Protein 4U9H (pdb70)

Secondary structure (DSSP, 8-state):
---EEEEESS--SSBS-EEEEEEEETTEEEEEEEEE-B---HHHHHTTS-GGGHHHHHHTT-SSSTTHHHHHHHHHHHHHHT----HHHHHHHHHHHHHHHHHHHHHIIIIIIGGGT--TGGGGG--HHHHHHHHHHHSSS---HHHHHHHHHHHHHHHHTT--GGGTT-TTTT--TT----HHHHHHHHHHHHHHHHHHHHHHHHHHHHHS-SSS---EETTEE--GGGGSHHHHHHHHHHHHHHHHHIIIIIHHHHHHHHHHTGGGGGS---S-EEEEEEEESSTT-GGGEEEEEEEESTT-TTSPBPP-GGGEEEE-TTTTBSSS--B-GGG----B----TTBTTB--SS-EEEETTB--B-SHHHHHHHHHHTT-HHHHHHHHHHHHHHT--GGGGSSHHHHHHHHHHHHHHHHHHHHHHHHHHHHHHHTT----B------SSEEEEEEEEETTEEEEEEEEEETTEEEEEEEE-HHHHHH----TT-PPPHHHHHHTT-B-S-TTS-HHHHHHHHHT--BHHHHH-/-PPPPEEEEEE-B--SHHHHHHHT-TTTTHHHIIIII-EEEE-TTT-S--HHHHHHHHHHHHT-TT-EEEEEESBEE-GGGGTTBEETTEEHHHHHHHHGGGSSEEEEESHHHHH--GGGSTT-TT-EE-HHHHHGGGT---EEE-SSSPPHHHHHHHHHHHHHHSSPPPB-TTS-BHHHHSSBTGGG-TTHHHHHTT-B-SSTTSHHHHTT-B-GGGT--GGG-B--HHHH-BTTTB-TGGGT-----TTSTTHHHHS-STT--

Foldseek 3Di:
DDDAAEEEEEEWAADCVLVVLLCLDDPPHPVCCCPPHHPDQADVVDDDDDQPRNVVSNVCRQPDPRFHEYEYEAWQQPPPNQPVTDDSRHHPLVVCLVRQLSHLAYAYFELCQLFNPDCCAPPNPRNTGHPCVSRVVVVHDHQYQYFRGHNSVQVVVQVVCCVVPVDGADADPSNYHCVFFVDFQQVLDPQVVLVVVVQEDCDCPDPSLVVLHDQVQQQAPRVPATGNCSPCNGSNDHGASRVSHHHQRGRDHNSVPVRPPRRHD/DDFAKFWDWQLPLFAAGWIKIFTDDPQATAFIWIAHDDFDCLQVVQAFFFLQCSLQSQLVLDQLLHPQSSQFSLLFQLFFQVAWADQLLLLLSQLLQLLSLLLNLLCLVQVRFCLLAADLVLLLVDQLQVLQVVLVVLFVDHDHSVNLVVVSVVVVVQVVVVCVDVCPPRLQVPHDVLHFDHNSLSSLSSSLSVVSVVLSVLSQVLSCLQFVHGPHGDFDGNFFGNRLVCLDPVSLVSSVVSLVSSLSCLRGPVLSSLLVSCLRVVVQLVFQFDFKAWFQAASAPGSPDQCRHLQHTWIDGRPPLLDTHDDDLQQKWWFDQQAQAPDTDTGRQLGDDQHGHDQPDCRNNHRYLFTAIDGNNHQHAFALLRRLSNRVSVVSPLSVVLVVVSCVSSVHDPSSLRGLSNLSSSSSSVSNSSSVVSVVSSVVSNVCVVVVDSHGGDDTDQDQWTKTKGWHQHNLGIKMWIFTHHRSGTNGIDIAFNLSRASNAAHPVRDGHSLRVRSGGFGAPDSVSRSSNSSNVSSSSHHSSRRND

B-factor: mean 12.42, std 8.9, range [0.3, 69.21]

Radius of gyration: 24.57 Å; Cα contacts (8 Å, |Δi|>4): 2026; chains: 2; bounding box: 64×59×64 Å

Solvent-accessible surface area: 25054 Å² total; per-residue (Å²): 101,119,125,18,44,8,4,0,8,7,9,3,0,5,18,1,1,16,3,6,1,20,15,8,3,73,127,48,43,8,20,40,7,14,24,70,39,15,0,16,20,5,14,15,11,10,5,4,0,0,2,113,21,0,66,50,2,26,99,109,8,16,80,27,133,118,14,4,8,0,2,0,2,1,0,0,0,32,30,60,134,0,32,30,0,22,12,16,68,74,22,0,43,56,19,0,31,119,10,3,66,112,17,123,18,11,4,0,0,0,1,18,0,7,40,0,7,2,0,25,3,144,88,42,32,1,17,4,80,2,0,34,61,8,0,134,134,72,52,11,172,0,10,6,0,0,0,11,8,1,4,19,117,0,5,18,24,0,11,72,77,40,48,159,64,159,51,44,8,131,54,35,122,58,42,9,0,42,82,17,1,46,77,28,3,34,89,39,17,82,33,49,92,48,64,110,66,48,55,58,0,71,28,22,64,14,102,49,7,62,126,18,55,10,4,77,98,18,0,12,14,1,41,87,2,47,5,7,12,14,139,48,74,17,12,83,14,2,3,9,3,37,0,8,0,0,12,2,0,19,0,20,46,88,0,3,32,69,16,32,48,0,19,97,103,128,78,67,22,97,12,62,1,10,5,2,0,3,6,2,13,6,2,29,0,24,4,68,5,89,113,9,108,3,102,28,0,42,0,0,0,11,7,1,2,0,1,9,32,2,0,120,36,34,27,2,66,2,0,10,5,0,0,2,3,0,0,0,10,4,1,0,0,1,1,0,0,1,2,13,0,3,7,52,12,24,45,12,117,16,20,108,0,0,10,12,0,0,3,0,0,0,0,5,0,0,4,3,4,0,0,9,2,9,1,2,8,1,7,3,0,13,4,17,3,31,8,0,56,150,9,55,30,52,132,0,5,160,59,3,42,91,45,16,116,78,160,18,70,37,76,77,4,110,61,26,19,61,84,8,103,81,7,34,120,45,59,14,38,2,4,18,18,47,4,7,0,53,90,38,15,91,8,29,100,22,75,35,29,16,2,0,5,8,4,8,14,11,32,61,0,7,101,12,0,4,67,2,0,29,4,0,0,3,0,0,0,5,4,5,2,5,7,0,3,6,10,0,0,0,1,2,25,58,1,23,42,102,133,31,11,58,53,1,29,62,14,30,112,79,2,52,38,9,0,56,54,2,1,23,13,4,6,25,33,11,8,49,44,2,84,53,5,20,134,46,4,24,8,81,7,0,0,1,0,0,0,2,1,111,64,40,83,62,38,99,30,12,43,2,80,14,0,0,0,38,148,98,57,33,197,74,48,91,114,29,61,68,96,69,0,79,6,11,10,64,3,0,2,7,87,45,44,108,16,73,21,1,25,138,9,62,20,68,33,112,50,36,70,40,73,22,91,65,18,0,0,2,0,14,0,0,2,0,102,27,39,21,0,2,6,1,5,0,0,2,1,12,0,1,66,46,51,50,21,100,92,0,93,62,41,0,50,62,10,19,80,145,6,64,37,32,86,131,13,10,38,0,1,15,0,2,11,2,0,2,0,3,2,0,16,2,0,0,66,24,0,17,68,1,4,92,50,0,70,67,7,46,91,162,59,42,69,68,0,6,18,99,74,148,61,40,140,128,23,94,0,13,2,18,0,0,3,0,10,0,0,1,0,0,2,0,97,6,98,85,14,94,2,30,29,2,4,0,0,0,5,2,1,0,4,0,0,0,21,0,69,137,93,55,49,0,6,0,0,44,2,0,74,27,0,33,7,66,32,25,178,61,5,0,7,1,0,0,0,0,0,0,10,1,2,0,1,5,3,1,8,9

Nearest PDB structures (foldseek):
  1wui-assembly1_S  TM=9.978E-01  e=3.604E-61  Nitratidesulfovibrio vulgaris str. 'Miyazaki F'
  1e3d-assembly2_C  TM=9.956E-01  e=9.899E-49  Desulfovibrio desulfuricans
  1yrq-assembly5_F  TM=9.936E-01  e=8.657E-47  Solidesulfovibrio fructosivorans
  4ucw-assembly1_A  TM=9.929E-01  e=8.657E-47  Solidesulfovibrio fructosivorans
  4upv-assembly1_B  TM=9.892E-01  e=7.605E-47  Solidesulfovibrio fructosivorans

Sequence (798 aa):
GPRRPSVVYLHNAECTGCSESVLRAFEEPYIDTLIILDTLSLDYHETIMAAAGDDAAEAALEQAVNSPHGFIAVVEGGIPTAANGIYGKVANHTMLDDICSRILPKAQAVIAYGTCATFGGVQAAKPNPTGAKGVNDALKHLGVKAINIIAGCPPNPYNLVGTIVYYLKNKAAPEELDSLNRPTMFFGQTVHEQCPRLPHFDAGEFAPSFESEEEARKGWCLYYEELGCKGPVTMMNNCPKIKKFNQTNWPVDAGHPCIGCSEPPDDFWDAMMTPFYQNSYSGPIVVDPVTRIEGHLRIEVEEVENGKVKNAYSSSSTLFRGLEIILKKGRDPRDAQHFTQRTCGVCTYTHALASTRCVDNAVGVHIPKNATYIRNLVLGAQYLHDHIVHFYHLLHALDFFVDVTAALKADPPAKKAAKVASSISPRKTTAADLKKAVQQDKLKTFVESGQLGPPFTNAYFLGGHPAYYLDPETNLIATAHYLEALRLQVKKAARAMAVFGAKNPHTQFTVVGGVTCYDALTPQRIAEFEALWKKETKAFVDEVYIPDLLVVVAAAYKDWTQQYGGTDNFITFGEFPKDEYDLNSRFFKPGVVFKRDFKNIKPFDKMQIEEHVRHSWYEGAEARHPPWKGQTQPKYTDLHGDDRYSWMKAPRYMGEPMETGPLAQVLIAYSQGHPKVKAVTDAVLAKLGVGPEALFSTLGRTAARGIEETAVIAEEYVGVMLQEYKDNIAKGDNVICCAPWEMPKQQAEEGVGFVNAPRGGLSHWIRIEDGKIGNFQLLVVPSTWTTLGPRCDKNKKLSPVEASLIGTPVADAKRPVEILRTVHSFDPCIACGVH

Structure (mmCIF, N/CA/C/O backbone):
data_4U9H
#
_entry.id   4U9H
#
_cell.length_a   66.530
_cell.length_b   97.950
_cell.length_c   125.850
_cell.angle_alpha   90.00
_cell.angle_beta   90.00
_cell.angle_gamma   90.00
#
_symmetry.space_group_name_H-M   'P 21 21 21'
#
loop_
_entity.id
_entity.type
_entity.pdbx_description
1 polymer 'Periplasmic [NiFe] hydrogenase small subunit'
2 polymer 'Periplasmic [NiFe] hydrogenase large subunit'
3 non-polymer 'IRON/SULFUR CLUSTER'
4 non-polymer 'FE3-S4 CLUSTER'
5 non-polymer (4S)-2-METHYL-2,4-PENTANEDIOL
6 non-polymer hydrido[hydridonickel(2+)]bis(hydrocyanato-1kappaC)(hydroxymethyl)iron
7 non-polymer 'MAGNESIUM ION'
8 non-polymer 2-AMINO-2-HYDROXYMETHYL-PROPANE-1,3-DIOL
9 water water
#
loop_
_atom_site.group_PDB
_atom_site.id
_atom_site.type_symbol
_atom_site.label_atom_id
_atom_site.label_alt_id
_atom_site.label_comp_id
_atom_site.label_asym_id
_atom_site.label_entity_id
_atom_site.label_seq_id
_atom_site.pdbx_PDB_ins_code
_atom_site.Cartn_x
_atom_site.Cartn_y
_atom_site.Cartn_z
_atom_site.occupancy
_atom_site.B_iso_or_equiv
_atom_site.auth_seq_id
_atom_site.auth_comp_id
_atom_site.auth_asym_id
_atom_site.auth_atom_id
_atom_site.pdbx_PDB_model_num
ATOM 1 N N . GLY A 1 1 ? -31.325 8.851 46.912 1.00 31.44 3 GLY S N 1
ATOM 2 C CA . GLY A 1 1 ? -32.356 8.075 46.253 1.00 32.03 3 GLY S CA 1
ATOM 3 C C . GLY A 1 1 ? -32.556 6.673 46.812 1.00 30.10 3 GLY S C 1
ATOM 4 O O . GLY A 1 1 ? -31.833 6.205 47.693 1.00 30.21 3 GLY S O 1
ATOM 7 N N . PRO A 1 2 ? -33.565 5.986 46.287 1.00 30.60 4 PRO S N 1
ATOM 8 C CA . PRO A 1 2 ? -33.839 4.590 46.615 1.00 27.57 4 PRO S CA 1
ATOM 9 C C . PRO A 1 2 ? -32.702 3.709 46.105 1.00 22.53 4 PRO S C 1
ATOM 10 O O . PRO A 1 2 ? -31.990 4.086 45.161 1.00 24.66 4 PRO S O 1
ATOM 21 N N . ARG A 1 3 ? -32.529 2.531 46.689 1.00 21.46 5 ARG S N 1
ATOM 22 C CA . ARG A 1 3 ? -31.576 1.567 46.134 1.00 17.51 5 ARG S CA 1
ATOM 23 C C . ARG A 1 3 ? -32.071 1.136 44.760 1.00 14.18 5 ARG S C 1
ATOM 24 O O . ARG A 1 3 ? -33.261 0.842 44.568 1.00 17.12 5 ARG S O 1
ATOM 45 N N . ARG A 1 4 ? -31.158 1.063 43.812 1.00 11.71 6 ARG S N 1
ATOM 46 C CA . ARG A 1 4 ? -31.499 0.618 42.459 1.00 11.17 6 ARG S CA 1
ATOM 47 C C . ARG A 1 4 ? -31.284 -0.884 42.371 1.00 10.59 6 ARG S C 1
ATOM 48 O O . ARG A 1 4 ? -30.335 -1.416 42.959 1.00 11.82 6 ARG S O 1
ATOM 69 N N . PRO A 1 5 ? -32.123 -1.574 41.613 1.00 10.70 7 PRO S N 1
ATOM 70 C CA . PRO A 1 5 ? -31.975 -3.022 41.484 1.00 10.51 7 PRO S CA 1
ATOM 71 C C . PRO A 1 5 ? -30.687 -3.393 40.758 1.00 9.80 7 PRO S C 1
ATOM 72 O O . PRO A 1 5 ? -30.346 -2.803 39.724 1.00 10.63 7 PRO S O 1
ATOM 83 N N . SER A 1 6 ? -30.000 -4.387 41.296 1.00 9.95 8 SER S N 1
ATOM 84 C CA . SER A 1 6 ? -28.723 -4.846 40.745 1.00 9.44 8 SER S CA 1
ATOM 85 C C . SER A 1 6 ? -28.911 -5.754 39.544 1.00 9.01 8 SER S C 1
ATOM 86 O O . SER A 1 6 ? -29.681 -6.704 39.607 1.00 9.99 8 SER S O 1
ATOM 94 N N . VAL A 1 7 ? -28.147 -5.473 38.502 1.00 8.75 9 VAL S N 1
ATOM 95 C CA . VAL A 1 7 ? -28.082 -6.303 37.312 1.00 8.25 9 VAL S CA 1
ATOM 96 C C . VAL A 1 7 ? -26.633 -6.787 37.127 1.00 8.26 9 VAL S C 1
ATOM 97 O O . VAL A 1 7 ? -25.679 -6.005 37.137 1.00 9.12 9 VAL S O 1
ATOM 110 N N . VAL A 1 8 ? -26.505 -8.100 36.942 1.00 8.11 10 VAL S N 1
ATOM 111 C CA . VAL A 1 8 ? -25.259 -8.762 36.572 1.00 7.86 10 VAL S CA 1
ATOM 112 C C . VAL A 1 8 ? -25.442 -9.206 35.119 1.00 7.45 10 VAL S C 1
ATOM 113 O O . VAL A 1 8 ? -26.352 -9.985 34.822 1.00 8.24 10 VAL S O 1
ATOM 126 N N . TYR A 1 9 ? -24.574 -8.699 34.233 1.00 7.24 11 TYR S N 1
ATOM 127 C CA . TYR A 1 9 ? -24.689 -8.958 32.808 1.00 7.36 11 TYR S CA 1
ATOM 128 C C . TYR A 1 9 ? -23.521 -9.846 32.412 1.00 6.90 11 TYR S C 1
ATOM 129 O O . TYR A 1 9 ? -22.371 -9.445 32.595 1.00 7.93 11 TYR S O 1
ATOM 147 N N . LEU A 1 10 ? -23.822 -11.048 31.905 1.00 6.97 12 LEU S N 1
ATOM 148 C CA . LEU A 1 10 ? -22.810 -12.030 31.559 1.00 6.76 12 LEU S CA 1
ATOM 149 C C . LEU A 1 10 ? -22.695 -12.165 30.038 1.00 6.56 12 LEU S C 1
ATOM 150 O O . LEU A 1 10 ? -23.682 -12.095 29.319 1.00 7.74 12 LEU S O 1
ATOM 166 N N . HIS A 1 11 ? -21.451 -12.408 29.599 1.00 6.19 13 HIS S N 1
ATOM 167 C CA . HIS A 1 11 ? -21.123 -12.644 28.191 1.00 6.08 13 HIS S CA 1
ATOM 168 C C . HIS A 1 11 ? -20.534 -14.049 28.037 1.00 6.05 13 HIS S C 1
ATOM 169 O O . HIS A 1 11 ? -19.421 -14.327 28.526 1.00 6.92 13 HIS S O 1
ATOM 184 N N . ASN A 1 12 ? -21.249 -14.904 27.308 1.00 5.87 14 ASN S N 1
ATOM 185 C CA . ASN A 1 12 ? -20.802 -16.268 27.022 1.00 5.88 14 ASN S CA 1
ATOM 186 C C . ASN A 1 12 ? -20.222 -16.316 25.592 1.00 5.48 14 ASN S C 1
ATOM 187 O O . ASN A 1 12 ? -19.312 -15.539 25.280 1.00 5.89 14 ASN S O 1
ATOM 198 N N . ALA A 1 13 ? -20.740 -17.210 24.749 1.00 5.36 15 ALA S N 1
ATOM 199 C CA . ALA A 1 13 ? -20.302 -17.289 23.345 1.00 5.60 15 ALA S CA 1
ATOM 200 C C . ALA A 1 13 ? -21.218 -16.335 22.559 1.00 5.27 15 ALA S C 1
ATOM 201 O O . ALA A 1 13 ? -22.373 -16.648 22.278 1.00 5.83 15 ALA S O 1
ATOM 208 N N . GLU A 1 14 ? -20.674 -15.157 22.258 1.00 5.62 16 GLU S N 1
ATOM 209 C CA . GLU A 1 14 ? -21.454 -14.029 21.780 1.00 5.49 16 GLU S CA 1
ATOM 210 C C . GLU A 1 14 ? -20.592 -13.177 20.877 1.00 5.06 16 GLU S C 1
ATOM 211 O O . GLU A 1 14 ? -19.365 -13.257 20.879 1.00 6.01 16 GLU S O 1
ATOM 223 N N . CYS A 1 15 ? -21.262 -12.311 20.115 1.00 4.80 17 CYS S N 1
ATOM 224 C CA . CYS A 1 15 ? -20.626 -11.380 19.216 1.00 4.52 17 CYS S CA 1
ATOM 225 C C . CYS A 1 15 ? -20.645 -9.948 19.733 1.00 4.48 17 CYS S C 1
ATOM 226 O O . CYS A 1 15 ? -20.073 -9.054 19.089 1.00 4.73 17 CYS S O 1
ATOM 233 N N . THR A 1 16 ? -21.324 -9.716 20.852 1.00 4.73 18 THR S N 1
ATOM 234 C CA . THR A 1 16 ? -21.471 -8.418 21.507 1.00 5.00 18 THR S CA 1
ATOM 235 C C . THR A 1 16 ? -22.498 -7.535 20.794 1.00 5.01 18 THR S C 1
ATOM 236 O O . THR A 1 16 ? -22.766 -6.405 21.235 1.00 5.51 18 THR S O 1
ATOM 247 N N . GLY A 1 17 ? -23.156 -8.055 19.766 1.00 4.76 19 GLY S N 1
ATOM 248 C CA . GLY A 1 17 ? -24.248 -7.329 19.143 1.00 4.78 19 GLY S CA 1
ATOM 249 C C . GLY A 1 17 ? -25.426 -7.125 20.057 1.00 4.56 19 GLY S C 1
ATOM 250 O O . GLY A 1 17 ? -26.118 -6.112 19.978 1.00 4.88 19 GLY S O 1
ATOM 254 N N . CYS A 1 18 ? -25.682 -8.084 20.949 1.00 4.74 20 CYS S N 1
ATOM 255 C CA . CYS A 1 18 ? -26.755 -7.893 21.921 1.00 4.81 20 CYS S CA 1
ATOM 256 C C . CYS A 1 18 ? -26.399 -6.777 22.887 1.00 4.85 20 CYS S C 1
ATOM 257 O O . CYS A 1 18 ? -27.216 -5.896 23.172 1.00 5.34 20 CYS S O 1
ATOM 264 N N . SER A 1 19 ? -25.162 -6.743 23.402 1.00 5.26 21 SER S N 1
ATOM 265 C CA . SER A 1 19 ? -24.747 -5.625 24.255 1.00 5.39 21 SER S CA 1
ATOM 266 C C . SER A 1 19 ? -24.908 -4.302 23.534 1.00 5.12 21 SER S C 1
ATOM 267 O O . SER A 1 19 ? -25.377 -3.318 24.108 1.00 5.77 21 SER S O 1
ATOM 275 N N . GLU A 1 20 ? -24.460 -4.245 22.284 1.00 4.82 22 GLU S N 1
ATOM 276 C CA . GLU A 1 20 ? -24.559 -3.031 21.508 1.00 4.72 22 GLU S CA 1
ATOM 277 C C . GLU A 1 20 ? -26.017 -2.609 21.338 1.00 4.76 22 GLU S C 1
ATOM 278 O O . GLU A 1 20 ? -26.345 -1.427 21.397 1.00 5.48 22 GLU S O 1
ATOM 290 N N . SER A 1 21 ? -26.926 -3.575 21.139 1.00 4.89 23 SER S N 1
ATOM 291 C CA . SER A 1 21 ? -28.336 -3.219 20.991 1.00 4.99 23 SER S CA 1
ATOM 292 C C . SER A 1 21 ? -28.846 -2.490 22.246 1.00 5.22 23 SER S C 1
ATOM 293 O O . SER A 1 21 ? -29.631 -1.559 22.131 1.00 5.92 23 SER S O 1
ATOM 301 N N . VAL A 1 22 ? -28.400 -2.894 23.436 1.00 5.58 24 VAL S N 1
ATOM 302 C CA . VAL A 1 22 ? -28.850 -2.233 24.660 1.00 6.30 24 VAL S CA 1
ATOM 303 C C . VAL A 1 22 ? -28.379 -0.775 24.670 1.00 6.02 24 VAL S C 1
ATOM 304 O O . VAL A 1 22 ? -29.087 0.119 25.154 1.00 6.69 24 VAL S O 1
ATOM 317 N N . LEU A 1 23 ? -27.176 -0.512 24.151 1.00 5.70 25 LEU S N 1
ATOM 318 C CA . LEU A 1 23 ? -26.672 0.852 24.045 1.00 6.30 25 LEU S CA 1
ATOM 319 C C . LEU A 1 23 ? -27.563 1.726 23.159 1.00 5.96 25 LEU S C 1
ATOM 320 O O . LEU A 1 23 ? -27.492 2.949 23.264 1.00 6.63 25 LEU S O 1
ATOM 336 N N . ARG A 1 24 ? -28.363 1.121 22.281 1.00 5.80 26 ARG S N 1
ATOM 337 C CA . ARG A 1 24 ? -29.257 1.867 21.423 1.00 5.83 26 ARG S CA 1
ATOM 338 C C . ARG A 1 24 ? -30.570 2.238 22.100 1.00 6.29 26 ARG S C 1
ATOM 339 O O . ARG A 1 24 ? -31.439 2.856 21.452 1.00 6.98 26 ARG S O 1
ATOM 360 N N . ALA A 1 25 ? -30.751 1.894 23.368 1.00 6.40 27 ALA S N 1
ATOM 361 C CA . ALA A 1 25 ? -31.982 2.185 24.084 1.00 6.87 27 ALA S CA 1
ATOM 362 C C . ALA A 1 25 ? -32.411 3.622 23.879 1.00 6.94 27 ALA S C 1
ATOM 363 O O . ALA A 1 25 ? -31.623 4.559 23.952 1.00 7.76 27 ALA S O 1
ATOM 370 N N . PHE A 1 26 ? -33.715 3.810 23.667 1.00 7.54 28 PHE S N 1
ATOM 371 C CA . PHE A 1 26 ? -34.292 5.124 23.378 1.00 7.81 28 PHE S CA 1
ATOM 372 C C . PHE A 1 26 ? -35.486 5.353 24.295 1.00 8.55 28 PHE S C 1
ATOM 373 O O . PHE A 1 26 ? -36.428 4.554 24.292 1.00 9.59 28 PHE S O 1
ATOM 390 N N A GLU A 1 27 ? -35.464 6.436 25.079 0.52 10.36 29 GLU S N 1
ATOM 391 N N B GLU A 1 27 ? -35.457 6.440 25.072 0.48 9.33 29 GLU S N 1
ATOM 392 C CA A GLU A 1 27 ? -36.629 6.845 25.884 0.52 12.20 29 GLU S CA 1
ATOM 393 C CA B GLU A 1 27 ? -36.606 6.847 25.893 0.48 11.06 29 GLU S CA 1
ATOM 394 C C A GLU A 1 27 ? -37.230 5.702 26.701 0.52 10.93 29 GLU S C 1
ATOM 395 C C B GLU A 1 27 ? -37.202 5.671 26.665 0.48 10.80 29 GLU S C 1
ATOM 396 O O A GLU A 1 27 ? -38.404 5.375 26.543 0.52 12.53 29 GLU S O 1
ATOM 397 O O B GLU A 1 27 ? -38.327 5.252 26.399 0.48 12.77 29 GLU S O 1
ATOM 420 N N . PRO A 1 28 ? -36.473 5.149 27.665 1.00 10.31 30 PRO S N 1
ATOM 421 C CA . PRO A 1 28 ? -35.235 5.699 28.223 1.00 9.86 30 PRO S CA 1
ATOM 422 C C . PRO A 1 28 ? -33.967 5.319 27.463 1.00 8.46 30 PRO S C 1
ATOM 423 O O . PRO A 1 28 ? -33.825 4.225 26.899 1.00 8.76 30 PRO S O 1
ATOM 434 N N . TYR A 1 29 ? -33.007 6.245 27.501 1.00 8.44 31 TYR S N 1
ATOM 435 C CA . TYR A 1 29 ? -31.670 6.022 26.996 1.00 8.18 31 TYR S CA 1
ATOM 436 C C . TYR A 1 29 ? -30.817 5.268 28.013 1.00 7.69 31 TYR S C 1
ATOM 437 O O . TYR A 1 29 ? -31.165 5.128 29.187 1.00 8.75 31 TYR S O 1
ATOM 455 N N . ILE A 1 30 ? -29.653 4.795 27.549 1.00 7.99 32 ILE S N 1
ATOM 456 C CA . ILE A 1 30 ? -28.805 3.969 28.373 1.00 8.47 32 ILE S CA 1
ATOM 457 C C . ILE A 1 30 ? -28.251 4.709 29.586 1.00 8.72 32 ILE S C 1
ATOM 458 O O . ILE A 1 30 ? -28.039 4.077 30.621 1.00 9.79 32 ILE S O 1
ATOM 474 N N . ASP A 1 31 ? -28.001 6.013 29.476 1.00 9.36 33 ASP S N 1
ATOM 475 C CA . ASP A 1 31 ? -27.561 6.758 30.650 1.00 10.45 33 ASP S CA 1
ATOM 476 C C . ASP A 1 31 ? -28.618 6.725 31.752 1.00 9.83 33 ASP S C 1
ATOM 477 O O . ASP A 1 31 ? -28.304 6.477 32.922 1.00 11.29 33 ASP S O 1
ATOM 486 N N . THR A 1 32 ? -29.865 6.997 31.405 1.00 10.19 34 THR S N 1
ATOM 487 C CA . THR A 1 32 ? -30.939 6.896 32.374 1.00 10.26 34 THR S CA 1
ATOM 488 C C . THR A 1 32 ? -31.035 5.503 32.976 1.00 10.16 34 THR S C 1
ATOM 489 O O . THR A 1 32 ? -31.228 5.334 34.191 1.00 11.71 34 THR S O 1
ATOM 500 N N . LEU A 1 33 ? -30.911 4.489 32.140 1.00 9.63 35 LEU S N 1
ATOM 501 C CA . LEU A 1 33 ? -30.991 3.128 32.643 1.00 10.52 35 LEU S CA 1
ATOM 502 C C . LEU A 1 33 ? -29.910 2.821 33.681 1.00 10.65 35 LEU S C 1
ATOM 503 O O . LEU A 1 33 ? -30.213 2.168 34.681 1.00 12.62 35 LEU S O 1
ATOM 519 N N A ILE A 1 34 ? -28.683 3.246 33.461 0.61 10.61 36 ILE S N 1
ATOM 520 N N B ILE A 1 34 ? -28.672 3.258 33.401 0.39 9.61 36 ILE S N 1
ATOM 521 C CA A ILE A 1 34 ? -27.658 2.845 34.397 0.61 11.51 36 ILE S CA 1
ATOM 522 C CA B ILE A 1 34 ? -27.483 2.997 34.235 0.39 11.35 36 ILE S CA 1
ATOM 523 C C A ILE A 1 34 ? -27.453 3.846 35.539 0.61 9.31 36 ILE S C 1
ATOM 524 C C B ILE A 1 34 ? -27.465 3.840 35.507 0.39 9.71 36 ILE S C 1
ATOM 525 O O A ILE A 1 34 ? -26.843 3.512 36.537 0.61 9.82 36 ILE S O 1
ATOM 526 O O B ILE A 1 34 ? -26.995 3.391 36.546 0.39 9.79 36 ILE S O 1
ATOM 557 N N . LEU A 1 35 ? -27.964 5.067 35.420 1.00 10.29 37 LEU S N 1
ATOM 558 C CA . LEU A 1 35 ? -27.858 6.034 36.523 1.00 10.23 37 LEU S CA 1
ATOM 559 C C . LEU A 1 35 ? -29.105 6.027 37.405 1.00 10.23 37 LEU S C 1
ATOM 560 O O . LEU A 1 35 ? -29.011 6.250 38.634 1.00 12.31 37 LEU S O 1
ATOM 576 N N . ASP A 1 36 ? -30.283 5.824 36.816 1.00 11.02 38 ASP S N 1
ATOM 577 C CA . ASP A 1 36 ? -31.567 5.991 37.507 1.00 12.72 38 ASP S CA 1
ATOM 578 C C . ASP A 1 36 ? -32.351 4.690 37.695 1.00 12.61 38 ASP S C 1
ATOM 579 O O . ASP A 1 36 ? -32.889 4.435 38.760 1.00 15.18 38 ASP S O 1
ATOM 588 N N . THR A 1 37 ? -32.444 3.873 36.660 1.00 12.07 39 THR S N 1
ATOM 589 C CA . THR A 1 37 ? -33.372 2.746 36.698 1.00 12.72 39 THR S CA 1
ATOM 590 C C . THR A 1 37 ? -32.791 1.531 37.408 1.00 11.61 39 THR S C 1
ATOM 591 O O . THR A 1 37 ? -33.478 0.821 38.157 1.00 13.59 39 THR S O 1
ATOM 602 N N . LEU A 1 38 ? -31.524 1.252 37.122 1.00 11.07 40 LEU S N 1
ATOM 603 C CA . LEU A 1 38 ? -30.865 0.012 37.511 1.00 10.45 40 LEU S CA 1
ATOM 604 C C . LEU A 1 38 ? -29.474 0.341 38.021 1.00 8.68 40 LEU S C 1
ATOM 605 O O . LEU A 1 38 ? -28.986 1.438 37.835 1.00 9.61 40 LEU S O 1
ATOM 621 N N . SER A 1 39 ? -28.841 -0.663 38.638 1.00 8.83 41 SER S N 1
ATOM 622 C CA . SER A 1 39 ? -27.427 -0.596 38.972 1.00 8.56 41 SER S CA 1
ATOM 623 C C . SER A 1 39 ? -26.728 -1.711 38.181 1.00 8.07 41 SER S C 1
ATOM 624 O O . SER A 1 39 ? -26.925 -2.890 38.470 1.00 9.33 41 SER S O 1
ATOM 632 N N . LEU A 1 40 ? -25.936 -1.326 37.182 1.00 8.01 42 LEU S N 1
ATOM 633 C CA . LEU A 1 40 ? -25.271 -2.280 36.313 1.00 8.11 42 LEU S CA 1
ATOM 634 C C . LEU A 1 40 ? -23.955 -2.659 36.963 1.00 7.66 42 LEU S C 1
ATOM 635 O O . LEU A 1 40 ? -22.975 -1.923 36.895 1.00 8.68 42 LEU S O 1
ATOM 651 N N . ASP A 1 41 ? -23.954 -3.802 37.647 1.00 7.77 43 ASP S N 1
ATOM 652 C CA . ASP A 1 41 ? -22.916 -4.119 38.609 1.00 8.33 43 ASP S CA 1
ATOM 653 C C . ASP A 1 41 ? -21.814 -5.011 38.056 1.00 7.65 43 ASP S C 1
ATOM 654 O O . ASP A 1 41 ? -20.767 -5.168 38.703 1.00 8.82 43 ASP S O 1
ATOM 663 N N . TYR A 1 42 ? -22.016 -5.571 36.872 1.00 7.57 44 TYR S N 1
ATOM 664 C CA . TYR A 1 42 ? -20.980 -6.325 36.171 1.00 7.28 44 TYR S CA 1
ATOM 665 C C . TYR A 1 42 ? -21.373 -6.293 34.701 1.00 6.59 44 TYR S C 1
ATOM 666 O O . TYR A 1 42 ? -22.525 -6.570 34.376 1.00 7.61 44 TYR S O 1
ATOM 684 N N . HIS A 1 43 ? -20.420 -5.947 33.833 1.00 6.60 45 HIS S N 1
ATOM 685 C CA . HIS A 1 43 ? -20.652 -5.905 32.384 1.00 6.39 45 HIS S CA 1
ATOM 686 C C . HIS A 1 43 ? -19.277 -5.754 31.738 1.00 6.46 45 HIS S C 1
ATOM 687 O O . HIS A 1 43 ? -18.695 -4.662 31.782 1.00 6.86 45 HIS S O 1
ATOM 701 N N . GLU A 1 44 ? -18.745 -6.820 31.164 1.00 6.56 46 GLU S N 1
ATOM 702 C CA . GLU A 1 44 ? -17.363 -6.793 30.704 1.00 6.94 46 GLU S CA 1
ATOM 703 C C . GLU A 1 44 ? -17.097 -5.765 29.615 1.00 6.97 46 GLU S C 1
ATOM 704 O O . GLU A 1 44 ? -15.939 -5.360 29.477 1.00 8.57 46 GLU S O 1
ATOM 716 N N . THR A 1 45 ? -18.093 -5.360 28.831 1.00 7.09 47 THR S N 1
ATOM 717 C CA . THR A 1 45 ? -17.834 -4.436 27.743 1.00 7.52 47 THR S CA 1
ATOM 718 C C . THR A 1 45 ? -17.504 -3.028 28.235 1.00 6.70 47 THR S C 1
ATOM 719 O O . THR A 1 45 ? -16.724 -2.329 27.589 1.00 7.29 47 THR S O 1
ATOM 730 N N . ILE A 1 46 ? -18.145 -2.589 29.315 1.00 7.08 48 ILE S N 1
ATOM 731 C CA . ILE A 1 46 ? -18.034 -1.187 29.719 1.00 7.47 48 ILE S CA 1
ATOM 732 C C . ILE A 1 46 ? -17.468 -0.969 31.118 1.00 6.66 48 ILE S C 1
ATOM 733 O O . ILE A 1 46 ? -17.179 0.168 31.477 1.00 7.53 48 ILE S O 1
ATOM 749 N N . MET A 1 47 ? -17.331 -2.014 31.925 1.00 6.83 49 MET S N 1
ATOM 750 C CA . MET A 1 47 ? -16.938 -1.815 33.305 1.00 6.90 49 MET S CA 1
ATOM 751 C C . MET A 1 47 ? -15.472 -1.352 33.418 1.00 6.97 49 MET S C 1
ATOM 752 O O . MET A 1 47 ? -14.584 -1.742 32.646 1.00 7.07 49 MET S O 1
ATOM 766 N N . ALA A 1 48 ? -15.225 -0.545 34.445 1.00 7.33 50 ALA S N 1
ATOM 767 C CA . ALA A 1 48 ? -13.896 -0.011 34.691 1.00 7.81 50 ALA S CA 1
ATOM 768 C C . ALA A 1 48 ? -12.891 -1.060 35.131 1.00 8.31 50 ALA S C 1
ATOM 769 O O . ALA A 1 48 ? -11.726 -1.053 34.700 1.00 9.43 50 ALA S O 1
ATOM 776 N N . ALA A 1 49 ? -13.285 -1.913 36.073 1.00 8.60 51 ALA S N 1
ATOM 777 C CA . ALA A 1 49 ? -12.376 -2.914 36.636 1.00 8.64 51 ALA S CA 1
ATOM 778 C C . ALA A 1 49 ? -12.054 -3.979 35.604 1.00 8.26 51 ALA S C 1
ATOM 779 O O . ALA A 1 49 ? -12.905 -4.307 34.779 1.00 8.66 51 ALA S O 1
ATOM 786 N N . ALA A 1 50 ? -10.843 -4.540 35.682 1.00 8.46 52 ALA S N 1
ATOM 787 C CA . ALA A 1 50 ? -10.412 -5.659 34.863 1.00 8.03 52 ALA S CA 1
ATOM 788 C C . ALA A 1 50 ? -9.830 -6.725 35.768 1.00 8.12 52 ALA S C 1
ATOM 789 O O . ALA A 1 50 ? -9.520 -6.473 36.936 1.00 9.63 52 ALA S O 1
ATOM 796 N N . GLY A 1 51 ? -9.631 -7.922 35.224 1.00 8.70 53 GLY S N 1
ATOM 797 C CA . GLY A 1 51 ? -8.856 -8.932 35.908 1.00 9.13 53 GLY S CA 1
ATOM 798 C C . GLY A 1 51 ? -9.425 -9.288 37.273 1.00 9.81 53 GLY S C 1
ATOM 799 O O . GLY A 1 51 ? -10.645 -9.431 37.448 1.00 10.12 53 GLY S O 1
ATOM 803 N N A ASP A 1 52 ? -8.539 -9.443 38.249 0.70 9.85 54 ASP S N 1
ATOM 804 N N B ASP A 1 52 ? -8.546 -9.406 38.256 0.30 12.52 54 ASP S N 1
ATOM 805 C CA A ASP A 1 52 ? -8.942 -9.786 39.596 0.70 12.50 54 ASP S CA 1
ATOM 806 C CA B ASP A 1 52 ? -8.976 -9.795 39.586 0.30 11.97 54 ASP S CA 1
ATOM 807 C C A ASP A 1 52 ? -9.971 -8.806 40.163 0.70 10.52 54 ASP S C 1
ATOM 808 C C B ASP A 1 52 ? -9.944 -8.797 40.211 0.30 10.72 54 ASP S C 1
ATOM 809 O O A ASP A 1 52 ? -10.889 -9.215 40.888 0.70 11.28 54 ASP S O 1
ATOM 810 O O B ASP A 1 52 ? -10.803 -9.185 41.008 0.30 10.88 54 ASP S O 1
ATOM 827 N N . ALA A 1 53 ? -9.814 -7.524 39.857 1.00 9.72 55 ALA S N 1
ATOM 828 C CA . ALA A 1 53 ? -10.740 -6.529 40.357 1.00 9.51 55 ALA S CA 1
ATOM 829 C C . ALA A 1 53 ? -12.133 -6.734 39.780 1.00 9.17 55 ALA S C 1
ATOM 830 O O . ALA A 1 53 ? -13.145 -6.497 40.473 1.00 9.67 55 ALA S O 1
ATOM 837 N N . ALA A 1 54 ? -12.220 -7.132 38.514 1.00 8.86 56 ALA S N 1
ATOM 838 C CA . ALA A 1 54 ? -13.501 -7.450 37.887 1.00 8.82 56 ALA S CA 1
ATOM 839 C C . ALA A 1 54 ? -14.108 -8.697 38.497 1.00 9.62 56 ALA S C 1
ATOM 840 O O . ALA A 1 54 ? -15.315 -8.730 38.772 1.00 10.36 56 ALA S O 1
ATOM 847 N N . GLU A 1 55 ? -13.310 -9.731 38.742 1.00 10.28 57 GLU S N 1
ATOM 848 C CA . GLU A 1 55 ? -13.814 -10.937 39.388 1.00 11.42 57 GLU S CA 1
ATOM 849 C C . GLU A 1 55 ? -14.381 -10.598 40.765 1.00 11.30 57 GLU S C 1
ATOM 850 O O . GLU A 1 55 ? -15.409 -11.137 41.189 1.00 11.78 57 GLU S O 1
ATOM 862 N N . ALA A 1 56 ? -13.693 -9.734 41.501 1.00 10.89 58 ALA S N 1
ATOM 863 C CA . ALA A 1 56 ? -14.156 -9.340 42.828 1.00 11.32 58 ALA S CA 1
ATOM 864 C C . ALA A 1 56 ? -15.459 -8.564 42.729 1.00 11.11 58 ALA S C 1
ATOM 865 O O . ALA A 1 56 ? -16.339 -8.739 43.559 1.00 12.46 58 ALA S O 1
ATOM 872 N N . ALA A 1 57 ? -15.595 -7.701 41.712 1.00 10.45 59 ALA S N 1
ATOM 873 C CA . ALA A 1 57 ? -16.843 -6.970 41.492 1.00 10.85 59 ALA S CA 1
ATOM 874 C C . ALA A 1 57 ? -17.983 -7.964 41.239 1.00 10.38 59 ALA S C 1
ATOM 875 O O . ALA A 1 57 ? -19.095 -7.784 41.737 1.00 10.97 59 ALA S O 1
ATOM 882 N N . LEU A 1 58 ? -17.731 -9.007 40.452 1.00 10.31 60 LEU S N 1
ATOM 883 C CA . LEU A 1 58 ? -18.740 -10.014 40.165 1.00 10.43 60 LEU S CA 1
ATOM 884 C C . LEU A 1 58 ? -19.169 -10.733 41.451 1.00 10.83 60 LEU S C 1
ATOM 885 O O . LEU A 1 58 ? -20.356 -10.901 41.716 1.00 11.42 60 LEU S O 1
ATOM 901 N N . GLU A 1 59 ? -18.209 -11.171 42.243 1.00 11.76 61 GLU S N 1
ATOM 902 C CA . GLU A 1 59 ? -18.504 -11.868 43.486 1.00 12.96 61 GLU S CA 1
ATOM 903 C C . GLU A 1 59 ? -19.317 -10.975 44.408 1.00 13.83 61 GLU S C 1
ATOM 904 O O . GLU A 1 59 ? -20.284 -11.457 45.021 1.00 14.62 61 GLU S O 1
ATOM 916 N N . GLN A 1 60 ? -18.943 -9.704 44.505 1.00 13.28 62 GLN S N 1
ATOM 917 C CA . GLN A 1 60 ? -19.653 -8.743 45.375 1.00 15.50 62 GLN S CA 1
ATOM 918 C C . GLN A 1 60 ? -21.115 -8.652 44.950 1.00 13.47 62 GLN S C 1
ATOM 919 O O . GLN A 1 60 ? -22.035 -8.661 45.780 1.00 14.98 62 GLN S O 1
ATOM 933 N N . ALA A 1 61 ? -21.342 -8.550 43.647 1.00 11.89 63 ALA S N 1
ATOM 934 C CA . ALA A 1 61 ? -22.713 -8.406 43.156 1.00 11.84 63 ALA S CA 1
ATOM 935 C C . ALA A 1 61 ? -23.532 -9.662 43.374 1.00 11.83 63 ALA S C 1
ATOM 936 O O . ALA A 1 61 ? -24.688 -9.607 43.802 1.00 13.31 63 ALA S O 1
ATOM 943 N N . VAL A 1 62 ? -22.951 -10.816 43.077 1.00 11.54 64 VAL S N 1
ATOM 944 C CA . VAL A 1 62 ? -23.695 -12.073 43.125 1.00 12.80 64 VAL S CA 1
ATOM 945 C C . VAL A 1 62 ? -24.072 -12.447 44.536 1.00 14.66 64 VAL S C 1
ATOM 946 O O . VAL A 1 62 ? -25.136 -13.029 44.770 1.00 16.00 64 VAL S O 1
ATOM 959 N N . ASN A 1 63 ? -23.216 -12.123 45.498 1.00 15.54 65 ASN S N 1
ATOM 960 C CA . ASN A 1 63 ? -23.452 -12.516 46.874 1.00 16.69 65 ASN S CA 1
ATOM 961 C C . ASN A 1 63 ? -24.147 -11.461 47.699 1.00 18.10 65 ASN S C 1
ATOM 962 O O . ASN A 1 63 ? -24.319 -11.644 48.902 1.00 19.87 65 ASN S O 1
ATOM 973 N N . SER A 1 64 ? -24.622 -10.400 47.060 1.00 19.50 66 SER S N 1
ATOM 974 C CA . SER A 1 64 ? -25.289 -9.318 47.779 1.00 22.33 66 SER S CA 1
ATOM 975 C C . SER A 1 64 ? -26.586 -9.760 48.437 1.00 18.23 66 SER S C 1
ATOM 976 O O . SER A 1 64 ? -27.437 -10.409 47.806 1.00 17.95 66 SER S O 1
ATOM 984 N N . PRO A 1 65 ? -26.790 -9.357 49.695 1.00 18.54 67 PRO S N 1
ATOM 985 C CA . PRO A 1 65 ? -28.055 -9.710 50.326 1.00 17.57 67 PRO S CA 1
ATOM 986 C C . PRO A 1 65 ? -29.265 -9.015 49.730 1.00 17.97 67 PRO S C 1
ATOM 987 O O . PRO A 1 65 ? -30.411 -9.415 49.989 1.00 19.33 67 PRO S O 1
ATOM 998 N N . HIS A 1 66 ? -29.033 -8.017 48.886 1.00 16.49 68 HIS S N 1
ATOM 999 C CA . HIS A 1 66 ? -30.124 -7.327 48.230 1.00 16.50 68 HIS S CA 1
ATOM 1000 C C . HIS A 1 66 ? -30.632 -8.072 46.994 1.00 15.39 68 HIS S C 1
ATOM 1001 O O . HIS A 1 66 ? -31.678 -7.714 46.466 1.00 16.75 68 HIS S O 1
ATOM 1016 N N . GLY A 1 67 ? -29.908 -9.088 46.533 1.00 14.55 69 GLY S N 1
ATOM 1017 C CA . GLY A 1 67 ? -30.310 -9.816 45.346 1.00 13.93 69 GLY S CA 1
ATOM 1018 C C . GLY A 1 67 ? -29.928 -9.145 44.048 1.00 12.51 69 GLY S C 1
ATOM 1019 O O . GLY A 1 67 ? -29.606 -7.963 44.011 1.00 13.27 69 GLY S O 1
ATOM 1023 N N . PHE A 1 68 ? -29.983 -9.914 42.967 1.00 11.03 70 PHE S N 1
ATOM 1024 C CA . PHE A 1 68 ? -29.681 -9.392 41.640 1.00 10.16 70 PHE S CA 1
ATOM 1025 C C . PHE A 1 68 ? -30.526 -10.070 40.563 1.00 9.94 70 PHE S C 1
ATOM 1026 O O . PHE A 1 68 ? -31.028 -11.178 40.743 1.00 10.88 70 PHE S O 1
ATOM 1043 N N . ILE A 1 69 ? -30.627 -9.379 39.442 1.00 9.51 71 ILE S N 1
ATOM 1044 C CA . ILE A 1 69 ? -31.184 -9.900 38.182 1.00 9.89 71 ILE S CA 1
ATOM 1045 C C . ILE A 1 69 ? -29.999 -10.221 37.273 1.00 8.30 71 ILE S C 1
ATOM 1046 O O . ILE A 1 69 ? -29.066 -9.410 37.171 1.00 9.54 71 ILE S O 1
ATOM 1062 N N . ALA A 1 70 ? -30.020 -11.364 36.608 1.00 8.00 72 ALA S N 1
ATOM 1063 C CA . ALA A 1 70 ? -28.996 -11.684 35.625 1.00 7.88 72 ALA S CA 1
ATOM 1064 C C . ALA A 1 70 ? -29.541 -11.450 34.219 1.00 7.39 72 ALA S C 1
ATOM 1065 O O . ALA A 1 70 ? -30.645 -11.904 33.907 1.00 8.77 72 ALA S O 1
ATOM 1072 N N . VAL A 1 71 ? -28.746 -10.790 33.379 1.00 7.15 73 VAL S N 1
ATOM 1073 C CA . VAL A 1 71 ? -29.018 -10.698 31.937 1.00 7.02 73 VAL S CA 1
ATOM 1074 C C . VAL A 1 71 ? -27.863 -11.428 31.272 1.00 6.58 73 VAL S C 1
ATOM 1075 O O . VAL A 1 71 ? -26.688 -11.139 31.569 1.00 7.77 73 VAL S O 1
ATOM 1088 N N . VAL A 1 72 ? -28.173 -12.376 30.400 1.00 6.32 74 VAL S N 1
ATOM 1089 C CA . VAL A 1 72 ? -27.176 -13.255 29.821 1.00 6.19 74 VAL S CA 1
ATOM 1090 C C . VAL A 1 72 ? -27.188 -13.122 28.316 1.00 5.58 74 VAL S C 1
ATOM 1091 O O . VAL A 1 72 ? -28.234 -13.316 27.681 1.00 6.55 74 VAL S O 1
ATOM 1104 N N . GLU A 1 73 ? -26.014 -12.851 27.745 1.00 5.64 75 GLU S N 1
ATOM 1105 C CA . GLU A 1 73 ? -25.787 -12.767 26.308 1.00 5.81 75 GLU S CA 1
ATOM 1106 C C . GLU A 1 73 ? -24.868 -13.926 25.905 1.00 5.64 75 GLU S C 1
ATOM 1107 O O . GLU A 1 73 ? -23.846 -14.151 26.544 1.00 6.90 75 GLU S O 1
ATOM 1119 N N . GLY A 1 74 ? -25.232 -14.611 24.818 1.00 5.53 76 GLY S N 1
ATOM 1120 C CA . GLY A 1 74 ? -24.402 -15.664 24.270 1.00 5.37 76 GLY S CA 1
ATOM 1121 C C . GLY A 1 74 ? -24.838 -17.060 24.686 1.00 5.77 76 GLY S C 1
ATOM 1122 O O . GLY A 1 74 ? -25.417 -17.287 25.748 1.00 6.84 76 GLY S O 1
ATOM 1126 N N . GLY A 1 75 ? -24.515 -18.016 23.796 1.00 6.23 77 GLY S N 1
ATOM 1127 C CA . GLY A 1 75 ? -24.730 -19.409 24.097 1.00 6.46 77 GLY S CA 1
ATOM 1128 C C . GLY A 1 75 ? -23.665 -19.959 25.028 1.00 6.08 77 GLY S C 1
ATOM 1129 O O . GLY A 1 75 ? -22.581 -19.391 25.169 1.00 6.61 77 GLY S O 1
ATOM 1133 N N . ILE A 1 76 ? -23.966 -21.089 25.663 1.00 6.46 78 ILE S N 1
ATOM 1134 C CA . ILE A 1 76 ? -23.016 -21.727 26.569 1.00 6.77 78 ILE S CA 1
ATOM 1135 C C . ILE A 1 76 ? -22.371 -22.894 25.848 1.00 6.74 78 ILE S C 1
ATOM 1136 O O . ILE A 1 76 ? -23.065 -23.860 25.496 1.00 7.34 78 ILE S O 1
ATOM 1152 N N . PRO A 1 77 ? -21.041 -22.859 25.612 1.00 6.96 79 PRO S N 1
ATOM 1153 C CA . PRO A 1 77 ? -20.381 -23.996 24.951 1.00 7.74 79 PRO S CA 1
ATOM 1154 C C . PRO A 1 77 ? -20.250 -25.140 25.943 1.00 8.38 79 PRO S C 1
ATOM 1155 O O . PRO A 1 77 ? -19.686 -24.991 27.005 1.00 13.93 79 PRO S O 1
ATOM 1166 N N . THR A 1 78 ? -20.771 -26.301 25.599 1.00 8.03 80 THR S N 1
ATOM 1167 C CA . THR A 1 78 ? -20.762 -27.459 26.486 1.00 8.68 80 THR S CA 1
ATOM 1168 C C . THR A 1 78 ? -19.860 -28.592 26.048 1.00 9.35 80 THR S C 1
ATOM 1169 O O . THR A 1 78 ? -19.594 -29.495 26.857 1.00 11.54 80 THR S O 1
ATOM 1180 N N . ALA A 1 79 ? -19.403 -28.604 24.802 1.00 9.23 81 ALA S N 1
ATOM 1181 C CA . ALA A 1 79 ? -18.540 -29.701 24.351 1.00 9.87 81 ALA S CA 1
ATOM 1182 C C . ALA A 1 79 ? -17.242 -29.724 25.143 1.00 9.70 81 ALA S C 1
ATOM 1183 O O . ALA A 1 79 ? -16.768 -28.698 25.631 1.00 9.94 81 ALA S O 1
ATOM 1190 N N . ALA A 1 80 ? -16.650 -30.906 25.266 1.00 11.02 82 ALA S N 1
ATOM 1191 C CA . ALA A 1 80 ? -15.342 -31.028 25.890 1.00 12.46 82 ALA S CA 1
ATOM 1192 C C . ALA A 1 80 ? -15.301 -30.382 27.273 1.00 11.88 82 ALA S C 1
ATOM 1193 O O . ALA A 1 80 ? -14.358 -29.679 27.649 1.00 12.60 82 ALA S O 1
ATOM 1200 N N . ASN A 1 81 ? -16.357 -30.618 28.042 1.00 12.47 83 ASN S N 1
ATOM 1201 C CA . ASN A 1 81 ? -16.417 -30.145 29.415 1.00 14.75 83 ASN S CA 1
ATOM 1202 C C . ASN A 1 81 ? -16.358 -28.623 29.507 1.00 13.39 83 ASN S C 1
ATOM 1203 O O . ASN A 1 81 ? -15.926 -28.070 30.526 1.00 15.84 83 ASN S O 1
ATOM 1214 N N . GLY A 1 82 ? -16.813 -27.943 28.454 1.00 10.99 84 GLY S N 1
ATOM 1215 C CA . GLY A 1 82 ? -16.952 -26.493 28.481 1.00 10.68 84 GLY S CA 1
ATOM 1216 C C . GLY A 1 82 ? -15.743 -25.678 28.055 1.00 8.82 84 GLY S C 1
ATOM 1217 O O . GLY A 1 82 ? -15.781 -24.462 28.111 1.00 9.11 84 GLY S O 1
ATOM 1221 N N . ILE A 1 83 ? -14.652 -26.329 27.629 1.00 8.78 85 ILE S N 1
ATOM 1222 C CA . ILE A 1 83 ? -13.375 -25.637 27.477 1.00 8.60 85 ILE S CA 1
ATOM 1223 C C . ILE A 1 83 ? -13.314 -24.646 26.299 1.00 7.56 85 ILE S C 1
ATOM 1224 O O . ILE A 1 83 ? -12.365 -23.874 26.247 1.00 8.43 85 ILE S O 1
ATOM 1240 N N . TYR A 1 84 ? -14.294 -24.647 25.399 1.00 7.30 86 TYR S N 1
ATOM 1241 C CA . TYR A 1 84 ? -14.253 -23.729 24.276 1.00 6.95 86 TYR S CA 1
ATOM 1242 C C . TYR A 1 84 ? -14.531 -22.289 24.665 1.00 6.53 86 TYR S C 1
ATOM 1243 O O . TYR A 1 84 ? -14.285 -21.389 23.864 1.00 6.89 86 TYR S O 1
ATOM 1261 N N . GLY A 1 85 ? -15.053 -22.056 25.868 1.00 6.84 87 GLY S N 1
ATOM 1262 C CA . GLY A 1 85 ? -15.261 -20.702 26.358 1.00 7.09 87 GLY S CA 1
ATOM 1263 C C . GLY A 1 85 ? -14.938 -20.596 27.820 1.00 7.07 87 GLY S C 1
ATOM 1264 O O . GLY A 1 85 ? -15.536 -21.304 28.634 1.00 7.65 87 GLY S O 1
ATOM 1268 N N . LYS A 1 86 ? -13.979 -19.727 28.154 1.00 7.19 88 LYS S N 1
ATOM 1269 C CA . LYS A 1 86 ? -13.566 -19.495 29.531 1.00 7.68 88 LYS S CA 1
ATOM 1270 C C . LYS A 1 86 ? -13.429 -17.992 29.778 1.00 7.83 88 LYS S C 1
ATOM 1271 O O . LYS A 1 86 ? -13.038 -17.237 28.896 1.00 9.01 88 LYS S O 1
ATOM 1290 N N . VAL A 1 87 ? -13.728 -17.605 31.019 1.00 7.96 89 VAL S N 1
ATOM 1291 C CA . VAL A 1 87 ? -13.509 -16.245 31.528 1.00 8.38 89 VAL S CA 1
ATOM 1292 C C . VAL A 1 87 ? -12.794 -16.418 32.866 1.00 8.79 89 VAL S C 1
ATOM 1293 O O . VAL A 1 87 ? -13.239 -17.190 33.705 1.00 9.39 89 VAL S O 1
ATOM 1306 N N . ALA A 1 88 ? -11.684 -15.700 33.061 1.00 9.90 90 ALA S N 1
ATOM 1307 C CA . ALA A 1 88 ? -10.899 -15.835 34.299 1.00 10.58 90 ALA S CA 1
ATOM 1308 C C . ALA A 1 88 ? -10.531 -17.305 34.534 1.00 10.32 90 ALA S C 1
ATOM 1309 O O . ALA A 1 88 ? -10.403 -17.775 35.663 1.00 12.00 90 ALA S O 1
ATOM 1316 N N . ASN A 1 89 ? -10.336 -18.033 33.428 1.00 10.06 91 ASN S N 1
ATOM 1317 C CA . ASN A 1 89 ? -9.933 -19.424 33.435 1.00 11.02 91 ASN S CA 1
ATOM 1318 C C . ASN A 1 89 ? -10.961 -20.379 34.050 1.00 10.33 91 ASN S C 1
ATOM 1319 O O . ASN A 1 89 ? -10.637 -21.495 34.414 1.00 12.47 91 ASN S O 1
ATOM 1330 N N . HIS A 1 90 ? -12.219 -19.962 34.077 1.00 9.21 92 HIS S N 1
ATOM 1331 C CA . HIS A 1 90 ? -13.354 -20.818 34.427 1.00 9.33 92 HIS S CA 1
ATOM 1332 C C . HIS A 1 90 ? -14.222 -21.021 33.192 1.00 8.66 92 HIS S C 1
ATOM 1333 O O . HIS A 1 90 ? -14.420 -20.072 32.427 1.00 8.67 92 HIS S O 1
ATOM 1348 N N . THR A 1 91 ? -14.758 -22.209 32.981 1.00 8.72 93 THR S N 1
ATOM 1349 C CA . THR A 1 91 ? -15.629 -22.376 31.843 1.00 7.72 93 THR S CA 1
ATOM 1350 C C . THR A 1 91 ? -16.880 -21.528 31.995 1.00 7.83 93 THR S C 1
ATOM 1351 O O . THR A 1 91 ? -17.395 -21.333 33.102 1.00 8.27 93 THR S O 1
ATOM 1362 N N . MET A 1 92 ? -17.430 -21.104 30.865 1.00 7.73 94 MET S N 1
ATOM 1363 C CA . MET A 1 92 ? -18.720 -20.403 30.871 1.00 7.60 94 MET S CA 1
ATOM 1364 C C . MET A 1 92 ? -19.836 -21.266 31.444 1.00 7.71 94 MET S C 1
ATOM 1365 O O . MET A 1 92 ? -20.711 -20.773 32.144 1.00 8.23 94 MET S O 1
ATOM 1379 N N . LEU A 1 93 ? -19.784 -22.563 31.157 1.00 7.77 95 LEU S N 1
ATOM 1380 C CA . LEU A 1 93 ? -20.750 -23.485 31.741 1.00 8.35 95 LEU S CA 1
ATOM 1381 C C . LEU A 1 93 ? -20.669 -23.445 33.276 1.00 8.51 95 LEU S C 1
ATOM 1382 O O . LEU A 1 93 ? -21.693 -23.380 33.953 1.00 9.24 95 LEU S O 1
ATOM 1398 N N A ASP A 1 94 ? -19.465 -23.519 33.830 0.50 8.79 96 ASP S N 1
ATOM 1399 N N B ASP A 1 94 ? -19.465 -23.519 33.831 0.50 8.71 96 ASP S N 1
ATOM 1400 C CA A ASP A 1 94 ? -19.282 -23.461 35.286 0.50 10.54 96 ASP S CA 1
ATOM 1401 C CA B ASP A 1 94 ? -19.320 -23.456 35.286 0.50 9.05 96 ASP S CA 1
ATOM 1402 C C A ASP A 1 94 ? -19.739 -22.116 35.862 0.50 9.29 96 ASP S C 1
ATOM 1403 C C B ASP A 1 94 ? -19.763 -22.109 35.855 0.50 9.07 96 ASP S C 1
ATOM 1404 O O A ASP A 1 94 ? -20.425 -22.074 36.884 0.50 9.83 96 ASP S O 1
ATOM 1405 O O B ASP A 1 94 ? -20.456 -22.057 36.873 0.50 9.73 96 ASP S O 1
ATOM 1422 N N . ILE A 1 95 ? -19.366 -21.018 35.213 1.00 8.96 97 ILE S N 1
ATOM 1423 C CA . ILE A 1 95 ? -19.735 -19.691 35.691 1.00 8.64 97 ILE S CA 1
ATOM 1424 C C . ILE A 1 95 ? -21.253 -19.575 35.768 1.00 8.47 97 ILE S C 1
ATOM 1425 O O . ILE A 1 95 ? -21.819 -19.153 36.787 1.00 9.06 97 ILE S O 1
ATOM 1441 N N . CYS A 1 96 ? -21.938 -19.914 34.667 1.00 8.42 98 CYS S N 1
ATOM 1442 C CA . CYS A 1 96 ? -23.378 -19.765 34.630 1.00 8.37 98 CYS S CA 1
ATOM 1443 C C . CYS A 1 96 ? -24.060 -20.734 35.586 1.00 8.53 98 CYS S C 1
ATOM 1444 O O . CYS A 1 96 ? -25.071 -20.389 36.203 1.00 9.06 98 CYS S O 1
ATOM 1452 N N . SER A 1 97 ? -23.511 -21.939 35.716 1.00 9.11 99 SER S N 1
ATOM 1453 C CA . SER A 1 97 ? -24.071 -22.910 36.653 1.00 9.45 99 SER S CA 1
ATOM 1454 C C . SER A 1 97 ? -24.010 -22.426 38.102 1.00 10.19 99 SER S C 1
ATOM 1455 O O . SER A 1 97 ? -24.898 -22.728 38.893 1.00 11.47 99 SER S O 1
ATOM 1463 N N . ARG A 1 98 ? -22.953 -21.693 38.445 1.00 10.27 100 ARG S N 1
ATOM 1464 C CA . ARG A 1 98 ? -22.793 -21.184 39.801 1.00 11.23 100 ARG S CA 1
ATOM 1465 C C . ARG A 1 98 ? -23.634 -19.925 40.038 1.00 11.25 100 ARG S C 1
ATOM 1466 O O . ARG A 1 98 ? -24.185 -19.750 41.121 1.00 14.37 100 ARG S O 1
ATOM 1487 N N . ILE A 1 99 ? -23.695 -19.021 39.057 1.00 9.53 101 ILE S N 1
ATOM 1488 C CA . ILE A 1 99 ? -24.316 -17.722 39.257 1.00 9.62 101 ILE S CA 1
ATOM 1489 C C . ILE A 1 99 ? -25.812 -17.727 39.031 1.00 9.40 101 ILE S C 1
ATOM 1490 O O . ILE A 1 99 ? -26.574 -17.143 39.801 1.00 10.12 101 ILE S O 1
ATOM 1506 N N . LEU A 1 100 ? -26.259 -18.317 37.920 1.00 8.96 102 LEU S N 1
ATOM 1507 C CA . LEU A 1 100 ? -27.639 -18.123 37.514 1.00 9.32 102 LEU S CA 1
ATOM 1508 C C . LEU A 1 100 ? -28.666 -18.682 38.514 1.00 9.93 102 LEU S C 1
ATOM 1509 O O . LEU A 1 100 ? -29.704 -18.046 38.706 1.00 10.69 102 LEU S O 1
ATOM 1525 N N . PRO A 1 101 ? -28.401 -19.810 39.200 1.00 10.40 103 PRO S N 1
ATOM 1526 C CA . PRO A 1 101 ? -29.380 -20.263 40.212 1.00 11.61 103 PRO S CA 1
ATOM 1527 C C . PRO A 1 101 ? -29.506 -19.308 41.391 1.00 12.25 103 PRO S C 1
ATOM 1528 O O . PRO A 1 101 ? -30.485 -19.446 42.140 1.00 14.06 103 PRO S O 1
ATOM 1539 N N . LYS A 1 102 ? -28.567 -18.387 41.584 1.00 11.83 104 LYS S N 1
ATOM 1540 C CA . LYS A 1 102 ? -28.623 -17.426 42.681 1.00 12.33 104 LYS S CA 1
ATOM 1541 C C . LYS A 1 102 ? -29.414 -16.174 42.339 1.00 11.56 104 LYS S C 1
ATOM 1542 O O . LYS A 1 102 ? -29.718 -15.387 43.229 1.00 13.13 104 LYS S O 1
ATOM 1561 N N . ALA A 1 103 ? -29.691 -15.938 41.057 1.00 10.24 105 ALA S N 1
ATOM 1562 C CA . ALA A 1 103 ? -30.371 -14.712 40.638 1.00 9.94 105 ALA S CA 1
ATOM 1563 C C . ALA A 1 103 ? -31.829 -14.732 41.070 1.00 10.15 105 ALA S C 1
ATOM 1564 O O . ALA A 1 103 ? -32.485 -15.780 41.074 1.00 12.11 105 ALA S O 1
ATOM 1571 N N . GLN A 1 104 ? -32.390 -13.574 41.341 1.00 10.07 106 GLN S N 1
ATOM 1572 C CA . GLN A 1 104 ? -33.822 -13.464 41.572 1.00 11.03 106 GLN S CA 1
ATOM 1573 C C . GLN A 1 104 ? -34.639 -13.713 40.301 1.00 10.84 106 GLN S C 1
ATOM 1574 O O . GLN A 1 104 ? -35.771 -14.193 40.367 1.00 12.78 106 GLN S O 1
ATOM 1588 N N . ALA A 1 105 ? -34.066 -13.372 39.158 1.00 9.89 107 ALA S N 1
ATOM 1589 C CA . ALA A 1 105 ? -34.666 -13.573 37.849 1.00 9.78 107 ALA S CA 1
ATOM 1590 C C . ALA A 1 105 ? -33.524 -13.591 36.849 1.00 8.30 107 ALA S C 1
ATOM 1591 O O . ALA A 1 105 ? -32.512 -12.916 37.047 1.00 8.94 107 ALA S O 1
ATOM 1598 N N . VAL A 1 106 ? -33.718 -14.333 35.771 1.00 8.01 108 VAL S N 1
ATOM 1599 C CA . VAL A 1 106 ? -32.752 -14.437 34.684 1.00 7.82 108 VAL S CA 1
ATOM 1600 C C . VAL A 1 106 ? -33.459 -14.081 33.373 1.00 7.22 108 VAL S C 1
ATOM 1601 O O . VAL A 1 106 ? -34.550 -14.589 33.095 1.00 7.69 108 VAL S O 1
ATOM 1614 N N . ILE A 1 107 ? -32.813 -13.212 32.588 1.00 6.82 109 ILE S N 1
ATOM 1615 C CA . ILE A 1 107 ? -33.235 -12.898 31.240 1.00 6.76 109 ILE S CA 1
ATOM 1616 C C . ILE A 1 107 ? -32.134 -13.367 30.302 1.00 6.37 109 ILE S C 1
ATOM 1617 O O . ILE A 1 107 ? -30.986 -12.940 30.428 1.00 7.66 109 ILE S O 1
ATOM 1633 N N . ALA A 1 108 ? -32.496 -14.252 29.378 1.00 6.06 110 ALA S N 1
ATOM 1634 C CA . ALA A 1 108 ? -31.615 -14.666 28.272 1.00 5.84 110 ALA S CA 1
ATOM 1635 C C . ALA A 1 108 ? -31.910 -13.701 27.134 1.00 5.70 110 ALA S C 1
ATOM 1636 O O . ALA A 1 108 ? -33.030 -13.642 26.628 1.00 6.48 110 ALA S O 1
ATOM 1643 N N . TYR A 1 109 ? -30.890 -12.917 26.766 1.00 5.45 111 TYR S N 1
ATOM 1644 C CA . TYR A 1 109 ? -31.051 -11.822 25.820 1.00 5.55 111 TYR S CA 1
ATOM 1645 C C . TYR A 1 109 ? -30.289 -12.168 24.543 1.00 5.11 111 TYR S C 1
ATOM 1646 O O . TYR A 1 109 ? -29.060 -12.286 24.574 1.00 5.52 111 TYR S O 1
ATOM 1664 N N . GLY A 1 110 ? -31.040 -12.321 23.458 1.00 5.05 112 GLY S N 1
ATOM 1665 C CA . GLY A 1 110 ? -30.545 -12.688 22.148 1.00 4.77 112 GLY S CA 1
ATOM 1666 C C . GLY A 1 110 ? -30.734 -14.158 21.853 1.00 4.77 112 GLY S C 1
ATOM 1667 O O . GLY A 1 110 ? -30.683 -15.002 22.749 1.00 5.33 112 GLY S O 1
ATOM 1671 N N . THR A 1 111 ? -30.916 -14.459 20.574 1.00 4.74 113 THR S N 1
ATOM 1672 C CA . THR A 1 111 ? -31.112 -15.828 20.110 1.00 4.94 113 THR S CA 1
ATOM 1673 C C . THR A 1 111 ? -30.010 -16.778 20.548 1.00 4.80 113 THR S C 1
ATOM 1674 O O . THR A 1 111 ? -30.278 -17.952 20.799 1.00 5.40 113 THR S O 1
ATOM 1685 N N . CYS A 1 112 ? -28.764 -16.316 20.678 1.00 4.71 114 CYS S N 1
ATOM 1686 C CA . CYS A 1 112 ? -27.724 -17.203 21.213 1.00 4.97 114 CYS S CA 1
ATOM 1687 C C . CYS A 1 112 ? -28.051 -17.661 22.642 1.00 5.09 114 CYS S C 1
ATOM 1688 O O . CYS A 1 112 ? -28.017 -18.850 22.941 1.00 5.76 114 CYS S O 1
ATOM 1695 N N . ALA A 1 113 ? -28.303 -16.716 23.535 1.00 5.21 115 ALA S N 1
ATOM 1696 C CA . ALA A 1 113 ? -28.636 -17.058 24.914 1.00 5.56 115 ALA S CA 1
ATOM 1697 C C . ALA A 1 113 ? -29.960 -17.804 25.009 1.00 5.75 115 ALA S C 1
ATOM 1698 O O . ALA A 1 113 ? -30.129 -18.672 25.874 1.00 6.71 115 ALA S O 1
ATOM 1705 N N . THR A 1 114 ? -30.937 -17.458 24.181 1.00 5.87 116 THR S N 1
ATOM 1706 C CA . THR A 1 114 ? -32.231 -18.100 24.295 1.00 6.31 116 THR S CA 1
ATOM 1707 C C . THR A 1 114 ? -32.206 -19.532 23.755 1.00 6.49 116 THR S C 1
ATOM 1708 O O . THR A 1 114 ? -32.733 -20.439 24.405 1.00 7.93 116 THR S O 1
ATOM 1719 N N . PHE A 1 115 ? -31.635 -19.705 22.560 1.00 5.75 117 PHE S N 1
ATOM 1720 C CA . PHE A 1 115 ? -31.812 -20.932 21.789 1.00 6.23 117 PHE S CA 1
ATOM 1721 C C . PHE A 1 115 ? -30.513 -21.576 21.294 1.00 6.46 117 PHE S C 1
ATOM 1722 O O . PHE A 1 115 ? -30.584 -22.625 20.665 1.00 8.29 117 PHE S O 1
ATOM 1739 N N . GLY A 1 116 ? -29.363 -20.957 21.542 1.00 5.68 118 GLY S N 1
ATOM 1740 C CA . GLY A 1 116 ? -28.058 -21.479 21.136 1.00 6.13 118 GLY S CA 1
ATOM 1741 C C . GLY A 1 116 ? -27.362 -20.632 20.077 1.00 5.51 118 GLY S C 1
ATOM 1742 O O . GLY A 1 116 ? -26.146 -20.439 20.122 1.00 6.16 118 GLY S O 1
ATOM 1746 N N . GLY A 1 117 ? -28.125 -20.141 19.092 1.00 5.75 119 GLY S N 1
ATOM 1747 C CA . GLY A 1 117 ? -27.632 -19.143 18.164 1.00 5.64 119 GLY S CA 1
ATOM 1748 C C . GLY A 1 117 ? -26.586 -19.628 17.179 1.00 5.21 119 GLY S C 1
ATOM 1749 O O . GLY A 1 117 ? -26.509 -20.809 16.818 1.00 5.51 119 GLY S O 1
ATOM 1753 N N . VAL A 1 118 ? -25.780 -18.678 16.695 1.00 5.16 120 VAL S N 1
ATOM 1754 C CA . VAL A 1 118 ? -24.984 -18.908 15.490 1.00 5.12 120 VAL S CA 1
ATOM 1755 C C . VAL A 1 118 ? -23.963 -20.030 15.710 1.00 5.27 120 VAL S C 1
ATOM 1756 O O . VAL A 1 118 ? -23.761 -20.872 14.836 1.00 5.74 120 VAL S O 1
ATOM 1769 N N . GLN A 1 119 ? -23.327 -20.072 16.887 1.00 5.42 121 GLN S N 1
ATOM 1770 C CA . GLN A 1 119 ? -22.320 -21.118 17.154 1.00 5.54 121 GLN S CA 1
ATOM 1771 C C . GLN A 1 119 ? -22.974 -22.486 17.351 1.00 5.71 121 GLN S C 1
ATOM 1772 O O . GLN A 1 119 ? -22.280 -23.488 17.285 1.00 6.43 121 GLN S O 1
ATOM 1786 N N . ALA A 1 120 ? -24.289 -22.533 17.590 1.00 5.68 122 ALA S N 1
ATOM 1787 C CA . ALA A 1 120 ? -24.989 -23.803 17.693 1.00 5.97 122 ALA S CA 1
ATOM 1788 C C . ALA A 1 120 ? -25.457 -24.331 16.343 1.00 6.22 122 ALA S C 1
ATOM 1789 O O . ALA A 1 120 ? -25.988 -25.448 16.284 1.00 7.64 122 ALA S O 1
ATOM 1796 N N . ALA A 1 121 ? -25.300 -23.563 15.266 1.00 6.04 123 ALA S N 1
ATOM 1797 C CA . ALA A 1 121 ? -25.661 -24.045 13.936 1.00 6.00 123 ALA S CA 1
ATOM 1798 C C . ALA A 1 121 ? -24.799 -25.250 13.574 1.00 6.13 123 ALA S C 1
ATOM 1799 O O . ALA A 1 121 ? -23.666 -25.384 14.034 1.00 6.32 123 ALA S O 1
ATOM 1806 N N . LYS A 1 122 ? -25.334 -26.108 12.699 1.00 6.79 124 LYS S N 1
ATOM 1807 C CA . LYS A 1 122 ? -24.630 -27.345 12.355 1.00 6.93 124 LYS S CA 1
ATOM 1808 C C . LYS A 1 122 ? -23.229 -27.020 11.807 1.00 6.68 124 LYS S C 1
ATOM 1809 O O . LYS A 1 122 ? -23.055 -26.112 11.005 1.00 6.80 124 LYS S O 1
ATOM 1828 N N . PRO A 1 123 ? -22.214 -27.802 12.224 1.00 6.93 125 PRO S N 1
ATOM 1829 C CA . PRO A 1 123 ? -22.278 -29.012 13.056 1.00 7.30 125 PRO S CA 1
ATOM 1830 C C . PRO A 1 123 ? -22.015 -28.747 14.535 1.00 7.29 125 PRO S C 1
ATOM 1831 O O . PRO A 1 123 ? -21.685 -29.677 15.284 1.00 8.76 125 PRO S O 1
ATOM 1842 N N . ASN A 1 124 ? -22.173 -27.506 14.977 1.00 7.14 126 ASN S N 1
ATOM 1843 C CA . ASN A 1 124 ? -22.084 -27.143 16.398 1.00 7.05 126 ASN S CA 1
ATOM 1844 C C . ASN A 1 124 ? -20.812 -27.690 17.025 1.00 6.83 126 ASN S C 1
ATOM 1845 O O . ASN A 1 124 ? -20.839 -28.483 17.988 1.00 7.51 126 ASN S O 1
ATOM 1856 N N . PRO A 1 125 ? -19.646 -27.244 16.549 1.00 7.89 127 PRO S N 1
ATOM 1857 C CA . PRO A 1 125 ? -18.394 -27.846 17.059 1.00 9.00 127 PRO S CA 1
ATOM 1858 C C . PRO A 1 125 ? -18.171 -27.633 18.544 1.00 7.90 127 PRO S C 1
ATOM 1859 O O . PRO A 1 125 ? -17.495 -28.459 19.166 1.00 9.95 127 PRO S O 1
ATOM 1870 N N . THR A 1 126 ? -18.714 -26.572 19.136 1.00 6.74 128 THR S N 1
ATOM 1871 C CA . THR A 1 126 ? -18.484 -26.291 20.551 1.00 6.96 128 THR S CA 1
ATOM 1872 C C . THR A 1 126 ? -19.602 -26.789 21.453 1.00 6.91 128 THR S C 1
ATOM 1873 O O . THR A 1 126 ? -19.558 -26.552 22.675 1.00 7.44 128 THR S O 1
ATOM 1884 N N . GLY A 1 127 ? -20.595 -27.478 20.902 1.00 7.14 129 GLY S N 1
ATOM 1885 C CA . GLY A 1 127 ? -21.712 -27.951 21.703 1.00 7.59 129 GLY S CA 1
ATOM 1886 C C . GLY A 1 127 ? -22.456 -26.817 22.407 1.00 7.03 129 GLY S C 1
ATOM 1887 O O . GLY A 1 127 ? -22.837 -26.915 23.576 1.00 7.85 129 GLY S O 1
ATOM 1891 N N . ALA A 1 128 ? -22.668 -25.719 21.692 1.00 6.98 130 ALA S N 1
ATOM 1892 C CA . ALA A 1 128 ? -23.311 -24.555 22.274 1.00 6.77 130 ALA S CA 1
ATOM 1893 C C . ALA A 1 128 ? -24.797 -24.825 22.480 1.00 7.24 130 ALA S C 1
ATOM 1894 O O . ALA A 1 128 ? -25.467 -25.404 21.607 1.00 8.33 130 ALA S O 1
ATOM 1901 N N . LYS A 1 129 ? -25.288 -24.332 23.620 1.00 7.31 131 LYS S N 1
ATOM 1902 C CA . LYS A 1 129 ? -26.686 -24.444 24.016 1.00 7.50 131 LYS S CA 1
ATOM 1903 C C . LYS A 1 129 ? -27.207 -23.122 24.533 1.00 7.39 131 LYS S C 1
ATOM 1904 O O . LYS A 1 129 ? -26.470 -22.311 25.085 1.00 7.86 131 LYS S O 1
ATOM 1923 N N . GLY A 1 130 ? -28.521 -22.913 24.368 1.00 7.27 132 GLY S N 1
ATOM 1924 C CA . GLY A 1 130 ? -29.156 -21.815 25.059 1.00 7.28 132 GLY S CA 1
ATOM 1925 C C . GLY A 1 130 ? -29.128 -22.038 26.570 1.00 7.13 132 GLY S C 1
ATOM 1926 O O . GLY A 1 130 ? -28.926 -23.151 27.061 1.00 7.86 132 GLY S O 1
ATOM 1930 N N . VAL A 1 131 ? -29.372 -20.966 27.320 1.00 6.92 133 VAL S N 1
ATOM 1931 C CA . VAL A 1 131 ? -29.297 -21.000 28.770 1.00 7.65 133 VAL S CA 1
ATOM 1932 C C . VAL A 1 131 ? -30.221 -22.040 29.376 1.00 7.77 133 VAL S C 1
ATOM 1933 O O . VAL A 1 131 ? -29.789 -22.868 30.207 1.00 8.55 133 VAL S O 1
ATOM 1946 N N . ASN A 1 132 ? -31.490 -22.020 29.000 1.00 7.72 134 ASN S N 1
ATOM 1947 C CA . ASN A 1 132 ? -32.444 -22.926 29.637 1.00 8.21 134 ASN S CA 1
ATOM 1948 C C . ASN A 1 132 ? -32.141 -24.372 29.306 1.00 8.99 134 ASN S C 1
ATOM 1949 O O . ASN A 1 132 ? -32.322 -25.259 30.138 1.00 10.87 134 ASN S O 1
ATOM 1960 N N . ASP A 1 133 ? -31.665 -24.638 28.098 1.00 8.46 135 ASP S N 1
ATOM 1961 C CA . ASP A 1 133 ? -31.307 -25.991 27.704 1.00 9.01 135 ASP S CA 1
ATOM 1962 C C . ASP A 1 133 ? -30.092 -26.453 28.495 1.00 9.30 135 ASP S C 1
ATOM 1963 O O . ASP A 1 133 ? -30.086 -27.523 29.088 1.00 11.75 135 ASP S O 1
ATOM 1972 N N . ALA A 1 134 ? -29.052 -25.626 28.539 1.00 9.38 136 ALA S N 1
ATOM 1973 C CA . ALA A 1 134 ? -27.833 -25.990 29.241 1.00 10.31 136 ALA S CA 1
ATOM 1974 C C . ALA A 1 134 ? -28.030 -26.214 30.731 1.00 10.90 136 ALA S C 1
ATOM 1975 O O . ALA A 1 134 ? -27.368 -27.083 31.312 1.00 13.04 136 ALA S O 1
ATOM 1982 N N . LEU A 1 135 ? -28.929 -25.439 31.340 1.00 10.13 137 LEU S N 1
ATOM 1983 C CA . LEU A 1 135 ? -29.036 -25.383 32.771 1.00 10.37 137 LEU S CA 1
ATOM 1984 C C . LEU A 1 135 ? -30.381 -25.919 33.299 1.00 12.38 137 LEU S C 1
ATOM 1985 O O . LEU A 1 135 ? -30.723 -25.725 34.466 1.00 13.06 137 LEU S O 1
ATOM 2001 N N . LYS A 1 136 ? -31.082 -26.690 32.482 1.00 13.95 138 LYS S N 1
ATOM 2002 C CA . LYS A 1 136 ? -32.392 -27.197 32.884 1.00 15.43 138 LYS S CA 1
ATOM 2003 C C . LYS A 1 136 ? -32.290 -28.017 34.161 1.00 16.42 138 LYS S C 1
ATOM 2004 O O . LYS A 1 136 ? -33.213 -28.023 34.980 1.00 18.41 138 LYS S O 1
ATOM 2023 N N . HIS A 1 137 ? -31.193 -28.755 34.317 1.00 16.22 139 HIS S N 1
ATOM 2024 C CA . HIS A 1 137 ? -31.003 -29.644 35.472 1.00 17.76 139 HIS S CA 1
ATOM 2025 C C . HIS A 1 137 ? -30.851 -28.853 36.788 1.00 16.30 139 HIS S C 1
ATOM 2026 O O . HIS A 1 137 ? -30.948 -29.441 37.867 1.00 18.25 139 HIS S O 1
ATOM 2041 N N . LEU A 1 138 ? -30.582 -27.554 36.697 1.00 14.43 140 LEU S N 1
ATOM 2042 C CA . LEU A 1 138 ? -30.423 -26.676 37.855 1.00 15.27 140 LEU S CA 1
ATOM 2043 C C . LEU A 1 138 ? -31.681 -25.866 38.160 1.00 16.10 140 LEU S C 1
ATOM 2044 O O . LEU A 1 138 ? -31.686 -25.055 39.090 1.00 19.15 140 LEU S O 1
ATOM 2060 N N . GLY A 1 139 ? -32.712 -26.045 37.349 1.00 15.18 141 GLY S N 1
ATOM 2061 C CA . GLY A 1 139 ? -33.963 -25.348 37.554 1.00 16.56 141 GLY S CA 1
ATOM 2062 C C . GLY A 1 139 ? -33.997 -23.910 37.064 1.00 15.42 141 GLY S C 1
ATOM 2063 O O . GLY A 1 139 ? -34.930 -23.179 37.401 1.00 16.81 141 GLY S O 1
ATOM 2067 N N . VAL A 1 140 ? -33.018 -23.510 36.267 1.00 14.31 142 VAL S N 1
ATOM 2068 C CA . VAL A 1 140 ? -33.003 -22.164 35.705 1.00 12.93 142 VAL S CA 1
ATOM 2069 C C . VAL A 1 140 ? -34.069 -22.047 34.636 1.00 12.84 142 VAL S C 1
ATOM 2070 O O . VAL A 1 140 ? -34.139 -22.880 33.742 1.00 17.04 142 VAL S O 1
ATOM 2083 N N . LYS A 1 141 ? -34.878 -20.994 34.724 1.00 11.88 143 LYS S N 1
ATOM 2084 C CA . LYS A 1 141 ? -35.952 -20.709 33.760 1.00 11.72 143 LYS S CA 1
ATOM 2085 C C . LYS A 1 141 ? -35.846 -19.237 33.389 1.00 9.99 143 LYS S C 1
ATOM 2086 O O . LYS A 1 141 ? -36.504 -18.357 33.948 1.00 12.03 143 LYS S O 1
ATOM 2105 N N . ALA A 1 142 ? -34.982 -18.956 32.434 1.00 8.21 144 ALA S N 1
ATOM 2106 C CA . ALA A 1 142 ? -34.756 -17.606 31.968 1.00 7.85 144 ALA S CA 1
ATOM 2107 C C . ALA A 1 142 ? -35.900 -17.162 31.054 1.00 7.44 144 ALA S C 1
ATOM 2108 O O . ALA A 1 142 ? -36.343 -17.922 30.193 1.00 8.09 144 ALA S O 1
ATOM 2115 N N . ILE A 1 143 ? -36.316 -15.913 31.224 1.00 7.27 145 ILE S N 1
ATOM 2116 C CA . ILE A 1 143 ? -37.200 -15.267 30.248 1.00 7.01 145 ILE S CA 1
ATOM 2117 C C . ILE A 1 143 ? -36.389 -15.104 28.959 1.00 6.70 145 ILE S C 1
ATOM 2118 O O . ILE A 1 143 ? -35.282 -14.560 29.011 1.00 7.60 145 ILE S O 1
ATOM 2134 N N . ASN A 1 144 ? -36.920 -15.540 27.834 1.00 6.37 146 ASN S N 1
ATOM 2135 C CA . ASN A 1 144 ? -36.197 -15.499 26.575 1.00 5.99 146 ASN S CA 1
ATOM 2136 C C . ASN A 1 144 ? -36.619 -14.309 25.735 1.00 6.05 146 ASN S C 1
ATOM 2137 O O . ASN A 1 144 ? -37.777 -14.194 25.319 1.00 7.57 146 ASN S O 1
ATOM 2148 N N A ILE A 1 145 ? -35.682 -13.399 25.496 0.38 6.45 147 ILE S N 1
ATOM 2149 N N B ILE A 1 145 ? -35.673 -13.424 25.467 0.62 5.34 147 ILE S N 1
ATOM 2150 C CA A ILE A 1 145 ? -35.911 -12.265 24.602 0.38 7.00 147 ILE S CA 1
ATOM 2151 C CA B ILE A 1 145 ? -35.925 -12.272 24.585 0.62 5.02 147 ILE S CA 1
ATOM 2152 C C A ILE A 1 145 ? -35.071 -12.544 23.357 0.38 5.52 147 ILE S C 1
ATOM 2153 C C B ILE A 1 145 ? -35.081 -12.494 23.336 0.62 5.17 147 ILE S C 1
ATOM 2154 O O A ILE A 1 145 ? -33.851 -12.380 23.360 0.38 5.75 147 ILE S O 1
ATOM 2155 O O B ILE A 1 145 ? -33.884 -12.246 23.301 0.62 5.77 147 ILE S O 1
ATOM 2186 N N . ALA A 1 146 ? -35.730 -13.043 22.307 1.00 5.73 148 ALA S N 1
ATOM 2187 C CA . ALA A 1 146 ? -35.042 -13.527 21.114 1.00 5.55 148 ALA S CA 1
ATOM 2188 C C . ALA A 1 146 ? -34.877 -12.434 20.047 1.00 5.19 148 ALA S C 1
ATOM 2189 O O . ALA A 1 146 ? -35.523 -11.385 20.092 1.00 5.50 148 ALA S O 1
ATOM 2196 N N . GLY A 1 147 ? -34.003 -12.751 19.095 1.00 4.91 149 GLY S N 1
ATOM 2197 C CA . GLY A 1 147 ? -33.606 -11.861 18.023 1.00 4.91 149 GLY S CA 1
ATOM 2198 C C . GLY A 1 147 ? -32.072 -11.795 17.974 1.00 4.50 149 GLY S C 1
ATOM 2199 O O . GLY A 1 147 ? -31.386 -12.093 18.950 1.00 4.83 149 GLY S O 1
ATOM 2203 N N . CYS A 1 148 ? -31.550 -11.371 16.811 1.00 4.42 150 CYS S N 1
ATOM 2204 C CA . CYS A 1 148 ? -30.110 -11.463 16.547 1.00 4.52 150 CYS S CA 1
ATOM 2205 C C . CYS A 1 148 ? -29.589 -10.133 15.971 1.00 4.36 150 CYS S C 1
ATOM 2206 O O . CYS A 1 148 ? -29.174 -10.049 14.803 1.00 4.69 150 CYS S O 1
ATOM 2213 N N . PRO A 1 149 ? -29.554 -9.069 16.783 1.00 4.35 151 PRO S N 1
ATOM 2214 C CA . PRO A 1 149 ? -29.978 -9.027 18.180 1.00 4.42 151 PRO S CA 1
ATOM 2215 C C . PRO A 1 149 ? -31.451 -8.675 18.307 1.00 4.37 151 PRO S C 1
ATOM 2216 O O . PRO A 1 149 ? -32.116 -8.240 17.352 1.00 4.85 151 PRO S O 1
ATOM 2227 N N . PRO A 1 150 ? -32.004 -8.849 19.515 1.00 4.62 152 PRO S N 1
ATOM 2228 C CA . PRO A 1 150 ? -33.383 -8.416 19.764 1.00 4.84 152 PRO S CA 1
ATOM 2229 C C . PRO A 1 150 ? -33.531 -6.915 19.660 1.00 4.89 152 PRO S C 1
ATOM 2230 O O . PRO A 1 150 ? -32.565 -6.142 19.694 1.00 5.34 152 PRO S O 1
ATOM 2241 N N . ASN A 1 151 ? -34.792 -6.512 19.613 1.00 5.33 153 ASN S N 1
ATOM 2242 C CA . ASN A 1 151 ? -35.130 -5.104 19.779 1.00 5.27 153 ASN S CA 1
ATOM 2243 C C . ASN A 1 151 ? -34.881 -4.716 21.244 1.00 5.52 153 ASN S C 1
ATOM 2244 O O . ASN A 1 151 ? -35.461 -5.341 22.136 1.00 5.98 153 ASN S O 1
ATOM 2255 N N . PRO A 1 152 ? -34.066 -3.687 21.524 1.00 5.48 154 PRO S N 1
ATOM 2256 C CA . PRO A 1 152 ? -33.821 -3.347 22.931 1.00 6.03 154 PRO S CA 1
ATOM 2257 C C . PRO A 1 152 ? -35.083 -2.853 23.627 1.00 6.05 154 PRO S C 1
ATOM 2258 O O . PRO A 1 152 ? -35.144 -2.891 24.876 1.00 6.72 154 PRO S O 1
ATOM 2269 N N . TYR A 1 153 ? -36.078 -2.392 22.888 1.00 6.04 155 TYR S N 1
ATOM 2270 C CA . TYR A 1 153 ? -37.392 -2.084 23.460 1.00 6.44 155 TYR S CA 1
ATOM 2271 C C . TYR A 1 153 ? -37.904 -3.259 24.271 1.00 6.50 155 TYR S C 1
ATOM 2272 O O . TYR A 1 153 ? -38.569 -3.084 25.305 1.00 7.19 155 TYR S O 1
ATOM 2290 N N . ASN A 1 154 ? -37.662 -4.465 23.775 1.00 6.00 156 ASN S N 1
ATOM 2291 C CA . ASN A 1 154 ? -38.201 -5.664 24.384 1.00 6.57 156 ASN S CA 1
ATOM 2292 C C . ASN A 1 154 ? -37.471 -6.039 25.673 1.00 6.96 156 ASN S C 1
ATOM 2293 O O . ASN A 1 154 ? -38.086 -6.553 26.610 1.00 8.30 156 ASN S O 1
ATOM 2304 N N . LEU A 1 155 ? -36.174 -5.739 25.763 1.00 6.85 157 LEU S N 1
ATOM 2305 C CA . LEU A 1 155 ? -35.453 -5.936 27.006 1.00 6.81 157 LEU S CA 1
ATOM 2306 C C . LEU A 1 155 ? -35.909 -4.952 28.079 1.00 7.17 157 LEU S C 1
ATOM 2307 O O . LEU A 1 155 ? -36.225 -5.347 29.200 1.00 7.93 157 LEU S O 1
ATOM 2323 N N . VAL A 1 156 ? -35.925 -3.675 27.731 1.00 7.50 158 VAL S N 1
ATOM 2324 C CA . VAL A 1 156 ? -36.310 -2.659 28.689 1.00 7.88 158 VAL S CA 1
ATOM 2325 C C . VAL A 1 156 ? -37.751 -2.900 29.141 1.00 8.12 158 VAL S C 1
ATOM 2326 O O . VAL A 1 156 ? -38.049 -2.832 30.345 1.00 8.73 158 VAL S O 1
ATOM 2339 N N . GLY A 1 157 ? -38.643 -3.216 28.215 1.00 8.02 159 GLY S N 1
ATOM 2340 C CA . GLY A 1 157 ? -40.025 -3.446 28.602 1.00 8.64 159 GLY S CA 1
ATOM 2341 C C . GLY A 1 157 ? -40.183 -4.620 29.553 1.00 8.24 159 GLY S C 1
ATOM 2342 O O . GLY A 1 157 ? -41.012 -4.586 30.473 1.00 9.11 159 GLY S O 1
ATOM 2346 N N . THR A 1 158 ? -39.409 -5.673 29.333 1.00 7.92 160 THR S N 1
ATOM 2347 C CA . THR A 1 158 ? -39.451 -6.827 30.218 1.00 8.17 160 THR S CA 1
ATOM 2348 C C . THR A 1 158 ? -38.937 -6.493 31.609 1.00 8.53 160 THR S C 1
ATOM 2349 O O . THR A 1 158 ? -39.532 -6.873 32.612 1.00 9.43 160 THR S O 1
ATOM 2360 N N . ILE A 1 159 ? -37.792 -5.807 31.662 1.00 8.58 161 ILE S N 1
ATOM 2361 C CA . ILE A 1 159 ? -37.231 -5.393 32.954 1.00 9.69 161 ILE S CA 1
ATOM 2362 C C . ILE A 1 159 ? -38.196 -4.500 33.709 1.00 9.95 161 ILE S C 1
ATOM 2363 O O . ILE A 1 159 ? -38.434 -4.714 34.913 1.00 10.60 161 ILE S O 1
ATOM 2379 N N . VAL A 1 160 ? -38.750 -3.501 33.049 1.00 9.95 162 VAL S N 1
ATOM 2380 C CA . VAL A 1 160 ? -39.695 -2.579 33.702 1.00 11.29 162 VAL S CA 1
ATOM 2381 C C . VAL A 1 160 ? -40.899 -3.356 34.232 1.00 10.87 162 VAL S C 1
ATOM 2382 O O . VAL A 1 160 ? -41.364 -3.132 35.364 1.00 11.92 162 VAL S O 1
ATOM 2395 N N . TYR A 1 161 ? -41.443 -4.278 33.440 1.00 10.84 163 TYR S N 1
ATOM 2396 C CA . TYR A 1 161 ? -42.580 -5.070 33.872 1.00 10.70 163 TYR S CA 1
ATOM 2397 C C . TYR A 1 161 ? -42.229 -5.872 35.132 1.00 10.75 163 TYR S C 1
ATOM 2398 O O . TYR A 1 161 ? -43.007 -5.909 36.093 1.00 11.58 163 TYR S O 1
ATOM 2416 N N . TYR A 1 162 ? -41.074 -6.522 35.122 1.00 11.04 164 TYR S N 1
ATOM 2417 C CA . TYR A 1 162 ? -40.641 -7.321 36.263 1.00 11.23 164 TYR S CA 1
ATOM 2418 C C . TYR A 1 162 ? -40.452 -6.461 37.512 1.00 12.21 164 TYR S C 1
ATOM 2419 O O . TYR A 1 162 ? -40.868 -6.848 38.611 1.00 13.34 164 TYR S O 1
ATOM 2437 N N . LEU A 1 163 ? -39.835 -5.290 37.373 1.00 12.39 165 LEU S N 1
ATOM 2438 C CA . LEU A 1 163 ? -39.621 -4.445 38.532 1.00 13.22 165 LEU S CA 1
ATOM 2439 C C . LEU A 1 163 ? -40.941 -3.958 39.128 1.00 14.58 165 LEU S C 1
ATOM 2440 O O . LEU A 1 163 ? -41.087 -3.830 40.334 1.00 16.56 165 LEU S O 1
ATOM 2456 N N . LYS A 1 164 ? -41.910 -3.668 38.264 1.00 14.90 166 LYS S N 1
ATOM 2457 C CA . LYS A 1 164 ? -43.214 -3.170 38.719 1.00 16.78 166 LYS S CA 1
ATOM 2458 C C . LYS A 1 164 ? -44.040 -4.286 39.374 1.00 15.86 166 LYS S C 1
ATOM 2459 O O . LYS A 1 164 ? -44.645 -4.082 40.429 1.00 18.32 166 LYS S O 1
ATOM 2478 N N . ASN A 1 165 ? -44.078 -5.443 38.736 1.00 15.58 167 ASN S N 1
ATOM 2479 C CA . ASN A 1 165 ? -45.013 -6.503 39.084 1.00 16.62 167 ASN S CA 1
ATOM 2480 C C . ASN A 1 165 ? -44.411 -7.654 39.887 1.00 17.24 167 ASN S C 1
ATOM 2481 O O . ASN A 1 165 ? -45.141 -8.494 40.399 1.00 18.61 167 ASN S O 1
ATOM 2492 N N . LYS A 1 166 ? -43.091 -7.678 39.991 1.00 18.79 168 LYS S N 1
ATOM 2493 C CA . LYS A 1 166 ? -42.341 -8.735 40.695 1.00 21.43 168 LYS S CA 1
ATOM 2494 C C . LYS A 1 166 ? -42.628 -10.140 40.154 1.00 19.08 168 LYS S C 1
ATOM 2495 O O . LYS A 1 166 ? -42.619 -11.126 40.885 1.00 21.14 168 LYS S O 1
ATOM 2514 N N . ALA A 1 167 ? -42.863 -10.200 38.842 1.00 17.06 169 ALA S N 1
ATOM 2515 C CA . ALA A 1 167 ? -43.187 -11.444 38.149 1.00 17.95 169 ALA S CA 1
ATOM 2516 C C . ALA A 1 167 ? -42.885 -11.250 36.688 1.00 14.93 169 ALA S C 1
ATOM 2517 O O . ALA A 1 167 ? -42.845 -10.122 36.210 1.00 14.62 169 ALA S O 1
ATOM 2524 N N . ALA A 1 168 ? -42.642 -12.350 35.993 1.00 15.84 170 ALA S N 1
ATOM 2525 C CA . ALA A 1 168 ? -42.537 -12.315 34.556 1.00 13.58 170 ALA S CA 1
ATOM 2526 C C . ALA A 1 168 ? -43.871 -11.948 33.933 1.00 12.36 170 ALA S C 1
ATOM 2527 O O . ALA A 1 168 ? -44.919 -12.279 34.466 1.00 13.32 170 ALA S O 1
ATOM 2534 N N . PRO A 1 169 ? -43.844 -11.289 32.790 1.00 11.50 171 PRO S N 1
ATOM 2535 C CA . PRO A 1 169 ? -45.064 -11.133 32.007 1.00 11.05 171 PRO S CA 1
ATOM 2536 C C . PRO A 1 169 ? -45.487 -12.487 31.411 1.00 10.36 171 PRO S C 1
ATOM 2537 O O . PRO A 1 169 ? -44.747 -13.486 31.520 1.00 11.90 171 PRO S O 1
ATOM 2548 N N A GLU A 1 170 ? -46.656 -12.530 30.795 0.64 11.59 172 GLU S N 1
ATOM 2549 N N B GLU A 1 170 ? -46.635 -12.499 30.739 0.36 8.90 172 GLU S N 1
ATOM 2550 C CA A GLU A 1 170 ? -47.095 -13.719 30.112 0.64 9.72 172 GLU S CA 1
ATOM 2551 C CA B GLU A 1 170 ? -47.101 -13.701 30.080 0.36 10.87 172 GLU S CA 1
ATOM 2552 C C A GLU A 1 170 ? -46.069 -14.155 29.067 0.64 8.62 172 GLU S C 1
ATOM 2553 C C B GLU A 1 170 ? -46.071 -14.153 29.048 0.36 8.92 172 GLU S C 1
ATOM 2554 O O A GLU A 1 170 ? -45.640 -13.341 28.257 0.64 8.83 172 GLU S O 1
ATOM 2555 O O B GLU A 1 170 ? -45.623 -13.350 28.234 0.36 8.86 172 GLU S O 1
ATOM 2578 N N . LEU A 1 171 ? -45.734 -15.439 29.070 1.00 8.76 173 LEU S N 1
ATOM 2579 C CA . LEU A 1 171 ? -44.718 -16.007 28.177 1.00 8.24 173 LEU S CA 1
ATOM 2580 C C . LEU A 1 171 ? -45.330 -17.040 27.237 1.00 8.26 173 LEU S C 1
ATOM 2581 O O . LEU A 1 171 ? -46.257 -17.804 27.598 1.00 8.89 173 LEU S O 1
ATOM 2597 N N . ASP A 1 172 ? -44.801 -17.083 26.023 1.00 7.84 174 ASP S N 1
ATOM 2598 C CA . ASP A 1 172 ? -45.204 -18.057 25.034 1.00 7.36 174 ASP S CA 1
ATOM 2599 C C . ASP A 1 172 ? -44.493 -19.394 25.268 1.00 7.22 174 ASP S C 1
ATOM 2600 O O . ASP A 1 172 ? -43.766 -19.568 26.250 1.00 7.61 174 ASP S O 1
ATOM 2609 N N . SER A 1 173 ? -44.736 -20.356 24.397 1.00 7.61 175 SER S N 1
ATOM 2610 C CA . SER A 1 173 ? -44.196 -21.698 24.587 1.00 7.89 175 SER S CA 1
ATOM 2611 C C . SER A 1 173 ? -42.680 -21.798 24.421 1.00 7.80 175 SER S C 1
ATOM 2612 O O . SER A 1 173 ? -42.120 -22.833 24.783 1.00 8.46 175 SER S O 1
ATOM 2620 N N . LEU A 1 174 ? -42.040 -20.752 23.886 1.00 7.16 176 LEU S N 1
ATOM 2621 C CA . LEU A 1 174 ? -40.588 -20.609 23.856 1.00 7.41 176 LEU S CA 1
ATOM 2622 C C . LEU A 1 174 ? -40.062 -19.687 24.961 1.00 7.19 176 LEU S C 1
ATOM 2623 O O . LEU A 1 174 ? -38.902 -19.265 24.928 1.00 7.53 176 LEU S O 1
ATOM 2639 N N . ASN A 1 175 ? -40.919 -19.407 25.945 1.00 7.29 177 ASN S N 1
ATOM 2640 C CA . ASN A 1 175 ? -40.586 -18.562 27.077 1.00 7.08 177 ASN S CA 1
ATOM 2641 C C . ASN A 1 175 ? -40.312 -17.097 26.715 1.00 7.02 177 ASN S C 1
ATOM 2642 O O . ASN A 1 175 ? -39.668 -16.390 27.481 1.00 7.52 177 ASN S O 1
ATOM 2653 N N . ARG A 1 176 ? -40.894 -16.637 25.596 1.00 6.93 178 ARG S N 1
ATOM 2654 C CA . ARG A 1 176 ? -40.740 -15.255 25.157 1.00 6.69 178 ARG S CA 1
ATOM 2655 C C . ARG A 1 176 ? -41.979 -14.439 25.562 1.00 6.78 178 ARG S C 1
ATOM 2656 O O . ARG A 1 176 ? -43.107 -14.948 25.475 1.00 7.66 178 ARG S O 1
ATOM 2677 N N . PRO A 1 177 ? -41.839 -13.168 25.949 1.00 6.72 179 PRO S N 1
ATOM 2678 C CA . PRO A 1 177 ? -43.044 -12.396 26.332 1.00 7.10 179 PRO S CA 1
ATOM 2679 C C . PRO A 1 177 ? -44.024 -12.233 25.181 1.00 7.07 179 PRO S C 1
ATOM 2680 O O . PRO A 1 177 ? -43.671 -11.729 24.112 1.00 7.40 179 PRO S O 1
ATOM 2691 N N . THR A 1 178 ? -45.280 -12.599 25.428 1.00 7.84 180 THR S N 1
ATOM 2692 C CA . THR A 1 178 ? -46.304 -12.469 24.406 1.00 8.28 180 THR S CA 1
ATOM 2693 C C . THR A 1 178 ? -46.571 -11.015 24.018 1.00 8.20 180 THR S C 1
ATOM 2694 O O . THR A 1 178 ? -47.031 -10.762 22.906 1.00 9.64 180 THR S O 1
ATOM 2705 N N . MET A 1 179 ? -46.273 -10.071 24.915 1.00 8.07 181 MET S N 1
ATOM 2706 C CA . MET A 1 179 ? -46.506 -8.677 24.583 1.00 8.79 181 MET S CA 1
ATOM 2707 C C . MET A 1 179 ? -45.613 -8.178 23.462 1.00 8.11 181 MET S C 1
ATOM 2708 O O . MET A 1 179 ? -45.918 -7.152 22.858 1.00 10.93 181 MET S O 1
ATOM 2722 N N . PHE A 1 180 ? -44.508 -8.860 23.193 1.00 7.36 182 PHE S N 1
ATOM 2723 C CA . PHE A 1 180 ? -43.596 -8.503 22.103 1.00 7.18 182 PHE S CA 1
ATOM 2724 C C . PHE A 1 180 ? -43.549 -9.524 20.973 1.00 7.02 182 PHE S C 1
ATOM 2725 O O . PHE A 1 180 ? -43.277 -9.169 19.836 1.00 7.93 182 PHE S O 1
ATOM 2742 N N . PHE A 1 181 ? -43.754 -10.806 21.305 1.00 6.80 183 PHE S N 1
ATOM 2743 C CA . PHE A 1 181 ? -43.550 -11.924 20.396 1.00 6.70 183 PHE S CA 1
ATOM 2744 C C . PHE A 1 181 ? -44.850 -12.614 20.013 1.00 7.14 183 PHE S C 1
ATOM 2745 O O . PHE A 1 181 ? -44.817 -13.718 19.463 1.00 8.00 183 PHE S O 1
ATOM 2762 N N . GLY A 1 182 ? -46.006 -11.981 20.258 1.00 7.40 184 GLY S N 1
ATOM 2763 C CA . GLY A 1 182 ? -47.295 -12.619 20.007 1.00 8.12 184 GLY S CA 1
ATOM 2764 C C . GLY A 1 182 ? -47.786 -12.618 18.585 1.00 8.02 184 GLY S C 1
ATOM 2765 O O . GLY A 1 182 ? -48.788 -13.315 18.312 1.00 9.56 184 GLY S O 1
ATOM 2769 N N . GLN A 1 183 ? -47.170 -11.851 17.698 1.00 7.26 185 GLN S N 1
ATOM 2770 C CA . GLN A 1 183 ? -47.576 -11.750 16.294 1.00 7.35 185 GLN S CA 1
ATOM 2771 C C . GLN A 1 183 ? -46.405 -12.120 15.382 1.00 6.72 185 GLN S C 1
ATOM 2772 O O . GLN A 1 183 ? -45.235 -11.854 15.692 1.00 7.06 185 GLN S O 1
ATOM 2786 N N . THR A 1 184 ? -46.737 -12.705 14.227 1.00 6.98 186 THR S N 1
ATOM 2787 C CA . THR A 1 184 ? -45.717 -12.885 13.217 1.00 6.66 186 THR S CA 1
ATOM 2788 C C . THR A 1 184 ? -45.277 -11.525 12.681 1.00 6.17 186 THR S C 1
ATOM 2789 O O . THR A 1 184 ? -46.046 -10.555 12.639 1.00 6.52 186 THR S O 1
ATOM 2800 N N . VAL A 1 185 ? -44.030 -11.469 12.226 1.00 6.03 187 VAL S N 1
ATOM 2801 C CA . VAL A 1 185 ? -43.545 -10.310 11.472 1.00 5.85 187 VAL S CA 1
ATOM 2802 C C . VAL A 1 185 ? -44.501 -10.052 10.301 1.00 5.89 187 VAL S C 1
ATOM 2803 O O . VAL A 1 185 ? -44.923 -8.922 10.042 1.00 6.46 187 VAL S O 1
ATOM 2816 N N . HIS A 1 186 ? -44.846 -11.121 9.588 1.00 6.11 188 HIS S N 1
ATOM 2817 C CA . HIS A 1 186 ? -45.641 -11.029 8.363 1.00 6.18 188 HIS S CA 1
ATOM 2818 C C . HIS A 1 186 ? -47.016 -10.401 8.560 1.00 6.60 188 HIS S C 1
ATOM 2819 O O . HIS A 1 186 ? -47.452 -9.597 7.741 1.00 7.02 188 HIS S O 1
ATOM 2833 N N . GLU A 1 187 ? -47.717 -10.757 9.645 1.00 6.89 189 GLU S N 1
ATOM 2834 C CA . GLU A 1 187 ? -49.060 -10.207 9.803 1.00 7.69 189 GLU S CA 1
ATOM 2835 C C . GLU A 1 187 ? -49.019 -8.699 10.031 1.00 8.23 189 GLU S C 1
ATOM 2836 O O . GLU A 1 187 ? -50.048 -8.025 9.835 1.00 10.02 189 GLU S O 1
ATOM 2848 N N . GLN A 1 188 ? -47.849 -8.162 10.403 1.00 7.10 190 GLN S N 1
ATOM 2849 C CA . GLN A 1 188 ? -47.636 -6.760 10.648 1.00 7.25 190 GLN S CA 1
ATOM 2850 C C . GLN A 1 188 ? -46.990 -6.039 9.464 1.00 7.01 190 GLN S C 1
ATOM 2851 O O . GLN A 1 188 ? -46.698 -4.835 9.559 1.00 8.25 190 GLN S O 1
ATOM 2865 N N . CYS A 1 189 ? -46.705 -6.737 8.376 1.00 7.06 191 CYS S N 1
ATOM 2866 C CA . CYS A 1 189 ? -45.839 -6.186 7.329 1.00 6.84 191 CYS S CA 1
ATOM 2867 C C . CYS A 1 189 ? -46.630 -5.292 6.375 1.00 7.00 191 CYS S C 1
ATOM 2868 O O . CYS A 1 189 ? -47.717 -5.668 5.917 1.00 7.79 191 CYS S O 1
ATOM 2875 N N . PRO A 1 190 ? -46.072 -4.133 5.979 1.00 7.24 192 PRO S N 1
ATOM 2876 C CA . PRO A 1 190 ? -46.754 -3.295 4.979 1.00 8.67 192 PRO S CA 1
ATOM 2877 C C . PRO A 1 190 ? -46.904 -3.925 3.617 1.00 7.84 192 PRO S C 1
ATOM 2878 O O . PRO A 1 190 ? -47.726 -3.425 2.826 1.00 9.60 192 PRO S O 1
ATOM 2889 N N . ARG A 1 191 ? -46.149 -4.980 3.297 1.00 7.31 193 ARG S N 1
ATOM 2890 C CA . ARG A 1 191 ? -46.224 -5.622 1.986 1.00 7.45 193 ARG S CA 1
ATOM 2891 C C . ARG A 1 191 ? -47.294 -6.723 1.938 1.00 7.74 193 ARG S C 1
ATOM 2892 O O . ARG A 1 191 ? -47.488 -7.317 0.884 1.00 8.51 193 ARG S O 1
ATOM 2913 N N . LEU A 1 192 ? -47.997 -6.951 3.042 1.00 7.88 194 LEU S N 1
ATOM 2914 C CA . LEU A 1 192 ? -49.002 -7.985 3.122 1.00 8.14 194 LEU S CA 1
ATOM 2915 C C . LEU A 1 192 ? -50.054 -7.885 2.003 1.00 9.41 194 LEU S C 1
ATOM 2916 O O . LEU A 1 192 ? -50.432 -8.926 1.455 1.00 10.49 194 LEU S O 1
ATOM 2932 N N . PRO A 1 193 ? -50.510 -6.680 1.599 1.00 10.63 195 PRO S N 1
ATOM 2933 C CA . PRO A 1 193 ? -51.463 -6.647 0.475 1.00 12.01 195 PRO S CA 1
ATOM 2934 C C . PRO A 1 193 ? -50.871 -7.219 -0.811 1.00 11.56 195 PRO S C 1
ATOM 2935 O O . PRO A 1 193 ? -51.615 -7.843 -1.599 1.00 12.72 195 PRO S O 1
ATOM 2946 N N . HIS A 1 194 ? -49.572 -7.019 -1.057 1.00 10.55 196 HIS S N 1
ATOM 2947 C CA . HIS A 1 194 ? -48.952 -7.634 -2.221 1.00 10.28 196 HIS S CA 1
ATOM 2948 C C . HIS A 1 194 ? -48.893 -9.145 -2.079 1.00 10.40 196 HIS S C 1
ATOM 2949 O O . HIS A 1 194 ? -49.182 -9.875 -3.036 1.00 11.78 196 HIS S O 1
ATOM 2964 N N . PHE A 1 195 ? -48.517 -9.649 -0.897 1.00 9.48 197 PHE S N 1
ATOM 2965 C CA . PHE A 1 195 ? -48.537 -11.088 -0.657 1.00 9.88 197 PHE S CA 1
ATOM 2966 C C . PHE A 1 195 ? -49.938 -11.656 -1.002 1.00 11.01 197 PHE S C 1
ATOM 2967 O O . PHE A 1 195 ? -50.054 -12.650 -1.712 1.00 12.58 197 PHE S O 1
ATOM 2984 N N . ASP A 1 196 ? -50.975 -11.013 -0.504 1.00 11.11 198 ASP S N 1
ATOM 2985 C CA . ASP A 1 196 ? -52.331 -11.499 -0.720 1.00 11.64 198 ASP S CA 1
ATOM 2986 C C . ASP A 1 196 ? -52.692 -11.514 -2.197 1.00 13.83 198 ASP S C 1
ATOM 2987 O O . ASP A 1 196 ? -53.514 -12.337 -2.628 1.00 15.76 198 ASP S O 1
ATOM 2996 N N . ALA A 1 197 ? -52.201 -10.536 -2.953 1.00 14.32 199 ALA S N 1
ATOM 2997 C CA . ALA A 1 197 ? -52.439 -10.392 -4.396 1.00 14.81 199 ALA S CA 1
ATOM 2998 C C . ALA A 1 197 ? -51.531 -11.283 -5.237 1.00 15.33 199 ALA S C 1
ATOM 2999 O O . ALA A 1 197 ? -51.639 -11.274 -6.473 1.00 16.91 199 ALA S O 1
ATOM 3006 N N . GLY A 1 198 ? -50.616 -12.026 -4.623 1.00 15.74 200 GLY S N 1
ATOM 3007 C CA . GLY A 1 198 ? -49.675 -12.823 -5.385 1.00 14.33 200 GLY S CA 1
ATOM 3008 C C . GLY A 1 198 ? -48.660 -11.995 -6.154 1.00 13.19 200 GLY S C 1
ATOM 3009 O O . GLY A 1 198 ? -48.170 -12.425 -7.197 1.00 15.59 200 GLY S O 1
ATOM 3013 N N . GLU A 1 199 ? -48.337 -10.819 -5.617 1.00 11.02 201 GLU S N 1
ATOM 3014 C CA . GLU A 1 199 ? -47.424 -9.864 -6.228 1.00 10.76 201 GLU S CA 1
ATOM 3015 C C . GLU A 1 199 ? -46.058 -9.951 -5.533 1.00 9.41 201 GLU S C 1
ATOM 3016 O O . GLU A 1 199 ? -45.820 -9.285 -4.511 1.00 9.42 201 GLU S O 1
ATOM 3028 N N . PHE A 1 200 ? -45.200 -10.776 -6.095 1.00 9.73 202 PHE S N 1
ATOM 3029 C CA . PHE A 1 200 ? -43.888 -11.076 -5.532 1.00 8.78 202 PHE S CA 1
ATOM 3030 C C . PHE A 1 200 ? -42.784 -10.510 -6.401 1.00 8.87 202 PHE S C 1
ATOM 3031 O O . PHE A 1 200 ? -42.802 -10.659 -7.619 1.00 11.18 202 PHE S O 1
ATOM 3048 N N . ALA A 1 201 ? -41.780 -9.913 -5.789 1.00 8.00 203 ALA S N 1
ATOM 3049 C CA . ALA A 1 201 ? -40.588 -9.534 -6.525 1.00 8.36 203 ALA S CA 1
ATOM 3050 C C . ALA A 1 201 ? -39.829 -10.793 -6.963 1.00 8.00 203 ALA S C 1
ATOM 3051 O O . ALA A 1 201 ? -39.546 -11.658 -6.142 1.00 8.49 203 ALA S O 1
ATOM 3058 N N . PRO A 1 202 ? -39.436 -10.870 -8.255 1.00 8.68 204 PRO S N 1
ATOM 3059 C CA . PRO A 1 202 ? -38.736 -12.077 -8.717 1.00 9.42 204 PRO S CA 1
ATOM 3060 C C . PRO A 1 202 ? -37.228 -12.007 -8.525 1.00 8.96 204 PRO S C 1
ATOM 3061 O O . PRO A 1 202 ? -36.552 -13.022 -8.650 1.00 9.89 204 PRO S O 1
ATOM 3072 N N . SER A 1 203 ? -36.706 -10.809 -8.251 1.00 8.58 205 SER S N 1
ATOM 3073 C CA . SER A 1 203 ? -35.279 -10.577 -8.084 1.00 7.85 205 SER S CA 1
ATOM 3074 C C . SER A 1 203 ? -35.116 -9.239 -7.391 1.00 7.45 205 SER S C 1
ATOM 3075 O O . SER A 1 203 ? -36.015 -8.403 -7.401 1.00 8.04 205 SER S O 1
ATOM 3083 N N . PHE A 1 204 ? -33.939 -8.999 -6.805 1.00 7.32 206 PHE S N 1
ATOM 3084 C CA . PHE A 1 204 ? -33.702 -7.713 -6.154 1.00 6.99 206 PHE S CA 1
ATOM 3085 C C . PHE A 1 204 ? -33.590 -6.560 -7.134 1.00 7.33 206 PHE S C 1
ATOM 3086 O O . PHE A 1 204 ? -33.893 -5.439 -6.761 1.00 8.34 206 PHE S O 1
ATOM 3103 N N . GLU A 1 205 ? -33.137 -6.822 -8.368 1.00 7.50 207 GLU S N 1
ATOM 3104 C CA . GLU A 1 205 ? -32.975 -5.783 -9.379 1.00 8.01 207 GLU S CA 1
ATOM 3105 C C . GLU A 1 205 ? -34.288 -5.416 -10.074 1.00 8.25 207 GLU S C 1
ATOM 3106 O O . GLU A 1 205 ? -34.331 -4.438 -10.830 1.00 9.54 207 GLU S O 1
ATOM 3118 N N . SER A 1 206 ? -35.342 -6.199 -9.870 1.00 8.48 208 SER S N 1
ATOM 3119 C CA . SER A 1 206 ? -36.575 -6.044 -10.616 1.00 9.05 208 SER S CA 1
ATOM 3120 C C . SER A 1 206 ? -37.321 -4.771 -10.307 1.00 8.89 208 SER S C 1
ATOM 3121 O O . SER A 1 206 ? -37.225 -4.197 -9.219 1.00 9.21 208 SER S O 1
ATOM 3129 N N A GLU A 1 207 ? -38.139 -4.350 -11.272 0.62 10.46 209 GLU S N 1
ATOM 3130 N N B GLU A 1 207 ? -38.147 -4.352 -11.269 0.38 10.84 209 GLU S N 1
ATOM 3131 C CA A GLU A 1 207 ? -39.065 -3.252 -11.038 0.62 10.08 209 GLU S CA 1
ATOM 3132 C CA B GLU A 1 207 ? -39.072 -3.244 -11.045 0.38 10.96 209 GLU S CA 1
ATOM 3133 C C A GLU A 1 207 ? -40.055 -3.565 -9.915 0.62 9.43 209 GLU S C 1
ATOM 3134 C C B GLU A 1 207 ? -40.053 -3.568 -9.913 0.38 9.65 209 GLU S C 1
ATOM 3135 O O A GLU A 1 207 ? -40.474 -2.680 -9.192 0.62 10.11 209 GLU S O 1
ATOM 3136 O O B GLU A 1 207 ? -40.458 -2.683 -9.173 0.38 10.04 209 GLU S O 1
ATOM 3159 N N . GLU A 1 208 ? -40.440 -4.842 -9.782 1.00 9.02 210 GLU S N 1
ATOM 3160 C CA . GLU A 1 208 ? -41.329 -5.231 -8.710 1.00 9.08 210 GLU S CA 1
ATOM 3161 C C . GLU A 1 208 ? -40.687 -4.967 -7.332 1.00 8.18 210 GLU S C 1
ATOM 3162 O O . GLU A 1 208 ? -41.332 -4.479 -6.418 1.00 8.75 210 GLU S O 1
ATOM 3174 N N . ALA A 1 209 ? -39.402 -5.293 -7.188 1.00 8.06 211 ALA S N 1
ATOM 3175 C CA . ALA A 1 209 ? -38.695 -4.964 -5.958 1.00 7.42 211 ALA S CA 1
ATOM 3176 C C . ALA A 1 209 ? -38.683 -3.448 -5.759 1.00 7.72 211 ALA S C 1
ATOM 3177 O O . ALA A 1 209 ? -38.908 -2.952 -4.652 1.00 7.97 211 ALA S O 1
ATOM 3184 N N . ARG A 1 210 ? -38.407 -2.690 -6.812 1.00 8.10 212 ARG S N 1
ATOM 3185 C CA . ARG A 1 210 ? -38.385 -1.243 -6.717 1.00 8.71 212 ARG S CA 1
ATOM 3186 C C . ARG A 1 210 ? -39.703 -0.692 -6.189 1.00 8.76 212 ARG S C 1
ATOM 3187 O O . ARG A 1 210 ? -39.712 0.245 -5.385 1.00 9.97 212 ARG S O 1
ATOM 3208 N N . LYS A 1 211 ? -40.818 -1.275 -6.656 1.00 9.24 213 LYS S N 1
ATOM 3209 C CA . LYS A 1 211 ? -42.158 -0.877 -6.275 1.00 10.01 213 LYS S CA 1
ATOM 3210 C C . LYS A 1 211 ? -42.612 -1.415 -4.928 1.00 9.34 213 LYS S C 1
ATOM 3211 O O . LYS A 1 211 ? -43.733 -1.142 -4.515 1.00 12.00 213 LYS S O 1
ATOM 3230 N N . GLY A 1 212 ? -41.773 -2.184 -4.241 1.00 8.43 214 GLY S N 1
ATOM 3231 C CA . GLY A 1 212 ? -42.103 -2.636 -2.918 1.00 8.64 214 GLY S CA 1
ATOM 3232 C C . GLY A 1 212 ? -42.955 -3.901 -2.854 1.00 7.87 214 GLY S C 1
ATOM 3233 O O . GLY A 1 212 ? -43.643 -4.121 -1.857 1.00 8.57 214 GLY S O 1
ATOM 3237 N N . TRP A 1 213 ? -42.882 -4.755 -3.864 1.00 7.92 215 TRP S N 1
ATOM 3238 C CA . TRP A 1 213 ? -43.630 -5.989 -3.853 1.00 7.76 215 TRP S CA 1
ATOM 3239 C C . TRP A 1 213 ? -43.091 -6.956 -2.795 1.00 6.98 215 TRP S C 1
ATOM 3240 O O . TRP A 1 213 ? -41.995 -6.799 -2.250 1.00 7.15 215 TRP S O 1
ATOM 3261 N N . CYS A 1 214 ? -43.899 -7.963 -2.463 1.00 6.96 216 CYS S N 1
ATOM 3262 C CA . CYS A 1 214 ? -43.559 -8.907 -1.397 1.00 6.79 216 CYS S CA 1
ATOM 3263 C C . CYS A 1 214 ? -42.272 -9.661 -1.728 1.00 6.26 216 CYS S C 1
ATOM 3264 O O . CYS A 1 214 ? -42.023 -10.023 -2.884 1.00 6.97 216 CYS S O 1
ATOM 3271 N N . LEU A 1 215 ? -41.508 -9.941 -0.678 1.00 6.05 217 LEU S N 1
ATOM 3272 C CA . LEU A 1 215 ? -40.198 -10.589 -0.740 1.00 5.97 217 LEU S CA 1
ATOM 3273 C C . LEU A 1 215 ? -40.253 -12.103 -0.469 1.00 5.85 217 LEU S C 1
ATOM 3274 O O . LEU A 1 215 ? -39.195 -12.732 -0.355 1.00 6.18 217 LEU S O 1
ATOM 3290 N N A TYR A 1 216 ? -41.448 -12.708 -0.440 0.71 6.19 218 TYR S N 1
ATOM 3291 N N B TYR A 1 216 ? -41.440 -12.690 -0.425 0.29 6.06 218 TYR S N 1
ATOM 3292 C CA A TYR A 1 216 ? -41.553 -14.129 -0.126 0.71 6.08 218 TYR S CA 1
ATOM 3293 C CA B TYR A 1 216 ? -41.535 -14.098 -0.097 0.29 6.04 218 TYR S CA 1
ATOM 3294 C C A TYR A 1 216 ? -40.773 -15.026 -1.106 0.71 6.16 218 TYR S C 1
ATOM 3295 C C B TYR A 1 216 ? -40.742 -14.997 -1.065 0.29 5.86 218 TYR S C 1
ATOM 3296 O O A TYR A 1 216 ? -40.129 -15.998 -0.699 0.71 6.48 218 TYR S O 1
ATOM 3297 O O B TYR A 1 216 ? -40.043 -15.911 -0.622 0.29 6.70 218 TYR S O 1
ATOM 3332 N N A GLU A 1 217 ? -40.872 -14.756 -2.411 0.71 7.69 219 GLU S N 1
ATOM 3333 N N B GLU A 1 217 ? -40.838 -14.749 -2.376 0.29 4.28 219 GLU S N 1
ATOM 3334 C CA A GLU A 1 217 ? -40.149 -15.583 -3.370 0.71 7.93 219 GLU S CA 1
ATOM 3335 C CA B GLU A 1 217 ? -40.130 -15.594 -3.347 0.29 5.32 219 GLU S CA 1
ATOM 3336 C C A GLU A 1 217 ? -38.628 -15.440 -3.238 0.71 6.55 219 GLU S C 1
ATOM 3337 C C B GLU A 1 217 ? -38.614 -15.418 -3.287 0.29 6.35 219 GLU S C 1
ATOM 3338 O O A GLU A 1 217 ? -37.890 -16.348 -3.609 0.71 7.59 219 GLU S O 1
ATOM 3339 O O B GLU A 1 217 ? -37.869 -16.254 -3.797 0.29 7.26 219 GLU S O 1
ATOM 3362 N N . LEU A 1 218 ? -38.172 -14.323 -2.678 1.00 6.19 220 LEU S N 1
ATOM 3363 C CA . LEU A 1 218 ? -36.752 -14.064 -2.408 1.00 6.34 220 LEU S CA 1
ATOM 3364 C C . LEU A 1 218 ? -36.331 -14.538 -1.024 1.00 6.38 220 LEU S C 1
ATOM 3365 O O . LEU A 1 218 ? -35.221 -14.225 -0.581 1.00 7.80 220 LEU S O 1
ATOM 3381 N N . GLY A 1 219 ? -37.180 -15.317 -0.355 1.00 6.11 221 GLY S N 1
ATOM 3382 C CA . GLY A 1 219 ? -36.806 -16.019 0.857 1.00 6.16 221 GLY S CA 1
ATOM 3383 C C . GLY A 1 219 ? -37.367 -15.503 2.148 1.00 5.80 221 GLY S C 1
ATOM 3384 O O . GLY A 1 219 ? -37.029 -16.026 3.207 1.00 6.37 221 GLY S O 1
ATOM 3388 N N . CYS A 1 220 ? -38.240 -14.485 2.127 1.00 5.54 222 CYS S N 1
ATOM 3389 C CA . CYS A 1 220 ? -38.663 -13.862 3.382 1.00 5.50 222 CYS S CA 1
ATOM 3390 C C . CYS A 1 220 ? -39.268 -14.875 4.347 1.00 5.43 222 CYS S C 1
ATOM 3391 O O . CYS A 1 220 ? -40.204 -15.617 4.006 1.00 6.08 222 CYS S O 1
ATOM 3398 N N . LYS A 1 221 ? -38.765 -14.843 5.586 1.00 5.35 223 LYS S N 1
ATOM 3399 C CA . LYS A 1 221 ? -39.235 -15.717 6.652 1.00 5.45 223 LYS S CA 1
ATOM 3400 C C . LYS A 1 221 ? -40.229 -15.041 7.562 1.00 5.84 223 LYS S C 1
ATOM 3401 O O . LYS A 1 221 ? -40.627 -15.604 8.596 1.00 5.94 223 LYS S O 1
ATOM 3420 N N . GLY A 1 222 ? -40.711 -13.845 7.203 1.00 5.75 224 GLY S N 1
ATOM 3421 C CA . GLY A 1 222 ? -41.715 -13.188 8.001 1.00 6.17 224 GLY S CA 1
ATOM 3422 C C . GLY A 1 222 ? -42.887 -14.069 8.404 1.00 5.97 224 GLY S C 1
ATOM 3423 O O . GLY A 1 222 ? -43.359 -13.984 9.542 1.00 6.45 224 GLY S O 1
ATOM 3427 N N . PRO A 1 223 ? -43.404 -14.912 7.490 1.00 6.35 225 PRO S N 1
ATOM 3428 C CA . PRO A 1 223 ? -44.581 -15.729 7.844 1.00 6.66 225 PRO S CA 1
ATOM 3429 C C . PRO A 1 223 ? -44.362 -16.727 8.958 1.00 7.18 225 PRO S C 1
ATOM 3430 O O . PRO A 1 223 ? -45.360 -17.232 9.491 1.00 8.87 225 PRO S O 1
ATOM 3441 N N . VAL A 1 224 ? -43.110 -17.075 9.270 1.00 6.79 226 VAL S N 1
ATOM 3442 C CA . VAL A 1 224 ? -42.788 -18.101 10.244 1.00 7.17 226 VAL S CA 1
ATOM 3443 C C . VAL A 1 224 ? -41.991 -17.550 11.423 1.00 7.21 226 VAL S C 1
ATOM 3444 O O . VAL A 1 224 ? -41.405 -18.326 12.181 1.00 8.90 226 VAL S O 1
ATOM 3457 N N . THR A 1 225 ? -41.968 -16.231 11.595 1.00 5.94 227 THR S N 1
ATOM 3458 C CA . THR A 1 225 ? -41.116 -15.582 12.577 1.00 5.86 227 THR S CA 1
ATOM 3459 C C . THR A 1 225 ? -41.933 -14.672 13.466 1.00 5.93 227 THR S C 1
ATOM 3460 O O . THR A 1 225 ? -42.700 -13.856 12.976 1.00 7.02 227 THR S O 1
ATOM 3471 N N A MET A 1 226 ? -41.765 -14.827 14.788 0.78 5.37 228 MET S N 1
ATOM 3472 N N B MET A 1 226 ? -41.769 -14.827 14.779 0.22 7.24 228 MET S N 1
ATOM 3473 C CA A MET A 1 226 ? -42.474 -14.019 15.771 0.78 6.25 228 MET S CA 1
ATOM 3474 C CA B MET A 1 226 ? -42.498 -14.019 15.747 0.22 6.14 228 MET S CA 1
ATOM 3475 C C A MET A 1 226 ? -41.565 -12.917 16.278 0.78 5.42 228 MET S C 1
ATOM 3476 C C B MET A 1 226 ? -41.586 -12.927 16.301 0.22 5.63 228 MET S C 1
ATOM 3477 O O A MET A 1 226 ? -40.507 -13.184 16.884 0.78 6.22 228 MET S O 1
ATOM 3478 O O B MET A 1 226 ? -40.563 -13.210 16.933 0.22 5.97 228 MET S O 1
ATOM 3505 N N . ASN A 1 227 ? -41.954 -11.677 16.047 1.00 5.73 229 ASN S N 1
ATOM 3506 C CA . ASN A 1 227 ? -41.171 -10.519 16.495 1.00 5.59 229 ASN S CA 1
ATOM 3507 C C . ASN A 1 227 ? -42.037 -9.280 16.235 1.00 5.90 229 ASN S C 1
ATOM 3508 O O . ASN A 1 227 ? -43.045 -9.358 15.541 1.00 6.66 229 ASN S O 1
ATOM 3519 N N . ASN A 1 228 ? -41.602 -8.147 16.790 1.00 5.68 230 ASN S N 1
ATOM 3520 C CA . ASN A 1 228 ? -42.355 -6.894 16.676 1.00 5.88 230 ASN S CA 1
ATOM 3521 C C . ASN A 1 228 ? -41.685 -5.850 15.772 1.00 5.77 230 ASN S C 1
ATOM 3522 O O . ASN A 1 228 ? -41.983 -4.668 15.847 1.00 6.34 230 ASN S O 1
ATOM 3533 N N . CYS A 1 229 ? -40.840 -6.337 14.851 1.00 5.50 231 CYS S N 1
ATOM 3534 C CA . CYS A 1 229 ? -40.013 -5.494 14.018 1.00 5.50 231 CYS S CA 1
ATOM 3535 C C . CYS A 1 229 ? -40.789 -4.444 13.235 1.00 5.59 231 CYS S C 1
ATOM 3536 O O . CYS A 1 229 ? -40.377 -3.294 13.181 1.00 6.08 231 CYS S O 1
ATOM 3543 N N . PRO A 1 230 ? -41.906 -4.799 12.565 1.00 6.06 232 PRO S N 1
ATOM 3544 C CA . PRO A 1 230 ? -42.559 -3.784 11.724 1.00 6.74 232 PRO S CA 1
ATOM 3545 C C . PRO A 1 230 ? -43.221 -2.692 12.537 1.00 7.04 232 PRO S C 1
ATOM 3546 O O . PRO A 1 230 ? -43.515 -1.613 12.008 1.00 8.81 232 PRO S O 1
ATOM 3557 N N . LYS A 1 231 ? -43.541 -2.994 13.791 1.00 7.09 233 LYS S N 1
ATOM 3558 C CA . LYS A 1 231 ? -44.297 -2.129 14.707 1.00 8.11 233 LYS S CA 1
ATOM 3559 C C . LYS A 1 231 ? -43.358 -1.143 15.403 1.00 7.76 233 LYS S C 1
ATOM 3560 O O . LYS A 1 231 ? -43.566 0.052 15.388 1.00 10.64 233 LYS S O 1
ATOM 3579 N N . ILE A 1 232 ? -42.337 -1.669 16.053 1.00 6.55 234 ILE S N 1
ATOM 3580 C CA . ILE A 1 232 ? -41.387 -0.851 16.810 1.00 6.60 234 ILE S CA 1
ATOM 3581 C C . ILE A 1 232 ? -40.291 -0.287 15.916 1.00 6.38 234 ILE S C 1
ATOM 3582 O O . ILE A 1 232 ? -39.790 0.826 16.154 1.00 7.05 234 ILE S O 1
ATOM 3598 N N A LYS A 1 233 ? -39.895 -1.071 14.926 0.45 5.26 235 LYS S N 1
ATOM 3599 N N B LYS A 1 233 ? -39.917 -1.049 14.902 0.55 7.53 235 LYS S N 1
ATOM 3600 C CA A LYS A 1 233 ? -38.737 -0.799 14.076 0.45 8.49 235 LYS S CA 1
ATOM 3601 C CA B LYS A 1 233 ? -38.753 -0.781 14.060 0.55 4.85 235 LYS S CA 1
ATOM 3602 C C A LYS A 1 233 ? -37.472 -0.758 14.919 0.45 5.98 235 LYS S C 1
ATOM 3603 C C B LYS A 1 233 ? -37.476 -0.801 14.902 0.55 5.38 235 LYS S C 1
ATOM 3604 O O A LYS A 1 233 ? -37.500 -0.962 16.132 0.45 6.18 235 LYS S O 1
ATOM 3605 O O B LYS A 1 233 ? -37.497 -1.118 16.087 0.55 6.25 235 LYS S O 1
ATOM 3642 N N . PHE A 1 234 ? -36.362 -0.498 14.242 1.00 5.47 236 PHE S N 1
ATOM 3643 C CA . PHE A 1 234 ? -35.044 -0.428 14.856 1.00 5.17 236 PHE S CA 1
ATOM 3644 C C . PHE A 1 234 ? -34.515 0.984 14.687 1.00 5.14 236 PHE S C 1
ATOM 3645 O O . PHE A 1 234 ? -34.708 1.634 13.659 1.00 5.45 236 PHE S O 1
ATOM 3662 N N . ASN A 1 235 ? -33.821 1.442 15.724 1.00 5.19 237 ASN S N 1
ATOM 3663 C CA . ASN A 1 235 ? -33.150 2.729 15.707 1.00 5.27 237 ASN S CA 1
ATOM 3664 C C . ASN A 1 235 ? -34.146 3.859 15.397 1.00 5.66 237 ASN S C 1
ATOM 3665 O O . ASN A 1 235 ? -33.766 4.894 14.844 1.00 6.05 237 ASN S O 1
ATOM 3676 N N . GLN A 1 236 ? -35.419 3.655 15.754 1.00 5.71 238 GLN S N 1
ATOM 3677 C CA . GLN A 1 236 ? -36.473 4.635 15.532 1.00 6.34 238 GLN S CA 1
ATOM 3678 C C . GLN A 1 236 ? -36.683 4.941 14.063 1.00 7.14 238 GLN S C 1
ATOM 3679 O O . GLN A 1 236 ? -37.269 5.973 13.747 1.00 10.01 238 GLN S O 1
ATOM 3693 N N . THR A 1 237 ? -36.287 4.042 13.147 1.00 6.60 239 THR S N 1
ATOM 3694 C CA . THR A 1 237 ? -36.325 4.423 11.760 1.00 7.27 239 THR S CA 1
ATOM 3695 C C . THR A 1 237 ? -36.528 3.345 10.712 1.00 6.16 239 THR S C 1
ATOM 3696 O O . THR A 1 237 ? -36.984 3.707 9.615 1.00 7.21 239 THR S O 1
ATOM 3707 N N . ASN A 1 238 ? -36.173 2.067 10.912 1.00 5.92 240 ASN S N 1
ATOM 3708 C CA . ASN A 1 238 ? -36.234 1.154 9.774 1.00 5.78 240 ASN S CA 1
ATOM 3709 C C . ASN A 1 238 ? -36.315 -0.291 10.241 1.00 5.72 240 ASN S C 1
ATOM 3710 O O . ASN A 1 238 ? -36.170 -0.577 11.448 1.00 6.06 240 ASN S O 1
ATOM 3721 N N . TRP A 1 239 ? -36.553 -1.210 9.318 1.00 5.59 241 TRP S N 1
ATOM 3722 C CA . TRP A 1 239 ? -36.464 -2.626 9.617 1.00 5.34 241 TRP S CA 1
ATOM 3723 C C . TRP A 1 239 ? -36.208 -3.365 8.299 1.00 5.43 241 TRP S C 1
ATOM 3724 O O . TRP A 1 239 ? -36.339 -2.772 7.221 1.00 5.81 241 TRP S O 1
ATOM 3745 N N . PRO A 1 240 ? -35.815 -4.652 8.344 1.00 5.29 242 PRO S N 1
ATOM 3746 C CA . PRO A 1 240 ? -35.314 -5.310 7.115 1.00 5.30 242 PRO S CA 1
ATOM 3747 C C . PRO A 1 240 ? -36.185 -5.181 5.886 1.00 5.32 242 PRO S C 1
ATOM 3748 O O . PRO A 1 240 ? -35.692 -4.809 4.821 1.00 5.53 242 PRO S O 1
ATOM 3759 N N . VAL A 1 241 ? -37.486 -5.517 5.960 1.00 5.44 243 VAL S N 1
ATOM 3760 C CA . VAL A 1 241 ? -38.294 -5.505 4.745 1.00 5.55 243 VAL S CA 1
ATOM 3761 C C . VAL A 1 241 ? -38.450 -4.082 4.204 1.00 5.75 243 VAL S C 1
ATOM 3762 O O . VAL A 1 241 ? -38.479 -3.884 2.987 1.00 6.19 243 VAL S O 1
ATOM 3775 N N . ASP A 1 242 ? -38.540 -3.073 5.078 1.00 5.77 244 ASP S N 1
ATOM 3776 C CA . ASP A 1 242 ? -38.588 -1.698 4.599 1.00 6.38 244 ASP S CA 1
ATOM 3777 C C . ASP A 1 242 ? -37.272 -1.256 3.948 1.00 6.15 244 ASP S C 1
ATOM 3778 O O . ASP A 1 242 ? -37.279 -0.292 3.157 1.00 7.56 244 ASP S O 1
ATOM 3787 N N . ALA A 1 243 ? -36.176 -1.940 4.218 1.00 5.83 245 ALA S N 1
ATOM 3788 C CA . ALA A 1 243 ? -34.899 -1.767 3.524 1.00 5.90 245 ALA S CA 1
ATOM 3789 C C . ALA A 1 243 ? -34.786 -2.689 2.309 1.00 5.71 245 ALA S C 1
ATOM 3790 O O . ALA A 1 243 ? -33.723 -2.751 1.690 1.00 6.28 245 ALA S O 1
ATOM 3797 N N . GLY A 1 244 ? -35.873 -3.374 1.944 1.00 5.86 246 GLY S N 1
ATOM 3798 C CA . GLY A 1 244 ? -35.906 -4.188 0.750 1.00 5.92 246 GLY S CA 1
ATOM 3799 C C . GLY A 1 244 ? -35.376 -5.601 0.872 1.00 5.51 246 GLY S C 1
ATOM 3800 O O . GLY A 1 244 ? -35.246 -6.274 -0.152 1.00 5.91 246 GLY S O 1
ATOM 3804 N N . HIS A 1 245 ? -35.053 -6.043 2.083 1.00 5.51 247 HIS S N 1
ATOM 3805 C CA . HIS A 1 245 ? -34.424 -7.341 2.265 1.00 5.42 247 HIS S CA 1
ATOM 3806 C C . HIS A 1 245 ? -35.373 -8.271 3.034 1.00 5.23 247 HIS S C 1
ATOM 3807 O O . HIS A 1 245 ? -35.988 -7.869 4.009 1.00 5.73 247 HIS S O 1
ATOM 3821 N N . PRO A 1 246 ? -35.425 -9.561 2.647 1.00 5.20 248 PRO S N 1
ATOM 3822 C CA . PRO A 1 246 ? -36.268 -10.500 3.408 1.00 5.49 248 PRO S CA 1
ATOM 3823 C C . PRO A 1 246 ? -35.861 -10.592 4.865 1.00 5.43 248 PRO S C 1
ATOM 3824 O O . PRO A 1 246 ? -34.665 -10.469 5.228 1.00 5.63 248 PRO S O 1
ATOM 3835 N N . CYS A 1 247 ? -36.838 -10.889 5.704 1.00 5.29 249 CYS S N 1
ATOM 3836 C CA . CYS A 1 247 ? -36.582 -11.388 7.062 1.00 5.34 249 CYS S CA 1
ATOM 3837 C C . CYS A 1 247 ? -35.867 -12.738 6.948 1.00 5.19 249 CYS S C 1
ATOM 3838 O O . CYS A 1 247 ? -36.217 -13.566 6.098 1.00 5.73 249 CYS S O 1
ATOM 3845 N N . ILE A 1 248 ? -34.870 -12.949 7.821 1.00 4.98 250 ILE S N 1
ATOM 3846 C CA . ILE A 1 248 ? -34.111 -14.201 7.886 1.00 5.45 250 ILE S CA 1
ATOM 3847 C C . ILE A 1 248 ? -34.533 -15.067 9.076 1.00 5.33 250 ILE S C 1
ATOM 3848 O O . ILE A 1 248 ? -33.949 -16.133 9.295 1.00 6.16 250 ILE S O 1
ATOM 3864 N N . GLY A 1 249 ? -35.559 -14.642 9.823 1.00 5.11 251 GLY S N 1
ATOM 3865 C CA . GLY A 1 249 ? -36.107 -15.481 10.869 1.00 5.30 251 GLY S CA 1
ATOM 3866 C C . GLY A 1 249 ? -35.370 -15.435 12.204 1.00 4.76 251 GLY S C 1
ATOM 3867 O O . GLY A 1 249 ? -35.401 -16.397 12.968 1.00 5.49 251 GLY S O 1
ATOM 3871 N N . CYS A 1 250 ? -34.737 -14.293 12.518 1.00 5.11 252 CYS S N 1
ATOM 3872 C CA . CYS A 1 250 ? -33.673 -14.292 13.509 1.00 4.88 252 CYS S CA 1
ATOM 3873 C C . CYS A 1 250 ? -34.097 -14.398 14.968 1.00 5.08 252 CYS S C 1
ATOM 3874 O O . CYS A 1 250 ? -33.221 -14.580 15.827 1.00 5.63 252 CYS S O 1
ATOM 3881 N N . SER A 1 251 ? -35.400 -14.331 15.254 1.00 5.20 253 SER S N 1
ATOM 3882 C CA . SER A 1 251 ? -35.935 -14.540 16.596 1.00 5.49 253 SER S CA 1
ATOM 3883 C C . SER A 1 251 ? -36.426 -15.968 16.830 1.00 5.75 253 SER S C 1
ATOM 3884 O O . SER A 1 251 ? -37.025 -16.223 17.887 1.00 6.53 253 SER S O 1
ATOM 3892 N N . GLU A 1 252 ? -36.186 -16.888 15.893 1.00 5.83 254 GLU S N 1
ATOM 3893 C CA . GLU A 1 252 ? -36.673 -18.256 16.009 1.00 6.14 254 GLU S CA 1
ATOM 3894 C C . GLU A 1 252 ? -35.565 -19.213 16.382 1.00 6.00 254 GLU S C 1
ATOM 3895 O O . GLU A 1 252 ? -34.404 -19.068 15.977 1.00 6.50 254 GLU S O 1
ATOM 3907 N N A PRO A 1 253 ? -35.904 -20.266 17.141 0.62 6.24 255 PRO S N 1
ATOM 3908 N N B PRO A 1 253 ? -35.906 -20.271 17.155 0.38 6.61 255 PRO S N 1
ATOM 3909 C CA A PRO A 1 253 ? -34.893 -21.263 17.508 0.62 6.58 255 PRO S CA 1
ATOM 3910 C CA B PRO A 1 253 ? -34.877 -21.260 17.493 0.38 6.97 255 PRO S CA 1
ATOM 3911 C C A PRO A 1 253 ? -34.319 -21.923 16.285 0.62 6.79 255 PRO S C 1
ATOM 3912 C C B PRO A 1 253 ? -34.289 -21.894 16.256 0.38 7.05 255 PRO S C 1
ATOM 3913 O O A PRO A 1 253 ? -35.022 -22.257 15.322 0.62 7.68 255 PRO S O 1
ATOM 3914 O O B PRO A 1 253 ? -34.975 -22.169 15.269 0.38 7.41 255 PRO S O 1
ATOM 3935 N N A ASP A 1 254 ? -33.012 -22.169 16.306 0.62 7.02 256 ASP S N 1
ATOM 3936 N N B ASP A 1 254 ? -32.991 -22.156 16.316 0.38 7.59 256 ASP S N 1
ATOM 3937 C CA A ASP A 1 254 ? -32.399 -22.969 15.246 0.62 7.87 256 ASP S CA 1
ATOM 3938 C CA B ASP A 1 254 ? -32.288 -22.856 15.251 0.38 7.49 256 ASP S CA 1
ATOM 3939 C C A ASP A 1 254 ? -32.502 -22.262 13.889 0.62 6.70 256 ASP S C 1
ATOM 3940 C C B ASP A 1 254 ? -32.489 -22.236 13.897 0.38 6.75 256 ASP S C 1
ATOM 3941 O O A ASP A 1 254 ? -32.395 -22.922 12.858 0.62 6.99 256 ASP S O 1
ATOM 3942 O O B ASP A 1 254 ? -32.483 -22.942 12.895 0.38 7.24 256 ASP S O 1
ATOM 3959 N N . PHE A 1 255 ? -32.664 -20.918 13.837 1.00 6.54 257 PHE S N 1
ATOM 3960 C CA . PHE A 1 255 ? -33.021 -20.320 12.567 1.00 6.27 257 PHE S CA 1
ATOM 3961 C C . PHE A 1 255 ? -31.930 -20.495 11.524 1.00 6.02 257 PHE S C 1
ATOM 3962 O O . PHE A 1 255 ? -32.212 -20.605 10.322 1.00 6.41 257 PHE S O 1
ATOM 3979 N N . TRP A 1 256 ? -30.669 -20.543 11.951 1.00 5.64 258 TRP S N 1
ATOM 3980 C CA . TRP A 1 256 ? -29.552 -20.710 11.058 1.00 5.63 258 TRP S CA 1
ATOM 3981 C C . TRP A 1 256 ? -29.683 -21.964 10.191 1.00 5.90 258 TRP S C 1
ATOM 3982 O O . TRP A 1 256 ? -29.229 -21.984 9.060 1.00 7.57 258 TRP S O 1
ATOM 4003 N N . ASP A 1 257 ? -30.257 -23.025 10.767 1.00 6.06 259 ASP S N 1
ATOM 4004 C CA . ASP A 1 257 ? -30.501 -24.270 10.049 1.00 6.65 259 ASP S CA 1
ATOM 4005 C C . ASP A 1 257 ? -31.929 -24.398 9.525 1.00 7.50 259 ASP S C 1
ATOM 4006 O O . ASP A 1 257 ? -32.126 -25.014 8.502 1.00 12.15 259 ASP S O 1
ATOM 4015 N N . ALA A 1 258 ? -32.921 -23.857 10.213 1.00 7.11 260 ALA S N 1
ATOM 4016 C CA . ALA A 1 258 ? -34.320 -23.998 9.811 1.00 7.98 260 ALA S CA 1
ATOM 4017 C C . ALA A 1 258 ? -34.709 -23.050 8.678 1.00 7.99 260 ALA S C 1
ATOM 4018 O O . ALA A 1 258 ? -35.586 -23.379 7.871 1.00 10.39 260 ALA S O 1
ATOM 4025 N N A MET A 1 259 ? -34.091 -21.872 8.614 0.76 7.06 261 MET S N 1
ATOM 4026 N N B MET A 1 259 ? -34.089 -21.880 8.631 0.24 6.83 261 MET S N 1
ATOM 4027 C CA A MET A 1 259 ? -34.487 -20.803 7.686 0.76 7.30 261 MET S CA 1
ATOM 4028 C CA B MET A 1 259 ? -34.508 -20.826 7.715 0.24 7.57 261 MET S CA 1
ATOM 4029 C C A MET A 1 259 ? -33.595 -20.685 6.471 0.76 7.49 261 MET S C 1
ATOM 4030 C C B MET A 1 259 ? -33.650 -20.761 6.444 0.24 7.76 261 MET S C 1
ATOM 4031 O O A MET A 1 259 ? -33.799 -19.786 5.623 0.76 9.09 261 MET S O 1
ATOM 4032 O O B MET A 1 259 ? -33.965 -20.011 5.523 0.24 9.03 261 MET S O 1
ATOM 4059 N N . THR A 1 260 ? -32.581 -21.552 6.378 1.00 7.54 262 THR S N 1
ATOM 4060 C CA . THR A 1 260 ? -31.694 -21.544 5.248 1.00 7.27 262 THR S CA 1
ATOM 4061 C C . THR A 1 260 ? -32.139 -22.568 4.196 1.00 8.11 262 THR S C 1
ATOM 4062 O O . THR A 1 260 ? -32.739 -23.580 4.524 1.00 9.87 262 THR S O 1
ATOM 4073 N N . PRO A 1 261 ? -31.817 -22.326 2.930 1.00 8.19 263 PRO S N 1
ATOM 4074 C CA . PRO A 1 261 ? -31.142 -21.135 2.391 1.00 7.98 263 PRO S CA 1
ATOM 4075 C C . PRO A 1 261 ? -31.974 -19.889 2.609 1.00 7.09 263 PRO S C 1
ATOM 4076 O O . PRO A 1 261 ? -33.211 -19.900 2.455 1.00 7.87 263 PRO S O 1
ATOM 4087 N N . PHE A 1 262 ? -31.310 -18.807 2.979 1.00 6.69 264 PHE S N 1
ATOM 4088 C CA . PHE A 1 262 ? -32.051 -17.595 3.297 1.00 6.60 264 PHE S CA 1
ATOM 4089 C C . PHE A 1 262 ? -32.815 -17.029 2.120 1.00 6.54 264 PHE S C 1
ATOM 4090 O O . PHE A 1 262 ? -33.824 -16.352 2.320 1.00 8.81 264 PHE S O 1
ATOM 4107 N N . TYR A 1 263 ? -32.372 -17.277 0.895 1.00 6.12 265 TYR S N 1
ATOM 4108 C CA . TYR A 1 263 ? -33.003 -16.699 -0.273 1.00 6.80 265 TYR S CA 1
ATOM 4109 C C . TYR A 1 263 ? -33.974 -17.652 -0.977 1.00 7.37 265 TYR S C 1
ATOM 4110 O O . TYR A 1 263 ? -34.349 -17.415 -2.113 1.00 11.35 265 TYR S O 1
ATOM 4128 N N . GLN A 1 264 ? -34.405 -18.710 -0.305 1.00 7.16 266 GLN S N 1
ATOM 4129 C CA . GLN A 1 264 ? -35.438 -19.615 -0.809 1.00 7.40 266 GLN S CA 1
ATOM 4130 C C . GLN A 1 264 ? -36.613 -19.713 0.148 1.00 7.50 266 GLN S C 1
ATOM 4131 O O . GLN A 1 264 ? -36.440 -19.729 1.379 1.00 8.58 266 GLN S O 1
ATOM 4145 N N . ASN A 1 265 ? -37.805 -19.916 -0.426 1.00 7.27 267 ASN S N 1
ATOM 4146 C CA . ASN A 1 265 ? -38.946 -20.493 0.267 1.00 7.40 267 ASN S CA 1
ATOM 4147 C C . ASN A 1 265 ? -39.556 -21.629 -0.571 1.00 7.61 267 ASN S C 1
ATOM 4148 O O . ASN A 1 265 ? -40.338 -22.390 0.032 1.00 9.19 267 ASN S O 1
ATOM 4160 N N . SER B 2 1 ? 9.844 -2.033 43.573 1.00 30.17 20 SER L N 1
ATOM 4161 C CA . SER B 2 1 ? 9.092 -2.248 42.332 1.00 31.65 20 SER L CA 1
ATOM 4162 C C . SER B 2 1 ? 8.881 -3.734 42.085 1.00 27.50 20 SER L C 1
ATOM 4163 O O . SER B 2 1 ? 9.653 -4.567 42.560 1.00 27.70 20 SER L O 1
ATOM 4170 N N . TYR B 2 2 ? 7.852 -4.067 41.316 1.00 26.10 21 TYR L N 1
ATOM 4171 C CA . TYR B 2 2 ? 7.377 -5.443 41.235 1.00 21.54 21 TYR L CA 1
ATOM 4172 C C . TYR B 2 2 ? 8.159 -6.343 40.265 1.00 20.40 21 TYR L C 1
ATOM 4173 O O . TYR B 2 2 ? 8.486 -5.929 39.139 1.00 20.44 21 TYR L O 1
ATOM 4191 N N . SER B 2 3 ? 8.461 -7.565 40.719 1.00 21.18 22 SER L N 1
ATOM 4192 C CA . SER B 2 3 ? 8.925 -8.647 39.823 1.00 22.70 22 SER L CA 1
ATOM 4193 C C . SER B 2 3 ? 8.050 -9.864 39.986 1.00 18.93 22 SER L C 1
ATOM 4194 O O . SER B 2 3 ? 7.810 -10.318 41.109 1.00 20.82 22 SER L O 1
ATOM 4202 N N . GLY B 2 4 ? 7.593 -10.405 38.860 1.00 16.09 23 GLY L N 1
ATOM 4203 C CA . GLY B 2 4 ? 6.774 -11.578 38.869 1.00 16.51 23 GLY L CA 1
ATOM 4204 C C . GLY B 2 4 ? 5.724 -11.499 37.772 1.00 14.18 23 GLY L C 1
ATOM 4205 O O . GLY B 2 4 ? 5.758 -10.618 36.928 1.00 14.50 23 GLY L O 1
ATOM 4209 N N . PRO B 2 5 ? 4.767 -12.416 37.813 1.00 14.27 24 PRO L N 1
ATOM 4210 C CA . PRO B 2 5 ? 3.722 -12.430 36.787 1.00 13.42 24 PRO L CA 1
ATOM 4211 C C . PRO B 2 5 ? 2.613 -11.433 37.093 1.00 12.41 24 PRO L C 1
ATOM 4212 O O . PRO B 2 5 ? 2.354 -11.108 38.242 1.00 13.15 24 PRO L O 1
ATOM 4223 N N . ILE B 2 6 ? 1.935 -11.011 36.039 1.00 11.71 25 ILE L N 1
ATOM 4224 C CA . ILE B 2 6 ? 0.644 -10.346 36.160 1.00 10.92 25 ILE L CA 1
ATOM 4225 C C . ILE B 2 6 ? -0.256 -10.988 35.122 1.00 10.26 25 ILE L C 1
ATOM 4226 O O . ILE B 2 6 ? 0.136 -11.148 33.968 1.00 10.90 25 ILE L O 1
ATOM 4242 N N . VAL B 2 7 ? -1.456 -11.345 35.551 1.00 10.47 26 VAL L N 1
ATOM 4243 C CA . VAL B 2 7 ? -2.514 -11.829 34.637 1.00 9.62 26 VAL L CA 1
ATOM 4244 C C . VAL B 2 7 ? -3.679 -10.870 34.706 1.00 9.06 26 VAL L C 1
ATOM 4245 O O . VAL B 2 7 ? -4.092 -10.490 35.798 1.00 10.57 26 VAL L O 1
ATOM 4258 N N . VAL B 2 8 ? -4.191 -10.499 33.540 1.00 8.56 27 VAL L N 1
ATOM 4259 C CA . VAL B 2 8 ? -5.415 -9.722 33.439 1.00 7.92 27 VAL L CA 1
ATOM 4260 C C . VAL B 2 8 ? -6.422 -10.576 32.669 1.00 7.61 27 VAL L C 1
ATOM 4261 O O . VAL B 2 8 ? -6.313 -10.738 31.460 1.00 7.75 27 VAL L O 1
ATOM 4274 N N . ASP B 2 9 ? -7.387 -11.147 33.396 1.00 8.04 28 ASP L N 1
ATOM 4275 C CA . ASP B 2 9 ? -8.379 -12.043 32.797 1.00 7.89 28 ASP L CA 1
ATOM 4276 C C . ASP B 2 9 ? -9.629 -11.965 33.657 1.00 8.29 28 ASP L C 1
ATOM 4277 O O . ASP B 2 9 ? -9.642 -12.494 34.770 1.00 9.55 28 ASP L O 1
ATOM 4286 N N . PRO B 2 10 ? -10.691 -11.267 33.219 1.00 7.47 29 PRO L N 1
ATOM 4287 C CA . PRO B 2 10 ? -10.892 -10.754 31.861 1.00 7.36 29 PRO L CA 1
ATOM 4288 C C . PRO B 2 10 ? -10.235 -9.401 31.640 1.00 6.73 29 PRO L C 1
ATOM 4289 O O . PRO B 2 10 ? -10.265 -8.533 32.520 1.00 7.40 29 PRO L O 1
ATOM 4300 N N . VAL B 2 11 ? -9.745 -9.187 30.419 1.00 6.72 30 VAL L N 1
ATOM 4301 C CA . VAL B 2 11 ? -9.513 -7.820 29.967 1.00 6.49 30 VAL L CA 1
ATOM 4302 C C . VAL B 2 11 ? -10.887 -7.248 29.610 1.00 6.35 30 VAL L C 1
ATOM 4303 O O . VAL B 2 11 ? -11.527 -7.710 28.669 1.00 7.93 30 VAL L O 1
ATOM 4316 N N . THR B 2 12 ? -11.365 -6.275 30.369 1.00 6.07 31 THR L N 1
ATOM 4317 C CA . THR B 2 12 ? -12.658 -5.655 30.128 1.00 5.89 31 THR L CA 1
ATOM 4318 C C . THR B 2 12 ? -12.477 -4.469 29.190 1.00 5.59 31 THR L C 1
ATOM 4319 O O . THR B 2 12 ? -11.349 -4.110 28.823 1.00 6.17 31 THR L O 1
ATOM 4330 N N . ARG B 2 13 ? -13.602 -3.888 28.775 1.00 5.58 32 ARG L N 1
ATOM 4331 C CA . ARG B 2 13 ? -13.576 -2.728 27.881 1.00 5.66 32 ARG L CA 1
ATOM 4332 C C . ARG B 2 13 ? -12.839 -3.047 26.573 1.00 5.67 32 ARG L C 1
ATOM 4333 O O . ARG B 2 13 ? -12.131 -2.224 26.000 1.00 5.97 32 ARG L O 1
ATOM 4354 N N . ILE B 2 14 ? -13.143 -4.247 26.089 1.00 5.64 33 ILE L N 1
ATOM 4355 C CA . ILE B 2 14 ? -12.876 -4.712 24.740 1.00 5.43 33 ILE L CA 1
ATOM 4356 C C . ILE B 2 14 ? -14.120 -5.466 24.293 1.00 5.54 33 ILE L C 1
ATOM 4357 O O . ILE B 2 14 ? -15.017 -5.746 25.105 1.00 6.54 33 ILE L O 1
ATOM 4373 N N . GLU B 2 15 ? -14.162 -5.841 23.020 1.00 5.33 34 GLU L N 1
ATOM 4374 C CA . GLU B 2 15 ? -15.114 -6.858 22.603 1.00 5.42 34 GLU L CA 1
ATOM 4375 C C . GLU B 2 15 ? -14.464 -8.230 22.835 1.00 5.20 34 GLU L C 1
ATOM 4376 O O . GLU B 2 15 ? -13.330 -8.466 22.407 1.00 5.72 34 GLU L O 1
ATOM 4388 N N . GLY B 2 16 ? -15.197 -9.128 23.486 1.00 5.73 35 GLY L N 1
ATOM 4389 C CA . GLY B 2 16 ? -14.803 -10.512 23.554 1.00 5.78 35 GLY L CA 1
ATOM 4390 C C . GLY B 2 16 ? -13.901 -10.853 24.729 1.00 5.67 35 GLY L C 1
ATOM 4391 O O . GLY B 2 16 ? -13.742 -10.070 25.667 1.00 7.37 35 GLY L O 1
ATOM 4395 N N . HIS B 2 17 ? -13.348 -12.062 24.662 1.00 5.44 36 HIS L N 1
ATOM 4396 C CA . HIS B 2 17 ? -12.740 -12.737 25.818 1.00 5.37 36 HIS L CA 1
ATOM 4397 C C . HIS B 2 17 ? -11.230 -12.889 25.672 1.00 5.31 36 HIS L C 1
ATOM 4398 O O . HIS B 2 17 ? -10.743 -13.789 24.971 1.00 5.89 36 HIS L O 1
ATOM 4413 N N . LEU B 2 18 ? -10.509 -11.985 26.333 1.00 5.77 37 LEU L N 1
ATOM 4414 C CA . LEU B 2 18 ? -9.056 -11.896 26.282 1.00 5.90 37 LEU L CA 1
ATOM 4415 C C . LEU B 2 18 ? -8.467 -12.037 27.677 1.00 5.87 37 LEU L C 1
ATOM 4416 O O . LEU B 2 18 ? -8.917 -11.405 28.638 1.00 6.54 37 LEU L O 1
ATOM 4432 N N . ARG B 2 19 ? -7.399 -12.819 27.726 1.00 6.19 38 ARG L N 1
ATOM 4433 C CA . ARG B 2 19 ? -6.497 -12.997 28.852 1.00 6.64 38 ARG L CA 1
ATOM 4434 C C . ARG B 2 19 ? -5.120 -12.475 28.428 1.00 6.60 38 ARG L C 1
ATOM 4435 O O . ARG B 2 19 ? -4.557 -12.950 27.446 1.00 7.46 38 ARG L O 1
ATOM 4456 N N . ILE B 2 20 ? -4.593 -11.496 29.165 1.00 6.81 39 ILE L N 1
ATOM 4457 C CA . ILE B 2 20 ? -3.230 -11.013 28.940 1.00 7.20 39 ILE L CA 1
ATOM 4458 C C . ILE B 2 20 ? -2.376 -11.509 30.088 1.00 7.76 39 ILE L C 1
ATOM 4459 O O . ILE B 2 20 ? -2.731 -11.343 31.264 1.00 9.03 39 ILE L O 1
ATOM 4475 N N . GLU B 2 21 ? -1.244 -12.126 29.756 1.00 7.93 40 GLU L N 1
ATOM 4476 C CA . GLU B 2 21 ? -0.254 -12.543 30.752 1.00 8.55 40 GLU L CA 1
ATOM 4477 C C . GLU B 2 21 ? 1.044 -11.814 30.468 1.00 8.78 40 GLU L C 1
ATOM 4478 O O . GLU B 2 21 ? 1.488 -11.775 29.325 1.00 9.43 40 GLU L O 1
ATOM 4490 N N . VAL B 2 22 ? 1.648 -11.256 31.519 1.00 9.51 41 VAL L N 1
ATOM 4491 C CA . VAL B 2 22 ? 2.951 -10.657 31.377 1.00 9.66 41 VAL L CA 1
ATOM 4492 C C . VAL B 2 22 ? 3.892 -11.137 32.475 1.00 10.61 41 VAL L C 1
ATOM 4493 O O . VAL B 2 22 ? 3.464 -11.559 33.563 1.00 11.33 41 VAL L O 1
ATOM 4506 N N A GLU B 2 23 ? 5.191 -11.054 32.166 0.56 11.07 42 GLU L N 1
ATOM 4507 N N B GLU B 2 23 ? 5.187 -11.068 32.169 0.44 11.74 42 GLU L N 1
ATOM 4508 C CA A GLU B 2 23 ? 6.277 -11.228 33.134 0.56 12.52 42 GLU L CA 1
ATOM 4509 C CA B GLU B 2 23 ? 6.223 -11.198 33.181 0.44 11.35 42 GLU L CA 1
ATOM 4510 C C A GLU B 2 23 ? 6.851 -9.846 33.360 0.56 11.70 42 GLU L C 1
ATOM 4511 C C B GLU B 2 23 ? 6.837 -9.838 33.367 0.44 11.78 42 GLU L C 1
ATOM 4512 O O A GLU B 2 23 ? 7.186 -9.165 32.390 0.56 12.79 42 GLU L O 1
ATOM 4513 O O B GLU B 2 23 ? 7.204 -9.183 32.391 0.44 12.80 42 GLU L O 1
ATOM 4536 N N . VAL B 2 24 ? 6.955 -9.425 34.627 1.00 13.58 43 VAL L N 1
ATOM 4537 C CA . VAL B 2 24 ? 7.481 -8.121 34.987 1.00 12.74 43 VAL L CA 1
ATOM 4538 C C . VAL B 2 24 ? 8.792 -8.303 35.723 1.00 14.73 43 VAL L C 1
ATOM 4539 O O . VAL B 2 24 ? 8.923 -9.221 36.556 1.00 15.69 43 VAL L O 1
ATOM 4552 N N . GLU B 2 25 ? 9.760 -7.452 35.407 1.00 15.47 44 GLU L N 1
ATOM 4553 C CA . GLU B 2 25 ? 11.041 -7.453 36.124 1.00 15.78 44 GLU L CA 1
ATOM 4554 C C . GLU B 2 25 ? 11.316 -6.036 36.511 1.00 15.83 44 GLU L C 1
ATOM 4555 O O . GLU B 2 25 ? 11.413 -5.148 35.663 1.00 15.92 44 GLU L O 1
ATOM 4567 N N . ASN B 2 26 ? 11.530 -5.832 37.811 1.00 16.51 45 ASN L N 1
ATOM 4568 C CA . ASN B 2 26 ? 11.826 -4.508 38.346 1.00 18.25 45 ASN L CA 1
ATOM 4569 C C . ASN B 2 26 ? 10.914 -3.420 37.794 1.00 17.20 45 ASN L C 1
ATOM 4570 O O . ASN B 2 26 ? 11.344 -2.339 37.347 1.00 18.70 45 ASN L O 1
ATOM 4581 N N . GLY B 2 27 ? 9.627 -3.740 37.777 1.00 15.76 46 GLY L N 1
ATOM 4582 C CA . GLY B 2 27 ? 8.635 -2.760 37.407 1.00 14.92 46 GLY L CA 1
ATOM 4583 C C . GLY B 2 27 ? 8.366 -2.534 35.927 1.00 14.01 46 GLY L C 1
ATOM 4584 O O . GLY B 2 27 ? 7.567 -1.658 35.618 1.00 14.58 46 GLY L O 1
ATOM 4588 N N . LYS B 2 28 ? 8.998 -3.308 35.050 1.00 13.36 47 LYS L N 1
ATOM 4589 C CA . LYS B 2 28 ? 8.740 -3.204 33.625 1.00 13.45 47 LYS L CA 1
ATOM 4590 C C . LYS B 2 28 ? 8.454 -4.549 33.022 1.00 12.25 47 LYS L C 1
ATOM 4591 O O . LYS B 2 28 ? 9.089 -5.560 33.357 1.00 13.57 47 LYS L O 1
ATOM 4610 N N . VAL B 2 29 ? 7.509 -4.588 32.096 1.00 11.50 48 VAL L N 1
ATOM 4611 C CA . VAL B 2 29 ? 7.178 -5.832 31.410 1.00 10.83 48 VAL L CA 1
ATOM 4612 C C . VAL B 2 29 ? 8.347 -6.298 30.552 1.00 11.68 48 VAL L C 1
ATOM 4613 O O . VAL B 2 29 ? 8.889 -5.537 29.751 1.00 12.64 48 VAL L O 1
ATOM 4626 N N . LYS B 2 30 ? 8.718 -7.561 30.701 1.00 11.53 49 LYS L N 1
ATOM 4627 C CA . LYS B 2 30 ? 9.779 -8.153 29.885 1.00 12.88 49 LYS L CA 1
ATOM 4628 C C . LYS B 2 30 ? 9.278 -9.214 28.916 1.00 12.02 49 LYS L C 1
ATOM 4629 O O . LYS B 2 30 ? 10.005 -9.608 28.029 1.00 13.45 49 LYS L O 1
ATOM 4648 N N . ASN B 2 31 ? 8.048 -9.706 29.083 1.00 11.88 50 ASN L N 1
ATOM 4649 C CA . ASN B 2 31 ? 7.490 -10.715 28.174 1.00 10.92 50 ASN L CA 1
ATOM 4650 C C . ASN B 2 31 ? 5.968 -10.632 28.284 1.00 9.66 50 ASN L C 1
ATOM 4651 O O . ASN B 2 31 ? 5.433 -10.189 29.306 1.00 10.04 50 ASN L O 1
ATOM 4662 N N . ALA B 2 32 ? 5.274 -11.079 27.233 1.00 9.29 51 ALA L N 1
ATOM 4663 C CA . ALA B 2 32 ? 3.824 -10.981 27.172 1.00 8.21 51 ALA L CA 1
ATOM 4664 C C . ALA B 2 32 ? 3.261 -12.093 26.294 1.00 8.00 51 ALA L C 1
ATOM 4665 O O . ALA B 2 32 ? 3.904 -12.522 25.316 1.00 8.86 51 ALA L O 1
ATOM 4672 N N . TYR B 2 33 ? 2.024 -12.483 26.628 1.00 7.59 52 TYR L N 1
ATOM 4673 C CA . TYR B 2 33 ? 1.223 -13.452 25.900 1.00 7.39 52 TYR L CA 1
ATOM 4674 C C . TYR B 2 33 ? -0.188 -12.927 25.750 1.00 6.93 52 TYR L C 1
ATOM 4675 O O . TYR B 2 33 ? -0.815 -12.520 26.739 1.00 8.17 52 TYR L O 1
ATOM 4693 N N . SER B 2 34 ? -0.711 -13.025 24.529 1.00 6.76 53 SER L N 1
ATOM 4694 C CA . SER B 2 34 ? -2.092 -12.641 24.194 1.00 6.40 53 SER L CA 1
ATOM 4695 C C . SER B 2 34 ? -2.950 -13.900 23.998 1.00 6.17 53 SER L C 1
ATOM 4696 O O . SER B 2 34 ? -2.801 -14.587 22.981 1.00 6.81 53 SER L O 1
ATOM 4704 N N A SER B 2 35 ? -3.794 -14.215 24.972 0.90 6.30 54 SER L N 1
ATOM 4705 N N B SER B 2 35 ? -3.774 -14.236 24.995 0.10 6.26 54 SER L N 1
ATOM 4706 C CA A SER B 2 35 ? -4.554 -15.452 24.994 0.90 6.36 54 SER L CA 1
ATOM 4707 C CA B SER B 2 35 ? -4.578 -15.463 24.994 0.10 6.33 54 SER L CA 1
ATOM 4708 C C A SER B 2 35 ? -6.050 -15.179 24.788 0.90 5.87 54 SER L C 1
ATOM 4709 C C B SER B 2 35 ? -6.056 -15.172 24.782 0.10 5.85 54 SER L C 1
ATOM 4710 O O A SER B 2 35 ? -6.722 -14.609 25.649 0.90 6.62 54 SER L O 1
ATOM 4711 O O B SER B 2 35 ? -6.711 -14.591 25.646 0.10 6.59 54 SER L O 1
ATOM 4726 N N . SER B 2 36 ? -6.587 -15.607 23.645 1.00 5.86 55 SER L N 1
ATOM 4727 C CA . SER B 2 36 ? -8.007 -15.464 23.343 1.00 5.56 55 SER L CA 1
ATOM 4728 C C . SER B 2 36 ? -8.734 -16.728 23.774 1.00 5.62 55 SER L C 1
ATOM 4729 O O . SER B 2 36 ? -8.344 -17.830 23.358 1.00 6.27 55 SER L O 1
ATOM 4737 N N . THR B 2 37 ? -9.787 -16.585 24.603 1.00 5.65 56 THR L N 1
ATOM 4738 C CA . THR B 2 37 ? -10.294 -17.712 25.380 1.00 6.06 56 THR L CA 1
ATOM 4739 C C . THR B 2 37 ? -11.724 -18.149 25.047 1.00 5.88 56 THR L C 1
ATOM 4740 O O . THR B 2 37 ? -12.313 -18.938 25.780 1.00 6.56 56 THR L O 1
ATOM 4751 N N . LEU B 2 38 ? -12.259 -17.706 23.899 1.00 5.64 57 LEU L N 1
ATOM 4752 C CA . LEU B 2 38 ? -13.511 -18.228 23.344 1.00 5.71 57 LEU L CA 1
ATOM 4753 C C . LEU B 2 38 ? -13.271 -18.582 21.875 1.00 5.63 57 LEU L C 1
ATOM 4754 O O . LEU B 2 38 ? -12.718 -17.777 21.119 1.00 5.88 57 LEU L O 1
ATOM 4770 N N . PHE B 2 39 ? -13.779 -19.747 21.483 1.00 5.79 58 PHE L N 1
ATOM 4771 C CA . PHE B 2 39 ? -13.873 -20.192 20.104 1.00 5.60 58 PHE L CA 1
ATOM 4772 C C . PHE B 2 39 ? -15.338 -20.479 19.786 1.00 5.35 58 PHE L C 1
ATOM 4773 O O . PHE B 2 39 ? -16.042 -21.080 20.615 1.00 6.06 58 PHE L O 1
ATOM 4790 N N . ARG B 2 40 ? -15.773 -20.115 18.575 1.00 4.97 59 ARG L N 1
ATOM 4791 C CA . ARG B 2 40 ? -17.098 -20.432 18.065 1.00 4.93 59 ARG L CA 1
ATOM 4792 C C . ARG B 2 40 ? -17.053 -21.342 16.832 1.00 5.22 59 ARG L C 1
ATOM 4793 O O . ARG B 2 40 ? -17.886 -22.237 16.698 1.00 6.39 59 ARG L O 1
ATOM 4814 N N . GLY B 2 41 ? -16.125 -21.106 15.906 1.00 5.45 60 GLY L N 1
ATOM 4815 C CA . GLY B 2 41 ? -15.999 -21.997 14.752 1.00 5.75 60 GLY L CA 1
ATOM 4816 C C . GLY B 2 41 ? -16.908 -21.700 13.589 1.00 5.34 60 GLY L C 1
ATOM 4817 O O . GLY B 2 41 ? -17.374 -22.627 12.905 1.00 5.81 60 GLY L O 1
ATOM 4821 N N . LEU B 2 42 ? -17.118 -20.424 13.287 1.00 5.41 61 LEU L N 1
ATOM 4822 C CA . LEU B 2 42 ? -17.966 -20.050 12.166 1.00 5.46 61 LEU L CA 1
ATOM 4823 C C . LEU B 2 42 ? -17.480 -20.613 10.832 1.00 5.36 61 LEU L C 1
ATOM 4824 O O . LEU B 2 42 ? -18.304 -20.932 9.974 1.00 5.89 61 LEU L O 1
ATOM 4840 N N . GLU B 2 43 ? -16.164 -20.737 10.632 1.00 5.36 62 GLU L N 1
ATOM 4841 C CA . GLU B 2 43 ? -15.668 -21.309 9.369 1.00 5.63 62 GLU L CA 1
ATOM 4842 C C . GLU B 2 43 ? -16.083 -22.760 9.220 1.00 5.83 62 GLU L C 1
ATOM 4843 O O . GLU B 2 43 ? -16.360 -23.227 8.110 1.00 7.23 62 GLU L O 1
ATOM 4855 N N . ILE B 2 44 ? -16.106 -23.510 10.326 1.00 5.86 63 ILE L N 1
ATOM 4856 C CA . ILE B 2 44 ? -16.551 -24.902 10.302 1.00 6.00 63 ILE L CA 1
ATOM 4857 C C . ILE B 2 44 ? -18.027 -24.965 9.926 1.00 5.86 63 ILE L C 1
ATOM 4858 O O . ILE B 2 44 ? -18.464 -25.758 9.077 1.00 6.52 63 ILE L O 1
ATOM 4874 N N . ILE B 2 45 ? -18.825 -24.116 10.563 1.00 5.68 64 ILE L N 1
ATOM 4875 C CA . ILE B 2 45 ? -20.266 -24.037 10.367 1.00 5.72 64 ILE L CA 1
ATOM 4876 C C . ILE B 2 45 ? -20.627 -23.708 8.933 1.00 5.75 64 ILE L C 1
ATOM 4877 O O . ILE B 2 45 ? -21.633 -24.205 8.414 1.00 6.33 64 ILE L O 1
ATOM 4893 N N . LEU B 2 46 ? -19.840 -22.869 8.260 1.00 5.64 65 LEU L N 1
ATOM 4894 C CA . LEU B 2 46 ? -20.170 -22.460 6.907 1.00 5.74 65 LEU L CA 1
ATOM 4895 C C . LEU B 2 46 ? -20.042 -23.558 5.858 1.00 6.10 65 LEU L C 1
ATOM 4896 O O . LEU B 2 46 ? -20.628 -23.431 4.776 1.00 6.67 65 LEU L O 1
ATOM 4912 N N A LYS B 2 47 ? -19.256 -24.582 6.122 0.34 5.88 66 LYS L N 1
ATOM 4913 N N B LYS B 2 47 ? -19.206 -24.568 6.097 0.66 7.44 66 LYS L N 1
ATOM 4914 C CA A LYS B 2 47 ? -18.972 -25.536 5.075 0.34 8.23 66 LYS L CA 1
ATOM 4915 C CA B LYS B 2 47 ? -18.944 -25.569 5.065 0.66 7.11 66 LYS L CA 1
ATOM 4916 C C A LYS B 2 47 ? -20.246 -26.162 4.545 0.34 7.11 66 LYS L C 1
ATOM 4917 C C B LYS B 2 47 ? -20.226 -26.200 4.543 0.66 6.98 66 LYS L C 1
ATOM 4918 O O A LYS B 2 47 ? -21.142 -26.522 5.304 0.34 7.89 66 LYS L O 1
ATOM 4919 O O B LYS B 2 47 ? -21.087 -26.667 5.295 0.66 7.94 66 LYS L O 1
ATOM 4956 N N . GLY B 2 48 ? -20.328 -26.267 3.223 1.00 7.12 67 GLY L N 1
ATOM 4957 C CA . GLY B 2 48 ? -21.439 -26.919 2.573 1.00 7.93 67 GLY L CA 1
ATOM 4958 C C . GLY B 2 48 ? -22.653 -26.055 2.305 1.00 7.43 67 GLY L C 1
ATOM 4959 O O . GLY B 2 48 ? -23.581 -26.500 1.637 1.00 9.02 67 GLY L O 1
ATOM 4963 N N . ARG B 2 49 ? -22.662 -24.832 2.834 1.00 6.51 68 ARG L N 1
ATOM 4964 C CA . ARG B 2 49 ? -23.826 -23.979 2.748 1.00 6.53 68 ARG L CA 1
ATOM 4965 C C . ARG B 2 49 ? -23.845 -23.185 1.419 1.00 6.28 68 ARG L C 1
ATOM 4966 O O . ARG B 2 49 ? -22.877 -23.179 0.652 1.00 6.96 68 ARG L O 1
ATOM 4987 N N . ASP B 2 50 ? -24.969 -22.524 1.175 1.00 6.60 69 ASP L N 1
ATOM 4988 C CA . ASP B 2 50 ? -25.117 -21.651 0.026 1.00 6.67 69 ASP L CA 1
ATOM 4989 C C . ASP B 2 50 ? -24.192 -20.441 0.188 1.00 5.94 69 ASP L C 1
ATOM 4990 O O . ASP B 2 50 ? -24.264 -19.761 1.215 1.00 6.27 69 ASP L O 1
ATOM 4999 N N . PRO B 2 51 ? -23.365 -20.097 -0.806 1.00 6.18 70 PRO L N 1
ATOM 5000 C CA . PRO B 2 51 ? -22.513 -18.903 -0.671 1.00 6.03 70 PRO L CA 1
ATOM 5001 C C . PRO B 2 51 ? -23.299 -17.626 -0.366 1.00 5.69 70 PRO L C 1
ATOM 5002 O O . PRO B 2 51 ? -22.768 -16.738 0.280 1.00 6.08 70 PRO L O 1
ATOM 5013 N N . ARG B 2 52 ? -24.550 -17.529 -0.847 1.00 5.87 71 ARG L N 1
ATOM 5014 C CA . ARG B 2 52 ? -25.351 -16.341 -0.533 1.00 5.65 71 ARG L CA 1
ATOM 5015 C C . ARG B 2 52 ? -25.660 -16.207 0.952 1.00 5.57 71 ARG L C 1
ATOM 5016 O O . ARG B 2 52 ? -25.971 -15.114 1.429 1.00 6.14 71 ARG L O 1
ATOM 5037 N N . ASP B 2 53 ? -25.616 -17.314 1.688 1.00 5.64 72 ASP L N 1
ATOM 5038 C CA . ASP B 2 53 ? -25.933 -17.276 3.109 1.00 5.57 72 ASP L CA 1
ATOM 5039 C C . ASP B 2 53 ? -24.744 -16.776 3.944 1.00 5.23 72 ASP L C 1
ATOM 5040 O O . ASP B 2 53 ? -24.926 -16.411 5.105 1.00 5.57 72 ASP L O 1
ATOM 5049 N N . ALA B 2 54 ? -23.536 -16.809 3.385 1.00 5.15 73 ALA L N 1
ATOM 5050 C CA . ALA B 2 54 ? -22.343 -16.558 4.196 1.00 5.09 73 ALA L CA 1
ATOM 5051 C C . ALA B 2 54 ? -22.420 -15.234 4.922 1.00 5.08 73 ALA L C 1
ATOM 5052 O O . ALA B 2 54 ? -22.121 -15.211 6.127 1.00 5.21 73 ALA L O 1
ATOM 5059 N N . GLN B 2 55 ? -22.796 -14.152 4.247 1.00 4.84 74 GLN L N 1
ATOM 5060 C CA . GLN B 2 55 ? -22.763 -12.843 4.895 1.00 4.71 74 GLN L CA 1
ATOM 5061 C C . GLN B 2 55 ? -23.628 -12.784 6.137 1.00 4.53 74 GLN L C 1
ATOM 5062 O O . GLN B 2 55 ? -23.348 -11.995 7.053 1.00 5.06 74 GLN L O 1
ATOM 5076 N N . HIS B 2 56 ? -24.734 -13.535 6.174 1.00 4.49 75 HIS L N 1
ATOM 5077 C CA . HIS B 2 56 ? -25.632 -13.488 7.311 1.00 4.50 75 HIS L CA 1
ATOM 5078 C C . HIS B 2 56 ? -25.001 -14.151 8.528 1.00 4.70 75 HIS L C 1
ATOM 5079 O O . HIS B 2 56 ? -25.141 -13.661 9.650 1.00 5.15 75 HIS L O 1
ATOM 5093 N N . PHE B 2 57 ? -24.318 -15.284 8.310 1.00 4.52 76 PHE L N 1
ATOM 5094 C CA . PHE B 2 57 ? -23.543 -15.923 9.359 1.00 4.47 76 PHE L CA 1
ATOM 5095 C C . PHE B 2 57 ? -22.325 -15.090 9.771 1.00 4.55 76 PHE L C 1
ATOM 5096 O O . PHE B 2 57 ? -22.073 -14.898 10.967 1.00 4.89 76 PHE L O 1
ATOM 5113 N N . THR B 2 58 ? -21.533 -14.659 8.792 1.00 4.32 77 THR L N 1
ATOM 5114 C CA . THR B 2 58 ? -20.282 -13.997 9.138 1.00 4.37 77 THR L CA 1
ATOM 5115 C C . THR B 2 58 ? -20.512 -12.631 9.754 1.00 4.07 77 THR L C 1
ATOM 5116 O O . THR B 2 58 ? -19.658 -12.175 10.525 1.00 4.40 77 THR L O 1
ATOM 5127 N N . GLN B 2 59 ? -21.645 -11.971 9.496 1.00 4.35 78 GLN L N 1
ATOM 5128 C CA . GLN B 2 59 ? -21.884 -10.713 10.179 1.00 4.10 78 GLN L CA 1
ATOM 5129 C C . GLN B 2 59 ? -21.859 -10.918 11.698 1.00 4.02 78 GLN L C 1
ATOM 5130 O O . GLN B 2 59 ? -21.446 -10.027 12.448 1.00 4.62 78 GLN L O 1
ATOM 5144 N N . ARG B 2 60 ? -22.334 -12.092 12.145 1.00 4.10 79 ARG L N 1
ATOM 5145 C CA . ARG B 2 60 ? -22.358 -12.455 13.553 1.00 4.14 79 ARG L CA 1
ATOM 5146 C C . ARG B 2 60 ? -20.997 -12.849 14.096 1.00 4.22 79 ARG L C 1
ATOM 5147 O O . ARG B 2 60 ? -20.889 -13.222 15.261 1.00 4.77 79 ARG L O 1
ATOM 5168 N N . THR B 2 61 ? -19.934 -12.683 13.306 1.00 4.31 80 THR L N 1
ATOM 5169 C CA . THR B 2 61 ? -18.601 -12.667 13.888 1.00 4.31 80 THR L CA 1
ATOM 5170 C C . THR B 2 61 ? -18.527 -11.623 14.984 1.00 4.43 80 THR L C 1
ATOM 5171 O O . THR B 2 61 ? -17.862 -11.830 16.012 1.00 4.75 80 THR L O 1
ATOM 5182 N N . CYS B 2 62 ? -19.145 -10.456 14.759 1.00 4.25 81 CYS L N 1
ATOM 5183 C CA . CYS B 2 62 ? -18.961 -9.325 15.685 1.00 4.27 81 CYS L CA 1
ATOM 5184 C C . CYS B 2 62 ? -20.078 -8.316 15.480 1.00 4.20 81 CYS L C 1
ATOM 5185 O O . CYS B 2 62 ? -20.371 -7.904 14.363 1.00 4.74 81 CYS L O 1
ATOM 5192 N N . GLY B 2 63 ? -20.664 -7.909 16.619 1.00 4.36 82 GLY L N 1
ATOM 5193 C CA . GLY B 2 63 ? -21.683 -6.869 16.640 1.00 4.69 82 GLY L CA 1
ATOM 5194 C C . GLY B 2 63 ? -21.175 -5.493 17.059 1.00 4.53 82 GLY L C 1
ATOM 5195 O O . GLY B 2 63 ? -21.975 -4.562 17.045 1.00 5.32 82 GLY L O 1
ATOM 5199 N N . VAL B 2 64 ? -19.903 -5.393 17.438 1.00 4.62 83 VAL L N 1
ATOM 5200 C CA . VAL B 2 64 ? -19.243 -4.106 17.633 1.00 4.63 83 VAL L CA 1
ATOM 5201 C C . VAL B 2 64 ? -18.871 -3.569 16.246 1.00 4.35 83 VAL L C 1
ATOM 5202 O O . VAL B 2 64 ? -19.406 -2.537 15.811 1.00 5.00 83 VAL L O 1
ATOM 5215 N N . CYS B 2 65 ? -18.033 -4.308 15.520 1.00 4.40 84 CYS L N 1
ATOM 5216 C CA . CYS B 2 65 ? -17.785 -4.053 14.109 1.00 4.29 84 CYS L CA 1
ATOM 5217 C C . CYS B 2 65 ? -18.893 -4.730 13.261 1.00 4.29 84 CYS L C 1
ATOM 5218 O O . CYS B 2 65 ? -18.635 -5.458 12.308 1.00 4.59 84 CYS L O 1
ATOM 5225 N N . THR B 2 66 ? -20.139 -4.453 13.645 1.00 4.28 85 THR L N 1
ATOM 5226 C CA . THR B 2 66 ? -21.268 -4.888 12.845 1.00 4.21 85 THR L CA 1
ATOM 5227 C C . THR B 2 66 ? -21.123 -4.322 11.429 1.00 4.37 85 THR L C 1
ATOM 5228 O O . THR B 2 66 ? -20.343 -3.397 11.185 1.00 4.63 85 THR L O 1
ATOM 5239 N N . TYR B 2 67 ? -21.855 -4.943 10.498 1.00 4.44 86 TYR L N 1
ATOM 5240 C CA . TYR B 2 67 ? -21.819 -4.647 9.062 1.00 4.49 86 TYR L CA 1
ATOM 5241 C C . TYR B 2 67 ? -20.528 -5.076 8.381 1.00 4.48 86 TYR L C 1
ATOM 5242 O O . TYR B 2 67 ? -20.582 -5.644 7.286 1.00 4.85 86 TYR L O 1
ATOM 5260 N N . THR B 2 68 ? -19.357 -4.834 8.984 1.00 4.48 87 THR L N 1
ATOM 5261 C CA . THR B 2 68 ? -18.085 -5.037 8.300 1.00 4.51 87 THR L CA 1
ATOM 5262 C C . THR B 2 68 ? -17.953 -6.433 7.695 1.00 4.32 87 THR L C 1
ATOM 5263 O O . THR B 2 68 ? -17.465 -6.560 6.570 1.00 4.74 87 THR L O 1
ATOM 5274 N N . HIS B 2 69 ? -18.358 -7.481 8.423 1.00 4.46 88 HIS L N 1
ATOM 5275 C CA . HIS B 2 69 ? -18.220 -8.823 7.899 1.00 4.25 88 HIS L CA 1
ATOM 5276 C C . HIS B 2 69 ? -19.270 -9.149 6.848 1.00 4.48 88 HIS L C 1
ATOM 5277 O O . HIS B 2 69 ? -19.009 -9.936 5.930 1.00 4.96 88 HIS L O 1
ATOM 5291 N N . ALA B 2 70 ? -20.484 -8.591 6.978 1.00 4.45 89 ALA L N 1
ATOM 5292 C CA . ALA B 2 70 ? -21.454 -8.730 5.889 1.00 4.63 89 ALA L CA 1
ATOM 5293 C C . ALA B 2 70 ? -20.881 -8.121 4.600 1.00 4.83 89 ALA L C 1
ATOM 5294 O O . ALA B 2 70 ? -21.007 -8.685 3.514 1.00 5.08 89 ALA L O 1
ATOM 5301 N N . LEU B 2 71 ? -20.253 -6.958 4.726 1.00 4.80 90 LEU L N 1
ATOM 5302 C CA . LEU B 2 71 ? -19.637 -6.300 3.586 1.00 4.95 90 LEU L CA 1
ATOM 5303 C C . LEU B 2 71 ? -18.498 -7.139 3.035 1.00 5.01 90 LEU L C 1
ATOM 5304 O O . LEU B 2 71 ? -18.361 -7.303 1.818 1.00 5.35 90 LEU L O 1
ATOM 5320 N N . ALA B 2 72 ? -17.622 -7.668 3.904 1.00 4.84 91 ALA L N 1
ATOM 5321 C CA . ALA B 2 72 ? -16.502 -8.471 3.420 1.00 5.02 91 ALA L CA 1
ATOM 5322 C C . ALA B 2 72 ? -16.992 -9.729 2.713 1.00 4.83 91 ALA L C 1
ATOM 5323 O O . ALA B 2 72 ? -16.453 -10.107 1.669 1.00 5.18 91 ALA L O 1
ATOM 5330 N N . SER B 2 73 ? -17.999 -10.402 3.283 1.00 4.90 92 SER L N 1
ATOM 5331 C CA . SER B 2 73 ? -18.495 -11.619 2.657 1.00 4.86 92 SER L CA 1
ATOM 5332 C C . SER B 2 73 ? -19.177 -11.298 1.333 1.00 4.97 92 SER L C 1
ATOM 5333 O O . SER B 2 73 ? -19.035 -12.070 0.375 1.00 5.50 92 SER L O 1
ATOM 5341 N N . THR B 2 74 ? -19.924 -10.210 1.285 1.00 4.92 93 THR L N 1
ATOM 5342 C CA . THR B 2 74 ? -20.593 -9.846 0.047 1.00 5.12 93 THR L CA 1
ATOM 5343 C C . THR B 2 74 ? -19.566 -9.440 -1.005 1.00 5.46 93 THR L C 1
ATOM 5344 O O . THR B 2 74 ? -19.674 -9.847 -2.169 1.00 5.88 93 THR L O 1
ATOM 5355 N N . ARG B 2 75 ? -18.538 -8.666 -0.633 1.00 5.14 94 ARG L N 1
ATOM 5356 C CA . ARG B 2 75 ? -17.452 -8.383 -1.570 1.00 5.47 94 ARG L CA 1
ATOM 5357 C C . ARG B 2 75 ? -16.806 -9.663 -2.043 1.00 5.58 94 ARG L C 1
ATOM 53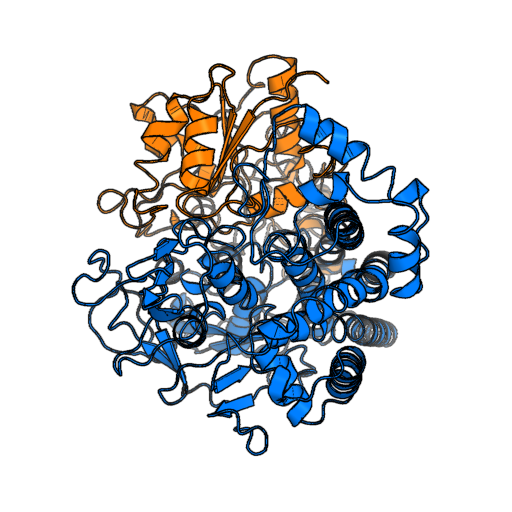58 O O . ARG B 2 75 ? -16.450 -9.797 -3.228 1.00 6.12 94 ARG L O 1
ATOM 5379 N N . CYS B 2 76 ? -16.607 -10.627 -1.151 1.00 5.34 95 CYS L N 1
ATOM 5380 C CA . CYS B 2 76 ? -15.979 -11.895 -1.480 1.00 5.54 95 CYS L CA 1
ATOM 5381 C C . CYS B 2 76 ? -16.799 -12.690 -2.496 1.00 5.57 95 CYS L C 1
ATOM 5382 O O . CYS B 2 76 ? -16.260 -13.189 -3.488 1.00 6.11 95 CYS L O 1
ATOM 5390 N N . VAL B 2 77 ? -18.100 -12.839 -2.241 1.00 5.67 96 VAL L N 1
ATOM 5391 C CA . VAL B 2 77 ? -18.952 -13.574 -3.149 1.00 6.02 96 VAL L CA 1
ATOM 5392 C C . VAL B 2 77 ? -19.178 -12.788 -4.448 1.00 6.19 96 VAL L C 1
ATOM 5393 O O . VAL B 2 77 ? -19.169 -13.397 -5.537 1.00 6.90 96 VAL L O 1
ATOM 5406 N N . ASP B 2 78 ? -19.350 -11.474 -4.375 1.00 6.12 97 ASP L N 1
ATOM 5407 C CA . ASP B 2 78 ? -19.401 -10.636 -5.577 1.00 6.41 97 ASP L CA 1
ATOM 5408 C C . ASP B 2 78 ? -18.176 -10.973 -6.474 1.00 6.58 97 ASP L C 1
ATOM 5409 O O . ASP B 2 78 ? -18.304 -11.148 -7.696 1.00 7.10 97 ASP L O 1
ATOM 5418 N N . ASN B 2 79 ? -16.993 -11.000 -5.857 1.00 6.64 98 ASN L N 1
ATOM 5419 C CA . ASN B 2 79 ? -15.749 -11.264 -6.556 1.00 6.34 98 ASN L CA 1
ATOM 5420 C C . ASN B 2 79 ? -15.737 -12.680 -7.139 1.00 7.06 98 ASN L C 1
ATOM 5421 O O . ASN B 2 79 ? -15.348 -12.889 -8.286 1.00 8.23 98 ASN L O 1
ATOM 5432 N N . ALA B 2 80 ? -16.173 -13.662 -6.356 1.00 6.89 99 ALA L N 1
ATOM 5433 C CA . ALA B 2 80 ? -16.193 -15.044 -6.823 1.00 7.25 99 ALA L CA 1
ATOM 5434 C C . ALA B 2 80 ? -17.095 -15.222 -8.059 1.00 7.85 99 ALA L C 1
ATOM 5435 O O . ALA B 2 80 ? -16.757 -16.005 -8.954 1.00 9.12 99 ALA L O 1
ATOM 5442 N N . VAL B 2 81 ? -18.230 -14.531 -8.094 1.00 7.51 100 VAL L N 1
ATOM 5443 C CA . VAL B 2 81 ? -19.172 -14.700 -9.188 1.00 8.03 100 VAL L CA 1
ATOM 5444 C C . VAL B 2 81 ? -18.910 -13.717 -10.329 1.00 8.46 100 VAL L C 1
ATOM 5445 O O . VAL B 2 81 ? -19.521 -13.812 -11.388 1.00 9.82 100 VAL L O 1
ATOM 5458 N N . GLY B 2 82 ? -17.978 -12.785 -10.150 1.00 8.43 101 GLY L N 1
ATOM 5459 C CA . GLY B 2 82 ? -17.617 -11.844 -11.177 1.00 9.37 101 GLY L CA 1
ATOM 5460 C C . GLY B 2 82 ? -18.591 -10.736 -11.456 1.00 9.10 101 GLY L C 1
ATOM 5461 O O . GLY B 2 82 ? -18.566 -10.173 -12.544 1.00 12.88 101 GLY L O 1
ATOM 5465 N N . VAL B 2 83 ? -19.430 -10.380 -10.500 1.00 8.04 102 VAL L N 1
ATOM 5466 C CA . VAL B 2 83 ? -20.382 -9.310 -10.688 1.00 7.87 102 VAL L CA 1
ATOM 5467 C C . VAL B 2 83 ? -19.717 -7.979 -10.343 1.00 8.55 102 VAL L C 1
ATOM 5468 O O . VAL B 2 83 ? -18.975 -7.875 -9.356 1.00 8.99 102 VAL L O 1
ATOM 5481 N N . HIS B 2 84 ? -20.021 -6.976 -11.162 1.00 10.07 103 HIS L N 1
ATOM 5482 C CA . HIS B 2 84 ? -19.616 -5.596 -10.915 1.00 10.82 103 HIS L CA 1
ATOM 5483 C C . HIS B 2 84 ? -20.848 -4.836 -10.477 1.00 9.98 103 HIS L C 1
ATOM 5484 O O . HIS B 2 84 ? -21.765 -4.595 -11.270 1.00 12.77 103 HIS L O 1
ATOM 5499 N N . ILE B 2 85 ? -20.920 -4.523 -9.183 1.00 8.88 104 ILE L N 1
ATOM 5500 C CA . ILE B 2 85 ? -22.153 -3.956 -8.658 1.00 7.83 104 ILE L CA 1
ATOM 5501 C C . ILE B 2 85 ? -22.336 -2.538 -9.187 1.00 7.60 104 ILE L C 1
ATOM 5502 O O . ILE B 2 85 ? -21.376 -1.861 -9.565 1.00 8.26 104 ILE L O 1
ATOM 5518 N N . PRO B 2 86 ? -23.570 -2.050 -9.192 1.00 7.40 105 PRO L N 1
ATOM 5519 C CA . PRO B 2 86 ? -23.816 -0.694 -9.699 1.00 7.79 105 PRO L CA 1
ATOM 5520 C C . PRO B 2 86 ? -23.141 0.364 -8.854 1.00 7.34 105 PRO L C 1
ATOM 5521 O O . PRO B 2 86 ? -22.922 0.187 -7.640 1.00 7.61 105 PRO L O 1
ATOM 5532 N N . LYS B 2 87 ? -22.870 1.507 -9.471 1.00 7.79 106 LYS L N 1
ATOM 5533 C CA . LYS B 2 87 ? -22.274 2.643 -8.771 1.00 8.35 106 LYS L CA 1
ATOM 5534 C C . LYS B 2 87 ? -23.002 2.984 -7.486 1.00 7.53 106 LYS L C 1
ATOM 5535 O O . LYS B 2 87 ? -22.363 3.263 -6.462 1.00 7.74 106 LYS L O 1
ATOM 5554 N N . ASN B 2 88 ? -24.335 3.006 -7.518 1.00 7.70 107 ASN L N 1
ATOM 5555 C CA . ASN B 2 88 ? -25.072 3.364 -6.320 1.00 7.59 107 ASN L CA 1
ATOM 5556 C C . ASN B 2 88 ? -24.905 2.341 -5.207 1.00 6.96 107 ASN L C 1
ATOM 5557 O O . ASN B 2 88 ? -24.985 2.698 -4.030 1.00 7.34 107 ASN L O 1
ATOM 5568 N N . ALA B 2 89 ? -24.757 1.073 -5.553 1.00 6.85 108 ALA L N 1
ATOM 5569 C CA . ALA B 2 89 ? -24.512 0.049 -4.518 1.00 6.47 108 ALA L CA 1
ATOM 5570 C C . ALA B 2 89 ? -23.158 0.310 -3.841 1.00 6.57 108 ALA L C 1
ATOM 5571 O O . ALA B 2 89 ? -23.052 0.197 -2.611 1.00 6.74 108 ALA L O 1
ATOM 5578 N N . THR B 2 90 ? -22.130 0.663 -4.607 1.00 6.52 109 THR L N 1
ATOM 5579 C CA . THR B 2 90 ? -20.862 1.046 -4.019 1.00 6.58 109 THR L CA 1
ATOM 5580 C C . THR B 2 90 ? -21.037 2.270 -3.119 1.00 6.52 109 THR L C 1
ATOM 5581 O O . THR B 2 90 ? -20.518 2.292 -1.999 1.00 6.60 109 THR L O 1
ATOM 5592 N N . TYR B 2 91 ? -21.738 3.300 -3.588 1.00 6.54 110 TYR L N 1
ATOM 5593 C CA . TYR B 2 91 ? -21.940 4.470 -2.758 1.00 6.91 110 TYR L CA 1
ATOM 5594 C C . TYR B 2 91 ? -22.649 4.138 -1.449 1.00 6.31 110 TYR L C 1
ATOM 5595 O O . TYR B 2 91 ? -22.214 4.572 -0.370 1.00 6.85 110 TYR L O 1
ATOM 5613 N N . ILE B 2 92 ? -23.762 3.395 -1.519 1.00 6.41 111 ILE L N 1
ATOM 5614 C CA . ILE B 2 92 ? -24.537 3.129 -0.324 1.00 6.22 111 ILE L CA 1
ATOM 5615 C C . ILE B 2 92 ? -23.718 2.263 0.643 1.00 6.10 111 ILE L C 1
ATOM 5616 O O . ILE B 2 92 ? -23.679 2.500 1.846 1.00 6.15 111 ILE L O 1
ATOM 5632 N N . ARG B 2 93 ? -23.074 1.214 0.119 1.00 6.06 112 ARG L N 1
ATOM 5633 C CA . ARG B 2 93 ? -22.223 0.375 0.963 1.00 5.60 112 ARG L CA 1
ATOM 5634 C C . ARG B 2 93 ? -21.116 1.203 1.628 1.00 5.54 112 ARG L C 1
ATOM 5635 O O . ARG B 2 93 ? -20.804 0.996 2.804 1.00 5.96 112 ARG L O 1
ATOM 5656 N N . ASN B 2 94 ? -20.504 2.115 0.872 1.00 5.91 113 ASN L N 1
ATOM 5657 C CA . ASN B 2 94 ? -19.430 2.951 1.394 1.00 5.93 113 ASN L CA 1
ATOM 5658 C C . ASN B 2 94 ? -19.944 3.917 2.474 1.00 5.97 113 ASN L C 1
AT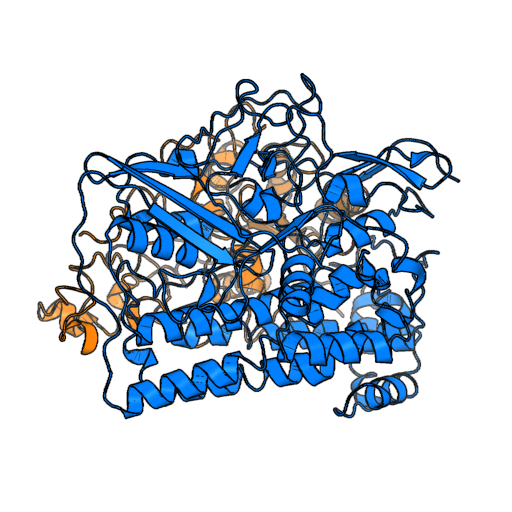OM 5659 O O . ASN B 2 94 ? -19.246 4.143 3.461 1.00 6.36 113 ASN L O 1
ATOM 5670 N N . LEU B 2 95 ? -21.126 4.497 2.259 1.00 6.18 114 LEU L N 1
ATOM 5671 C CA . LEU B 2 95 ? -21.696 5.434 3.217 1.00 6.01 114 LEU L CA 1
ATOM 5672 C C . LEU B 2 95 ? -22.011 4.746 4.538 1.00 6.09 114 LEU L C 1
ATOM 5673 O O . LEU B 2 95 ? -21.728 5.275 5.616 1.00 6.32 114 LEU L O 1
ATOM 5689 N N . VAL B 2 96 ? -22.592 3.542 4.471 1.00 5.72 115 VAL L N 1
ATOM 5690 C CA . VAL B 2 96 ? -22.877 2.801 5.697 1.00 5.51 115 VAL L CA 1
ATOM 5691 C C . VAL B 2 96 ? -21.570 2.457 6.411 1.00 5.36 115 VAL L C 1
ATOM 5692 O O . VAL B 2 96 ? -21.499 2.504 7.648 1.00 5.67 115 VAL L O 1
ATOM 5705 N N . LEU B 2 97 ? -20.510 2.106 5.672 1.00 5.34 116 LEU L N 1
ATOM 5706 C CA . LEU B 2 97 ? -19.234 1.803 6.295 1.00 5.38 116 LEU L CA 1
ATOM 5707 C C . LEU B 2 97 ? -18.629 3.035 6.957 1.00 5.25 116 LEU L C 1
ATOM 5708 O O . LEU B 2 97 ? -18.067 2.961 8.049 1.00 5.53 116 LEU L O 1
ATOM 5724 N N . GLY B 2 98 ? -18.702 4.180 6.283 1.00 5.78 117 GLY L N 1
ATOM 5725 C CA . GLY B 2 98 ? -18.226 5.411 6.900 1.00 6.21 117 GLY L CA 1
ATOM 5726 C C . GLY B 2 98 ? -18.922 5.706 8.208 1.00 5.79 117 GLY L C 1
ATOM 5727 O O . GLY B 2 98 ? -18.297 6.063 9.208 1.00 6.12 117 GLY L O 1
ATOM 5731 N N . ALA B 2 99 ? -20.247 5.535 8.216 1.00 5.86 118 ALA L N 1
ATOM 5732 C CA . ALA B 2 99 ? -21.013 5.721 9.441 1.00 5.55 118 ALA L CA 1
ATOM 5733 C C . ALA B 2 99 ? -20.563 4.738 10.533 1.00 5.44 118 ALA L C 1
ATOM 5734 O O . ALA B 2 99 ? -20.474 5.128 11.712 1.00 5.72 118 ALA L O 1
ATOM 5741 N N . GLN B 2 100 ? -20.275 3.500 10.170 1.00 5.28 119 GLN L N 1
ATOM 5742 C CA . GLN B 2 100 ? -19.772 2.517 11.141 1.00 5.11 119 GLN L CA 1
ATOM 5743 C C . GLN B 2 100 ? -18.471 2.993 11.774 1.00 5.22 119 GLN L C 1
ATOM 5744 O O . GLN B 2 100 ? -18.298 2.866 12.979 1.00 5.33 119 GLN L O 1
ATOM 5758 N N . TYR B 2 101 ? -17.522 3.499 10.977 1.00 5.30 120 TYR L N 1
ATOM 5759 C CA . TYR B 2 101 ? -16.288 4.013 11.552 1.00 5.39 120 TYR L CA 1
ATOM 5760 C C . TYR B 2 101 ? -16.553 5.067 12.621 1.00 5.33 120 TYR L C 1
ATOM 5761 O O . TYR B 2 101 ? -15.907 5.070 13.668 1.00 5.75 120 TYR L O 1
ATOM 5779 N N . LEU B 2 102 ? -17.457 6.007 12.333 1.00 5.44 121 LEU L N 1
ATOM 5780 C CA . LEU B 2 102 ? -17.674 7.094 13.265 1.00 5.65 121 LEU L CA 1
ATOM 5781 C C . LEU B 2 102 ? -18.260 6.570 14.580 1.00 5.53 121 LEU L C 1
ATOM 5782 O O . LEU B 2 102 ? -17.828 6.938 15.664 1.00 6.05 121 LEU L O 1
ATOM 5798 N N . HIS B 2 103 ? -19.276 5.703 14.467 1.00 5.40 122 HIS L N 1
ATOM 5799 C CA . HIS B 2 103 ? -19.879 5.113 15.650 1.00 5.14 122 HIS L CA 1
ATOM 5800 C C . HIS B 2 103 ? -18.847 4.378 16.491 1.00 5.09 122 HIS L C 1
ATOM 5801 O O . HIS B 2 103 ? -18.727 4.563 17.697 1.00 5.61 122 HIS L O 1
ATOM 5815 N N . ASP B 2 104 ? -18.105 3.507 15.814 1.00 4.96 123 ASP L N 1
ATOM 5816 C CA . ASP B 2 104 ? -17.193 2.571 16.480 1.00 5.19 123 ASP L CA 1
ATOM 5817 C C . ASP B 2 104 ? -16.098 3.367 17.196 1.00 5.18 123 ASP L C 1
ATOM 5818 O O . ASP B 2 104 ? -15.833 3.147 18.383 1.00 5.48 123 ASP L O 1
ATOM 5827 N N . HIS B 2 105 ? -15.448 4.291 16.501 1.00 5.20 124 HIS L N 1
ATOM 5828 C CA . HIS B 2 105 ? -14.334 5.005 17.126 1.00 5.50 124 HIS L CA 1
ATOM 5829 C C . HIS B 2 105 ? -14.779 5.924 18.274 1.00 5.51 124 HIS L C 1
ATOM 5830 O O . HIS B 2 105 ? -14.054 6.046 19.260 1.00 5.90 124 HIS L O 1
ATOM 5845 N N . ILE B 2 106 ? -15.945 6.574 18.155 1.00 5.73 125 ILE L N 1
ATOM 5846 C CA . ILE B 2 106 ? -16.442 7.412 19.250 1.00 5.86 125 ILE L CA 1
ATOM 5847 C C . ILE B 2 106 ? -16.649 6.562 20.500 1.00 5.72 125 ILE L C 1
ATOM 5848 O O . ILE B 2 106 ? -16.238 6.915 21.602 1.00 6.27 125 ILE L O 1
ATOM 5864 N N . VAL B 2 107 ? -17.350 5.434 20.330 1.00 5.59 126 VAL L N 1
ATOM 5865 C CA . VAL B 2 107 ? -17.601 4.547 21.452 1.00 5.59 126 VAL L CA 1
ATOM 5866 C C . VAL B 2 107 ? -16.292 3.992 22.002 1.00 5.44 126 VAL L C 1
ATOM 5867 O O . VAL B 2 107 ? -16.124 3.863 23.228 1.00 5.99 126 VAL L O 1
ATOM 5880 N N . HIS B 2 108 ? -15.332 3.656 21.140 1.00 5.30 127 HIS L N 1
ATOM 5881 C CA . HIS B 2 108 ? -14.073 3.150 21.646 1.00 5.39 127 HIS L CA 1
ATOM 5882 C C . HIS B 2 108 ? -13.405 4.186 22.550 1.00 5.38 127 HIS L C 1
ATOM 5883 O O . HIS B 2 108 ? -13.010 3.868 23.671 1.00 6.11 127 HIS L O 1
ATOM 5897 N N . PHE 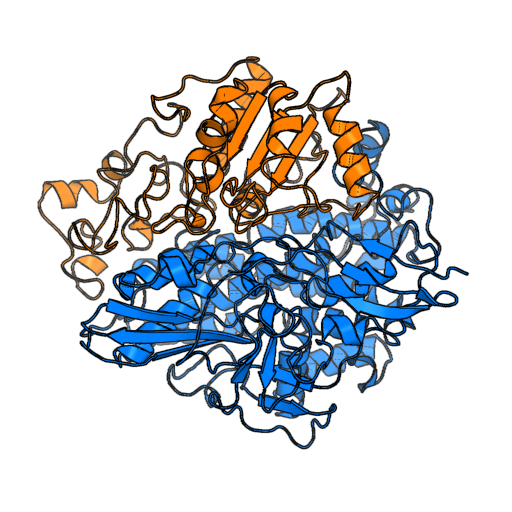B 2 109 ? -13.217 5.394 22.059 1.00 5.75 128 PHE L N 1
ATOM 5898 C CA . PHE B 2 109 ? -12.463 6.358 22.853 1.00 5.88 128 PHE L CA 1
ATOM 5899 C C . PHE B 2 109 ? -13.120 6.590 24.207 1.00 5.76 128 PHE L C 1
ATOM 5900 O O . PHE B 2 109 ? -12.467 6.542 25.251 1.00 6.39 128 PHE L O 1
ATOM 5917 N N . TYR B 2 110 ? -14.416 6.891 24.207 1.00 6.04 129 TYR L N 1
ATOM 5918 C CA . TYR B 2 110 ? -15.082 7.223 25.464 1.00 6.18 129 TYR L CA 1
ATOM 5919 C C . TYR B 2 110 ? -15.377 6.015 26.316 1.00 6.47 129 TYR L C 1
ATOM 5920 O O . TYR B 2 110 ? -15.061 5.984 27.514 1.00 7.30 129 TYR L O 1
ATOM 5938 N N . HIS B 2 111 ? -16.072 5.033 25.749 1.00 6.09 130 HIS L N 1
ATOM 5939 C CA . HIS B 2 111 ? -16.708 3.995 26.553 1.00 6.52 130 HIS L CA 1
ATOM 5940 C C . HIS B 2 111 ? -15.823 2.787 26.781 1.00 7.13 130 HIS L C 1
ATOM 5941 O O . HIS B 2 111 ? -16.081 2.024 27.716 1.00 10.58 130 HIS L O 1
ATOM 5955 N N A LEU B 2 112 ? -14.804 2.592 25.951 0.63 6.25 131 LEU L N 1
ATOM 5956 N N B LEU B 2 112 ? -14.777 2.628 25.985 0.37 6.33 131 LEU L N 1
ATOM 5957 C CA A LEU B 2 112 ? -13.843 1.500 26.140 0.63 6.29 131 LEU L CA 1
ATOM 5958 C CA B LEU B 2 112 ? -13.834 1.537 26.199 0.37 7.39 131 LEU L CA 1
ATOM 5959 C C A LEU B 2 112 ? -12.505 2.038 26.701 0.63 6.58 131 LEU L C 1
ATOM 5960 C C B LEU B 2 112 ? -12.464 1.999 26.675 0.37 6.92 131 LEU L C 1
ATOM 5961 O O A LEU B 2 112 ? -11.988 1.479 27.664 0.63 8.09 131 LEU L O 1
ATOM 5962 O O B LEU B 2 112 ? -11.874 1.342 27.531 0.37 7.21 131 LEU L O 1
ATOM 5993 N N . HIS B 2 113 ? -11.931 3.071 26.105 1.00 6.26 132 HIS L N 1
ATOM 5994 C CA . HIS B 2 113 ? -10.556 3.455 26.418 1.00 6.41 132 HIS L CA 1
ATOM 5995 C C . HIS B 2 113 ? -10.452 4.424 27.594 1.00 7.11 132 HIS L C 1
ATOM 5996 O O . HIS B 2 113 ? -9.535 4.321 28.413 1.00 8.79 132 HIS L O 1
ATOM 6010 N N . ALA B 2 114 ? -11.349 5.408 27.659 1.00 7.95 133 ALA L N 1
ATOM 6011 C CA . ALA B 2 114 ? -11.115 6.569 28.516 1.00 8.58 133 ALA L CA 1
ATOM 6012 C C . ALA B 2 114 ? -11.015 6.249 29.984 1.00 8.95 133 ALA L C 1
ATOM 6013 O O . ALA B 2 114 ? -10.301 6.966 30.691 1.00 9.55 133 ALA L O 1
ATOM 6020 N N . LEU B 2 115 ? -11.667 5.203 30.486 1.00 8.86 134 LEU L N 1
ATOM 6021 C CA . LEU B 2 115 ? -11.562 4.887 31.902 1.00 8.64 134 LEU L CA 1
ATOM 6022 C C . LEU B 2 115 ? -10.171 4.403 32.293 1.00 9.23 134 LEU L C 1
ATOM 6023 O O . LEU B 2 115 ? -9.872 4.330 33.491 1.00 10.60 134 LEU L O 1
ATOM 6039 N N . ASP B 2 116 ? -9.279 4.174 31.334 1.00 8.11 135 ASP L N 1
ATOM 6040 C CA . ASP B 2 116 ? -7.860 3.960 31.620 1.00 8.05 135 ASP L CA 1
ATOM 6041 C C . ASP B 2 116 ? -7.116 5.243 31.957 1.00 8.94 135 ASP L C 1
ATOM 6042 O O . ASP B 2 116 ? -5.983 5.160 32.461 1.00 9.52 135 ASP L O 1
ATOM 6051 N N A PHE B 2 117 ? -7.676 6.419 31.623 0.67 7.86 136 PHE L N 1
ATOM 6052 N N B PHE B 2 117 ? -7.745 6.382 31.785 0.33 10.27 136 PHE L N 1
ATOM 6053 C CA A PHE B 2 117 ? -7.003 7.753 31.695 0.67 9.71 136 PHE L CA 1
ATOM 6054 C CA B PHE B 2 117 ? -6.993 7.582 31.986 0.33 8.23 136 PHE L CA 1
ATOM 6055 C C A PHE B 2 117 ? -7.770 8.720 32.603 0.67 8.08 136 PHE L C 1
ATOM 6056 C C B PHE B 2 117 ? -7.792 8.742 32.559 0.33 8.11 136 PHE 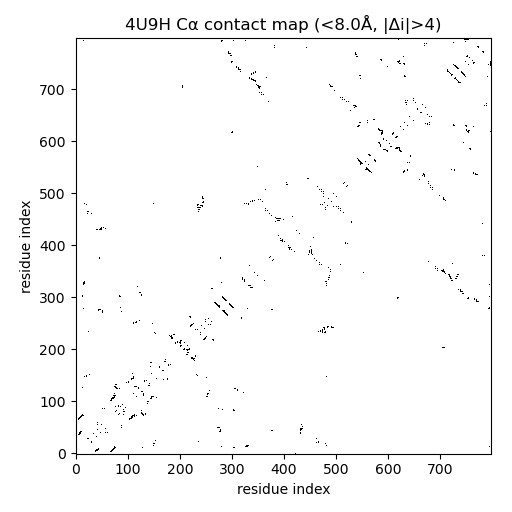L C 1
ATOM 6057 O O A PHE B 2 117 ? -7.148 9.657 33.107 0.67 8.53 136 PHE L O 1
ATOM 6058 O O B PHE B 2 117 ? -7.230 9.795 32.825 0.33 8.37 136 PHE L O 1
ATOM 6091 N N . VAL B 2 118 ? -9.077 8.508 32.779 1.00 8.06 137 VAL L N 1
ATOM 6092 C CA . VAL B 2 118 ? -9.998 9.448 33.437 1.00 8.25 137 VAL L CA 1
ATOM 6093 C C . VAL B 2 118 ? -10.442 8.829 34.753 1.00 8.56 137 VAL L C 1
ATOM 6094 O O . VAL B 2 118 ? -10.951 7.714 34.800 1.00 10.13 137 VAL L O 1
ATOM 6107 N N . ASP B 2 119 ? -10.212 9.588 35.833 1.00 9.21 138 ASP L N 1
ATOM 6108 C CA . ASP B 2 119 ? -10.712 9.247 37.163 1.00 10.01 138 ASP L CA 1
ATOM 6109 C C . ASP B 2 119 ? -12.076 9.935 37.328 1.00 9.66 138 ASP L C 1
ATOM 6110 O O . ASP B 2 119 ? -12.156 11.115 37.640 1.00 9.87 138 ASP L O 1
ATOM 6119 N N . VAL B 2 120 ? -13.158 9.195 37.075 1.00 10.32 139 VAL L N 1
ATOM 6120 C CA . VAL B 2 120 ? -14.501 9.757 37.125 1.00 10.75 139 VAL L CA 1
ATOM 6121 C C . VAL B 2 120 ? -14.817 10.291 38.516 1.00 11.30 139 VAL L C 1
ATOM 6122 O O . VAL B 2 120 ? -15.454 11.313 38.668 1.00 12.16 139 VAL L O 1
ATOM 6135 N N . THR B 2 121 ? -14.369 9.583 39.547 1.00 11.36 140 THR L N 1
ATOM 6136 C CA . THR B 2 121 ? -14.659 10.045 40.896 1.00 12.35 140 THR L CA 1
ATOM 6137 C C . THR B 2 121 ? -13.979 11.375 41.236 1.00 11.50 140 THR L C 1
ATOM 6138 O O . THR B 2 121 ? -14.547 12.172 41.996 1.00 13.19 140 THR L O 1
ATOM 6149 N N . ALA B 2 122 ? -12.806 11.644 40.662 1.00 11.91 141 ALA L N 1
ATOM 6150 C CA . ALA B 2 122 ? -12.120 12.908 40.898 1.00 12.27 141 ALA L CA 1
ATOM 6151 C C . ALA B 2 122 ? -12.886 14.083 40.310 1.00 11.07 141 ALA L C 1
ATOM 6152 O O . ALA B 2 122 ? -12.693 15.227 40.731 1.00 12.59 141 ALA L O 1
ATOM 6159 N N . ALA B 2 123 ? -13.783 13.832 39.359 1.00 10.50 142 ALA L N 1
ATOM 6160 C CA . ALA B 2 123 ? -14.612 14.906 38.807 1.00 10.69 142 ALA L CA 1
ATOM 6161 C C . ALA B 2 123 ? -15.494 15.538 39.860 1.00 11.12 142 ALA L C 1
ATOM 6162 O O . ALA B 2 123 ? -15.913 16.673 39.679 1.00 12.53 142 ALA L O 1
ATOM 6169 N N . LEU B 2 124 ? -15.789 14.814 40.935 1.00 12.05 143 LEU L N 1
ATOM 6170 C CA . LEU B 2 124 ? -16.569 15.369 42.023 1.00 15.36 143 LEU L CA 1
ATOM 6171 C C . LEU B 2 124 ? -15.855 16.518 42.762 1.00 14.72 143 LEU L C 1
ATOM 6172 O O . LEU B 2 124 ? -16.524 17.317 43.409 1.00 19.77 143 LEU L O 1
ATOM 6188 N N . LYS B 2 125 ? -14.536 16.576 42.650 1.00 17.13 144 LYS L N 1
ATOM 6189 C CA . LYS B 2 125 ? -13.724 17.592 43.342 1.00 18.08 144 LYS L CA 1
ATOM 6190 C C . LYS B 2 125 ? -13.560 18.810 42.473 1.00 14.67 144 LYS L C 1
ATOM 6191 O O . LYS B 2 125 ? -12.944 19.783 42.917 1.00 16.60 144 LYS L O 1
ATOM 6210 N N . ALA B 2 126 ? -14.041 18.762 41.239 1.00 11.68 145 ALA L N 1
ATOM 6211 C CA . ALA B 2 126 ? -13.700 19.784 40.322 1.00 10.35 145 ALA L CA 1
ATOM 6212 C C . ALA B 2 126 ? -14.459 21.067 40.574 1.00 9.43 145 ALA L C 1
ATOM 6213 O O . ALA B 2 126 ? -15.582 21.069 41.060 1.00 10.65 145 ALA L O 1
ATOM 6220 N N . ASP B 2 127 ? -13.832 22.156 40.164 1.00 9.78 146 ASP L N 1
ATOM 6221 C CA . ASP B 2 127 ? -14.481 23.456 40.094 1.00 9.83 146 ASP L CA 1
ATOM 6222 C C . ASP B 2 127 ? -15.128 23.546 38.700 1.00 8.90 146 ASP L C 1
ATOM 6223 O O . ASP B 2 127 ? -14.438 23.629 37.703 1.00 9.66 146 ASP L O 1
ATOM 6232 N N A PRO B 2 128 ? -16.481 23.525 38.615 0.74 9.32 147 PRO L N 1
ATOM 6233 N N B PRO B 2 128 ? -16.480 23.491 38.628 0.26 9.70 147 PRO L N 1
ATOM 6234 C CA A PRO B 2 128 ? -17.119 23.491 37.300 0.74 10.08 147 PRO L CA 1
ATOM 6235 C CA B PRO B 2 128 ? -17.097 23.478 37.297 0.26 8.84 147 PRO L CA 1
ATOM 6236 C C A PRO B 2 128 ? -16.881 24.755 36.496 0.74 8.43 147 PRO L C 1
ATOM 6237 C C B PRO B 2 128 ? -16.861 24.755 36.500 0.26 8.80 147 PRO L C 1
ATOM 6238 O O A PRO B 2 128 ? -16.917 24.696 35.275 0.74 9.37 147 PRO L O 1
ATOM 6239 O O B PRO B 2 128 ? -16.850 24.689 35.272 0.26 9.27 147 PRO L O 1
ATOM 6260 N N . ALA B 2 129 ? -16.686 25.894 37.175 1.00 9.85 148 ALA L N 1
ATOM 6261 C CA . ALA B 2 129 ? -16.408 27.137 36.444 1.00 10.24 148 ALA L CA 1
ATOM 6262 C C . ALA B 2 129 ? -15.041 27.066 35.742 1.00 9.30 148 ALA L C 1
ATOM 6263 O O . ALA B 2 129 ? -14.931 27.435 34.565 1.00 10.29 148 ALA L O 1
ATOM 6270 N N A LYS B 2 130 ? -14.024 26.576 36.444 0.77 9.29 149 LYS L N 1
ATOM 6271 N N B LYS B 2 130 ? -14.017 26.583 36.446 0.23 9.66 149 LYS L N 1
ATOM 6272 C CA A LYS B 2 130 ? -12.717 26.392 35.835 0.77 10.16 149 LYS L CA 1
ATOM 6273 C CA B LYS B 2 130 ? -12.709 26.391 35.826 0.23 10.04 149 LYS L CA 1
ATOM 6274 C C A LYS B 2 130 ? -12.793 25.360 34.710 0.77 9.26 149 LYS L C 1
ATOM 6275 C C B LYS B 2 130 ? -12.827 25.385 34.693 0.23 9.42 149 LYS L C 1
ATOM 6276 O O A LYS B 2 130 ? -12.219 25.542 33.649 0.77 10.47 149 LYS L O 1
ATOM 6277 O O B LYS B 2 130 ? -12.295 25.603 33.606 0.23 10.17 149 LYS L O 1
ATOM 6314 N N . ALA B 2 131 ? -13.513 24.278 34.957 1.00 8.87 150 ALA L N 1
ATOM 6315 C CA . ALA B 2 131 ? -13.648 23.240 33.944 1.00 9.13 150 ALA L CA 1
ATOM 6316 C C . ALA B 2 131 ? -14.301 23.777 32.673 1.00 8.81 150 ALA L C 1
ATOM 6317 O O . ALA B 2 131 ? -13.910 23.421 31.567 1.00 9.13 150 ALA L O 1
ATOM 6324 N N . ALA B 2 132 ? -15.331 24.606 32.843 1.00 8.94 151 ALA L N 1
ATOM 6325 C CA . ALA B 2 132 ? -16.019 25.155 31.688 1.00 9.13 151 ALA L CA 1
ATOM 6326 C C . ALA B 2 132 ? -15.106 26.067 30.861 1.00 9.26 151 ALA L C 1
ATOM 6327 O O . ALA B 2 132 ? -15.180 26.094 29.627 1.00 9.75 151 ALA L O 1
ATOM 6334 N N . LYS B 2 133 ? -14.263 26.836 31.540 1.00 9.26 152 LYS L N 1
ATOM 6335 C CA . LYS B 2 133 ? -13.314 27.690 30.844 1.00 10.49 152 LYS L CA 1
ATOM 6336 C C . LYS B 2 133 ? -12.326 26.840 30.033 1.00 9.76 152 LYS L C 1
ATOM 6337 O O . LYS B 2 133 ? -12.018 27.168 28.884 1.00 10.84 152 LYS L O 1
ATOM 6356 N N . VAL B 2 134 ? -11.840 25.750 30.611 1.00 9.77 153 VAL L N 1
ATOM 6357 C CA . VAL B 2 134 ? -10.940 24.849 29.900 1.00 10.62 153 VAL L CA 1
ATOM 6358 C C . VAL B 2 134 ? -11.665 24.251 28.684 1.00 9.64 153 VAL L C 1
ATOM 6359 O O . VAL B 2 134 ? -11.156 24.245 27.556 1.00 11.05 153 VAL L O 1
ATOM 6372 N N . ALA B 2 135 ? -12.885 23.740 28.895 1.00 8.94 154 ALA L N 1
ATOM 6373 C CA . ALA B 2 135 ? -13.631 23.106 27.827 1.00 9.41 154 ALA L CA 1
ATOM 6374 C C . ALA B 2 135 ? -13.885 24.064 26.683 1.00 9.84 154 ALA L C 1
ATOM 6375 O O . ALA B 2 135 ? -13.830 23.686 25.509 1.00 11.98 154 ALA L O 1
ATOM 6382 N N . SER B 2 136 ? -14.185 25.313 27.018 1.00 9.68 155 SER L N 1
ATOM 6383 C CA . SER B 2 136 ? -14.478 26.322 26.002 1.00 10.42 155 SER L CA 1
ATOM 6384 C C . SER B 2 136 ? -13.207 26.811 25.282 1.00 11.12 155 SER L C 1
ATOM 6385 O O . SER B 2 136 ? -13.307 27.398 24.214 1.00 15.49 155 SER L O 1
ATOM 6393 N N . SER B 2 137 ? -12.041 26.584 25.880 1.00 11.14 156 SER L N 1
ATOM 6394 C CA . SER B 2 137 ? -10.764 26.992 25.273 1.00 12.96 156 SER L CA 1
ATOM 6395 C C . SER B 2 137 ? -10.286 25.988 24.238 1.00 12.58 156 SER L C 1
ATOM 6396 O O . SER B 2 137 ? -9.476 26.344 23.411 1.00 16.00 156 SER L O 1
ATOM 6404 N N . ILE B 2 138 ? -10.724 24.736 24.326 1.00 11.28 157 ILE L N 1
ATOM 6405 C CA . ILE B 2 138 ? -10.241 23.665 23.459 1.00 11.63 157 ILE L CA 1
ATOM 6406 C C . ILE B 2 138 ? -11.185 23.372 22.310 1.00 11.28 157 ILE L C 1
ATOM 6407 O O . ILE B 2 138 ? -10.842 22.601 21.418 1.00 12.21 157 ILE L O 1
ATOM 6423 N N . SER B 2 139 ? -12.379 23.947 22.313 1.00 13.07 158 SER L N 1
ATOM 6424 C CA . SER B 2 139 ? -13.417 23.632 21.341 1.00 12.06 158 SER L CA 1
ATOM 6425 C C . SER B 2 139 ? -14.154 24.896 20.954 1.00 13.60 158 SER L C 1
ATOM 6426 O O . SER B 2 139 ? -14.298 25.766 21.770 1.00 16.09 158 SER L O 1
ATOM 6434 N N . PRO B 2 140 ? -14.670 24.980 19.718 1.00 15.64 159 PRO L N 1
ATOM 6435 C CA . PRO B 2 140 ? -15.531 26.133 19.423 1.00 20.54 159 PRO L CA 1
ATOM 6436 C C . PRO B 2 140 ? -16.885 26.042 20.092 1.00 16.56 159 PRO L C 1
ATOM 6437 O O . PRO B 2 140 ? -17.605 27.040 20.125 1.00 18.70 159 PRO L O 1
ATOM 6448 N N . ARG B 2 141 ? -17.253 24.871 20.586 1.00 14.73 160 ARG L N 1
ATOM 6449 C CA . ARG B 2 141 ? -18.481 24.749 21.303 1.00 16.07 160 ARG L CA 1
ATOM 6450 C C . ARG B 2 141 ? -18.238 25.313 22.677 1.00 18.60 160 ARG L C 1
ATOM 6451 O O . ARG B 2 141 ? -17.316 24.870 23.364 1.00 22.18 160 ARG L O 1
ATOM 6472 N N . LYS B 2 142 ? -19.081 26.232 23.090 1.00 18.33 161 LYS L N 1
ATOM 6473 C CA . LYS B 2 142 ? -18.959 26.820 24.425 1.00 19.00 161 LYS L CA 1
ATOM 6474 C C . LYS B 2 142 ? -19.751 26.025 25.458 1.00 15.99 161 LYS L C 1
ATOM 6475 O O . LYS B 2 142 ? -20.864 25.574 25.237 1.00 18.41 161 LYS L O 1
ATOM 6494 N N . THR B 2 143 ? -19.117 25.834 26.582 1.00 12.58 162 THR L N 1
ATOM 6495 C CA . THR B 2 143 ? -19.614 25.073 27.718 1.00 10.97 162 THR L CA 1
ATOM 6496 C C . THR B 2 143 ? -19.580 26.042 28.908 1.00 10.50 162 THR L C 1
ATOM 6497 O O . THR B 2 143 ? -18.583 26.744 29.103 1.00 12.05 162 THR L O 1
ATOM 6508 N N . THR B 2 144 ? -20.638 26.054 29.711 1.00 9.59 163 THR L N 1
ATOM 6509 C CA . THR B 2 144 ? -20.699 26.912 30.895 1.00 9.29 163 THR L CA 1
ATOM 6510 C C . THR B 2 144 ? -20.533 26.099 32.176 1.00 8.48 163 THR L C 1
ATOM 6511 O O . THR B 2 144 ? -20.650 24.869 32.208 1.00 8.98 163 THR L O 1
ATOM 6522 N N . ALA B 2 145 ? -20.301 26.838 33.255 1.00 8.53 164 ALA L N 1
ATOM 6523 C CA . ALA B 2 145 ? -20.185 26.232 34.560 1.00 8.31 164 ALA L CA 1
ATOM 6524 C C . ALA B 2 145 ? -21.443 25.443 34.898 1.00 7.79 164 ALA L C 1
ATOM 6525 O O . ALA B 2 145 ? -21.359 24.351 35.468 1.00 8.55 164 ALA L O 1
ATOM 6532 N N . ALA B 2 146 ? -22.622 25.981 34.600 1.00 7.68 165 ALA L N 1
ATOM 6533 C CA . ALA B 2 146 ? -23.878 25.290 34.916 1.00 8.01 165 ALA L CA 1
ATOM 6534 C C . ALA B 2 146 ? -24.020 24.004 34.122 1.00 8.30 165 ALA L C 1
ATOM 6535 O O . ALA B 2 146 ? -24.555 23.018 34.636 1.00 9.02 165 ALA L O 1
ATOM 6542 N N . ASP B 2 147 ? -23.537 23.994 32.882 1.00 8.53 166 ASP L N 1
ATOM 6543 C CA . ASP B 2 147 ? -23.586 22.780 32.083 1.00 9.22 166 ASP L CA 1
ATOM 6544 C C . ASP B 2 147 ? -22.832 21.657 32.799 1.00 8.97 166 ASP L C 1
ATOM 6545 O O . ASP B 2 147 ? -23.276 20.503 32.883 1.00 10.24 166 ASP L O 1
ATOM 6554 N N . LEU B 2 148 ? -21.632 21.969 33.280 1.00 8.27 167 LEU L N 1
ATOM 6555 C CA . LEU B 2 148 ? -20.814 20.949 33.931 1.00 8.56 167 LEU L CA 1
ATOM 6556 C C . LEU B 2 148 ? -21.251 20.654 35.351 1.00 8.50 167 LEU L C 1
ATOM 6557 O O . LEU B 2 148 ? -21.101 19.518 35.801 1.00 9.24 167 LEU L O 1
ATOM 6573 N N A LYS B 2 149 ? -21.807 21.631 36.051 0.85 8.75 168 LYS L N 1
ATOM 6574 N N B LYS B 2 149 ? -21.824 21.630 36.043 0.15 9.07 168 LYS L N 1
ATOM 6575 C CA A LYS B 2 149 ? -22.372 21.354 37.360 0.85 8.76 168 LYS L CA 1
ATOM 6576 C CA B LYS B 2 149 ? -22.366 21.353 37.363 0.15 9.45 168 LYS L CA 1
ATOM 6577 C C A LYS B 2 149 ? -23.509 20.361 37.273 0.85 8.94 168 LYS L C 1
ATOM 6578 C C B LYS B 2 149 ? -23.518 20.358 37.283 0.15 9.11 168 LYS L C 1
ATOM 6579 O O A LYS B 2 149 ? -23.652 19.523 38.153 0.85 9.72 168 LYS L O 1
ATOM 6580 O O B LYS B 2 149 ? -23.691 19.549 38.192 0.15 9.41 168 LYS L O 1
ATOM 6617 N N . ALA B 2 150 ? -24.305 20.398 36.206 1.00 9.15 169 ALA L N 1
ATOM 6618 C CA . ALA B 2 150 ? -25.404 19.438 36.071 1.00 9.58 169 ALA L CA 1
ATOM 6619 C C . ALA B 2 150 ? -24.834 18.003 36.040 1.00 8.93 169 ALA L C 1
ATOM 6620 O O . ALA B 2 150 ? -25.413 17.083 36.624 1.00 9.80 169 ALA L O 1
ATOM 6627 N N . VAL B 2 151 ? -23.722 17.820 35.343 1.00 8.98 170 VAL L N 1
ATOM 6628 C CA . VAL B 2 151 ? -23.060 16.520 35.305 1.00 8.95 170 VAL L CA 1
ATOM 6629 C C . VAL B 2 151 ? -22.539 16.157 36.695 1.00 9.01 170 VAL L C 1
ATOM 6630 O O . VAL B 2 151 ? -22.730 15.037 37.162 1.00 9.59 170 VAL L O 1
ATOM 6643 N N A GLN B 2 152 ? -21.842 17.085 37.364 0.43 7.92 171 GLN L N 1
ATOM 6644 N N B GLN B 2 152 ? -21.857 17.101 37.344 0.57 10.30 171 GLN L N 1
ATOM 6645 C CA A GLN B 2 152 ? -21.330 16.819 38.695 0.43 10.78 171 GLN L CA 1
ATOM 6646 C CA B GLN B 2 152 ? -21.284 16.849 38.634 0.57 9.95 171 GLN L CA 1
ATOM 6647 C C A GLN B 2 152 ? -22.444 16.411 39.633 0.43 10.44 171 GLN L C 1
ATOM 6648 C C B GLN B 2 152 ? -22.388 16.486 39.648 0.57 10.29 171 GLN L C 1
ATOM 6649 O O A GLN B 2 152 ? -22.299 15.473 40.405 0.43 11.99 171 GLN L O 1
ATOM 6650 O O B GLN B 2 152 ? -22.182 15.614 40.472 0.57 11.90 171 GLN L O 1
ATOM 6677 N N . ASP B 2 153 ? -23.543 17.156 39.603 1.00 10.67 172 ASP L N 1
ATOM 6678 C CA . ASP B 2 153 ? -24.653 16.881 40.512 1.00 11.74 172 ASP L CA 1
ATOM 6679 C C . ASP B 2 153 ? -25.206 15.479 40.286 1.00 11.46 172 ASP L C 1
ATOM 6680 O O . ASP B 2 153 ? -25.501 14.742 41.230 1.00 12.67 172 ASP L O 1
ATOM 6689 N N . LYS B 2 154 ? -25.346 15.072 39.022 1.00 10.80 173 LYS L N 1
ATOM 6690 C CA . LYS B 2 154 ? -25.838 13.739 38.710 1.00 11.30 173 LYS L CA 1
ATOM 6691 C C . LYS B 2 154 ? -24.848 12.689 39.219 1.00 10.88 173 LYS L C 1
ATOM 6692 O O . LYS B 2 154 ? -25.240 11.666 39.795 1.00 11.95 173 LYS L O 1
ATOM 6711 N N . LEU B 2 155 ? -23.564 12.919 38.982 1.00 10.64 174 LEU L N 1
ATOM 6712 C CA . LEU B 2 155 ? -22.521 12.011 39.432 1.00 12.28 174 LEU L CA 1
ATOM 6713 C C . LEU B 2 155 ? -22.483 11.906 40.946 1.00 11.94 174 LEU L C 1
ATOM 6714 O O . LEU B 2 155 ? -22.271 10.830 41.500 1.00 12.86 174 LEU L O 1
ATOM 6730 N N . LYS B 2 156 ? -22.668 13.035 41.629 1.00 12.72 175 LYS L N 1
ATOM 6731 C CA . LYS B 2 156 ? -22.618 13.046 43.081 1.00 13.94 175 LYS L CA 1
ATOM 6732 C C . LYS B 2 156 ? -23.725 12.174 43.651 1.00 13.86 175 LYS L C 1
ATOM 6733 O O . LYS B 2 156 ? -23.497 11.348 44.547 1.00 14.89 175 LYS L O 1
ATOM 6752 N N . THR B 2 157 ? -24.924 12.317 43.130 1.00 13.47 176 THR L N 1
ATOM 6753 C CA . THR B 2 157 ? -26.032 11.490 43.564 1.00 14.81 176 THR L CA 1
ATOM 6754 C C . THR B 2 157 ? -25.735 10.010 43.345 1.00 13.46 176 THR L C 1
ATOM 6755 O O . THR B 2 157 ? -25.982 9.165 44.222 1.00 15.02 176 THR L O 1
ATOM 6766 N N . PHE B 2 158 ? -25.206 9.689 42.174 1.00 11.75 177 PHE L N 1
ATOM 6767 C CA . PHE B 2 158 ? -24.861 8.313 41.842 1.00 11.25 177 PHE L CA 1
ATOM 6768 C C . PHE B 2 158 ? -23.799 7.794 42.833 1.00 10.90 177 PHE L C 1
ATOM 6769 O O . PHE B 2 158 ? -23.933 6.690 43.400 1.00 12.48 177 PHE L O 1
ATOM 6786 N N . VAL B 2 159 ? -22.700 8.518 43.024 1.00 13.58 178 VAL L N 1
ATOM 6787 C CA . VAL B 2 159 ? -21.637 8.024 43.910 1.00 13.43 178 VAL L CA 1
ATOM 6788 C C . VAL B 2 159 ? -22.154 7.916 45.354 1.00 14.50 178 VAL L C 1
ATOM 6789 O O . VAL B 2 159 ? -21.880 6.952 46.064 1.00 15.88 178 VAL L O 1
ATOM 6802 N N . GLU B 2 160 ? -22.949 8.893 45.797 1.00 17.71 179 GLU L N 1
ATOM 6803 C CA . GLU B 2 160 ? -23.446 8.862 47.184 1.00 18.33 179 GLU L CA 1
ATOM 6804 C C . GLU B 2 160 ? -24.472 7.752 47.459 1.00 15.32 179 GLU L C 1
ATOM 6805 O O . GLU B 2 160 ? -24.693 7.385 48.620 1.00 16.48 179 GLU L O 1
ATOM 6817 N N . SER B 2 161 ? -24.996 7.140 46.404 1.00 15.47 180 SER L N 1
ATOM 6818 C CA . SER B 2 161 ? -25.834 5.971 46.586 1.00 14.11 180 SER L CA 1
ATOM 6819 C C . SER B 2 161 ? -25.025 4.762 47.063 1.00 12.23 180 SER L C 1
ATOM 6820 O O . SER B 2 161 ? -25.618 3.790 47.537 1.00 13.96 180 SER L O 1
ATOM 6828 N N . GLY B 2 162 ? -23.704 4.793 46.900 1.00 12.48 181 GLY L N 1
ATOM 6829 C CA . GLY B 2 162 ? -22.847 3.658 47.195 1.00 13.91 181 GLY L CA 1
ATOM 6830 C C . GLY B 2 162 ? -22.848 2.564 46.134 1.00 11.86 181 GLY L C 1
ATOM 6831 O O . GLY B 2 162 ? -22.065 1.633 46.239 1.00 15.94 181 GLY L O 1
ATOM 6835 N N . GLN B 2 163 ? -23.700 2.677 45.127 1.00 9.28 182 GLN L N 1
ATOM 6836 C CA . GLN B 2 163 ? -23.791 1.679 44.072 1.00 9.14 182 GLN L CA 1
ATOM 6837 C C . GLN B 2 163 ? -23.044 2.228 42.862 1.00 8.72 182 GLN L C 1
ATOM 6838 O O . GLN B 2 163 ? -23.607 2.924 42.022 1.00 9.25 182 GLN L O 1
ATOM 6852 N N . LEU B 2 164 ? -21.747 1.924 42.803 1.00 9.37 183 LEU L N 1
ATOM 6853 C CA . LEU B 2 164 ? -20.884 2.462 41.760 1.00 9.31 183 LEU L CA 1
ATOM 6854 C C . LEU B 2 164 ? -21.045 1.805 40.402 1.00 8.98 183 LEU L C 1
ATOM 6855 O O . LEU B 2 164 ? -20.547 2.326 39.412 1.00 9.28 183 LEU L O 1
ATOM 6871 N N . GLY B 2 165 ? -21.755 0.692 40.345 1.00 8.97 184 GLY L N 1
ATOM 6872 C CA . GLY B 2 165 ? -22.105 0.106 39.051 1.00 9.02 184 GLY L CA 1
ATOM 6873 C C . GLY B 2 165 ? -20.862 -0.163 38.224 1.00 9.08 184 GLY L C 1
ATOM 6874 O O . GLY B 2 165 ? -19.954 -0.851 38.700 1.00 9.07 184 GLY L O 1
ATOM 6878 N N A PRO B 2 166 ? -20.804 0.351 36.995 0.51 9.01 185 PRO L N 1
ATOM 6879 N N B PRO B 2 166 ? -20.797 0.348 36.996 0.49 8.72 185 PRO L N 1
ATOM 6880 C CA A PRO B 2 166 ? -19.636 0.122 36.137 0.51 9.99 185 PRO L CA 1
ATOM 6881 C CA B PRO B 2 166 ? -19.617 0.075 36.164 0.49 9.13 185 PRO L CA 1
ATOM 6882 C C A PRO B 2 166 ? -18.326 0.686 36.668 0.51 8.98 185 PRO L C 1
ATOM 6883 C C B PRO B 2 166 ? -18.307 0.633 36.710 0.49 8.96 185 PRO L C 1
ATOM 6884 O O A PRO B 2 166 ? -17.296 0.365 36.099 0.51 10.40 185 PRO L O 1
ATOM 6885 O O B PRO B 2 166 ? -17.256 0.207 36.245 0.49 9.94 185 PRO L O 1
ATOM 6906 N N . PHE B 2 167 ? -18.340 1.505 37.716 1.00 8.42 186 PHE L N 1
ATOM 6907 C CA . PHE B 2 167 ? -17.110 2.028 38.279 1.00 9.06 186 PHE L CA 1
ATOM 6908 C C . PHE B 2 167 ? -16.632 1.228 39.492 1.00 8.69 186 PHE L C 1
ATOM 6909 O O . PHE B 2 167 ? -15.611 1.583 40.082 1.00 9.59 186 PHE L O 1
ATOM 6926 N N . THR B 2 168 ? -17.342 0.164 39.852 1.00 8.4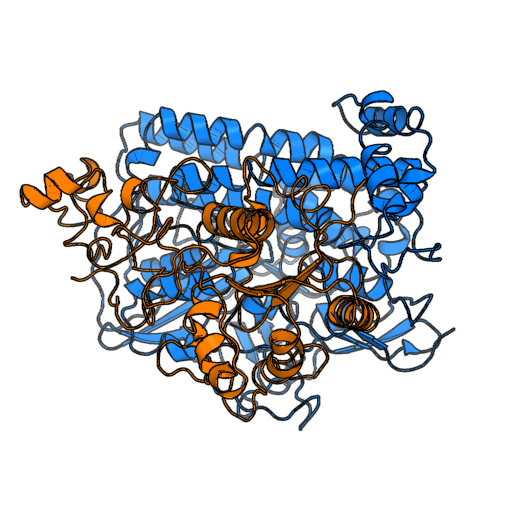6 187 THR L N 1
ATOM 6927 C CA . THR B 2 168 ? -16.963 -0.664 41.001 1.00 8.92 187 THR L CA 1
ATOM 6928 C C . THR B 2 168 ? -15.545 -1.192 40.849 1.00 8.71 187 THR L C 1
ATOM 6929 O O . THR B 2 168 ? -15.187 -1.760 39.822 1.00 8.73 187 THR L O 1
ATOM 6940 N N . ASN B 2 169 ? -14.717 -1.014 41.883 1.00 9.31 188 ASN L N 1
ATOM 6941 C CA . ASN B 2 169 ? -13.352 -1.504 41.886 1.00 9.06 188 ASN L CA 1
ATOM 6942 C C . ASN B 2 169 ? -12.500 -0.931 40.744 1.00 8.79 188 ASN L C 1
ATOM 6943 O O . ASN B 2 169 ? -11.495 -1.544 40.364 1.00 9.63 188 ASN L O 1
ATOM 6954 N N . ALA B 2 170 ? -12.843 0.243 40.232 1.00 8.61 189 ALA L N 1
ATOM 6955 C CA . ALA B 2 170 ? -12.038 0.841 39.197 1.00 8.45 189 ALA L CA 1
ATOM 6956 C C . ALA B 2 170 ? -10.595 1.034 39.691 1.00 8.69 189 ALA L C 1
ATOM 6957 O O . ALA B 2 170 ? -10.356 1.323 40.862 1.00 9.11 189 ALA L O 1
ATOM 6964 N N . TYR B 2 171 ? -9.647 0.958 38.766 1.00 8.90 190 TYR L N 1
ATOM 6965 C CA . TYR B 2 171 ? -8.248 1.142 39.128 1.00 8.71 190 TYR L CA 1
ATOM 6966 C C . TYR B 2 171 ? -7.957 2.524 39.703 1.00 9.25 190 TYR L C 1
ATOM 6967 O O . TYR B 2 171 ? -6.988 2.660 40.452 1.00 10.25 190 TYR L O 1
ATOM 6985 N N . PHE B 2 172 ? -8.763 3.530 39.360 1.00 9.34 191 PHE L N 1
ATOM 6986 C CA . PHE B 2 172 ? -8.557 4.868 39.867 1.00 9.85 191 PHE L CA 1
ATOM 6987 C C . PHE B 2 172 ? -9.167 5.136 41.242 1.00 10.13 191 PHE L C 1
ATOM 6988 O O . PHE B 2 172 ? -8.872 6.170 41.824 1.00 11.67 191 PHE L O 1
ATOM 7005 N N . LEU B 2 173 ? -10.007 4.253 41.778 1.00 10.04 192 LEU L N 1
ATOM 7006 C CA . LEU B 2 173 ? -10.671 4.575 43.039 1.00 10.83 192 LEU L CA 1
ATOM 7007 C C . LEU B 2 173 ? -9.667 4.769 44.134 1.00 12.09 192 LEU L C 1
ATOM 7008 O O . LEU B 2 173 ? -8.811 3.911 44.362 1.00 12.43 192 LEU L O 1
ATOM 7024 N N . GLY B 2 174 ? -9.792 5.901 44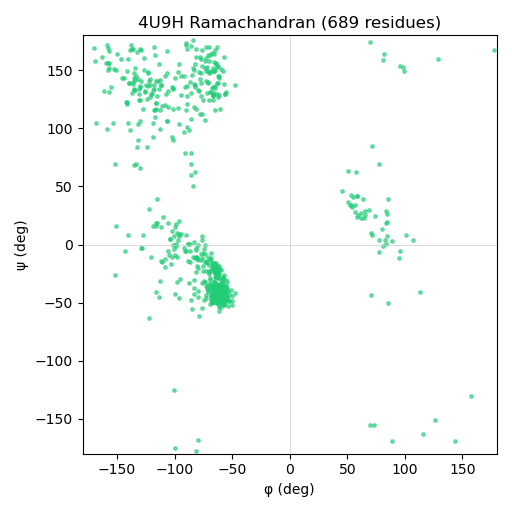.823 1.00 13.93 193 GLY L N 1
ATOM 7025 C CA . GLY B 2 174 ? -8.886 6.248 45.889 1.00 14.07 193 GLY L CA 1
ATOM 7026 C C . GLY B 2 174 ? -7.589 6.900 45.456 1.00 14.57 193 GLY L C 1
ATOM 7027 O O . GLY B 2 174 ? -6.764 7.231 46.295 1.00 16.13 193 GLY L O 1
ATOM 7031 N N . GLY B 2 175 ? -7.416 7.092 44.154 1.00 13.53 194 GLY L N 1
ATOM 7032 C CA . GLY B 2 175 ? -6.196 7.607 43.560 1.00 13.56 194 GLY L CA 1
ATOM 7033 C C . GLY B 2 175 ? -5.285 6.499 43.078 1.00 12.22 194 GLY L C 1
ATOM 7034 O O . GLY B 2 175 ? -5.315 5.386 43.593 1.00 13.42 194 GLY L O 1
ATOM 7038 N N . HIS B 2 176 ? -4.462 6.803 42.091 1.00 11.39 195 HIS L N 1
ATOM 7039 C CA . HIS B 2 176 ? -3.551 5.809 41.494 1.00 10.31 195 HIS L CA 1
ATOM 7040 C C . HIS B 2 176 ? -2.415 6.612 40.896 1.00 10.41 195 HIS L C 1
ATOM 7041 O O . HIS B 2 176 ? -2.667 7.598 40.202 1.00 10.96 195 HIS L O 1
ATOM 7055 N N . PRO B 2 177 ? -1.152 6.196 41.085 1.00 11.52 196 PRO L N 1
ATOM 7056 C CA . PRO B 2 177 ? -0.028 7.013 40.627 1.00 12.93 196 PRO L CA 1
ATOM 7057 C C . PRO B 2 177 ? 0.048 7.205 39.112 1.00 12.12 196 PRO L C 1
ATOM 7058 O O . PRO B 2 177 ? 0.674 8.187 38.667 1.00 14.55 196 PRO L O 1
ATOM 7069 N N . ALA B 2 178 ? -0.587 6.340 38.323 1.00 9.88 197 ALA L N 1
ATOM 7070 C CA . ALA B 2 178 ? -0.535 6.455 36.881 1.00 9.68 197 ALA L CA 1
ATOM 7071 C C . ALA B 2 178 ? -1.687 7.283 36.306 1.00 8.83 197 ALA L C 1
ATOM 7072 O O . ALA B 2 178 ? -1.725 7.460 35.087 1.00 9.48 197 ALA L O 1
ATOM 7079 N N . TYR B 2 179 ? -2.617 7.749 37.145 1.00 9.04 198 TYR L N 1
ATOM 7080 C CA . TYR B 2 179 ? -3.711 8.613 36.705 1.00 8.92 198 TYR L CA 1
ATOM 7081 C C . TYR B 2 179 ? -3.317 10.067 36.989 1.00 9.90 198 TYR L C 1
ATOM 7082 O O . TYR B 2 179 ? -3.063 10.425 38.143 1.00 13.53 198 TYR L O 1
ATOM 7100 N N . TYR B 2 180 ? -3.212 10.865 35.937 1.00 9.26 199 TYR L N 1
ATOM 7101 C CA . TYR B 2 180 ? -2.554 12.176 35.990 1.00 10.05 199 TYR L CA 1
ATOM 7102 C C . TYR B 2 180 ? -3.528 13.367 35.902 1.00 10.32 199 TYR L C 1
ATOM 7103 O O . TYR B 2 180 ? -3.115 14.482 36.200 1.00 11.87 199 TYR L O 1
ATOM 7121 N N . LEU B 2 181 ? -4.750 13.178 35.411 1.00 10.19 200 LEU L N 1
ATOM 7122 C CA . LEU B 2 181 ? -5.572 14.347 35.090 1.00 9.95 200 LEU L CA 1
ATOM 7123 C C . LEU B 2 181 ? -5.965 15.109 36.335 1.00 9.85 200 LEU L C 1
ATOM 7124 O O . LEU B 2 181 ? -6.198 14.510 37.402 1.00 10.19 200 LEU L O 1
ATOM 7140 N N . ASP B 2 182 ? -6.126 16.419 36.178 1.00 10.48 201 ASP L N 1
ATOM 7141 C CA . ASP B 2 182 ? -6.684 17.244 37.237 1.00 10.29 201 ASP L CA 1
ATOM 7142 C C . ASP B 2 182 ? -8.213 17.052 37.321 1.00 9.10 201 ASP L C 1
ATOM 7143 O O . ASP B 2 182 ? -8.834 16.467 36.441 1.00 9.03 201 ASP L O 1
ATOM 7152 N N . PRO B 2 183 ? -8.827 17.549 38.403 1.00 9.38 202 PRO L N 1
ATOM 7153 C CA . PRO B 2 183 ? -10.256 17.270 38.568 1.00 8.64 202 PRO L CA 1
ATOM 7154 C C . PRO B 2 183 ? -11.089 17.833 37.441 1.00 8.48 202 PRO L C 1
ATOM 7155 O O . PRO B 2 183 ? -12.091 17.227 37.017 1.00 8.65 202 PRO L O 1
ATOM 7166 N N . GLU B 2 184 ? -10.738 19.024 36.990 1.00 8.75 203 GLU L N 1
ATOM 7167 C CA . GLU B 2 184 ? -11.495 19.720 35.956 1.00 8.92 203 GLU L CA 1
ATOM 7168 C C . GLU B 2 184 ? -11.455 18.939 34.636 1.00 8.46 203 GLU L C 1
ATOM 7169 O O . GLU B 2 184 ? -12.476 18.830 33.970 1.00 8.97 203 GLU L O 1
ATOM 7181 N N . THR B 2 185 ? -10.279 18.427 34.255 1.00 8.57 204 THR L N 1
ATOM 7182 C CA . THR B 2 185 ? -10.192 17.673 33.016 1.00 8.39 204 THR L CA 1
ATOM 7183 C C . THR B 2 185 ? -10.959 16.355 33.165 1.00 7.75 204 THR L C 1
ATOM 7184 O O . THR B 2 185 ? -11.606 15.901 32.232 1.00 8.43 204 THR L O 1
ATOM 7195 N N . ASN B 2 186 ? -10.894 15.738 34.335 1.00 7.63 205 ASN L N 1
ATOM 7196 C CA . ASN B 2 186 ? -11.702 14.565 34.582 1.00 7.74 205 ASN L CA 1
ATOM 7197 C C . ASN B 2 186 ? -13.205 14.890 34.415 1.00 7.41 205 ASN L C 1
ATOM 7198 O O . ASN B 2 186 ? -13.949 14.072 33.868 1.00 8.14 205 ASN L O 1
ATOM 7209 N N . LEU B 2 187 ? -13.661 16.036 34.904 1.00 7.61 206 LEU L N 1
ATOM 7210 C CA . LEU B 2 187 ? -15.066 16.421 34.765 1.00 7.36 206 LEU L CA 1
ATOM 7211 C C . LEU B 2 187 ? -15.439 16.637 33.303 1.00 7.39 206 LEU L C 1
ATOM 7212 O O . LEU B 2 187 ? -16.508 16.195 32.868 1.00 7.67 206 LEU L O 1
ATOM 7228 N N . ILE B 2 188 ? -14.588 17.321 32.533 1.00 7.47 207 ILE L N 1
ATOM 7229 C CA . ILE B 2 188 ? -14.866 17.528 31.115 1.00 7.61 207 ILE L CA 1
ATOM 7230 C C . ILE B 2 188 ? -15.029 16.174 30.418 1.00 7.20 207 ILE L C 1
ATOM 7231 O O . ILE B 2 188 ? -15.979 15.935 29.666 1.00 7.37 207 ILE L O 1
ATOM 7247 N N . ALA B 2 189 ? -14.062 15.289 30.646 1.00 7.40 208 ALA L N 1
ATOM 7248 C CA . ALA B 2 189 ? -14.090 13.985 29.986 1.00 7.51 208 ALA L CA 1
ATOM 7249 C C . ALA B 2 189 ? -15.320 13.183 30.390 1.00 7.18 208 ALA L C 1
ATOM 7250 O O . ALA B 2 189 ? -15.897 12.481 29.568 1.00 7.56 208 ALA L O 1
ATOM 7257 N N . THR B 2 190 ? -15.683 13.238 31.673 1.00 7.37 209 THR L N 1
ATOM 7258 C CA . THR B 2 190 ? -16.846 12.517 32.170 1.00 7.72 209 THR L CA 1
ATOM 7259 C C . THR B 2 190 ? -18.141 13.050 31.558 1.00 7.21 209 THR L C 1
ATOM 7260 O O . THR B 2 190 ? -19.024 12.296 31.151 1.00 7.54 209 THR L O 1
ATOM 7271 N N . ALA B 2 191 ? -18.252 14.380 31.487 1.00 6.96 210 ALA L N 1
ATOM 7272 C CA . ALA B 2 191 ? -19.392 14.988 30.831 1.00 7.18 210 ALA L CA 1
ATOM 7273 C C . ALA B 2 191 ? -19.516 14.488 29.388 1.00 6.91 210 ALA L C 1
ATOM 7274 O O . ALA B 2 191 ? -20.608 14.173 28.913 1.00 7.63 210 ALA L O 1
ATOM 7281 N N . HIS B 2 192 ? -18.388 14.433 28.689 1.00 6.78 211 HIS L N 1
ATOM 7282 C CA . HIS B 2 192 ? -18.395 14.026 27.290 1.00 6.70 211 HIS L CA 1
ATOM 7283 C C . HIS B 2 192 ? -18.626 12.522 27.123 1.00 6.62 211 HIS L C 1
ATOM 7284 O O . HIS B 2 192 ? -19.254 12.125 26.153 1.00 7.36 211 HIS L O 1
ATOM 7298 N N . TYR B 2 193 ? -18.154 11.717 28.064 1.00 6.73 212 TYR L N 1
ATOM 7299 C CA . TYR B 2 193 ? -18.479 10.291 28.110 1.00 6.83 212 TYR L CA 1
ATOM 7300 C C . TYR B 2 193 ? -20.007 10.118 28.140 1.00 6.81 212 TYR L C 1
ATOM 7301 O O . TYR B 2 193 ? -20.593 9.335 27.387 1.00 7.25 212 TYR L O 1
ATOM 7319 N N . LEU B 2 194 ? -20.661 10.861 29.031 1.00 7.07 213 LEU L N 1
ATOM 7320 C CA . LEU B 2 194 ? -22.109 10.760 29.154 1.00 7.86 213 LEU L CA 1
ATOM 7321 C C . LEU B 2 194 ? -22.794 11.278 27.898 1.00 8.17 213 LEU L C 1
ATOM 7322 O O . LEU B 2 194 ? -23.755 10.675 27.399 1.00 8.86 213 LEU L O 1
ATOM 7338 N N . GLU B 2 195 ? -22.346 12.414 27.361 1.00 7.86 214 GLU L N 1
ATOM 7339 C CA . GLU B 2 195 ? -22.908 12.941 26.120 1.00 8.47 214 GLU L CA 1
ATOM 7340 C C . GLU B 2 195 ? -22.772 11.917 24.989 1.00 8.25 214 GLU L C 1
ATOM 7341 O O . GLU B 2 195 ? -23.710 11.726 24.206 1.00 8.64 214 GLU L O 1
ATOM 7353 N N . ALA B 2 196 ? -21.608 11.270 24.916 1.00 7.16 215 ALA L N 1
ATOM 7354 C CA . ALA B 2 196 ? -21.367 10.305 23.857 1.00 7.12 215 ALA L CA 1
ATOM 7355 C C . ALA B 2 196 ? -22.306 9.114 23.946 1.00 7.10 215 ALA L C 1
ATOM 7356 O O . ALA B 2 196 ? -22.594 8.503 22.911 1.00 7.31 215 ALA L O 1
ATOM 7363 N N . LEU B 2 197 ? -22.781 8.758 25.144 1.00 7.27 216 LEU L N 1
ATOM 7364 C CA . LEU B 2 197 ? -23.765 7.688 25.248 1.00 7.98 216 LEU L CA 1
ATOM 7365 C C . LEU B 2 197 ? -25.014 7.991 24.428 1.00 8.00 216 LEU L C 1
ATOM 7366 O O . LEU B 2 197 ? -25.607 7.078 23.861 1.00 9.34 216 LEU L O 1
ATOM 7382 N N . ARG B 2 198 ? -25.459 9.246 24.421 1.00 8.01 217 ARG L N 1
ATOM 7383 C CA . ARG B 2 198 ? -26.605 9.609 23.605 1.00 8.05 217 ARG L CA 1
ATOM 7384 C C . ARG B 2 198 ? -26.208 9.890 22.143 1.00 7.67 217 ARG L C 1
ATOM 7385 O O . ARG B 2 198 ? -26.947 9.529 21.229 1.00 8.12 217 ARG L O 1
ATOM 7406 N N . LEU B 2 199 ? -25.057 10.508 21.889 1.00 7.25 218 LEU L N 1
ATOM 7407 C CA . LEU B 2 199 ? -24.667 10.824 20.523 1.00 7.00 218 LEU L CA 1
ATOM 7408 C C . LEU B 2 199 ? -24.506 9.530 19.703 1.00 6.53 218 LEU L C 1
ATOM 7409 O O . LEU B 2 199 ? -24.883 9.473 18.535 1.00 6.70 218 LEU L O 1
ATOM 7425 N N . GLN B 2 200 ? -23.951 8.483 20.325 1.00 6.14 219 GLN L N 1
ATOM 7426 C CA . GLN B 2 200 ? -23.736 7.256 19.551 1.00 5.98 219 GLN L CA 1
ATOM 7427 C C . GLN B 2 200 ? -25.052 6.648 19.083 1.00 5.90 219 GLN L C 1
ATOM 7428 O O . GLN B 2 200 ? -25.046 5.946 18.071 1.00 6.26 219 GLN L O 1
ATOM 7442 N N . VAL B 2 201 ? -26.167 6.899 19.758 1.00 5.99 220 VAL L N 1
ATOM 7443 C CA . VAL B 2 201 ? -27.464 6.468 19.232 1.00 6.38 220 VAL L CA 1
ATOM 7444 C C . VAL B 2 201 ? -27.695 7.035 17.842 1.00 6.24 220 VAL L C 1
ATOM 7445 O O . VAL B 2 201 ? -28.170 6.346 16.930 1.00 6.43 220 VAL L O 1
ATOM 7458 N N A LYS B 2 202 ? -27.386 8.316 17.666 0.18 6.44 221 LYS L N 1
ATOM 7459 N N B LYS B 2 202 ? -27.423 8.330 17.660 0.82 6.83 221 LYS L N 1
ATOM 7460 C CA A LYS B 2 202 ? -27.565 8.974 16.376 0.18 7.60 221 LYS L CA 1
ATOM 7461 C CA B LYS B 2 202 ? -27.569 8.980 16.358 0.82 6.72 221 LYS L CA 1
ATOM 7462 C C A LYS B 2 202 ? -26.584 8.462 15.332 0.18 6.55 221 LYS L C 1
ATOM 7463 C C B LYS B 2 202 ? -26.594 8.432 15.327 0.82 6.40 221 LYS L C 1
ATOM 7464 O O A LYS B 2 202 ? -26.947 8.282 14.169 0.18 6.50 221 LYS L O 1
ATOM 7465 O O B LYS B 2 202 ? -26.959 8.204 14.170 0.82 6.57 221 LYS L O 1
ATOM 7502 N N . ALA B 2 203 ? -25.338 8.239 15.743 1.00 6.32 222 ALA L N 1
ATOM 7503 C CA . ALA B 2 203 ? -24.330 7.737 14.832 1.00 6.70 222 ALA L CA 1
ATOM 7504 C C . ALA B 2 203 ? -24.724 6.335 14.316 1.00 6.42 222 ALA L C 1
ATOM 7505 O O . ALA B 2 203 ? -24.532 6.033 13.145 1.00 7.07 222 ALA L O 1
ATOM 7512 N N . ALA B 2 204 ? -25.265 5.488 15.175 1.00 5.83 223 ALA L N 1
ATOM 7513 C CA . ALA B 2 204 ? -25.724 4.167 14.763 1.00 6.17 223 ALA L CA 1
ATOM 7514 C C . ALA B 2 204 ? -26.980 4.253 13.916 1.00 5.96 223 ALA L C 1
ATOM 7515 O O . ALA B 2 204 ? -27.154 3.484 12.958 1.00 6.14 223 ALA L O 1
ATOM 7522 N N . ARG B 2 205 ? -27.901 5.162 14.260 1.00 5.80 224 ARG L N 1
ATOM 7523 C CA . ARG B 2 205 ? -29.118 5.331 13.489 1.00 5.95 224 ARG L CA 1
ATOM 7524 C C . ARG B 2 205 ? -28.790 5.634 12.038 1.00 5.80 224 ARG L C 1
ATOM 7525 O O . ARG B 2 205 ? -29.502 5.195 11.131 1.00 6.13 224 ARG L O 1
ATOM 7546 N N . ALA B 2 206 ? -27.711 6.388 11.785 1.00 6.16 225 ALA L N 1
ATOM 7547 C CA . ALA B 2 206 ? -27.336 6.709 10.415 1.00 6.28 225 ALA L CA 1
ATOM 7548 C C . ALA B 2 206 ? -27.170 5.443 9.584 1.00 6.28 225 ALA L C 1
ATOM 7549 O O . ALA B 2 206 ? -27.539 5.434 8.400 1.00 7.45 225 ALA L O 1
ATOM 7556 N N . MET B 2 207 ? -26.626 4.374 10.162 1.00 5.89 226 MET L N 1
ATOM 7557 C CA . MET B 2 207 ? -26.500 3.113 9.418 1.00 5.85 226 MET L CA 1
ATOM 7558 C C . MET B 2 207 ? -27.837 2.476 9.097 1.00 5.85 226 MET L C 1
ATOM 7559 O O . MET B 2 207 ? -27.985 1.854 8.060 1.00 7.10 226 MET L O 1
ATOM 7573 N N . ALA B 2 208 ? -28.803 2.589 10.011 1.00 5.73 227 ALA L N 1
ATOM 7574 C CA . ALA B 2 208 ? -30.127 1.997 9.834 1.00 5.84 227 ALA L CA 1
ATOM 7575 C C . ALA B 2 208 ? -30.952 2.696 8.765 1.00 5.65 227 ALA L C 1
ATOM 7576 O O . ALA B 2 208 ? -31.857 2.088 8.192 1.00 6.13 227 ALA L O 1
ATOM 7583 N N . VAL B 2 209 ? -30.677 3.971 8.506 1.00 6.21 228 VAL L N 1
ATOM 7584 C CA . VAL B 2 209 ? -31.445 4.726 7.516 1.00 6.61 228 VAL L CA 1
ATOM 7585 C C . VAL B 2 209 ? -31.428 4.002 6.178 1.00 6.66 228 VAL L C 1
ATOM 7586 O O . VAL B 2 209 ? -32.476 3.848 5.549 1.00 7.33 228 VAL L O 1
ATOM 7599 N N . PHE B 2 210 ? -30.247 3.572 5.725 1.00 6.79 229 PHE L N 1
ATOM 7600 C CA . PHE B 2 210 ? -30.120 2.786 4.510 1.00 7.11 229 PHE L CA 1
ATOM 7601 C C . PHE B 2 210 ? -30.076 1.275 4.789 1.00 6.80 229 PHE L C 1
ATOM 7602 O O . PHE B 2 210 ? -30.446 0.474 3.947 1.00 9.43 229 PHE L O 1
ATOM 7619 N N . GLY B 2 211 ? -29.556 0.904 5.956 1.00 6.04 230 GLY L N 1
ATOM 7620 C CA . GLY B 2 211 ? -29.144 -0.452 6.242 1.00 6.49 230 GLY L CA 1
ATOM 7621 C C . GLY B 2 211 ? -30.061 -1.296 7.097 1.00 5.47 230 GLY L C 1
ATOM 7622 O O . GLY B 2 211 ? -29.652 -2.378 7.524 1.00 5.92 230 GLY L O 1
ATOM 7626 N N . ALA B 2 212 ? -31.279 -0.822 7.323 1.00 5.67 231 ALA L N 1
ATOM 7627 C CA . ALA B 2 212 ? -32.374 -1.512 8.027 1.00 5.64 231 ALA L CA 1
ATOM 7628 C C . ALA B 2 212 ? -32.330 -1.359 9.534 1.00 5.50 231 ALA L C 1
ATOM 7629 O O . ALA B 2 212 ? -33.367 -1.055 10.144 1.00 6.17 231 ALA L O 1
ATOM 7636 N N . LYS B 2 213 ? -31.177 -1.619 10.142 1.00 4.71 232 LYS L N 1
ATOM 7637 C CA . LYS B 2 213 ? -31.101 -1.701 11.601 1.00 4.87 232 LYS L CA 1
ATOM 7638 C C . LYS B 2 213 ? -29.642 -1.739 11.990 1.00 4.67 232 LYS L C 1
ATOM 7639 O O . LYS B 2 213 ? -28.767 -2.156 11.223 1.00 5.16 232 LYS L O 1
ATOM 7658 N N . ASN B 2 214 ? -29.398 -1.348 13.246 1.00 4.74 233 ASN L N 1
ATOM 7659 C CA . ASN B 2 214 ? -28.084 -1.474 13.852 1.00 4.76 233 ASN L CA 1
ATOM 7660 C C . ASN B 2 214 ? -28.317 -1.866 15.309 1.00 4.70 233 ASN L C 1
ATOM 7661 O O . ASN B 2 214 ? -29.055 -1.159 16.011 1.00 5.24 233 ASN L O 1
ATOM 7672 N N . PRO B 2 215 ? -27.764 -3.000 15.774 1.00 4.48 234 PRO L N 1
ATOM 7673 C CA . PRO B 2 215 ? -26.750 -3.805 15.084 1.00 4.48 234 PRO L CA 1
ATOM 7674 C C . PRO B 2 215 ? -27.317 -4.754 14.031 1.00 4.26 234 PRO L C 1
ATOM 7675 O O . PRO B 2 215 ? -28.493 -5.144 14.045 1.00 4.72 234 PRO L O 1
ATOM 7686 N N . HIS B 2 216 ? -26.400 -5.169 13.173 1.00 4.18 235 HIS L N 1
ATOM 7687 C CA . HIS B 2 216 ? -26.517 -6.238 12.165 1.00 4.21 235 HIS L CA 1
ATOM 7688 C C . HIS B 2 216 ? -27.432 -5.777 11.040 1.00 4.11 235 HIS L C 1
ATOM 7689 O O . HIS B 2 216 ? -28.644 -6.017 10.998 1.00 4.79 235 HIS L O 1
ATOM 7703 N N . THR B 2 217 ? -26.821 -5.068 10.089 1.00 4.37 236 THR L N 1
ATOM 7704 C CA . THR B 2 217 ? -27.556 -4.491 8.992 1.00 4.51 236 THR L CA 1
ATOM 7705 C C . THR B 2 217 ? -28.111 -5.585 8.083 1.00 4.48 236 THR L C 1
ATOM 7706 O O . THR B 2 217 ? -27.710 -6.746 8.129 1.00 4.78 236 THR L O 1
ATOM 7717 N N . GLN B 2 218 ? -29.068 -5.189 7.225 1.00 4.68 237 GLN L N 1
ATOM 7718 C CA . GLN B 2 218 ? -29.762 -6.178 6.388 1.00 4.80 237 GLN L CA 1
ATOM 7719 C C . GLN B 2 218 ? -30.219 -5.488 5.108 1.00 5.04 237 GLN L C 1
ATOM 7720 O O . GLN B 2 218 ? -31.417 -5.302 4.865 1.00 6.97 237 GLN L O 1
ATOM 7734 N N . PHE B 2 219 ? -29.243 -5.127 4.269 1.00 5.95 238 PHE L N 1
ATOM 7735 C CA . PHE B 2 219 ? -29.493 -4.421 3.011 1.00 5.91 238 PHE L CA 1
ATOM 7736 C C . PHE B 2 219 ? -28.567 -4.847 1.885 1.00 5.56 238 PHE L C 1
ATOM 7737 O O . PHE B 2 219 ? -28.684 -4.326 0.778 1.00 6.95 238 PHE L O 1
ATOM 7754 N N . THR B 2 220 ? -27.578 -5.701 2.156 1.00 5.95 239 THR L N 1
ATOM 7755 C CA . THR B 2 220 ? -26.633 -6.142 1.147 1.00 6.12 239 THR L CA 1
ATOM 7756 C C . THR B 2 220 ? -27.097 -7.457 0.539 1.00 5.38 239 THR L C 1
ATOM 7757 O O . THR B 2 220 ? -27.608 -8.332 1.225 1.00 5.75 239 THR L O 1
ATOM 7768 N N . VAL B 2 221 ? -26.828 -7.602 -0.766 1.00 5.65 240 VAL L N 1
ATOM 7769 C CA . VAL B 2 221 ? -27.008 -8.854 -1.485 1.00 5.65 240 VAL L CA 1
ATOM 7770 C C . VAL B 2 221 ? -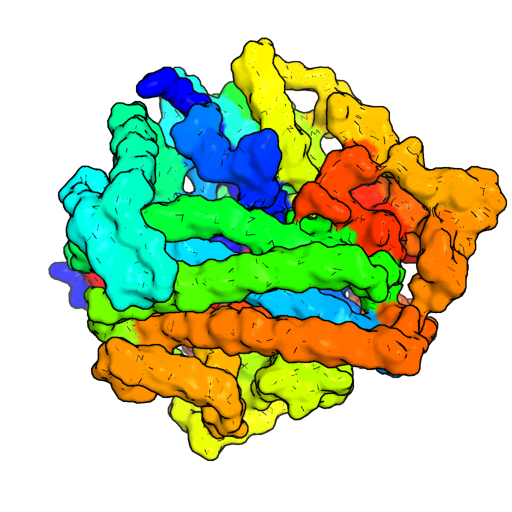25.839 -8.987 -2.451 1.00 5.72 240 VAL L C 1
ATOM 7771 O O . VAL B 2 221 ? -25.208 -7.998 -2.843 1.00 5.98 240 VAL L O 1
ATOM 7784 N N . VAL B 2 222 ? -25.574 -10.213 -2.895 1.00 5.74 241 VAL L N 1
ATOM 7785 C CA . VAL B 2 222 ? -24.667 -10.381 -4.019 1.00 6.02 241 VAL L CA 1
ATOM 7786 C C . VAL B 2 222 ? -25.220 -9.544 -5.171 1.00 6.02 241 VAL L C 1
ATOM 7787 O O . VAL B 2 222 ? -26.419 -9.589 -5.465 1.00 6.96 241 VAL L O 1
ATOM 7800 N N . GLY B 2 223 ? -24.368 -8.739 -5.796 1.00 6.45 242 GLY L N 1
ATOM 7801 C CA . GLY B 2 223 ? -24.805 -7.882 -6.880 1.00 6.87 242 GLY L CA 1
ATOM 7802 C C . GLY B 2 223 ? -25.183 -6.463 -6.509 1.00 6.29 242 GLY L C 1
ATOM 7803 O O . GLY B 2 223 ? -25.346 -5.630 -7.416 1.00 7.09 242 GLY L O 1
ATOM 7807 N N . GLY B 2 224 ? -25.320 -6.142 -5.215 1.00 6.18 243 GLY L N 1
ATOM 7808 C CA . GLY B 2 224 ? -25.557 -4.751 -4.844 1.00 6.16 243 GLY L CA 1
ATOM 7809 C C . GLY B 2 224 ? -26.218 -4.591 -3.496 1.00 6.00 243 GLY L C 1
ATOM 7810 O O . GLY B 2 224 ? -25.702 -5.123 -2.483 1.00 6.16 243 GLY L O 1
ATOM 7814 N N . VAL B 2 225 ? -27.273 -3.806 -3.462 1.00 5.74 244 VAL L N 1
ATOM 7815 C CA . VAL B 2 225 ? -28.025 -3.563 -2.243 1.00 5.74 244 VAL L CA 1
ATOM 7816 C C . VAL B 2 225 ? -29.517 -3.635 -2.585 1.00 5.71 244 VAL L C 1
ATOM 7817 O O . VAL B 2 225 ? -29.910 -3.627 -3.748 1.00 6.69 244 VAL L O 1
ATOM 7830 N N . THR B 2 226 ? -30.337 -3.673 -1.525 1.00 5.76 245 THR L N 1
ATOM 7831 C CA . THR B 2 226 ? -31.771 -3.924 -1.681 1.00 6.04 245 THR L CA 1
ATOM 7832 C C . THR B 2 226 ? -32.637 -2.697 -1.420 1.00 5.87 245 THR L C 1
ATOM 7833 O O . THR B 2 226 ? -33.847 -2.714 -1.690 1.00 6.22 245 THR L O 1
ATOM 7844 N N . CYS B 2 227 ? -32.029 -1.657 -0.844 1.00 6.08 246 CYS L N 1
ATOM 7845 C CA . CYS B 2 227 ? -32.757 -0.541 -0.236 1.00 6.02 246 CYS L CA 1
ATOM 7846 C C . CYS B 2 227 ? -33.126 0.540 -1.262 1.00 6.49 246 CYS L C 1
ATOM 7847 O O . CYS B 2 227 ? -32.529 1.609 -1.326 1.00 6.90 246 CYS L O 1
ATOM 7855 N N . TYR B 2 228 ? -34.179 0.276 -2.026 1.00 6.53 247 TYR L N 1
ATOM 7856 C CA . TYR B 2 228 ? -34.672 1.289 -2.955 1.00 6.79 247 TYR L CA 1
ATOM 7857 C C . TYR B 2 228 ? -35.050 2.576 -2.227 1.00 7.12 247 TYR L C 1
ATOM 7858 O O . TYR B 2 228 ? -34.965 3.650 -2.821 1.00 7.95 247 TYR L O 1
ATOM 7876 N N . ASP B 2 229 ? -35.490 2.493 -0.969 1.00 7.25 248 ASP L N 1
ATOM 7877 C CA . ASP B 2 229 ? -35.851 3.714 -0.250 1.00 7.56 248 ASP L CA 1
ATOM 7878 C C . ASP B 2 229 ? -34.656 4.628 -0.038 1.00 7.22 248 ASP L C 1
ATOM 7879 O O . ASP B 2 229 ? -34.812 5.822 0.195 1.00 8.20 248 ASP L O 1
ATOM 7888 N N . ALA B 2 230 ? -33.436 4.076 -0.095 1.00 7.35 249 ALA L N 1
ATOM 7889 C CA . ALA B 2 230 ? -32.219 4.880 0.074 1.00 7.70 249 ALA L CA 1
ATOM 7890 C C . ALA B 2 230 ? -32.005 5.876 -1.054 1.00 7.74 249 ALA L C 1
ATOM 7891 O O . ALA B 2 230 ? -31.172 6.771 -0.900 1.00 8.80 249 ALA L O 1
ATOM 7898 N N . LEU B 2 231 ? -32.700 5.711 -2.176 1.00 7.77 250 LEU L N 1
ATOM 7899 C CA . LEU B 2 231 ? -32.621 6.659 -3.290 1.00 8.40 250 LEU L CA 1
ATOM 7900 C C . LEU B 2 231 ? -33.473 7.892 -3.041 1.00 8.67 250 LEU L C 1
ATOM 7901 O O . LEU B 2 231 ? -33.367 8.870 -3.792 1.00 10.10 250 LEU L O 1
ATOM 7917 N N . THR B 2 232 ? -34.364 7.863 -2.057 1.00 8.82 251 THR L N 1
ATOM 7918 C CA . THR B 2 232 ? -35.311 8.942 -1.885 1.00 9.03 251 THR L CA 1
ATOM 7919 C C . THR B 2 232 ? -34.673 10.142 -1.205 1.00 9.09 251 THR L C 1
ATOM 7920 O O . THR B 2 232 ? -33.817 10.007 -0.334 1.00 9.02 251 THR L O 1
ATOM 7931 N N . PRO B 2 233 ? -35.156 11.350 -1.546 1.00 9.73 252 PRO L N 1
ATOM 7932 C CA . PRO B 2 233 ? -34.610 12.532 -0.893 1.00 10.35 252 PRO L CA 1
ATOM 7933 C C . PRO B 2 233 ? -34.826 12.494 0.618 1.00 9.43 252 PRO L C 1
ATOM 7934 O O . PRO B 2 233 ? -33.981 12.974 1.365 1.00 9.84 252 PRO L O 1
ATOM 7945 N N . GLN B 2 234 ? -35.928 11.914 1.073 1.00 9.87 253 GLN L N 1
ATOM 7946 C CA . GLN B 2 234 ? -36.228 11.892 2.492 1.00 9.26 253 GLN L CA 1
ATOM 7947 C C . GLN B 2 234 ? -35.206 11.043 3.267 1.00 8.45 253 GLN L C 1
ATOM 7948 O O . GLN B 2 234 ? -34.718 11.451 4.320 1.00 8.92 253 GLN L O 1
ATOM 7962 N N . ARG B 2 235 ? -34.899 9.843 2.770 1.00 8.11 254 ARG L N 1
ATOM 7963 C CA . ARG B 2 235 ? -33.901 9.026 3.460 1.00 7.34 254 ARG L CA 1
ATOM 7964 C C . ARG B 2 235 ? -32.520 9.657 3.385 1.00 7.37 254 ARG L C 1
ATOM 7965 O O . ARG B 2 235 ? -31.763 9.620 4.364 1.00 7.58 254 ARG L O 1
ATOM 7986 N N . ILE B 2 236 ? -32.161 10.217 2.232 1.00 7.68 255 ILE L N 1
ATOM 7987 C CA . ILE B 2 236 ? -30.880 10.867 2.130 1.00 7.55 255 ILE L CA 1
ATOM 7988 C C . ILE B 2 236 ? -30.773 12.035 3.104 1.00 7.68 255 ILE L C 1
ATOM 7989 O O . ILE B 2 236 ? -29.726 12.215 3.748 1.00 8.32 255 ILE L O 1
ATOM 8005 N N . ALA B 2 237 ? -31.830 12.832 3.235 1.00 8.41 256 ALA L N 1
ATOM 8006 C CA . ALA B 2 237 ? -31.804 13.955 4.171 1.00 8.49 256 ALA L CA 1
ATOM 8007 C C . ALA B 2 237 ? -31.693 13.466 5.616 1.00 7.99 256 ALA L C 1
ATOM 8008 O O . ALA B 2 237 ? -31.023 14.101 6.437 1.00 8.12 256 ALA L O 1
ATOM 8015 N N . GLU B 2 238 ? -32.341 12.355 5.927 1.00 7.63 257 GLU L N 1
ATOM 8016 C CA . GLU B 2 238 ? -32.294 11.807 7.290 1.00 7.47 257 GLU L CA 1
ATOM 8017 C C . GLU B 2 238 ? -30.855 11.382 7.615 1.00 7.40 257 GLU L C 1
ATOM 8018 O O . GLU B 2 238 ? -30.332 11.681 8.687 1.00 7.94 257 GLU L O 1
ATOM 8030 N N . PHE B 2 239 ? -30.237 10.651 6.697 1.00 7.43 258 PHE L N 1
ATOM 8031 C CA . PHE B 2 239 ? -28.835 10.253 6.842 1.00 7.12 258 PHE L CA 1
ATOM 8032 C C . PHE B 2 239 ? -27.947 11.484 7.008 1.00 7.14 258 PHE L C 1
ATOM 8033 O O . PHE B 2 239 ? -27.088 11.546 7.887 1.00 7.77 258 PHE L O 1
ATOM 8050 N N . GLU B 2 240 ? -28.133 12.472 6.123 1.00 7.55 259 GLU L N 1
ATOM 8051 C CA . GLU B 2 240 ? -27.294 13.649 6.133 1.00 8.23 259 GLU L CA 1
ATOM 8052 C C . GLU B 2 240 ? -27.367 14.379 7.483 1.00 7.94 259 GLU L C 1
ATOM 8053 O O . GLU B 2 240 ? -26.330 14.823 8.002 1.00 8.20 259 GLU L O 1
ATOM 8065 N N . ALA B 2 241 ? -28.572 14.513 8.046 1.00 7.83 260 ALA L N 1
ATOM 8066 C CA . ALA B 2 241 ? -28.701 15.205 9.328 1.00 8.04 260 ALA L CA 1
ATOM 8067 C C . ALA B 2 241 ? -27.978 14.470 10.446 1.00 7.64 260 ALA L C 1
ATOM 8068 O O . ALA B 2 241 ? -27.369 15.094 11.314 1.00 8.62 260 ALA L O 1
ATOM 8075 N N . LEU B 2 242 ? -28.084 13.146 10.463 1.00 7.30 261 LEU L N 1
ATOM 8076 C CA . LEU B 2 242 ? -27.413 12.345 11.491 1.00 7.26 261 LEU L CA 1
ATOM 8077 C C . LEU B 2 242 ? -25.894 12.415 11.322 1.00 7.46 261 LEU L C 1
ATOM 8078 O O . LEU B 2 242 ? -25.154 12.553 12.304 1.00 7.73 261 LEU L O 1
ATOM 8094 N N . TRP B 2 243 ? -25.410 12.318 10.092 1.00 7.27 262 TRP L N 1
ATOM 8095 C CA . TRP B 2 243 ? -23.994 12.478 9.788 1.00 7.30 262 TRP L CA 1
ATOM 8096 C C . TRP B 2 243 ? -23.487 13.844 10.252 1.00 7.41 262 TRP L C 1
ATOM 8097 O O . TRP B 2 243 ? -22.442 13.938 10.891 1.00 7.97 262 TRP L O 1
ATOM 8118 N N A LYS B 2 244 ? -24.217 14.903 9.933 0.60 7.38 263 LYS L N 1
ATOM 8119 N N B LYS B 2 244 ? -24.216 14.905 9.930 0.40 9.45 263 LYS L N 1
ATOM 8120 C CA A LYS B 2 244 ? -23.741 16.231 10.288 0.60 8.85 263 LYS L CA 1
ATOM 8121 C CA B LYS B 2 244 ? -23.766 16.245 10.280 0.40 9.01 263 LYS L CA 1
ATOM 8122 C C A LYS B 2 244 ? -23.581 16.351 11.805 0.60 8.17 263 LYS L C 1
ATOM 8123 C C B LYS B 2 244 ? -23.599 16.377 11.797 0.40 8.28 263 LYS L C 1
ATOM 8124 O O A LYS B 2 244 ? -22.604 16.923 12.296 0.60 9.00 263 LYS L O 1
ATOM 8125 O O B LYS B 2 244 ? -22.625 16.969 12.275 0.40 8.74 263 LYS L O 1
ATOM 8162 N N . GLU B 2 245 ? -24.554 15.854 12.562 1.00 8.13 264 GLU L N 1
ATOM 8163 C CA . GLU B 2 245 ? -24.486 15.937 14.011 1.00 8.23 264 GLU L CA 1
ATOM 8164 C C . GLU B 2 245 ? -23.318 15.094 14.549 1.00 7.35 264 GLU L C 1
ATOM 8165 O O . GLU B 2 245 ? -22.611 15.481 15.492 1.00 8.35 264 GLU L O 1
ATOM 8177 N N . THR B 2 246 ? -23.131 13.915 13.973 1.00 7.24 265 THR L N 1
ATOM 8178 C CA . THR B 2 246 ? -22.042 13.033 14.384 1.00 6.86 265 THR L CA 1
ATOM 8179 C C . THR B 2 246 ? -20.677 13.682 14.083 1.00 7.08 265 THR L C 1
ATOM 8180 O O . THR B 2 246 ? -19.788 13.688 14.940 1.00 7.46 265 THR L O 1
ATOM 8191 N N . LYS B 2 247 ? -20.531 14.246 12.890 1.00 7.45 266 LYS L N 1
ATOM 8192 C CA . LYS B 2 247 ? -19.298 14.933 12.541 1.00 7.57 266 LYS L CA 1
ATOM 8193 C C . LYS B 2 247 ? -19.022 16.105 13.468 1.00 7.90 266 LYS L C 1
ATOM 8194 O O . LYS B 2 247 ? -17.876 16.332 13.858 1.00 8.09 266 LYS L O 1
ATOM 8213 N N . ALA B 2 248 ? -20.057 16.871 13.828 1.00 8.05 267 ALA L N 1
ATOM 8214 C CA . ALA B 2 248 ? -19.864 17.980 14.754 1.00 8.48 267 ALA L CA 1
ATOM 8215 C C . ALA B 2 248 ? -19.326 17.464 16.080 1.00 7.83 267 ALA L C 1
ATOM 8216 O O . ALA B 2 248 ? -18.443 18.078 16.682 1.00 8.85 267 ALA L O 1
ATOM 8223 N N . PHE B 2 249 ? -19.829 16.324 16.554 1.00 7.47 268 PHE L N 1
ATOM 8224 C CA . PHE B 2 249 ? -19.337 15.760 17.792 1.00 7.24 268 PHE L CA 1
ATOM 8225 C C . PHE B 2 249 ? -17.874 15.322 17.666 1.00 7.03 268 PHE L C 1
ATOM 8226 O O . PHE B 2 249 ? -17.051 15.545 18.563 1.00 7.38 268 PHE L O 1
ATOM 8243 N N . VAL B 2 250 ? -17.533 14.676 16.556 1.00 7.13 269 VAL L N 1
ATOM 8244 C CA . VAL B 2 250 ? -16.141 14.313 16.292 1.00 6.99 269 VAL L CA 1
ATOM 8245 C C . VAL B 2 250 ? -15.250 15.543 16.390 1.00 7.62 269 VAL L C 1
ATOM 8246 O O . VAL B 2 250 ? -14.218 15.544 17.075 1.00 8.18 269 VAL L O 1
ATOM 8259 N N . ASP B 2 251 ? -15.617 16.582 15.651 1.00 7.67 270 ASP L N 1
ATOM 8260 C CA . ASP B 2 251 ? -14.754 17.730 15.485 1.00 8.39 270 ASP L CA 1
ATOM 8261 C C . ASP B 2 251 ? -14.671 18.585 16.741 1.00 8.93 270 ASP L C 1
ATOM 8262 O O . ASP B 2 251 ? -13.607 19.167 17.022 1.00 10.58 270 ASP L O 1
ATOM 8271 N N . GLU B 2 252 ? -15.773 18.708 17.474 1.00 8.91 271 GLU L N 1
ATOM 8272 C CA . GLU B 2 252 ? -15.897 19.671 18.567 1.00 9.23 271 GLU L CA 1
ATOM 8273 C C . GLU B 2 252 ? -15.760 19.053 19.941 1.00 8.73 271 GLU L C 1
ATOM 8274 O O . GLU B 2 252 ? -15.535 19.785 20.901 1.00 10.82 271 GLU L O 1
ATOM 8286 N N . VAL B 2 253 ? -15.896 17.723 20.051 1.00 7.73 272 VAL L N 1
ATOM 8287 C CA . VAL B 2 253 ? -15.916 17.052 21.343 1.00 7.70 272 VAL L CA 1
ATOM 8288 C C . VAL B 2 253 ? -14.796 16.004 21.418 1.00 7.62 272 VAL L C 1
ATOM 8289 O O . VAL B 2 253 ? -13.863 16.139 22.213 1.00 8.49 272 VAL L O 1
ATOM 8302 N N . TYR B 2 254 ? -14.868 14.985 20.551 1.00 7.55 273 TYR L N 1
ATOM 8303 C CA . TYR B 2 254 ? -13.899 13.893 20.579 1.00 7.25 273 TYR L CA 1
ATOM 8304 C C . TYR B 2 254 ? -12.474 14.389 20.323 1.00 7.36 273 TYR L C 1
ATOM 8305 O O . TYR B 2 254 ? -11.586 14.138 21.156 1.00 8.00 273 TYR L O 1
ATOM 8323 N N . ILE B 2 255 ? -12.205 15.047 19.201 1.00 7.70 274 ILE L N 1
ATOM 8324 C CA . ILE B 2 255 ? -10.821 15.398 18.904 1.00 8.09 274 ILE L CA 1
ATOM 8325 C C . ILE B 2 255 ? -10.240 16.327 19.975 1.00 8.43 274 ILE L C 1
ATOM 8326 O O . ILE B 2 255 ? -9.116 16.089 20.426 1.00 8.53 274 ILE L O 1
ATOM 8342 N N . PRO B 2 256 ? -10.950 17.374 20.404 1.00 8.50 275 PRO L N 1
ATOM 8343 C CA . PRO B 2 256 ? -10.358 18.203 21.473 1.00 9.06 275 PRO L CA 1
ATOM 8344 C C . PRO B 2 256 ? -10.066 17.421 22.753 1.00 8.81 275 PRO L C 1
ATOM 8345 O O . PRO B 2 256 ? -9.041 17.652 23.401 1.00 9.63 275 PRO L O 1
ATOM 8356 N N . ASP B 2 257 ? -10.942 16.505 23.137 1.00 8.53 276 ASP L N 1
ATOM 8357 C CA . ASP B 2 257 ? -10.712 15.706 24.334 1.00 8.38 276 ASP L CA 1
ATOM 8358 C C . ASP B 2 257 ? -9.496 14.792 24.168 1.00 8.26 276 ASP L C 1
ATOM 8359 O O . ASP B 2 257 ? -8.675 14.625 25.072 1.00 9.02 276 ASP L O 1
ATOM 8368 N N . LEU B 2 258 ? -9.404 14.155 23.008 1.00 7.85 277 LEU L N 1
ATOM 8369 C CA . LEU B 2 258 ? -8.276 13.304 22.694 1.00 8.10 277 LEU L CA 1
ATOM 8370 C C . LEU B 2 258 ? -6.967 14.085 22.847 1.00 8.90 277 LEU L C 1
ATOM 8371 O O . LEU B 2 258 ? -5.989 13.600 23.428 1.00 9.99 277 LEU L O 1
ATOM 8387 N N . LEU B 2 259 ? -6.951 15.312 22.326 1.00 9.20 278 LEU L N 1
ATOM 8388 C CA . LEU B 2 259 ? -5.742 16.110 22.404 1.00 10.02 278 LEU L CA 1
ATOM 8389 C C . LEU B 2 259 ? -5.404 16.559 23.818 1.00 9.78 278 LEU L C 1
ATOM 8390 O O . LEU B 2 259 ? -4.231 16.595 24.184 1.00 10.65 278 LEU L O 1
ATOM 8406 N N A VAL B 2 260 ? -6.391 16.929 24.612 0.42 10.16 279 VAL L N 1
ATOM 8407 N N B VAL B 2 260 ? -6.415 16.920 24.608 0.58 9.40 279 VAL L N 1
ATOM 8408 C CA A VAL B 2 260 ? -6.119 17.287 25.987 0.42 13.49 279 VAL L CA 1
ATOM 8409 C CA B VAL B 2 260 ? -6.174 17.384 25.966 0.58 10.38 279 VAL L CA 1
ATOM 8410 C C A VAL B 2 260 ? -5.523 16.113 26.717 0.42 13.26 279 VAL L C 1
ATOM 8411 C C B VAL B 2 260 ? -5.688 16.203 26.843 0.58 12.55 279 VAL L C 1
ATOM 8412 O O A VAL B 2 260 ? -4.486 16.203 27.386 0.42 13.59 279 VAL L O 1
ATOM 8413 O O B VAL B 2 260 ? -4.810 16.381 27.697 0.58 14.19 279 VAL L O 1
ATOM 8438 N N . VAL B 2 261 ? -6.193 14.987 26.609 1.00 13.16 280 VAL L N 1
ATOM 8439 C CA . VAL B 2 261 ? -5.737 13.812 27.331 1.00 13.81 280 VAL L CA 1
ATOM 8440 C C . VAL B 2 261 ? -4.323 13.442 26.864 1.00 13.32 280 VAL L C 1
ATOM 8441 O O . VAL B 2 261 ? -3.440 13.183 27.692 1.00 14.76 280 VAL L O 1
ATOM 8454 N N . ALA B 2 262 ? -4.082 13.425 25.557 1.00 12.59 281 ALA L N 1
ATOM 8455 C CA . ALA B 2 262 ? -2.762 13.090 25.046 1.00 13.10 281 ALA L CA 1
ATOM 8456 C C . ALA B 2 262 ? -1.687 14.047 25.593 1.00 12.63 281 ALA L C 1
ATOM 8457 O O . ALA B 2 262 ? -0.594 13.622 25.958 1.00 13.09 281 ALA L O 1
ATOM 8464 N N . ALA B 2 263 ? -2.007 15.325 25.676 1.00 11.56 282 ALA L N 1
ATOM 8465 C CA . ALA B 2 263 ? -1.033 16.288 26.176 1.00 12.12 282 ALA L CA 1
ATOM 8466 C C . ALA B 2 263 ? -0.694 16.003 27.623 1.00 11.67 282 ALA L C 1
ATOM 8467 O O . ALA B 2 263 ? 0.440 16.211 28.048 1.00 15.72 282 ALA L O 1
ATOM 8474 N N . ALA B 2 264 ? -1.649 15.528 28.410 1.00 10.00 283 ALA L N 1
ATOM 8475 C CA . ALA B 2 264 ? -1.403 15.228 29.809 1.00 10.24 283 ALA L CA 1
ATOM 8476 C C . ALA B 2 264 ? -0.604 13.938 30.017 1.00 9.57 283 ALA L C 1
ATOM 8477 O O . ALA B 2 264 ? -0.037 13.723 31.076 1.00 11.98 283 ALA L O 1
ATOM 8484 N N . TYR B 2 265 ? -0.643 13.056 29.027 1.00 9.94 284 TYR L N 1
ATOM 8485 C CA . TYR B 2 265 ? -0.025 11.739 29.074 1.00 9.65 284 TYR L CA 1
ATOM 8486 C C . TYR B 2 265 ? 1.100 11.623 28.027 1.00 10.08 284 TYR L C 1
ATOM 8487 O O . TYR B 2 265 ? 1.281 10.582 27.392 1.00 10.28 284 TYR L O 1
ATOM 8505 N N . LYS B 2 266 ? 1.882 12.666 27.838 1.00 12.13 285 LYS L N 1
ATOM 8506 C CA . LYS B 2 266 ? 2.892 12.650 26.784 1.00 12.79 285 LYS L CA 1
ATOM 8507 C C . LYS B 2 266 ? 3.988 11.618 26.985 1.00 12.58 285 LYS L C 1
ATOM 8508 O O . LYS B 2 266 ? 4.663 11.234 26.030 1.00 14.16 285 LYS L O 1
ATOM 8527 N N . ASP B 2 267 ? 4.166 11.160 28.219 1.00 13.07 286 ASP L N 1
ATOM 8528 C CA . ASP B 2 267 ? 5.074 10.056 28.457 1.00 13.28 286 ASP L CA 1
ATOM 8529 C C . ASP B 2 267 ? 4.685 8.793 27.696 1.00 11.17 286 ASP L C 1
ATOM 8530 O O . ASP B 2 267 ? 5.533 7.932 27.461 1.00 12.10 286 ASP L O 1
ATOM 8539 N N . TRP B 2 268 ? 3.416 8.675 27.311 1.00 10.58 287 TRP L N 1
ATOM 8540 C CA . TRP B 2 268 ? 2.923 7.516 26.574 1.00 10.53 287 TRP L CA 1
ATOM 8541 C C . TRP B 2 268 ? 3.305 7.494 25.108 1.00 9.74 287 TRP L C 1
ATOM 8542 O O . TRP B 2 268 ? 2.970 6.543 24.400 1.00 10.61 287 TRP L O 1
ATOM 8563 N N . THR B 2 269 ? 4.099 8.476 24.673 1.00 10.24 288 THR L N 1
ATOM 8564 C CA . THR B 2 269 ? 4.815 8.348 23.421 1.00 10.64 288 THR L CA 1
ATOM 8565 C C . THR B 2 269 ? 5.990 7.368 23.509 1.00 10.78 288 THR L C 1
ATOM 8566 O O . THR B 2 269 ? 6.590 7.052 22.479 1.00 11.62 288 THR L O 1
ATOM 8577 N N A GLN B 2 270 ? 6.329 6.922 24.718 0.47 10.25 289 GLN L N 1
ATOM 8578 N N B GLN B 2 270 ? 6.338 6.937 24.727 0.53 10.25 289 GLN L N 1
ATOM 8579 C CA A GLN B 2 270 ? 7.534 6.125 24.921 0.47 10.33 289 GLN L CA 1
ATOM 8580 C CA B GLN B 2 270 ? 7.534 6.128 24.945 0.53 11.47 289 GLN L CA 1
ATOM 8581 C C A GLN B 2 270 ? 7.258 4.632 25.065 0.47 10.40 289 GLN L C 1
ATOM 8582 C C B GLN B 2 270 ? 7.260 4.627 24.971 0.53 10.61 289 GLN L C 1
ATOM 8583 O O A GLN B 2 270 ? 8.203 3.863 25.270 0.47 11.18 289 GLN L O 1
ATOM 8584 O O B GLN B 2 270 ? 8.214 3.848 24.986 0.53 11.88 289 GLN L O 1
ATOM 8611 N N . TYR B 2 271 ? 5.992 4.230 25.000 1.00 9.88 290 TYR L N 1
ATOM 8612 C CA . TYR B 2 271 ? 5.599 2.855 25.205 1.00 8.77 290 TYR L CA 1
ATOM 8613 C C . TYR B 2 271 ? 4.678 2.407 24.081 1.00 8.78 290 TYR L C 1
ATOM 8614 O O . TYR B 2 271 ? 3.958 3.227 23.501 1.00 9.28 290 TYR L O 1
ATOM 8632 N N . GLY B 2 272 ? 4.666 1.106 23.801 1.00 8.64 291 GLY L N 1
ATOM 8633 C CA . GLY B 2 272 ? 3.642 0.533 22.944 1.00 8.47 291 GLY L CA 1
ATOM 8634 C C . GLY B 2 272 ? 3.895 0.624 21.454 1.00 8.47 291 GLY L C 1
ATOM 8635 O O . GLY B 2 272 ? 2.965 0.438 20.676 1.00 9.32 291 GLY L O 1
ATOM 8639 N N . GLY B 2 273 ? 5.140 0.829 21.046 1.00 9.48 292 GLY L N 1
ATOM 8640 C CA . GLY B 2 273 ? 5.480 0.852 19.634 1.00 9.94 292 GLY L CA 1
ATOM 8641 C C . GLY B 2 273 ? 5.553 -0.526 19.000 1.00 9.28 292 GLY L C 1
ATOM 8642 O O . GLY B 2 273 ? 5.748 -1.538 19.686 1.00 10.66 292 GLY L O 1
ATOM 8646 N N . THR B 2 274 ? 5.443 -0.514 17.678 1.00 9.73 293 THR L N 1
ATOM 8647 C CA . THR B 2 274 ? 5.491 -1.704 16.836 1.00 9.13 293 THR L CA 1
ATOM 8648 C C . THR B 2 274 ? 6.312 -1.402 15.585 1.00 9.53 293 THR L C 1
ATOM 8649 O O . THR B 2 274 ? 6.590 -0.246 15.273 1.00 10.56 293 THR L O 1
ATOM 8660 N N . ASP B 2 275 ? 6.649 -2.478 14.870 1.00 10.86 294 ASP L N 1
ATOM 8661 C CA . ASP B 2 275 ? 7.581 -2.400 13.750 1.00 11.23 294 ASP L CA 1
ATOM 8662 C C . ASP B 2 275 ? 6.962 -2.345 12.347 1.00 9.20 294 ASP L C 1
ATOM 8663 O O . ASP B 2 275 ? 7.476 -1.652 11.448 1.00 10.42 294 ASP L O 1
ATOM 8672 N N . ASN B 2 276 ? 5.933 -3.174 12.118 1.00 8.13 295 ASN L N 1
ATOM 8673 C CA . ASN B 2 276 ? 5.465 -3.440 10.773 1.00 7.41 295 ASN L CA 1
ATOM 8674 C C . ASN B 2 276 ? 3.961 -3.161 10.685 1.00 7.28 295 ASN L C 1
ATOM 8675 O O . ASN B 2 276 ? 3.247 -3.336 11.673 1.00 7.44 295 ASN L O 1
ATOM 8686 N N . PHE B 2 277 ? 3.492 -2.760 9.497 1.00 7.34 296 PHE L N 1
ATOM 8687 C CA . PHE B 2 277 ? 2.128 -2.247 9.320 1.00 7.15 296 PHE L CA 1
ATOM 8688 C C . PHE B 2 277 ? 1.547 -2.786 8.021 1.00 7.02 296 PHE L C 1
ATOM 8689 O O . PHE B 2 277 ? 2.217 -2.818 6.992 1.00 7.92 296 PHE L O 1
ATOM 8706 N N . ILE B 2 278 ? 0.261 -3.168 8.060 1.00 6.92 297 ILE L N 1
ATOM 8707 C CA . ILE B 2 278 ? -0.455 -3.594 6.859 1.00 7.21 297 ILE L CA 1
ATOM 8708 C C . ILE B 2 278 ? -1.831 -2.933 6.845 1.00 6.56 297 ILE L C 1
ATOM 8709 O O . ILE B 2 278 ? -2.475 -2.790 7.895 1.00 6.92 297 ILE L O 1
ATOM 8725 N N . THR B 2 279 ? -2.288 -2.562 5.652 1.00 7.00 298 THR L N 1
ATOM 8726 C CA . THR B 2 279 ? -3.591 -1.953 5.489 1.00 6.77 298 THR L CA 1
ATOM 8727 C C . THR B 2 279 ? -4.095 -2.305 4.096 1.00 6.64 298 THR L C 1
ATOM 8728 O O . THR B 2 279 ? -3.307 -2.474 3.164 1.00 7.31 298 THR L O 1
ATOM 8739 N N . PHE B 2 280 ? -5.426 -2.402 3.954 1.00 6.92 299 PHE L N 1
ATOM 8740 C CA . PHE B 2 280 ? -6.029 -2.874 2.699 1.00 7.05 299 PHE L CA 1
ATOM 8741 C C . PHE B 2 280 ? -6.665 -1.785 1.837 1.00 6.90 299 PHE L C 1
ATOM 8742 O O . PHE B 2 280 ? -7.058 -2.062 0.704 1.00 8.45 299 PHE L O 1
ATOM 8759 N N . GLY B 2 281 ? -6.779 -0.576 2.371 1.00 7.24 300 GLY L N 1
ATOM 8760 C CA . GLY B 2 281 ? -7.471 0.492 1.700 1.00 7.31 300 GLY L CA 1
ATOM 8761 C C . GLY B 2 281 ? -8.989 0.389 1.896 1.00 7.06 300 GLY L C 1
ATOM 8762 O O . GLY B 2 281 ? -9.526 -0.704 2.180 1.00 6.99 300 GLY L O 1
ATOM 8766 N N . GLU B 2 282 ? -9.696 1.509 1.719 1.00 6.76 301 GLU L N 1
ATOM 8767 C CA . GLU B 2 282 ? -11.148 1.467 1.873 1.00 6.76 301 GLU L CA 1
ATOM 8768 C C . GLU B 2 282 ? -11.785 2.628 1.101 1.00 6.87 301 GLU L C 1
ATOM 8769 O O . GLU B 2 282 ? -11.155 3.652 0.836 1.00 7.44 301 GLU L O 1
ATOM 8781 N N . PHE B 2 283 ? -13.056 2.392 0.772 1.00 6.87 302 PHE L N 1
ATOM 8782 C CA . PHE B 2 283 ? -13.981 3.325 0.094 1.00 6.96 302 PHE L CA 1
ATOM 8783 C C . PHE B 2 283 ? -13.655 3.346 -1.390 1.00 7.13 302 PHE L C 1
ATOM 8784 O O . PHE B 2 283 ? -13.104 4.335 -1.923 1.00 8.07 302 PHE L O 1
ATOM 8801 N N . PRO B 2 284 ? -13.932 2.241 -2.104 1.00 7.27 303 PRO L N 1
ATOM 8802 C CA . PRO B 2 284 ? -13.571 2.143 -3.516 1.00 7.76 303 PRO L CA 1
ATOM 8803 C C . PRO B 2 284 ? -14.439 2.977 -4.434 1.00 7.66 303 PRO L C 1
ATOM 8804 O O . PRO B 2 284 ? -15.633 3.178 -4.205 1.00 8.32 303 PRO L O 1
ATOM 8815 N N . LYS B 2 285 ? -13.816 3.372 -5.548 1.00 8.88 304 LYS L N 1
ATOM 8816 C CA . LYS B 2 285 ? -14.519 3.714 -6.772 1.00 10.05 304 LYS L CA 1
ATOM 8817 C C . LYS B 2 285 ? -14.768 2.491 -7.660 1.00 9.75 304 LYS L C 1
ATOM 8818 O O . LYS B 2 285 ? -15.749 2.451 -8.396 1.00 12.63 304 LYS L O 1
ATOM 8837 N N . ASP B 2 286 ? -13.852 1.537 -7.632 1.00 9.50 305 ASP L N 1
ATOM 8838 C CA . ASP B 2 286 ? -13.881 0.319 -8.444 1.00 9.62 305 ASP L CA 1
ATOM 8839 C C . ASP B 2 286 ? -13.706 -0.856 -7.484 1.00 8.66 305 ASP L C 1
ATOM 8840 O O . ASP B 2 286 ? -12.662 -0.969 -6.823 1.00 8.81 305 ASP L O 1
ATOM 8849 N N . GLU B 2 287 ? -14.722 -1.709 -7.395 1.00 8.38 306 GLU L N 1
ATOM 8850 C CA . GLU B 2 287 ? -14.718 -2.835 -6.481 1.00 7.62 306 GLU L CA 1
ATOM 8851 C C . GLU B 2 287 ? -13.591 -3.834 -6.760 1.00 7.88 306 GLU L C 1
ATOM 8852 O O . GLU B 2 287 ? -13.299 -4.663 -5.888 1.00 8.83 306 GLU L O 1
ATOM 8864 N N . TYR B 2 288 ? -13.002 -3.802 -7.946 1.00 7.98 307 TYR L N 1
ATOM 8865 C CA . TYR B 2 288 ? -11.953 -4.734 -8.326 1.00 8.43 307 TYR L CA 1
ATOM 8866 C C . TYR B 2 288 ? -10.547 -4.112 -8.298 1.00 9.19 307 TYR L C 1
ATOM 8867 O O . TYR B 2 288 ? -9.594 -4.793 -8.645 1.00 11.56 307 TYR L O 1
ATOM 8885 N N . ASP B 2 289 ? -10.416 -2.868 -7.854 1.00 9.55 308 ASP L N 1
ATOM 8886 C CA . ASP B 2 289 ? -9.110 -2.213 -7.808 1.00 9.32 308 ASP L CA 1
ATOM 8887 C C . ASP B 2 289 ? -8.910 -1.561 -6.442 1.00 8.61 308 ASP L C 1
ATOM 8888 O O . ASP B 2 289 ? -9.488 -0.506 -6.155 1.00 9.10 308 ASP L O 1
ATOM 8897 N N . LEU B 2 290 ? -8.099 -2.198 -5.590 1.00 8.59 309 LEU L N 1
ATOM 8898 C CA . LEU B 2 290 ? -7.848 -1.633 -4.279 1.00 8.33 309 LEU L CA 1
ATOM 8899 C C . LEU B 2 290 ? -7.238 -0.233 -4.369 1.00 8.43 309 LEU L C 1
ATOM 8900 O O . LEU B 2 290 ? -7.417 0.581 -3.471 1.00 9.01 309 LEU L O 1
ATOM 8916 N N . ASN B 2 291 ? -6.482 0.046 -5.431 1.00 9.30 310 ASN L N 1
ATOM 8917 C CA . ASN B 2 291 ? -5.859 1.354 -5.583 1.00 10.34 310 ASN L CA 1
ATOM 8918 C C . ASN B 2 291 ? -6.825 2.464 -5.991 1.00 10.11 310 ASN L C 1
ATOM 8919 O O . ASN B 2 291 ? -6.412 3.611 -6.053 1.00 12.22 310 ASN L O 1
ATOM 8930 N N . SER B 2 292 ? -8.085 2.112 -6.235 1.00 9.24 311 SER L N 1
ATOM 8931 C CA . SER B 2 292 ? -9.140 3.087 -6.465 1.00 9.46 311 SER L CA 1
ATOM 8932 C C . SER B 2 292 ? -9.794 3.588 -5.179 1.00 8.95 311 SER L C 1
ATOM 8933 O O . SER B 2 292 ? -10.734 4.387 -5.217 1.00 10.78 311 SER L O 1
ATOM 8941 N N . ARG B 2 293 ? -9.314 3.080 -4.036 1.00 7.87 312 ARG L N 1
ATOM 8942 C CA . ARG B 2 293 ? -9.904 3.389 -2.747 1.00 7.66 312 ARG L CA 1
ATOM 8943 C C . ARG B 2 293 ? -9.376 4.727 -2.202 1.00 7.99 312 ARG L C 1
ATOM 8944 O O . ARG B 2 293 ? -8.227 5.138 -2.472 1.00 9.17 312 ARG L O 1
ATOM 8965 N N . PHE B 2 294 ? -10.206 5.407 -1.426 1.00 7.74 313 PHE L N 1
ATOM 8966 C CA . PHE B 2 294 ? -9.837 6.689 -0.835 1.00 8.12 313 PHE L CA 1
ATOM 8967 C C . PHE B 2 294 ? -8.609 6.591 0.053 1.00 7.79 313 PHE L C 1
ATOM 8968 O O . PHE B 2 294 ? -7.737 7.462 0.041 1.00 9.29 313 PHE L O 1
ATOM 8985 N N . PHE B 2 295 ? -8.543 5.524 0.854 1.00 8.07 314 PHE L N 1
ATOM 8986 C CA . PHE B 2 295 ? -7.312 5.089 1.483 1.00 8.36 314 PHE L CA 1
ATOM 8987 C C . PHE B 2 295 ? -6.806 3.917 0.658 1.00 8.13 314 PHE L C 1
ATOM 8988 O O . PHE B 2 295 ? -7.586 3.023 0.338 1.00 8.42 314 PHE L O 1
ATOM 9005 N N . LYS B 2 296 ? -5.509 3.891 0.337 1.00 9.20 315 LYS L N 1
ATOM 9006 C CA . LYS B 2 296 ? -4.928 2.861 -0.469 1.00 9.49 315 LYS L CA 1
ATOM 9007 C C . LYS B 2 296 ? -4.278 1.763 0.378 1.00 8.80 315 LYS L C 1
ATOM 9008 O O . LYS B 2 296 ? -3.835 2.000 1.500 1.00 9.87 315 LYS L O 1
ATOM 9027 N N . PRO B 2 297 ? -4.157 0.552 -0.183 1.00 8.57 316 PRO L N 1
ATOM 9028 C CA . PRO B 2 297 ? -3.463 -0.528 0.526 1.00 8.25 316 PRO L CA 1
ATOM 9029 C C . PRO B 2 297 ? -1.957 -0.259 0.586 1.00 8.63 316 PRO L C 1
ATOM 9030 O O . PRO B 2 297 ? -1.391 0.509 -0.200 1.00 10.16 316 PRO L O 1
ATOM 9041 N N . GLY B 2 298 ? -1.284 -0.970 1.484 1.00 8.42 317 GLY L N 1
ATOM 9042 C CA . GLY B 2 298 ? 0.160 -0.956 1.521 1.00 8.99 317 GLY L CA 1
ATOM 9043 C C . GLY B 2 298 ? 0.688 -1.774 2.661 1.00 7.98 317 GLY L C 1
ATOM 9044 O O . GLY B 2 298 ? -0.019 -2.154 3.587 1.00 8.40 317 GLY L O 1
ATOM 9048 N N . VAL B 2 299 ? 1.997 -2.013 2.587 1.00 8.41 318 VAL L N 1
ATOM 9049 C CA . VAL B 2 299 ? 2.719 -2.803 3.567 1.00 8.31 318 VAL L CA 1
ATOM 9050 C C . VAL B 2 299 ? 4.025 -2.066 3.909 1.00 8.54 318 VAL L C 1
ATOM 9051 O O . VAL B 2 299 ? 4.753 -1.639 3.004 1.00 9.79 318 VAL L O 1
ATOM 9064 N N . VAL B 2 300 ? 4.348 -1.946 5.203 1.00 8.56 319 VAL L N 1
ATOM 9065 C CA . VAL B 2 300 ? 5.582 -1.320 5.641 1.00 8.83 319 VAL L CA 1
ATOM 9066 C C . VAL B 2 300 ? 6.261 -2.218 6.649 1.00 8.40 319 VAL L C 1
ATOM 9067 O O . VAL B 2 300 ? 5.648 -2.708 7.605 1.00 9.11 319 VAL L O 1
ATOM 9080 N N . PHE B 2 301 ? 7.568 -2.410 6.463 1.00 8.86 320 PHE L N 1
ATOM 9081 C CA . PHE B 2 301 ? 8.392 -3.179 7.379 1.00 8.87 320 PHE L CA 1
ATOM 9082 C C . PHE B 2 301 ? 9.380 -2.272 8.115 1.00 9.42 320 PHE L C 1
ATOM 9083 O O . PHE B 2 301 ? 9.969 -1.362 7.505 1.00 11.11 320 PHE L O 1
ATOM 9100 N N . LYS B 2 302 ? 9.528 -2.500 9.412 1.00 9.26 321 LYS L N 1
ATOM 9101 C CA . LYS B 2 302 ? 10.549 -1.825 10.219 1.00 10.40 321 LYS L CA 1
ATOM 9102 C C . LYS B 2 302 ? 10.442 -0.310 10.094 1.00 10.52 321 LYS L C 1
ATOM 9103 O O . LYS B 2 302 ? 11.461 0.384 10.049 1.00 11.82 321 LYS L O 1
ATOM 9122 N N . ARG B 2 303 ? 9.220 0.204 10.095 1.00 10.37 322 ARG L N 1
ATOM 9123 C CA . ARG B 2 303 ? 8.961 1.628 10.074 1.00 10.53 322 ARG L CA 1
ATOM 9124 C C . ARG B 2 303 ? 9.571 2.325 8.864 1.00 11.29 322 ARG L C 1
ATOM 9125 O O . ARG B 2 303 ? 9.767 3.546 8.898 1.00 12.72 322 ARG L O 1
ATOM 9146 N N . ASP B 2 304 ? 9.820 1.590 7.774 1.00 11.06 323 ASP L N 1
ATOM 9147 C CA . ASP B 2 304 ? 10.443 2.197 6.607 1.00 11.95 323 ASP L CA 1
ATOM 9148 C C . ASP B 2 304 ? 9.388 2.732 5.644 1.00 12.25 323 ASP L C 1
ATOM 9149 O O . ASP B 2 304 ? 9.088 2.122 4.623 1.00 14.32 323 ASP L O 1
ATOM 9158 N N . PHE B 2 305 ? 8.844 3.896 5.991 1.00 14.17 324 PHE L N 1
ATOM 9159 C CA . PHE B 2 305 ? 7.726 4.502 5.261 1.00 13.26 324 PHE L CA 1
ATOM 9160 C C . PHE B 2 305 ? 8.153 5.155 3.954 1.00 14.63 324 PHE L C 1
ATOM 9161 O O . PHE B 2 305 ? 7.269 5.527 3.182 1.00 16.21 324 PHE L O 1
ATOM 9178 N N . LYS B 2 306 ? 9.460 5.265 3.696 1.00 15.13 325 LYS L N 1
ATOM 9179 C CA . LYS B 2 306 ? 9.935 5.694 2.394 1.00 17.73 325 LYS L CA 1
ATOM 9180 C C . LYS B 2 306 ? 9.836 4.577 1.373 1.00 17.69 325 LYS L C 1
ATOM 9181 O O . LYS B 2 306 ? 9.964 4.811 0.180 1.00 20.88 325 LYS L O 1
ATOM 9200 N N . ASN B 2 307 ? 9.612 3.364 1.839 1.00 16.75 326 ASN L N 1
ATOM 9201 C CA . ASN B 2 307 ? 9.581 2.194 0.972 1.00 15.02 326 ASN L CA 1
ATOM 9202 C C . ASN B 2 307 ? 8.331 1.367 1.233 1.00 14.25 326 ASN L C 1
ATOM 9203 O O . ASN B 2 307 ? 8.412 0.209 1.656 1.00 15.13 326 ASN L O 1
ATOM 9214 N N . ILE B 2 308 ? 7.186 1.952 0.925 1.00 15.04 327 ILE L N 1
ATOM 9215 C CA . ILE B 2 308 ? 5.916 1.238 1.069 1.00 13.57 327 ILE L CA 1
ATOM 9216 C C . ILE B 2 308 ? 5.902 0.167 0.001 1.00 13.25 327 ILE L C 1
ATOM 9217 O O . ILE B 2 308 ? 6.228 0.438 -1.155 1.00 17.65 327 ILE L O 1
ATOM 9233 N N . LYS B 2 309 ? 5.586 -1.044 0.403 1.00 11.49 328 LYS L N 1
ATOM 9234 C CA . LYS B 2 309 ? 5.545 -2.166 -0.504 1.00 11.36 328 LYS L CA 1
ATOM 9235 C C . LYS B 2 309 ? 4.091 -2.401 -0.952 1.00 12.04 328 LYS L C 1
ATOM 9236 O O . LYS B 2 309 ? 3.139 -2.166 -0.192 1.00 12.30 328 LYS L O 1
ATOM 9255 N N . PRO B 2 310 ? 3.905 -2.883 -2.173 1.00 12.62 329 PRO L N 1
ATOM 9256 C CA . PRO B 2 310 ? 2.558 -3.229 -2.593 1.00 13.38 329 PRO L CA 1
ATOM 9257 C C . PRO B 2 310 ? 2.026 -4.392 -1.795 1.00 13.07 329 PRO L C 1
ATOM 9258 O O . PRO B 2 310 ? 2.765 -5.242 -1.358 1.00 17.12 329 PRO L O 1
ATOM 9269 N N . PHE B 2 311 ? 0.725 -4.436 -1.598 1.00 12.33 330 PHE L N 1
ATOM 9270 C CA . PHE B 2 311 ? 0.096 -5.551 -0.919 1.00 10.50 330 PHE L CA 1
ATOM 9271 C C . PHE B 2 311 ? -0.123 -6.732 -1.873 1.00 10.43 330 PHE L C 1
ATOM 9272 O O . PHE B 2 311 ? -0.838 -6.607 -2.852 1.00 13.23 330 PHE L O 1
ATOM 9289 N N . ASP B 2 312 ? 0.537 -7.856 -1.578 1.00 9.20 331 ASP L N 1
ATOM 9290 C CA . ASP B 2 312 ? 0.408 -9.112 -2.309 1.00 9.50 331 ASP L CA 1
ATOM 9291 C C . ASP B 2 312 ? -0.388 -10.076 -1.453 1.00 8.92 331 ASP L C 1
ATOM 9292 O O . ASP B 2 312 ? 0.124 -10.627 -0.464 1.00 8.82 331 ASP L O 1
ATOM 9301 N N . LYS B 2 313 ? -1.648 -10.308 -1.837 1.00 8.75 332 LYS L N 1
ATOM 9302 C CA . LYS B 2 313 ? -2.544 -11.128 -1.037 1.00 8.66 332 LYS L CA 1
ATOM 9303 C C . LYS B 2 313 ? -2.077 -12.577 -0.923 1.00 8.35 332 LYS L C 1
ATOM 9304 O O . LYS B 2 313 ? -2.573 -13.299 -0.055 1.00 8.85 332 LYS L O 1
ATOM 9323 N N . MET B 2 314 ? -1.142 -13.015 -1.779 1.00 7.67 333 MET L N 1
ATOM 9324 C CA . MET B 2 314 ? -0.631 -14.352 -1.696 1.00 8.54 333 MET L CA 1
ATOM 9325 C C . MET B 2 314 ? 0.449 -14.546 -0.639 1.00 8.05 333 MET L C 1
ATOM 9326 O O . MET B 2 314 ? 0.853 -15.679 -0.394 1.00 9.59 333 MET L O 1
ATOM 9340 N N . GLN B 2 315 ? 0.874 -13.466 0.017 1.00 7.86 334 GLN L N 1
ATOM 9341 C CA . GLN B 2 315 ? 1.931 -13.521 1.021 1.00 8.05 334 GLN L CA 1
ATOM 9342 C C . GLN B 2 315 ? 1.399 -13.613 2.456 1.00 7.63 334 GLN L C 1
ATOM 9343 O O . GLN B 2 315 ? 2.166 -13.537 3.416 1.00 8.69 334 GLN L O 1
ATOM 9357 N N . ILE B 2 316 ? 0.092 -13.824 2.605 1.00 7.45 335 ILE L N 1
ATOM 9358 C CA . ILE B 2 316 ? -0.538 -14.060 3.894 1.00 7.19 335 ILE L CA 1
ATOM 9359 C C . ILE B 2 316 ? -0.535 -15.552 4.212 1.00 7.63 335 ILE L C 1
ATOM 9360 O O . ILE B 2 316 ? -1.014 -16.351 3.404 1.00 8.67 335 ILE L O 1
ATOM 9376 N N . GLU B 2 317 ? -0.043 -15.926 5.397 1.00 7.05 336 GLU L N 1
ATOM 9377 C CA . GLU B 2 317 ? -0.223 -17.269 5.916 1.00 7.11 336 GLU L CA 1
ATOM 9378 C C . GLU B 2 317 ? -0.643 -17.171 7.376 1.00 6.53 336 GLU L C 1
ATOM 9379 O O . GLU B 2 317 ? -0.131 -16.347 8.108 1.00 8.13 336 GLU L O 1
ATOM 9391 N N . GLU B 2 318 ? -1.559 -18.046 7.787 1.00 6.12 337 GLU L N 1
ATOM 9392 C CA . GLU B 2 318 ? -2.000 -18.089 9.172 1.00 5.87 337 GLU L CA 1
ATOM 9393 C C . GLU B 2 318 ? -1.420 -19.284 9.891 1.00 6.15 337 GLU L C 1
ATOM 9394 O O . GLU B 2 318 ? -1.643 -20.438 9.507 1.00 7.08 337 GLU L O 1
ATOM 9406 N N . HIS B 2 319 ? -0.639 -18.997 10.927 1.00 6.18 338 HIS L N 1
ATOM 9407 C CA . HIS B 2 319 ? 0.043 -19.975 11.732 1.00 6.43 338 HIS L CA 1
ATOM 9408 C C . HIS B 2 319 ? -0.856 -20.536 12.832 1.00 6.20 338 HIS L C 1
ATOM 9409 O O . HIS B 2 319 ? -1.761 -19.870 13.338 1.00 6.66 338 HIS L O 1
ATOM 9423 N N . VAL B 2 320 ? -0.544 -21.780 13.213 1.00 6.50 339 VAL L N 1
ATOM 9424 C CA . VAL B 2 320 ? -1.212 -22.464 14.293 1.00 6.74 339 VAL L CA 1
ATOM 9425 C C . VAL B 2 320 ? -0.269 -23.042 15.340 1.00 6.77 339 VAL L C 1
ATOM 9426 O O . VAL B 2 320 ? -0.757 -23.597 16.328 1.00 7.18 339 VAL L O 1
ATOM 9439 N N . ARG B 2 321 ? 1.059 -22.939 15.186 1.00 6.97 340 ARG L N 1
ATOM 9440 C CA . ARG B 2 321 ? 1.953 -23.599 16.133 1.00 7.65 340 ARG L CA 1
ATOM 9441 C C . ARG B 2 321 ? 1.716 -23.231 17.592 1.00 7.66 340 ARG L C 1
ATOM 9442 O O . ARG B 2 321 ? 1.912 -24.078 18.465 1.00 8.55 340 ARG L O 1
ATOM 9463 N N . HIS B 2 322 ? 1.367 -21.978 17.884 1.00 6.94 341 HIS L N 1
ATOM 9464 C CA . HIS B 2 322 ? 1.127 -21.527 19.253 1.00 6.89 341 HIS L CA 1
ATOM 9465 C C . HIS B 2 322 ? -0.356 -21.324 19.546 1.00 6.79 341 HIS L C 1
ATOM 9466 O O . HIS B 2 322 ? -0.714 -20.659 20.518 1.00 7.17 341 HIS L O 1
ATOM 9480 N N . SER B 2 323 ? -1.206 -21.920 18.712 1.00 6.66 342 SER L N 1
ATOM 9481 C CA . SER B 2 323 ? -2.642 -21.817 18.791 1.00 6.64 342 SER L CA 1
ATOM 9482 C C . SER B 2 323 ? -3.249 -23.183 19.063 1.00 6.62 342 SER L C 1
ATOM 9483 O O . SER B 2 323 ? -2.633 -24.220 18.823 1.00 7.12 342 SER L O 1
ATOM 9491 N N . TRP B 2 324 ? -4.517 -23.187 19.509 1.00 6.41 343 TRP L N 1
ATOM 9492 C CA . TRP B 2 324 ? -5.221 -24.418 19.832 1.00 6.65 343 TRP L CA 1
ATOM 9493 C C . TRP B 2 324 ? -5.884 -25.057 18.609 1.00 6.50 343 TRP L C 1
ATOM 9494 O O . TRP B 2 324 ? -7.098 -25.287 18.557 1.00 7.10 343 TRP L O 1
ATOM 9515 N N . TYR B 2 325 ? -5.036 -25.381 17.631 1.00 6.76 344 TYR L N 1
ATOM 9516 C CA . TYR B 2 325 ? -5.459 -26.083 16.411 1.00 6.78 344 TYR L CA 1
ATOM 9517 C C . TYR B 2 325 ? -4.467 -27.223 16.171 1.00 7.05 344 TYR L C 1
ATOM 9518 O O . TYR B 2 325 ? -3.362 -27.252 16.721 1.00 7.93 344 TYR L O 1
ATOM 9536 N N . GLU B 2 326 ? -4.849 -28.152 15.294 1.00 7.38 345 GLU L N 1
ATOM 9537 C CA . GLU B 2 326 ? -4.014 -29.308 15.019 1.00 7.95 345 GLU L CA 1
ATOM 9538 C C . GLU B 2 326 ? -2.722 -28.912 14.312 1.00 7.86 345 GLU L C 1
ATOM 9539 O O . GLU B 2 326 ? -2.712 -28.195 13.308 1.00 8.46 345 GLU L O 1
ATOM 9551 N N . GLY B 2 327 ? -1.611 -29.482 14.790 1.00 8.83 346 GLY L N 1
ATOM 9552 C CA . GLY B 2 327 ? -0.349 -29.382 14.079 1.00 9.16 346 GLY L CA 1
ATOM 9553 C C . GLY B 2 327 ? 0.295 -28.003 14.164 1.00 8.54 346 GLY L C 1
ATOM 9554 O O . GLY B 2 327 ? 0.091 -27.235 15.105 1.00 9.00 346 GLY L O 1
ATOM 9558 N N . ALA B 2 328 ? 1.110 -27.720 13.169 1.00 8.53 347 ALA L N 1
ATOM 9559 C CA . ALA B 2 328 ? 1.969 -26.551 13.168 1.00 8.96 347 ALA L CA 1
ATOM 9560 C C . ALA B 2 328 ? 2.057 -25.885 11.809 1.00 8.09 347 ALA L C 1
ATOM 9561 O O . ALA B 2 328 ? 2.889 -24.976 11.634 1.00 8.60 347 ALA L O 1
ATOM 9568 N N . GLU B 2 329 ? 1.246 -26.301 10.835 1.00 7.90 348 GLU L N 1
ATOM 9569 C CA . GLU B 2 329 ? 1.428 -25.831 9.469 1.00 8.12 348 GLU L CA 1
ATOM 9570 C C . GLU B 2 329 ? 0.636 -24.555 9.208 1.00 7.51 348 GLU L C 1
ATOM 9571 O O . GLU B 2 329 ? -0.589 -24.532 9.304 1.00 8.60 348 GLU L O 1
ATOM 9583 N N . ALA B 2 330 ? 1.340 -23.497 8.833 1.00 7.39 349 ALA L N 1
ATOM 9584 C CA . ALA B 2 330 ? 0.673 -22.277 8.415 1.00 7.10 349 ALA L CA 1
ATOM 9585 C C . ALA B 2 330 ? 0.040 -22.483 7.048 1.00 7.25 349 ALA L C 1
ATOM 9586 O O . ALA B 2 330 ? 0.541 -23.240 6.218 1.00 8.34 349 ALA L O 1
ATOM 9593 N N . ARG B 2 331 ? -1.078 -21.779 6.805 1.00 6.73 350 ARG L N 1
ATOM 9594 C CA . ARG B 2 331 ? -1.794 -21.885 5.549 1.00 6.55 350 ARG L CA 1
ATOM 9595 C C . ARG B 2 331 ? -2.214 -20.547 5.010 1.00 6.40 350 ARG L C 1
ATOM 9596 O O . ARG B 2 331 ? -2.713 -19.685 5.741 1.00 6.61 350 ARG L O 1
ATOM 9617 N N . HIS B 2 332 ? -2.088 -20.386 3.694 1.00 6.96 351 HIS L N 1
ATOM 9618 C CA . HIS B 2 332 ? -2.758 -19.308 3.005 1.00 6.84 351 HIS L CA 1
ATOM 9619 C C . HIS B 2 332 ? -4.269 -19.544 3.132 1.00 6.30 351 HIS L C 1
ATOM 9620 O O . HIS B 2 332 ? -4.691 -20.696 3.067 1.00 6.66 351 HIS L O 1
ATOM 9635 N N A PRO B 2 333 ? -5.090 -18.502 3.247 0.64 6.00 352 PRO L N 1
ATOM 9636 N N B PRO B 2 333 ? -5.077 -18.491 3.260 0.36 7.43 352 PRO L N 1
ATOM 9637 C CA A PRO B 2 333 ? -6.508 -18.765 3.541 0.64 5.45 352 PRO L CA 1
ATOM 9638 C CA B PRO B 2 333 ? -6.509 -18.677 3.519 0.36 8.33 352 PRO L CA 1
ATOM 9639 C C A PRO B 2 333 ? -7.310 -19.436 2.427 0.64 5.81 352 PRO L C 1
ATOM 9640 C C B PRO B 2 333 ? -7.281 -19.449 2.437 0.36 6.34 352 PRO L C 1
ATOM 9641 O O A PRO B 2 333 ? -8.354 -20.013 2.755 0.64 6.54 352 PRO L O 1
ATOM 9642 O O B PRO B 2 333 ? -8.254 -20.117 2.795 0.36 6.64 352 PRO L O 1
ATOM 9663 N N . TRP B 2 334 ? -6.872 -19.410 1.170 1.00 6.25 353 TRP L N 1
ATOM 9664 C CA . TRP B 2 334 ? -7.534 -20.223 0.162 1.00 6.49 353 TRP L CA 1
ATOM 9665 C C . TRP B 2 334 ? -7.269 -21.711 0.336 1.00 6.72 353 TRP L C 1
ATOM 9666 O O . TRP B 2 334 ? -7.917 -22.520 -0.325 1.00 7.87 353 TRP L O 1
ATOM 9687 N N . LYS B 2 335 ? -6.315 -22.063 1.196 1.00 6.39 354 LYS L N 1
ATOM 9688 C CA . LYS B 2 335 ? -5.999 -23.420 1.634 1.00 6.66 354 LYS L CA 1
ATOM 9689 C C . LYS B 2 335 ? -6.117 -23.525 3.145 1.00 6.18 354 LYS L C 1
ATOM 9690 O O . LYS B 2 335 ? -5.436 -24.306 3.795 1.00 6.74 354 LYS L O 1
ATOM 9709 N N . GLY B 2 336 ? -7.008 -22.728 3.740 1.00 6.35 355 GLY L N 1
ATOM 9710 C CA . GLY B 2 336 ? -7.057 -22.656 5.186 1.00 6.15 355 GLY L CA 1
ATOM 9711 C C . GLY B 2 336 ? -7.646 -23.896 5.830 1.00 6.10 355 GLY L C 1
ATOM 9712 O O . GLY B 2 336 ? -8.376 -24.661 5.202 1.00 6.64 355 GLY L O 1
ATOM 9716 N N . GLN B 2 337 ? -7.346 -24.048 7.116 1.00 6.13 356 GLN L N 1
ATOM 9717 C CA . GLN B 2 337 ? -7.830 -25.167 7.908 1.00 6.74 356 GLN L CA 1
ATOM 9718 C C . GLN B 2 337 ? -8.218 -24.640 9.281 1.00 6.19 356 GLN L C 1
ATOM 9719 O O . GLN B 2 337 ? -7.484 -23.845 9.866 1.00 6.41 356 GLN L O 1
ATOM 9733 N N . THR B 2 338 ? -9.338 -25.145 9.799 1.00 6.34 357 THR L N 1
ATOM 9734 C CA . THR B 2 338 ? -9.816 -24.755 11.135 1.00 6.32 357 THR L CA 1
ATOM 9735 C C . THR B 2 338 ? -10.154 -26.030 11.878 1.00 6.45 357 THR L C 1
ATOM 9736 O O . THR B 2 338 ? -11.278 -26.535 11.797 1.00 7.73 357 THR L O 1
ATOM 9747 N N . GLN B 2 339 ? -9.147 -26.556 12.578 1.00 6.99 358 GLN L N 1
ATOM 9748 C CA . GLN B 2 339 ? -9.172 -27.895 13.187 1.00 6.99 358 GLN L CA 1
ATOM 9749 C C . GLN B 2 339 ? -8.880 -27.750 14.669 1.00 6.96 358 GLN L C 1
ATOM 9750 O O . GLN B 2 339 ? -7.716 -27.862 15.086 1.00 7.76 358 GLN L O 1
ATOM 9764 N N . PRO B 2 340 ? -9.876 -27.443 15.500 1.00 7.43 359 PRO L N 1
ATOM 9765 C CA . PRO B 2 340 ? -9.595 -27.140 16.904 1.00 8.01 359 PRO L CA 1
ATOM 9766 C C . PRO B 2 340 ? -8.968 -28.306 17.642 1.00 8.73 359 PRO L C 1
ATOM 9767 O O . PRO B 2 340 ? -9.327 -29.465 17.429 1.00 10.44 359 PRO L O 1
ATOM 9778 N N . LYS B 2 341 ? -8.043 -27.973 18.535 1.00 8.45 360 LYS L N 1
ATOM 9779 C CA . LYS B 2 341 ? -7.392 -28.967 19.401 1.00 9.45 360 LYS L CA 1
ATOM 9780 C C . LYS B 2 341 ? -6.831 -28.212 20.614 1.00 8.45 360 LYS L C 1
ATOM 9781 O O . LYS B 2 341 ? -5.793 -27.563 20.569 1.00 9.03 360 LYS L O 1
ATOM 9800 N N . TYR B 2 342 ? -7.580 -28.276 21.703 1.00 9.65 361 TYR L N 1
ATOM 9801 C CA . TYR B 2 342 ? -7.235 -27.549 22.921 1.00 8.55 361 TYR L CA 1
ATOM 9802 C C . TYR B 2 342 ? -6.204 -28.287 23.752 1.00 8.70 361 TYR L C 1
ATOM 9803 O O . TYR B 2 342 ? -6.330 -29.487 23.948 1.00 10.91 361 TYR L O 1
ATOM 9821 N N . THR B 2 343 ? -5.234 -27.552 24.272 1.00 8.53 362 THR L N 1
ATOM 9822 C CA . THR B 2 343 ? -4.166 -28.107 25.098 1.00 9.40 362 THR L CA 1
ATOM 9823 C C . THR B 2 343 ? -4.009 -27.378 26.440 1.00 9.62 362 THR L C 1
ATOM 9824 O O . THR B 2 343 ? -3.082 -27.670 27.173 1.00 10.45 362 THR L O 1
ATOM 9835 N N . ASP B 2 344 ? -4.929 -26.479 26.745 1.00 10.17 363 ASP L N 1
ATOM 9836 C CA . ASP B 2 344 ? -4.868 -25.634 27.949 1.00 10.64 363 ASP L CA 1
ATOM 9837 C C . ASP B 2 344 ? -3.730 -24.617 27.836 1.00 9.17 363 ASP L C 1
ATOM 9838 O O . ASP B 2 344 ? -2.984 -24.599 26.864 1.00 9.39 363 ASP L O 1
ATOM 9847 N N . LEU B 2 345 ? -3.664 -23.727 28.822 1.00 10.29 364 LEU L N 1
ATOM 9848 C CA . LEU B 2 345 ? -2.760 -22.589 28.752 1.00 9.67 364 LEU L CA 1
ATOM 9849 C C . LEU B 2 345 ? -1.307 -23.027 28.755 1.00 10.08 364 LEU L C 1
ATOM 9850 O O . LEU B 2 345 ? -0.815 -23.605 29.721 1.00 11.61 364 LEU L O 1
ATOM 9866 N N . HIS B 2 346 ? -0.637 -22.744 27.643 1.00 9.97 365 HIS L N 1
ATOM 9867 C CA . HIS B 2 346 ? 0.766 -23.085 27.425 1.00 10.00 365 HIS L CA 1
ATOM 9868 C C . HIS B 2 346 ? 1.014 -24.572 27.246 1.00 10.47 365 HIS L C 1
ATOM 9869 O O . HIS B 2 346 ? 2.172 -24.994 27.191 1.00 12.08 365 HIS L O 1
ATOM 9883 N N . GLY B 2 347 ? -0.039 -25.373 27.095 1.00 10.17 366 GLY L N 1
ATOM 9884 C CA . GLY B 2 347 ? 0.151 -26.784 26.788 1.00 9.92 366 GLY L CA 1
ATOM 9885 C C . GLY B 2 347 ? 0.737 -26.944 25.416 1.00 9.93 366 GLY L C 1
ATOM 9886 O O . GLY B 2 347 ? 0.184 -26.426 24.446 1.00 9.73 366 GLY L O 1
ATOM 9890 N N . ASP B 2 348 ? 1.871 -27.632 25.322 1.00 11.11 367 ASP L N 1
ATOM 9891 C CA . ASP B 2 348 ? 2.587 -27.734 24.058 1.00 11.51 367 ASP L CA 1
ATOM 9892 C C . ASP B 2 348 ? 2.850 -26.361 23.452 1.00 10.58 367 ASP L C 1
ATOM 9893 O O . ASP B 2 348 ? 2.860 -26.203 22.220 1.00 11.70 367 ASP L O 1
ATOM 9902 N N . ASP B 2 349 ? 3.073 -25.367 24.314 1.00 10.26 368 ASP L N 1
ATOM 9903 C CA . ASP B 2 349 ? 3.431 -24.011 23.899 1.00 10.20 368 ASP L CA 1
ATOM 9904 C C . ASP B 2 349 ? 2.313 -23.317 23.124 1.00 9.48 368 ASP L C 1
ATOM 9905 O O . ASP B 2 349 ? 2.558 -22.465 22.294 1.00 12.48 368 ASP L O 1
ATOM 9914 N N . ARG B 2 350 ? 1.069 -23.683 23.400 1.00 8.46 369 ARG L N 1
ATOM 9915 C CA . ARG B 2 350 ? -0.098 -23.091 22.732 1.00 7.90 369 ARG L CA 1
ATOM 9916 C C . ARG B 2 350 ? -0.935 -22.349 23.762 1.00 7.30 369 ARG L C 1
ATOM 9917 O O . ARG B 2 350 ? -1.121 -22.828 24.885 1.00 8.47 369 ARG L O 1
ATOM 9938 N N . TYR B 2 351 ? -1.468 -21.186 23.371 1.00 7.09 370 TYR L N 1
ATOM 9939 C CA . TYR B 2 351 ? -2.085 -20.334 24.388 1.00 6.99 370 TYR L CA 1
ATOM 9940 C C . TYR B 2 351 ? -3.205 -19.457 23.852 1.00 6.48 370 TYR L C 1
ATOM 9941 O O . TYR B 2 351 ? -3.624 -18.530 24.545 1.00 6.88 370 TYR L O 1
ATOM 9959 N N . SER B 2 352 ? -3.742 -19.737 22.660 1.00 6.51 371 SER L N 1
ATOM 9960 C CA . SER B 2 352 ? -4.822 -18.898 22.136 1.00 6.07 371 SER L CA 1
ATOM 9961 C C . SER B 2 352 ? -5.655 -19.641 21.124 1.00 5.95 371 SER L C 1
ATOM 9962 O O . SER B 2 352 ? -5.162 -20.479 20.375 1.00 6.19 371 SER L O 1
ATOM 9970 N N . TRP B 2 353 ? -6.931 -19.233 21.043 1.00 5.69 372 TRP L N 1
ATOM 9971 C CA . TRP B 2 353 ? -7.806 -19.635 19.957 1.00 5.46 372 TRP L CA 1
ATOM 9972 C C . TRP B 2 353 ? -7.605 -18.809 18.690 1.00 5.38 372 TRP L C 1
ATOM 9973 O O . TRP B 2 353 ? -8.177 -19.163 17.650 1.00 5.92 372 TRP L O 1
ATOM 9994 N N . MET B 2 354 ? -6.868 -17.708 18.724 1.00 5.28 373 MET L N 1
ATOM 9995 C CA . MET B 2 354 ? -6.560 -17.040 17.465 1.00 5.25 373 MET L CA 1
ATOM 9996 C C . MET B 2 354 ? -5.448 -17.768 16.735 1.00 5.17 373 MET L C 1
ATOM 9997 O O . MET B 2 354 ? -4.483 -18.197 17.360 1.00 5.85 373 MET L O 1
ATOM 10011 N N . LYS B 2 355 ? -5.562 -17.828 15.411 1.00 5.31 374 LYS L N 1
ATOM 10012 C CA . LYS B 2 355 ? -4.426 -18.098 14.544 1.00 5.61 374 LYS L CA 1
ATOM 10013 C C . LYS B 2 355 ? -3.482 -16.879 14.570 1.00 5.16 374 LYS L C 1
ATOM 10014 O O . LYS B 2 355 ? -3.833 -15.817 15.068 1.00 5.72 374 LYS L O 1
ATOM 10033 N N . ALA B 2 356 ? -2.280 -17.058 13.992 1.00 5.56 375 ALA L N 1
ATOM 10034 C CA . ALA B 2 356 ? -1.251 -16.019 13.963 1.00 5.68 375 ALA L CA 1
ATOM 10035 C C . ALA B 2 356 ? -0.940 -15.674 12.509 1.00 5.56 375 ALA L C 1
ATOM 10036 O O . ALA B 2 356 ? -0.103 -16.334 11.858 1.00 6.17 375 ALA L O 1
ATOM 10043 N N . PRO B 2 357 ? -1.606 -14.679 11.933 1.00 5.74 376 PRO L N 1
ATOM 10044 C CA . PRO B 2 357 ? -1.335 -14.306 10.540 1.00 5.70 376 PRO L CA 1
ATOM 10045 C C . PRO B 2 357 ? 0.020 -13.635 10.446 1.00 5.80 376 PRO L C 1
ATOM 10046 O O . PRO B 2 357 ? 0.389 -12.805 11.284 1.00 5.99 376 PRO L O 1
ATOM 10057 N N . ARG B 2 358 ? 0.754 -13.968 9.375 1.00 5.90 377 ARG L N 1
ATOM 10058 C CA . ARG B 2 358 ? 2.043 -13.364 9.092 1.00 6.32 377 ARG L CA 1
ATOM 10059 C C . ARG B 2 358 ? 2.064 -12.985 7.619 1.00 6.51 377 ARG L C 1
ATOM 10060 O O . ARG B 2 358 ? 1.498 -13.700 6.785 1.00 7.04 377 ARG L O 1
ATOM 10081 N N . TYR B 2 359 ? 2.727 -11.874 7.305 1.00 6.55 378 TYR L N 1
ATOM 10082 C CA . TYR B 2 359 ? 2.840 -11.374 5.946 1.00 6.65 378 TYR L CA 1
ATOM 10083 C C . TYR B 2 359 ? 4.317 -11.436 5.577 1.00 7.08 378 TYR L C 1
ATOM 10084 O O . TYR B 2 359 ? 5.153 -10.808 6.231 1.00 7.34 378 TYR L O 1
ATOM 10102 N N . MET B 2 360 ? 4.662 -12.240 4.573 1.00 7.36 379 MET L N 1
ATOM 10103 C CA . MET B 2 360 ? 6.079 -12.509 4.288 1.00 8.43 379 MET L CA 1
ATOM 10104 C C . MET B 2 360 ? 6.799 -12.929 5.570 1.00 8.07 379 MET L C 1
ATOM 10105 O O . MET B 2 360 ? 7.967 -12.583 5.772 1.00 9.25 379 MET L O 1
ATOM 10119 N N . GLY B 2 361 ? 6.112 -13.685 6.424 1.00 7.87 380 GLY L N 1
ATOM 10120 C CA . GLY B 2 361 ? 6.675 -14.188 7.666 1.00 8.13 380 GLY L CA 1
ATOM 10121 C C . GLY B 2 361 ? 6.690 -13.215 8.839 1.00 7.72 380 GLY L C 1
ATOM 10122 O O . GLY B 2 361 ? 7.107 -13.610 9.924 1.00 8.64 380 GLY L O 1
ATOM 10126 N N . GLU B 2 362 ? 6.218 -11.993 8.648 1.00 7.35 381 GLU L N 1
ATOM 10127 C CA . GLU B 2 362 ? 6.341 -10.963 9.674 1.00 7.39 381 GLU L CA 1
ATOM 10128 C C . GLU B 2 362 ? 4.997 -10.677 10.368 1.00 6.80 381 GLU L C 1
ATOM 10129 O O . GLU B 2 362 ? 3.932 -10.707 9.749 1.00 6.83 381 GLU L O 1
ATOM 10141 N N . PRO B 2 363 ? 5.066 -10.321 11.659 1.00 7.24 382 PRO L N 1
ATOM 10142 C CA . PRO B 2 363 ? 3.878 -9.870 12.401 1.00 6.80 382 PRO L CA 1
ATOM 10143 C C . PRO B 2 363 ? 3.564 -8.437 12.059 1.00 7.17 382 PRO L C 1
ATOM 10144 O O . PRO B 2 363 ? 4.473 -7.562 12.103 1.00 9.38 382 PRO L O 1
ATOM 10155 N N . MET B 2 364 ? 2.304 -8.144 11.751 1.00 6.33 383 MET L N 1
ATOM 10156 C CA . MET B 2 364 ? 1.904 -6.854 11.215 1.00 6.48 383 MET L CA 1
ATOM 10157 C C . MET B 2 364 ? 0.818 -6.227 12.088 1.00 6.31 383 MET L C 1
ATOM 10158 O O . MET B 2 364 ? -0.220 -6.850 12.328 1.00 6.98 383 MET L O 1
ATOM 10172 N N . GLU B 2 365 ? 1.058 -5.001 12.555 1.00 6.41 384 GLU L N 1
ATOM 10173 C CA . GLU B 2 365 ? -0.038 -4.214 13.101 1.00 6.34 384 GLU L CA 1
ATOM 10174 C C . GLU B 2 365 ? -0.954 -3.778 11.980 1.00 6.16 384 GLU L C 1
ATOM 10175 O O . GLU B 2 365 ? -0.502 -3.358 10.914 1.00 7.06 384 GLU L O 1
ATOM 10187 N N . THR B 2 366 ? -2.259 -3.834 12.235 1.00 6.27 385 THR L N 1
ATOM 10188 C CA . THR B 2 366 ? -3.236 -3.232 11.354 1.00 6.06 385 THR L CA 1
ATOM 10189 C C . THR B 2 366 ? -4.180 -2.376 12.202 1.00 6.34 385 THR L C 1
ATOM 10190 O O . THR B 2 366 ? -4.153 -2.453 13.432 1.00 7.80 385 THR L O 1
ATOM 10201 N N . GLY B 2 367 ? -4.993 -1.554 11.525 1.00 6.10 386 GLY L N 1
ATOM 10202 C CA . GLY B 2 367 ? -5.888 -0.645 12.206 1.00 6.22 386 GLY L CA 1
ATOM 10203 C C . GLY B 2 367 ? -5.565 0.804 11.945 1.00 6.26 386 GLY L C 1
ATOM 10204 O O . GLY B 2 367 ? -4.857 1.129 10.983 1.00 6.73 386 GLY L O 1
ATOM 10208 N N . PRO B 2 368 ? -6.087 1.707 12.779 1.00 6.39 387 PRO L N 1
ATOM 10209 C CA . PRO B 2 368 ? -5.989 3.126 12.456 1.00 6.83 387 PRO L CA 1
ATOM 10210 C C . PRO B 2 368 ? -4.550 3.620 12.281 1.00 6.78 3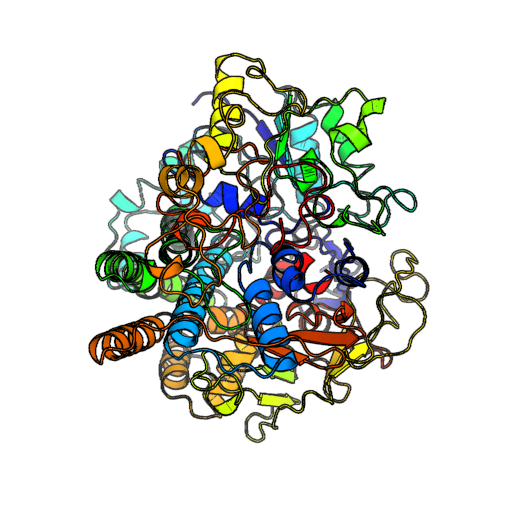87 PRO L C 1
ATOM 10211 O O . PRO B 2 368 ? -4.290 4.456 11.438 1.00 7.82 387 PRO L O 1
ATOM 10222 N N . LEU B 2 369 ? -3.631 3.160 13.131 1.00 7.09 388 LEU L N 1
ATOM 10223 C CA . LEU B 2 369 ? -2.256 3.643 13.000 1.00 7.67 388 LEU L CA 1
ATOM 10224 C C . LEU B 2 369 ? -1.659 3.218 11.661 1.00 7.50 388 LEU L C 1
ATOM 10225 O O . LEU B 2 369 ? -0.976 3.978 10.986 1.00 8.15 388 LEU L O 1
ATOM 10241 N N . ALA B 2 370 ? -1.914 1.965 11.241 1.00 7.21 389 ALA L N 1
ATOM 10242 C CA . ALA B 2 370 ? -1.450 1.521 9.939 1.00 7.45 389 ALA L CA 1
ATOM 10243 C C . ALA B 2 370 ? -2.085 2.310 8.794 1.00 7.33 389 ALA L C 1
ATOM 10244 O O . ALA B 2 370 ? -1.419 2.706 7.857 1.00 8.27 389 ALA L O 1
ATOM 10251 N N . GLN B 2 371 ? -3.413 2.496 8.857 1.00 7.24 390 GLN L N 1
ATOM 10252 C CA . GLN B 2 371 ? -4.114 3.182 7.779 1.00 7.66 390 GLN L CA 1
ATOM 10253 C C . GLN B 2 371 ? -3.638 4.631 7.655 1.00 8.08 390 GLN L C 1
ATOM 10254 O O . GLN B 2 371 ? -3.356 5.109 6.558 1.00 8.64 390 GLN L O 1
ATOM 10268 N N . VAL B 2 372 ? -3.514 5.312 8.793 1.00 8.15 391 VAL L N 1
ATOM 10269 C CA . VAL B 2 372 ? -3.093 6.706 8.815 1.00 8.50 391 VAL L CA 1
ATOM 10270 C C . VAL B 2 372 ? -1.623 6.841 8.367 1.00 8.74 391 VAL L C 1
ATOM 10271 O O . VAL B 2 372 ? -1.308 7.693 7.538 1.00 9.50 391 VAL L O 1
ATOM 10284 N N . LEU B 2 373 ? -0.712 6.052 8.933 1.00 8.45 392 LEU L N 1
ATOM 10285 C CA . LEU B 2 373 ? 0.720 6.215 8.582 1.00 9.17 392 LEU L CA 1
ATOM 10286 C C . LEU B 2 373 ? 0.964 5.880 7.124 1.00 8.97 392 LEU L C 1
ATOM 10287 O O . LEU B 2 373 ? 1.744 6.576 6.449 1.00 9.79 392 LEU L O 1
ATOM 10303 N N . ILE B 2 374 ? 0.339 4.813 6.633 1.00 8.69 393 ILE L N 1
ATOM 10304 C CA . ILE B 2 374 ? 0.529 4.448 5.236 1.00 8.92 393 ILE L CA 1
ATOM 10305 C C . ILE B 2 374 ? -0.080 5.519 4.321 1.00 9.08 393 ILE L C 1
ATOM 10306 O O . ILE B 2 374 ? 0.591 5.954 3.372 1.00 10.11 393 ILE L O 1
ATOM 10322 N N . ALA B 2 375 ? -1.302 5.968 4.587 1.00 8.57 394 ALA L N 1
ATOM 10323 C CA . ALA B 2 375 ? -1.886 7.000 3.749 1.00 9.46 394 ALA L CA 1
ATOM 10324 C C . ALA B 2 375 ? -1.054 8.296 3.774 1.00 9.73 394 ALA L C 1
ATOM 10325 O O . ALA B 2 375 ? -0.827 8.910 2.735 1.00 10.81 394 ALA L O 1
ATOM 10332 N N . TYR B 2 376 ? -0.597 8.685 4.954 1.00 9.85 395 TYR L N 1
ATOM 10333 C CA . TYR B 2 376 ? 0.276 9.883 5.076 1.00 10.85 395 TYR L CA 1
ATOM 10334 C C . TYR B 2 376 ? 1.457 9.746 4.123 1.00 11.85 395 TYR L C 1
ATOM 10335 O O . TYR B 2 376 ? 1.794 10.655 3.352 1.00 13.05 395 TYR L O 1
ATOM 10353 N N . SER B 2 377 ? 2.091 8.575 4.170 1.00 11.57 396 SER L N 1
ATOM 10354 C CA . SER B 2 377 ? 3.304 8.317 3.412 1.00 12.44 396 SER L CA 1
ATOM 10355 C C . SER B 2 377 ? 3.086 8.135 1.919 1.00 13.05 396 SER L C 1
ATOM 10356 O O . SER B 2 377 ? 4.040 8.200 1.143 1.00 15.84 396 SER L O 1
ATOM 10364 N N . GLN B 2 378 ? 1.832 7.913 1.526 1.00 13.40 397 GLN L N 1
ATOM 10365 C CA . GLN B 2 378 ? 1.389 7.904 0.127 1.00 13.14 397 GLN L CA 1
ATOM 10366 C C . GLN B 2 378 ? 0.987 9.301 -0.354 1.00 14.16 397 GLN L C 1
ATOM 10367 O O . GLN B 2 378 ? 0.587 9.462 -1.505 1.00 16.57 397 GLN L O 1
ATOM 10381 N N . GLY B 2 379 ? 1.098 10.302 0.511 1.00 13.63 398 GLY L N 1
ATOM 10382 C CA . GLY B 2 379 ? 0.738 11.665 0.138 1.00 14.77 398 GLY L CA 1
ATOM 10383 C C . GLY B 2 379 ? -0.732 12.028 0.234 1.00 13.43 398 GLY L C 1
ATOM 10384 O O . GLY B 2 379 ? -1.167 13.003 -0.365 1.00 15.70 398 GLY L O 1
ATOM 10388 N N . HIS B 2 380 ? -1.511 11.254 0.981 1.00 11.75 399 HIS L N 1
ATOM 10389 C CA . HIS B 2 380 ? -2.944 11.508 1.101 1.00 10.42 399 HIS L CA 1
ATOM 10390 C C . HIS B 2 380 ? -3.129 12.899 1.707 1.00 10.55 399 HIS L C 1
ATOM 10391 O O . HIS B 2 380 ? -2.718 13.125 2.850 1.00 11.16 399 HIS L O 1
ATOM 10405 N N . PRO B 2 381 ? -3.740 13.847 0.978 1.00 11.70 400 PRO L N 1
ATOM 10406 C CA . PRO B 2 381 ? -3.683 15.231 1.467 1.00 12.61 400 PRO L CA 1
ATOM 10407 C C . PRO B 2 381 ? -4.515 15.459 2.733 1.00 11.60 400 PRO L C 1
ATOM 10408 O O . PRO B 2 381 ? -4.146 16.292 3.557 1.00 12.66 400 PRO L O 1
ATOM 10419 N N . LYS B 2 382 ? -5.647 14.774 2.872 1.00 11.83 401 LYS L N 1
ATOM 10420 C CA . LYS B 2 382 ? -6.480 15.000 4.044 1.00 11.37 401 LYS L CA 1
ATOM 10421 C C . LYS B 2 382 ? -5.832 14.393 5.278 1.00 11.03 401 LYS L C 1
ATOM 10422 O O . LYS B 2 382 ? -5.821 14.995 6.350 1.00 11.86 401 LYS L O 1
ATOM 10441 N N . VAL B 2 383 ? -5.299 13.179 5.138 1.00 10.51 402 VAL L N 1
ATOM 10442 C CA . VAL B 2 383 ? -4.607 12.562 6.258 1.00 9.91 402 VAL L CA 1
ATOM 10443 C C . VAL B 2 383 ? -3.378 13.401 6.643 1.00 10.37 402 VAL L C 1
ATOM 10444 O O . VAL B 2 383 ? -3.139 13.610 7.849 1.00 10.80 402 VAL L O 1
ATOM 10457 N N . LYS B 2 384 ? -2.627 13.909 5.669 1.00 11.19 403 LYS L N 1
ATOM 10458 C CA . LYS B 2 384 ? -1.471 14.722 6.025 1.00 12.07 403 LYS L CA 1
ATOM 10459 C C . LYS B 2 384 ? -1.905 15.979 6.802 1.00 11.84 403 LYS L C 1
ATOM 10460 O O . LYS B 2 384 ? -1.294 16.335 7.801 1.00 12.64 403 LYS L O 1
ATOM 10479 N N . ALA B 2 385 ? -2.932 16.664 6.322 1.00 12.10 404 ALA L N 1
ATOM 10480 C CA . ALA B 2 385 ? -3.346 17.927 6.961 1.00 13.50 404 ALA L CA 1
ATOM 10481 C C . ALA B 2 385 ? -3.759 17.692 8.415 1.00 12.63 404 ALA L C 1
ATOM 10482 O O . ALA B 2 385 ? -3.352 18.423 9.321 1.00 13.95 404 ALA L O 1
ATOM 10489 N N . VAL B 2 386 ? -4.594 16.681 8.661 1.00 12.05 405 VAL L N 1
ATOM 10490 C CA . VAL B 2 386 ? -5.044 16.442 10.023 1.00 12.46 405 VAL L CA 1
ATOM 10491 C C . VAL B 2 386 ? -3.904 15.950 10.923 1.00 11.36 405 VAL L C 1
ATOM 10492 O O . VAL B 2 386 ? -3.765 16.374 12.064 1.00 11.96 405 VAL L O 1
ATOM 10505 N N . THR B 2 387 ? -3.101 15.024 10.407 1.00 11.16 406 THR L N 1
ATOM 10506 C CA . THR B 2 387 ? -1.996 14.468 11.189 1.00 10.41 406 THR L CA 1
ATOM 10507 C C . THR B 2 387 ? -1.012 15.569 11.575 1.00 11.61 406 THR L C 1
ATOM 10508 O O . THR B 2 387 ? -0.586 15.664 12.738 1.00 12.15 406 THR L O 1
ATOM 10519 N N . ASP B 2 388 ? -0.628 16.408 10.618 1.00 12.46 407 ASP L N 1
ATOM 10520 C CA . ASP B 2 388 ? 0.321 17.476 10.913 1.00 13.24 407 ASP L CA 1
ATOM 10521 C C . ASP B 2 388 ? -0.260 18.417 11.973 1.00 13.67 407 ASP L C 1
ATOM 10522 O O . ASP B 2 388 ? 0.472 18.906 12.838 1.00 15.16 407 ASP L O 1
ATOM 10531 N N . ALA B 2 389 ? -1.560 18.704 11.898 1.00 14.13 408 ALA L N 1
ATOM 10532 C CA . ALA B 2 389 ? -2.212 19.628 12.850 1.00 15.01 408 ALA L CA 1
ATOM 10533 C C . ALA B 2 389 ? -2.224 19.020 14.255 1.00 14.31 408 ALA L C 1
ATOM 10534 O O . ALA B 2 389 ? -1.974 19.716 15.242 1.00 15.65 408 ALA L O 1
ATOM 10541 N N . VAL B 2 390 ? -2.451 17.722 14.359 1.00 13.49 409 VAL L N 1
ATOM 10542 C CA . VAL B 2 390 ? -2.394 17.031 15.630 1.00 14.13 409 VAL L CA 1
ATOM 10543 C C . VAL B 2 390 ? -0.982 17.058 16.221 1.00 13.83 409 VAL L C 1
ATOM 10544 O O . VAL B 2 390 ? -0.806 17.376 17.409 1.00 14.81 409 VAL L O 1
ATOM 10557 N N . LEU B 2 391 ? 0.040 16.746 15.416 1.00 14.09 410 LEU L N 1
ATOM 10558 C CA . LEU B 2 391 ? 1.418 16.745 15.923 1.00 16.03 410 LEU L CA 1
ATOM 10559 C C . LEU B 2 391 ? 1.818 18.146 16.388 1.00 15.82 410 LEU L C 1
ATOM 10560 O O . LEU B 2 391 ? 2.478 18.312 17.425 1.00 16.77 410 LEU L O 1
ATOM 10576 N N . ALA B 2 392 ? 1.417 19.159 15.629 1.00 16.04 411 ALA L N 1
ATOM 10577 C CA . ALA B 2 392 ? 1.752 20.543 15.995 1.00 17.16 411 ALA L CA 1
ATOM 10578 C C . ALA B 2 392 ? 1.079 20.931 17.307 1.00 17.49 411 ALA L C 1
ATOM 10579 O O . ALA B 2 392 ? 1.702 21.566 18.152 1.00 18.87 411 ALA L O 1
ATOM 10586 N N . LYS B 2 393 ? -0.192 20.562 17.475 1.00 18.16 412 LYS L N 1
ATOM 10587 C CA . LYS B 2 393 ? -0.908 20.907 18.697 1.00 18.28 412 LYS L CA 1
ATOM 10588 C C . LYS B 2 393 ? -0.262 20.255 19.921 1.00 17.13 412 LYS L C 1
ATOM 10589 O O . LYS B 2 393 ? -0.168 20.871 20.990 1.00 18.65 412 LYS L O 1
ATOM 10608 N N . LEU B 2 394 ? 0.183 19.012 19.768 1.00 16.69 413 LEU L N 1
ATOM 10609 C CA . LEU B 2 394 ? 0.832 18.287 20.860 1.00 15.69 413 LEU L CA 1
ATOM 10610 C C . LEU B 2 394 ? 2.303 18.641 21.048 1.00 17.67 413 LEU L C 1
ATOM 10611 O O . LEU B 2 394 ? 2.910 18.297 22.057 1.00 19.31 413 LEU L O 1
ATOM 10627 N N . GLY B 2 395 ? 2.881 19.361 20.097 1.00 18.23 414 GLY L N 1
ATOM 10628 C CA . GLY B 2 395 ? 4.288 19.714 20.190 1.00 21.15 414 GLY L CA 1
ATOM 10629 C C . GLY B 2 395 ? 5.215 18.509 20.158 1.00 19.23 414 GLY L C 1
ATOM 10630 O O . GLY B 2 395 ? 6.231 18.478 20.854 1.00 21.30 414 GLY L O 1
ATOM 10634 N N . VAL B 2 396 ? 4.888 17.532 19.321 1.00 21.47 415 VAL L N 1
ATOM 10635 C CA . VAL B 2 396 ? 5.737 16.356 19.169 1.00 21.65 415 VAL L CA 1
ATOM 10636 C C . VAL B 2 396 ? 6.077 16.131 17.714 1.00 19.88 415 VAL L C 1
ATOM 10637 O O . VAL B 2 396 ? 5.389 16.601 16.823 1.00 21.21 415 VAL L O 1
ATOM 10650 N N . GLY B 2 397 ? 7.136 15.367 17.487 1.00 20.43 416 GLY L N 1
ATOM 10651 C CA . GLY B 2 397 ? 7.536 14.998 16.158 1.00 24.61 416 GLY L CA 1
ATOM 10652 C C . GLY B 2 397 ? 6.885 13.698 15.724 1.00 20.39 416 GLY L C 1
ATOM 10653 O O . GLY B 2 397 ? 6.225 12.987 16.487 1.00 19.05 416 GLY L O 1
ATOM 10657 N N . PRO B 2 398 ? 7.063 13.370 14.455 1.00 20.90 417 PRO L N 1
ATOM 10658 C CA . PRO B 2 398 ? 6.422 12.199 13.869 1.00 20.78 417 PRO L CA 1
ATOM 10659 C C . PRO B 2 398 ? 6.758 10.885 14.573 1.00 18.68 417 PRO L C 1
ATOM 10660 O O . PRO B 2 398 ? 5.927 9.968 14.564 1.00 17.54 417 PRO L O 1
ATOM 10671 N N . GLU B 2 399 ? 7.929 10.790 15.180 1.00 19.32 418 GLU L N 1
ATOM 10672 C CA . GLU B 2 399 ? 8.334 9.598 15.915 1.00 19.15 418 GLU L CA 1
ATOM 10673 C C . GLU B 2 399 ? 7.372 9.243 17.022 1.00 16.40 418 GLU L C 1
ATOM 10674 O O . GLU B 2 399 ? 7.273 8.083 17.421 1.00 16.35 418 GLU L O 1
ATOM 10686 N N . ALA B 2 400 ? 6.705 10.259 17.548 1.00 15.41 419 ALA L N 1
ATOM 10687 C CA . ALA B 2 400 ? 5.746 10.032 18.613 1.00 15.65 419 ALA L CA 1
ATOM 10688 C C . ALA B 2 400 ? 4.588 9.145 18.199 1.00 12.29 419 ALA L C 1
ATOM 10689 O O . ALA B 2 400 ? 3.900 8.624 19.056 1.00 13.07 419 ALA L O 1
ATOM 10696 N N . LEU B 2 401 ? 4.345 9.022 16.903 1.00 11.56 420 LEU L N 1
ATOM 10697 C CA . LEU B 2 401 ? 3.224 8.213 16.448 1.00 10.40 420 LEU L CA 1
ATOM 10698 C C . LEU B 2 401 ? 3.453 6.729 16.711 1.00 9.19 420 LEU L C 1
ATOM 10699 O O . LEU B 2 401 ? 2.459 5.993 16.782 1.00 9.30 420 LEU L O 1
ATOM 10715 N N . PHE B 2 402 ? 4.705 6.286 16.864 1.00 9.55 421 PHE L N 1
ATOM 10716 C CA . PHE B 2 402 ? 4.998 4.877 17.050 1.00 9.17 421 PHE L CA 1
ATOM 10717 C C . PHE B 2 402 ? 4.882 4.505 18.529 1.00 8.85 421 PHE L C 1
ATOM 10718 O O . PHE B 2 402 ? 5.879 4.205 19.209 1.00 10.05 421 PHE L O 1
ATOM 10735 N N . SER B 2 403 ? 3.656 4.522 19.041 1.00 8.88 422 SER L N 1
ATOM 10736 C CA . SER B 2 403 ? 3.452 4.392 20.468 1.00 8.30 422 SER L CA 1
ATOM 10737 C C . SER B 2 403 ? 1.969 4.189 20.738 1.00 7.69 422 SER L C 1
ATOM 10738 O O . SER B 2 403 ? 1.122 4.420 19.880 1.00 7.92 422 SER L O 1
ATOM 10746 N N . THR B 2 404 ? 1.680 3.833 21.978 1.00 7.68 423 THR L N 1
ATOM 10747 C CA . THR B 2 404 ? 0.307 3.760 22.474 1.00 7.46 423 THR L CA 1
ATOM 10748 C C . THR B 2 404 ? -0.435 5.093 22.310 1.00 8.02 423 THR L C 1
ATOM 10749 O O . THR B 2 404 ? -1.585 5.124 21.869 1.00 7.70 423 THR L O 1
ATOM 10760 N N . LEU B 2 405 ? 0.232 6.195 22.674 1.00 8.22 424 LEU L N 1
ATOM 10761 C CA . LEU B 2 405 ? -0.393 7.489 22.477 1.00 8.55 424 LEU L CA 1
ATOM 10762 C C . LEU B 2 405 ? -0.647 7.770 20.999 1.00 8.29 424 LEU L C 1
ATOM 10763 O O . LEU B 2 405 ? -1.710 8.273 20.608 1.00 8.28 424 LEU L O 1
ATOM 10779 N N . GLY B 2 406 ? 0.351 7.469 20.178 1.00 8.33 425 GLY L N 1
ATOM 10780 C CA . GLY B 2 406 ? 0.238 7.687 18.759 1.00 8.33 425 GLY L CA 1
ATOM 10781 C C . GLY B 2 406 ? -0.908 6.918 18.119 1.00 7.46 425 GLY L C 1
ATOM 10782 O O . GLY B 2 406 ? -1.588 7.432 17.244 1.00 7.91 425 GLY L O 1
ATOM 10786 N N . ARG B 2 407 ? -1.064 5.671 18.545 1.00 7.33 426 ARG L N 1
ATOM 10787 C CA . ARG B 2 407 ? -2.114 4.807 18.021 1.00 7.32 426 ARG L CA 1
ATOM 10788 C C . ARG B 2 407 ? -3.504 5.369 18.380 1.00 6.90 426 ARG L C 1
ATOM 10789 O O . ARG B 2 407 ? -4.440 5.376 17.571 1.00 7.37 426 ARG L O 1
ATOM 10810 N N . THR B 2 408 ? -3.614 5.861 19.617 1.00 7.01 427 THR L N 1
ATOM 10811 C CA . THR B 2 408 ? -4.852 6.464 20.084 1.00 7.04 427 THR L CA 1
ATOM 10812 C C . THR B 2 408 ? -5.151 7.741 19.290 1.00 7.09 427 THR L C 1
ATOM 10813 O O . THR B 2 408 ? -6.300 7.988 18.884 1.00 7.33 427 THR L O 1
ATOM 10824 N N . ALA B 2 409 ? -4.115 8.534 19.046 1.00 7.27 428 ALA L N 1
ATOM 10825 C CA . ALA B 2 409 ? -4.266 9.732 18.236 1.00 7.51 428 ALA L CA 1
ATOM 10826 C C . ALA B 2 409 ? -4.675 9.387 16.804 1.00 7.29 428 ALA L C 1
ATOM 10827 O O . ALA B 2 409 ? -5.535 10.059 16.208 1.00 7.73 428 ALA L O 1
ATOM 10834 N N . ALA B 2 410 ? -4.064 8.334 16.233 1.00 7.31 429 ALA L N 1
ATOM 10835 C CA . ALA B 2 410 ? -4.385 7.936 14.854 1.00 7.27 429 ALA L CA 1
ATOM 10836 C C . ALA B 2 410 ? -5.856 7.528 14.714 1.00 6.66 429 ALA L C 1
ATOM 10837 O O . ALA B 2 410 ? -6.458 7.789 13.685 1.00 7.00 429 ALA L O 1
ATOM 10844 N N . ARG B 2 411 ? -6.405 6.882 15.737 1.00 6.39 430 ARG L N 1
ATOM 10845 C CA . ARG B 2 411 ? -7.826 6.557 15.701 1.00 6.16 430 ARG L CA 1
ATOM 10846 C C . ARG B 2 411 ? -8.660 7.835 15.568 1.00 6.19 430 ARG L C 1
ATOM 10847 O O . ARG B 2 411 ? -9.610 7.873 14.782 1.00 6.56 430 ARG L O 1
ATOM 10868 N N . GLY B 2 412 ? -8.311 8.883 16.302 1.00 6.50 431 GLY L N 1
ATOM 10869 C CA . GLY B 2 412 ? -8.984 10.156 16.152 1.00 6.96 431 GLY L CA 1
ATOM 10870 C C . GLY B 2 412 ? -8.795 10.784 14.784 1.00 6.67 431 GLY L C 1
ATOM 10871 O O . GLY B 2 412 ? -9.737 11.280 14.171 1.00 7.36 431 GLY L O 1
ATOM 10875 N N . ILE B 2 413 ? -7.542 10.782 14.290 1.00 7.14 432 ILE L N 1
ATOM 10876 C CA . ILE B 2 413 ? -7.244 11.336 12.983 1.00 7.25 432 ILE L CA 1
ATOM 10877 C C . ILE B 2 413 ? -8.132 10.673 11.914 1.00 7.23 432 ILE L C 1
ATOM 10878 O O . ILE B 2 413 ? -8.736 11.356 11.089 1.00 7.77 432 ILE L O 1
ATOM 10894 N N A GLU B 2 414 ? -8.157 9.339 11.949 0.59 7.06 433 GLU L N 1
ATOM 10895 N N B GLU B 2 414 ? -8.215 9.351 11.893 0.41 7.28 433 GLU L N 1
ATOM 10896 C CA A GLU B 2 414 ? -8.938 8.546 11.008 0.59 7.57 433 GLU L CA 1
ATOM 10897 C CA B GLU B 2 414 ? -9.006 8.787 10.811 0.41 7.33 433 GLU L CA 1
ATOM 10898 C C A GLU B 2 414 ? -10.417 8.971 11.074 0.59 6.92 433 GLU L C 1
ATOM 10899 C C B GLU B 2 414 ? -10.493 8.997 11.036 0.41 6.95 433 GLU L C 1
ATOM 10900 O O A GLU B 2 414 ? -11.083 9.145 10.043 0.59 7.16 433 GLU L O 1
ATOM 10901 O O B GLU B 2 414 ? -11.251 9.036 10.066 0.41 7.08 433 GLU L O 1
ATOM 10924 N N . THR B 2 415 ? -10.932 9.111 12.287 1.00 6.73 434 THR L N 1
ATOM 10925 C CA . THR B 2 415 ? -12.329 9.479 12.504 1.00 6.58 434 THR L CA 1
ATOM 10926 C C . THR B 2 415 ? -12.611 10.836 11.853 1.00 6.72 434 THR L C 1
ATOM 10927 O O . THR B 2 415 ? -13.635 11.022 11.186 1.00 7.45 434 THR L O 1
ATOM 10938 N N . ALA B 2 416 ? -11.746 11.821 12.101 1.00 7.13 435 ALA L N 1
ATOM 10939 C CA . ALA B 2 416 ? -11.951 13.140 11.536 1.00 7.59 435 ALA L CA 1
ATOM 10940 C C . ALA B 2 416 ? -11.937 13.129 10.013 1.00 7.32 435 ALA L C 1
ATOM 10941 O O . ALA B 2 416 ? -12.776 13.762 9.359 1.00 8.10 435 ALA L O 1
ATOM 10948 N N . VAL B 2 417 ? -10.957 12.420 9.440 1.00 7.09 436 VAL L N 1
ATOM 10949 C CA . VAL B 2 417 ? -10.817 12.354 7.989 1.00 7.12 436 VAL L CA 1
ATOM 10950 C C . VAL B 2 417 ? -12.048 11.669 7.365 1.00 7.13 436 VAL L C 1
ATOM 10951 O O . VAL B 2 417 ? -12.603 12.140 6.371 1.00 7.85 436 VAL L O 1
ATOM 10964 N N . ILE B 2 418 ? -12.447 10.534 7.939 1.00 6.74 437 ILE L N 1
ATOM 10965 C CA . ILE B 2 418 ? -13.618 9.818 7.410 1.00 6.88 437 ILE L CA 1
ATOM 10966 C C . ILE B 2 418 ? -14.884 10.627 7.598 1.00 7.21 437 ILE L C 1
ATOM 10967 O O . ILE B 2 418 ? -15.738 10.635 6.698 1.00 7.68 437 ILE L O 1
ATOM 10983 N N . ALA B 2 419 ? -15.030 11.326 8.720 1.00 7.29 438 ALA L N 1
ATOM 10984 C CA . ALA B 2 419 ? -16.227 12.129 8.896 1.00 7.46 438 ALA L CA 1
ATOM 10985 C C . ALA B 2 419 ? -16.378 13.154 7.765 1.00 7.82 438 ALA L C 1
ATOM 10986 O O . ALA B 2 419 ? -17.478 13.375 7.254 1.00 8.84 438 ALA L O 1
ATOM 10993 N N A GLU B 2 420 ? -15.277 13.795 7.384 0.48 7.68 439 GLU L N 1
ATOM 10994 N N B GLU B 2 420 ? -15.277 13.798 7.383 0.52 7.88 439 GLU L N 1
ATOM 10995 C CA A GLU B 2 420 ? -15.337 14.729 6.277 0.48 8.06 439 GLU L CA 1
ATOM 10996 C CA B GLU B 2 420 ? -15.340 14.734 6.276 0.52 8.30 439 GLU L CA 1
ATOM 10997 C C A GLU B 2 420 ? -15.634 13.997 4.962 0.48 8.08 439 GLU L C 1
ATOM 10998 C C B GLU B 2 420 ? -15.615 14.011 4.948 0.52 8.11 439 GLU L C 1
ATOM 10999 O O A GLU B 2 420 ? -16.459 14.441 4.156 0.48 8.98 439 GLU L O 1
ATOM 11000 O O B GLU B 2 420 ? -16.398 14.479 4.112 0.52 9.04 439 GLU L O 1
ATOM 11023 N N . TYR B 2 421 ? -14.954 12.878 4.728 1.00 7.98 440 TYR L N 1
ATOM 11024 C CA . TYR B 2 421 ? -15.106 12.178 3.466 1.00 8.21 440 TYR L CA 1
ATOM 11025 C C . TYR B 2 421 ? -16.514 11.627 3.254 1.00 7.88 440 TYR L C 1
ATOM 11026 O O . TYR B 2 421 ? -16.979 11.537 2.113 1.00 8.67 440 TYR L O 1
ATOM 11044 N N . VAL B 2 422 ? -17.212 11.275 4.329 1.00 7.91 441 VAL L N 1
ATOM 11045 C CA . VAL B 2 422 ? -18.615 10.844 4.165 1.00 7.82 441 VAL L CA 1
ATOM 11046 C C . VAL B 2 422 ? -19.422 11.915 3.434 1.00 8.26 441 VAL L C 1
ATOM 11047 O O . VAL B 2 422 ? -20.270 11.589 2.605 1.00 8.52 441 VAL L O 1
ATOM 11060 N N . GLY B 2 423 ? -19.173 13.201 3.714 1.00 8.68 442 GLY L N 1
ATOM 11061 C CA . GLY B 2 423 ? -19.878 14.257 3.002 1.00 9.25 442 GLY L CA 1
ATOM 11062 C C . GLY B 2 423 ? -19.582 14.292 1.519 1.00 9.30 442 GLY L C 1
ATOM 11063 O O . GLY B 2 423 ? -20.454 14.604 0.715 1.00 10.44 442 GLY L O 1
ATOM 11067 N N . VAL B 2 424 ? -18.338 14.001 1.145 1.00 9.26 443 VAL L N 1
ATOM 11068 C CA . VAL B 2 424 ? -17.947 13.930 -0.255 1.00 9.63 443 VAL L CA 1
ATOM 11069 C C . VAL B 2 424 ? -18.641 12.770 -0.954 1.00 8.94 443 VAL L C 1
ATOM 11070 O O . VAL B 2 424 ? -19.222 12.918 -2.031 1.00 10.16 443 VAL L O 1
ATOM 11083 N N . MET B 2 425 ? -18.624 11.595 -0.318 1.00 8.51 444 MET L N 1
ATOM 11084 C CA . MET B 2 425 ? -19.333 10.439 -0.873 1.00 8.58 444 MET L CA 1
ATOM 11085 C C . MET B 2 425 ? -20.818 10.722 -0.998 1.00 8.53 444 MET L C 1
ATOM 11086 O O . MET B 2 425 ? -21.449 10.336 -2.009 1.00 9.15 444 MET L O 1
ATOM 11100 N N . LEU B 2 426 ? -21.395 11.385 -0.010 1.00 8.41 445 LEU L N 1
ATOM 11101 C CA . LEU B 2 426 ? -22.813 11.682 -0.042 1.00 8.74 445 LEU L CA 1
ATOM 11102 C C . LEU B 2 426 ? -23.164 12.582 -1.223 1.00 8.90 445 LEU L C 1
ATOM 11103 O O . LEU B 2 426 ? -24.142 12.372 -1.929 1.00 9.56 445 LEU L O 1
ATOM 11119 N N . GLN B 2 427 ? -22.338 13.598 -1.454 1.00 9.32 446 GLN L N 1
ATOM 11120 C CA . GLN B 2 427 ? -22.557 14.478 -2.596 1.00 10.52 446 GLN L CA 1
ATOM 11121 C C . GLN B 2 427 ? -22.413 13.755 -3.919 1.00 9.76 446 GLN L C 1
ATOM 11122 O O . GLN B 2 427 ? -23.194 13.950 -4.847 1.00 10.55 446 GLN L O 1
ATOM 11136 N N . GLU B 2 428 ? -21.406 12.893 -4.032 1.00 9.78 447 GLU L N 1
ATOM 11137 C CA . GLU B 2 428 ? -21.230 12.106 -5.239 1.00 9.87 447 GLU L CA 1
ATOM 11138 C C . GLU B 2 428 ? -22.431 11.195 -5.510 1.00 9.29 447 GLU L C 1
ATOM 11139 O O . GLU B 2 428 ? -22.864 11.042 -6.654 1.00 9.99 447 GLU L O 1
ATOM 11151 N N . TYR B 2 429 ? -22.969 10.603 -4.453 1.00 8.66 448 TYR L N 1
ATOM 11152 C CA . TYR B 2 429 ? -24.148 9.772 -4.551 1.00 8.52 448 TYR L CA 1
ATOM 11153 C C . TYR B 2 429 ? -25.368 10.587 -5.029 1.00 8.80 448 TYR L C 1
ATOM 11154 O O . TYR B 2 429 ? -26.053 10.200 -5.984 1.00 9.59 448 TYR L O 1
ATOM 11172 N N . LYS B 2 430 ? -25.614 11.728 -4.385 1.00 9.10 449 LYS L N 1
ATOM 11173 C CA . LYS B 2 430 ? -26.669 12.613 -4.851 1.00 10.11 449 LYS L CA 1
ATOM 11174 C C . LYS B 2 430 ? -26.510 12.982 -6.313 1.00 10.37 449 LYS L C 1
ATOM 11175 O O . LYS B 2 430 ? -27.471 13.006 -7.088 1.00 11.07 449 LYS L O 1
ATOM 11194 N N . ASP B 2 431 ? -25.290 13.312 -6.708 1.00 10.31 450 ASP L N 1
ATOM 11195 C CA . ASP B 2 431 ? -25.024 13.725 -8.091 1.00 11.76 450 ASP L CA 1
ATOM 11196 C C . ASP B 2 431 ? -25.345 12.585 -9.060 1.00 11.37 450 ASP L C 1
ATOM 11197 O O . ASP B 2 431 ? -25.849 12.809 -10.159 1.00 13.04 450 ASP L O 1
ATOM 11206 N N . ASN B 2 432 ? -25.038 11.360 -8.652 1.00 10.54 451 ASN L N 1
ATOM 11207 C CA . ASN B 2 432 ? -25.288 10.213 -9.500 1.00 10.71 451 ASN L CA 1
ATOM 11208 C C . ASN B 2 432 ? -26.788 9.968 -9.707 1.00 10.00 451 ASN L C 1
ATOM 11209 O O . ASN B 2 432 ? -27.255 9.709 -10.825 1.00 10.91 451 ASN L O 1
ATOM 11220 N N . ILE B 2 433 ? -27.537 10.066 -8.615 1.00 9.77 452 ILE L N 1
ATOM 11221 C CA . ILE B 2 433 ? -28.976 9.948 -8.697 1.00 10.26 452 ILE L CA 1
ATOM 11222 C C . ILE B 2 433 ? -29.547 11.041 -9.634 1.00 11.08 452 ILE L C 1
ATOM 11223 O O . ILE B 2 433 ? -30.417 10.779 -10.461 1.00 11.93 452 ILE L O 1
ATOM 11239 N N . ALA B 2 434 ? -29.031 12.256 -9.507 1.00 12.08 453 ALA L N 1
ATOM 11240 C CA . ALA B 2 434 ? -29.511 13.379 -10.299 1.00 12.91 453 ALA L CA 1
ATOM 11241 C C . ALA B 2 434 ? -29.272 13.203 -11.791 1.00 13.96 453 ALA L C 1
ATOM 11242 O O . ALA B 2 434 ? -30.001 13.776 -12.596 1.00 16.41 453 ALA L O 1
ATOM 11249 N N . LYS B 2 435 ? -28.251 12.428 -12.164 1.00 14.06 454 LYS L N 1
ATOM 11250 C CA . LYS B 2 435 ? -28.002 12.092 -13.566 1.00 16.61 454 LYS L CA 1
ATOM 11251 C C . LYS B 2 435 ? -28.990 11.077 -14.114 1.00 14.90 454 LYS L C 1
ATOM 11252 O O . LYS B 2 435 ? -28.960 10.781 -15.298 1.00 17.68 454 LYS L O 1
ATOM 11271 N N . GLY B 2 436 ? -29.818 10.506 -13.255 1.00 12.52 455 GLY L N 1
ATOM 11272 C CA . GLY B 2 436 ? -30.806 9.535 -13.654 1.00 13.26 455 GLY L CA 1
ATOM 11273 C C . GLY B 2 436 ? -30.413 8.101 -13.375 1.00 12.07 455 GLY L C 1
ATOM 11274 O O . GLY B 2 436 ? -31.114 7.194 -13.821 1.00 13.87 455 GLY L O 1
ATOM 11278 N N . ASP B 2 437 ? -29.314 7.866 -12.655 1.00 10.86 456 ASP L N 1
ATOM 11279 C CA . ASP B 2 437 ? -28.959 6.491 -12.322 1.00 10.47 456 ASP L CA 1
ATOM 11280 C C . ASP B 2 437 ? -29.684 6.072 -11.053 1.00 9.88 456 ASP L C 1
ATOM 11281 O O . ASP B 2 437 ? -29.333 6.499 -9.967 1.00 10.74 456 ASP L O 1
ATOM 11290 N N . ASN B 2 438 ? -30.671 5.195 -11.213 1.00 9.90 457 ASN L N 1
ATOM 11291 C CA . ASN B 2 438 ? -31.484 4.710 -10.114 1.00 9.68 457 ASN L CA 1
ATOM 11292 C C . ASN B 2 438 ? -31.316 3.210 -9.885 1.00 8.73 457 ASN L C 1
ATOM 11293 O O . ASN B 2 438 ? -32.132 2.583 -9.219 1.00 9.42 457 ASN L O 1
ATOM 11304 N N . VAL B 2 439 ? -30.233 2.629 -10.399 1.00 8.36 458 VAL L N 1
ATOM 11305 C CA . VAL B 2 439 ? -29.990 1.202 -10.280 1.00 8.26 458 VAL L CA 1
ATOM 11306 C C . VAL B 2 439 ? -29.172 0.914 -9.024 1.00 7.47 458 VAL L C 1
ATOM 11307 O O . VAL B 2 439 ? -28.181 1.616 -8.752 1.00 8.29 458 VAL L O 1
ATOM 11320 N N . ILE B 2 440 ? -29.563 -0.104 -8.265 1.00 7.61 459 ILE L N 1
ATOM 11321 C CA . ILE B 2 440 ? -28.875 -0.473 -7.021 1.00 7.07 459 ILE L CA 1
ATOM 11322 C C . ILE B 2 440 ? -28.447 -1.931 -6.944 1.00 6.85 459 ILE L C 1
ATOM 11323 O O . ILE B 2 440 ? -27.689 -2.278 -6.030 1.00 7.24 459 ILE L O 1
ATOM 11339 N N A CYS B 2 441 ? -28.866 -2.789 -7.884 0.83 7.61 460 CYS L N 1
ATOM 11340 N N B CYS B 2 441 ? -28.926 -2.797 -7.824 0.17 5.64 460 CYS L N 1
ATOM 11341 C CA A CYS B 2 441 ? -28.494 -4.195 -7.849 0.83 7.32 460 CYS L CA 1
ATOM 11342 C CA B CYS B 2 441 ? -28.330 -4.120 -7.893 0.17 6.79 460 CYS L CA 1
ATOM 11343 C C A CYS B 2 441 ? -28.337 -4.667 -9.291 0.83 7.52 460 CYS L C 1
ATOM 11344 C C B CYS B 2 441 ? -28.323 -4.666 -9.299 0.17 7.62 460 CYS L C 1
ATOM 11345 O O A CYS B 2 441 ? -29.096 -4.267 -10.158 0.83 8.93 460 CYS L O 1
ATOM 11346 O O B CYS B 2 441 ? -29.145 -4.318 -10.145 0.17 8.36 460 CYS L O 1
ATOM 11361 N N . ALA B 2 442 ? -27.357 -5.542 -9.509 1.00 8.02 461 ALA L N 1
ATOM 11362 C CA . ALA B 2 442 ? -27.060 -6.134 -10.808 1.00 8.54 461 ALA L CA 1
ATOM 11363 C C . ALA B 2 442 ? -27.291 -7.638 -10.761 1.00 8.33 461 ALA L C 1
ATOM 11364 O O . ALA B 2 442 ? -27.019 -8.281 -9.752 1.00 9.16 461 ALA L O 1
ATOM 11371 N N . PRO B 2 443 ? -27.735 -8.218 -11.879 1.00 9.05 462 PRO L N 1
ATOM 11372 C CA . PRO B 2 443 ? -27.884 -9.674 -11.936 1.00 8.95 462 PRO L CA 1
ATOM 11373 C C . PRO B 2 443 ? -26.553 -10.383 -12.039 1.00 8.15 462 PRO L C 1
ATOM 11374 O O . PRO B 2 443 ? -25.545 -9.837 -12.491 1.00 9.15 462 PRO L O 1
ATOM 11385 N N . TRP B 2 444 ? -26.580 -11.653 -11.644 1.00 8.27 463 TRP L N 1
ATOM 11386 C CA . TRP B 2 444 ? -25.396 -12.480 -11.602 1.00 8.67 463 TRP L CA 1
ATOM 11387 C C . TRP B 2 444 ? -25.780 -13.957 -11.654 1.00 9.64 463 TRP L C 1
ATOM 11388 O O . TRP B 2 444 ? -26.950 -14.288 -11.492 1.00 11.33 463 TRP L O 1
ATOM 11409 N N . GLU B 2 445 ? -24.779 -14.823 -11.847 1.00 9.93 464 GLU L N 1
ATOM 11410 C CA . GLU B 2 445 ? -24.967 -16.265 -11.918 1.00 11.82 464 GLU L CA 1
ATOM 11411 C C . GLU B 2 445 ? -23.957 -16.940 -11.018 1.00 10.16 464 GLU L C 1
ATOM 11412 O O . GLU B 2 445 ? -22.826 -16.516 -10.921 1.00 10.50 464 GLU L O 1
ATOM 11424 N N . MET B 2 446 ? -24.389 -18.015 -10.348 1.00 11.94 465 MET L N 1
ATOM 11425 C CA . MET B 2 446 ? -23.502 -18.753 -9.466 1.00 10.67 465 MET L CA 1
ATOM 11426 C C . MET B 2 446 ? -22.657 -19.740 -10.261 1.00 11.11 465 MET L C 1
ATOM 11427 O O . MET B 2 446 ? -23.214 -20.649 -10.890 1.00 12.70 465 MET L O 1
ATOM 11441 N N . PRO B 2 447 ? -21.330 -19.598 -10.246 1.00 11.71 466 PRO L N 1
ATOM 11442 C CA . PRO B 2 447 ? -20.480 -20.623 -10.845 1.00 12.89 466 PRO L CA 1
ATOM 11443 C C . PRO B 2 447 ? -20.483 -21.867 -9.984 1.00 11.22 466 PRO L C 1
ATOM 11444 O O . PRO B 2 447 ? -20.641 -21.804 -8.757 1.00 12.54 466 PRO L O 1
ATOM 11455 N N . LYS B 2 448 ? -20.250 -23.015 -10.608 1.00 11.20 467 LYS L N 1
ATOM 11456 C CA . LYS B 2 448 ? -20.101 -24.222 -9.804 1.00 11.03 467 LYS L CA 1
ATOM 11457 C C . LYS B 2 448 ? -18.763 -24.265 -9.066 1.00 10.18 467 LYS L C 1
ATOM 11458 O O . LYS B 2 448 ? -18.680 -24.755 -7.944 1.00 10.64 467 LYS L O 1
ATOM 11477 N N A GLN B 2 449 ? -17.713 -23.751 -9.699 0.60 11.25 468 GLN L N 1
ATOM 11478 N N B GLN B 2 449 ? -17.726 -23.722 -9.691 0.40 13.23 468 GLN L N 1
ATOM 11479 C CA A GLN B 2 449 ? -16.374 -23.708 -9.109 0.60 11.19 468 GLN L CA 1
ATOM 11480 C CA B GLN B 2 449 ? -16.391 -23.714 -9.106 0.40 11.88 468 GLN L CA 1
ATOM 11481 C C A GLN B 2 449 ? -15.842 -22.300 -9.238 0.60 10.80 468 GLN L C 1
ATOM 11482 C C B GLN B 2 449 ? -15.815 -22.318 -9.245 0.40 11.09 468 GLN L C 1
ATOM 11483 O O A GLN B 2 449 ? -15.876 -21.722 -10.316 0.60 13.11 468 GLN L O 1
ATOM 11484 O O B GLN B 2 449 ? -15.804 -21.763 -10.338 0.40 12.75 468 GLN L O 1
ATOM 11511 N N . ALA B 2 450 ? -15.308 -21.757 -8.144 1.00 9.94 469 ALA L N 1
ATOM 11512 C CA . ALA B 2 450 ? -14.740 -20.422 -8.184 1.00 10.39 469 ALA L CA 1
ATOM 11513 C C . ALA B 2 450 ? -13.923 -20.192 -6.923 1.00 9.93 469 ALA L C 1
ATOM 11514 O O . ALA B 2 450 ? -14.090 -20.882 -5.921 1.00 11.11 469 ALA L O 1
ATOM 11521 N N A GLU B 2 451 ? -13.037 -19.224 -6.976 0.66 11.10 470 GLU L N 1
ATOM 11522 N N B GLU B 2 451 ? -13.034 -19.211 -6.983 0.34 11.82 470 GLU L N 1
ATOM 11523 C CA A GLU B 2 451 ? -12.420 -18.677 -5.784 0.66 10.19 470 GLU L CA 1
ATOM 11524 C CA B GLU B 2 451 ? -12.367 -18.668 -5.804 0.34 11.95 470 GLU L CA 1
ATOM 11525 C C A GLU B 2 451 ? -12.758 -17.190 -5.737 0.66 9.09 470 GLU L C 1
ATOM 11526 C C B GLU B 2 451 ? -12.782 -17.201 -5.738 0.34 9.48 470 GLU L C 1
ATOM 11527 O O A GLU B 2 451 ? -12.885 -16.512 -6.772 0.66 11.89 470 GLU L O 1
ATOM 11528 O O B GLU B 2 451 ? -12.998 -16.550 -6.769 0.34 11.38 470 GLU L O 1
ATOM 11551 N N . GLY B 2 452 ? -12.900 -16.682 -4.527 1.00 7.56 471 GLY L N 1
ATOM 11552 C CA . GLY B 2 452 ? -13.155 -15.276 -4.340 1.00 7.61 471 GLY L CA 1
ATOM 11553 C C . GLY B 2 452 ? -12.473 -14.751 -3.092 1.00 6.24 471 GLY L C 1
ATOM 11554 O O . GLY B 2 452 ? -12.209 -15.516 -2.153 1.00 6.18 471 GLY L O 1
ATOM 11558 N N . VAL B 2 453 ? -12.253 -13.454 -3.065 1.00 6.17 472 VAL L N 1
ATOM 11559 C CA . VAL B 2 453 ? -11.753 -12.778 -1.871 1.00 6.08 472 VAL L CA 1
ATOM 11560 C C . VAL B 2 453 ? -12.416 -11.401 -1.816 1.00 5.92 472 VAL L C 1
ATOM 11561 O O . VAL B 2 453 ? -12.622 -10.757 -2.845 1.00 6.69 472 VAL L O 1
ATOM 11574 N N . GLY B 2 454 ? -12.727 -10.978 -0.583 1.00 5.68 473 GLY L N 1
ATOM 11575 C CA . GLY B 2 454 ? -13.250 -9.650 -0.304 1.00 5.73 473 GLY L CA 1
ATOM 11576 C C . GLY B 2 454 ? -12.372 -8.978 0.737 1.00 5.67 473 GLY L C 1
ATOM 11577 O O . GLY B 2 454 ? -11.999 -9.608 1.721 1.00 6.29 473 GLY L O 1
ATOM 11581 N N . PHE B 2 455 ? -12.089 -7.698 0.507 1.00 5.71 474 PHE L N 1
ATOM 11582 C CA . PHE B 2 455 ? -11.228 -6.898 1.384 1.00 5.52 474 PHE L CA 1
ATOM 11583 C C . PHE B 2 455 ? -12.000 -5.711 1.912 1.00 5.48 474 PHE L C 1
ATOM 11584 O O . PHE B 2 455 ? -12.575 -4.938 1.130 1.00 6.18 474 PHE L O 1
ATOM 11601 N N . VAL B 2 456 ? -11.962 -5.523 3.234 1.00 5.44 475 VAL L N 1
ATOM 11602 C CA . VAL B 2 456 ? -12.532 -4.358 3.898 1.00 5.52 475 VAL L CA 1
ATOM 11603 C C . VAL B 2 456 ? -11.451 -3.820 4.818 1.00 5.44 475 VAL L C 1
ATOM 11604 O O . VAL B 2 456 ? -10.823 -4.615 5.522 1.00 6.55 475 VAL L O 1
ATOM 11617 N N . ASN B 2 457 ? -11.252 -2.504 4.848 1.00 5.58 476 ASN L N 1
ATOM 11618 C CA . ASN B 2 457 ? -10.474 -1.958 5.957 1.00 5.74 476 ASN L CA 1
ATOM 11619 C C . ASN B 2 457 ? -11.506 -1.492 6.970 1.00 5.92 476 ASN L C 1
ATOM 11620 O O . ASN B 2 457 ? -12.231 -0.524 6.758 1.00 7.09 476 ASN L O 1
ATOM 11631 N N . ALA B 2 458 ? -11.643 -2.303 8.017 1.00 5.76 477 ALA L N 1
ATOM 11632 C CA . ALA B 2 458 ? -12.604 -2.090 9.075 1.00 5.64 477 ALA L CA 1
ATOM 11633 C C . ALA B 2 458 ? -12.028 -1.119 10.107 1.00 5.26 477 ALA L C 1
ATOM 11634 O O . ALA B 2 458 ? -10.846 -0.756 10.030 1.00 5.66 477 ALA L O 1
ATOM 11641 N N . PRO B 2 459 ? -12.809 -0.733 11.130 1.00 5.24 478 PRO L N 1
ATOM 11642 C CA . PRO B 2 459 ? -12.259 0.173 12.157 1.00 5.31 478 PRO L CA 1
ATOM 11643 C C . PRO B 2 459 ? -10.992 -0.353 12.847 1.00 5.09 478 PRO L C 1
ATOM 11644 O O . PRO B 2 459 ? -10.232 0.473 13.356 1.00 6.22 478 PRO L O 1
ATOM 11655 N N . ARG B 2 460 ? -10.798 -1.662 12.905 1.00 4.90 479 ARG L N 1
ATOM 11656 C CA . ARG B 2 460 ? -9.609 -2.242 13.511 1.00 4.94 479 ARG L CA 1
ATOM 11657 C C . ARG B 2 460 ? -8.557 -2.692 12.489 1.00 4.96 479 ARG L C 1
ATOM 11658 O O . ARG B 2 460 ? -7.496 -3.178 12.896 1.00 5.51 479 ARG L O 1
ATOM 11679 N N . GLY B 2 461 ? -8.833 -2.528 11.196 1.00 5.24 480 GLY L N 1
ATOM 11680 C CA . GLY B 2 461 ? -7.837 -2.754 10.168 1.00 5.63 480 GLY L CA 1
ATOM 11681 C C . GLY B 2 461 ? -8.254 -3.716 9.086 1.00 5.12 480 GLY L C 1
ATOM 11682 O O . GLY B 2 461 ? -9.427 -3.863 8.737 1.00 5.71 480 GLY L O 1
ATOM 11686 N N . GLY B 2 462 ? -7.264 -4.390 8.506 1.00 5.29 481 GLY L N 1
ATOM 11687 C CA . GLY B 2 462 ? -7.473 -5.125 7.269 1.00 5.49 481 GLY L CA 1
ATOM 11688 C C . GLY B 2 462 ? -8.173 -6.464 7.485 1.00 5.36 481 GLY L C 1
ATOM 11689 O O . GLY B 2 462 ? -7.628 -7.412 8.069 1.00 5.80 481 GLY L O 1
ATOM 11693 N N . LEU B 2 463 ? -9.415 -6.533 6.981 1.00 5.08 482 LEU L N 1
ATOM 11694 C CA . LEU B 2 463 ? -10.301 -7.685 7.043 1.00 4.81 482 LEU L CA 1
ATOM 11695 C C . LEU B 2 463 ? -10.374 -8.339 5.654 1.00 4.96 482 LEU L C 1
ATOM 11696 O O . LEU B 2 463 ? -10.595 -7.657 4.653 1.00 5.34 482 LEU L O 1
ATOM 11712 N N . SER B 2 464 ? -10.214 -9.653 5.601 1.00 4.95 483 SER L N 1
ATOM 11713 C CA . SER B 2 464 ? -10.372 -10.374 4.350 1.00 5.14 483 SER L CA 1
ATOM 11714 C C . SER B 2 464 ? -11.176 -11.645 4.595 1.00 4.86 483 SER L C 1
ATOM 11715 O O . SER B 2 464 ? -10.989 -12.364 5.588 1.00 5.31 483 SER L O 1
ATOM 11723 N N . HIS B 2 465 ? -12.087 -11.902 3.667 1.00 4.84 484 HIS L N 1
ATOM 11724 C CA . HIS B 2 465 ? -12.882 -13.136 3.614 1.00 4.90 484 HIS L CA 1
ATOM 11725 C C . HIS B 2 465 ? -12.535 -13.845 2.309 1.00 4.95 484 HIS L C 1
ATOM 11726 O O . HIS B 2 465 ? -12.456 -13.213 1.265 1.00 5.74 484 HIS L O 1
ATOM 11740 N N . TRP B 2 466 ? -12.360 -15.163 2.398 1.00 5.26 485 TRP L N 1
ATOM 11741 C CA . TRP B 2 466 ? -11.817 -15.972 1.304 1.00 5.38 485 TRP L CA 1
ATOM 11742 C C . TRP B 2 466 ? -12.716 -17.177 1.091 1.00 5.53 485 TRP L C 1
ATOM 11743 O O . TRP B 2 466 ? -12.899 -17.974 2.015 1.00 6.39 485 TRP L O 1
ATOM 11764 N N . ILE B 2 467 ? -13.210 -17.360 -0.131 1.00 5.79 486 ILE L N 1
ATOM 11765 C CA . ILE B 2 467 ? -14.102 -18.475 -0.429 1.00 5.89 486 ILE L CA 1
ATOM 11766 C C . ILE B 2 467 ? -13.519 -19.349 -1.531 1.00 6.34 486 ILE L C 1
ATOM 11767 O O . ILE B 2 467 ? -12.941 -18.858 -2.516 1.00 6.91 486 ILE L O 1
ATOM 11783 N N . ARG B 2 468 ? -13.731 -20.649 -1.380 1.00 6.52 487 ARG L N 1
ATOM 11784 C CA . ARG B 2 468 ? -13.587 -21.637 -2.442 1.00 6.77 487 ARG L CA 1
ATOM 11785 C C . ARG B 2 468 ? -14.988 -22.227 -2.639 1.00 6.95 487 ARG L C 1
ATOM 11786 O O . ARG B 2 468 ? -15.527 -22.843 -1.721 1.00 7.75 487 ARG L O 1
ATOM 11807 N N . ILE B 2 469 ? -15.567 -22.010 -3.811 1.00 7.83 488 ILE L N 1
ATOM 11808 C CA . ILE B 2 469 ? -16.891 -22.546 -4.193 1.00 8.11 488 ILE L CA 1
ATOM 11809 C C . ILE B 2 469 ? -16.648 -23.846 -4.935 1.00 8.51 488 ILE L C 1
ATOM 11810 O O . ILE B 2 469 ? -15.833 -23.877 -5.878 1.00 9.86 488 ILE L O 1
ATOM 11826 N N . GLU B 2 470 ? -17.320 -24.914 -4.519 1.00 8.31 489 GLU L N 1
ATOM 11827 C CA . GLU B 2 470 ? -17.250 -26.215 -5.151 1.00 9.95 489 GLU L CA 1
ATOM 11828 C C . GLU B 2 470 ? -18.649 -26.765 -5.235 1.00 8.81 489 GLU L C 1
ATOM 11829 O O . GLU B 2 470 ? -19.387 -26.763 -4.246 1.00 9.07 489 GLU L O 1
ATOM 11841 N N . ASP B 2 471 ? -19.047 -27.228 -6.414 1.00 10.27 490 ASP L N 1
ATOM 11842 C CA . ASP B 2 471 ? -20.412 -27.672 -6.667 1.00 11.50 490 ASP L CA 1
ATOM 11843 C C . ASP B 2 471 ? -21.435 -26.627 -6.273 1.00 10.65 490 ASP L C 1
ATOM 11844 O O . ASP B 2 471 ? -22.549 -26.959 -5.844 1.00 12.46 490 ASP L O 1
ATOM 11853 N N . GLY B 2 472 ? -21.087 -25.352 -6.448 1.00 9.67 491 GLY L N 1
ATOM 11854 C CA . GLY B 2 472 ? -21.969 -24.248 -6.123 1.00 10.03 491 GLY L CA 1
ATOM 11855 C C . GLY B 2 472 ? -22.169 -24.010 -4.640 1.00 9.86 491 GLY L C 1
ATOM 11856 O O . GLY B 2 472 ? -23.004 -23.191 -4.265 1.00 13.06 491 GLY L O 1
ATOM 11860 N N . LYS B 2 473 ? -21.420 -24.696 -3.788 1.00 8.50 492 LYS L N 1
ATOM 11861 C CA . LYS B 2 473 ? -21.543 -24.602 -2.343 1.00 8.54 492 LYS L CA 1
ATOM 11862 C C . LYS B 2 473 ? -20.224 -24.077 -1.757 1.00 7.41 492 LYS L C 1
ATOM 11863 O O . LYS B 2 473 ? -19.199 -24.013 -2.418 1.00 8.14 492 LYS L O 1
ATOM 11882 N N . ILE B 2 474 ? -20.265 -23.753 -0.466 1.00 6.88 493 ILE L N 1
ATOM 11883 C CA . ILE B 2 474 ? -19.056 -23.341 0.218 1.00 6.67 493 ILE L CA 1
ATOM 11884 C C . ILE B 2 474 ? -18.167 -24.559 0.459 1.00 7.35 493 ILE L C 1
ATOM 11885 O O . ILE B 2 474 ? -18.452 -25.421 1.298 1.00 9.19 493 ILE L O 1
ATOM 11901 N N . GLY B 2 475 ? -17.080 -24.649 -0.287 1.00 7.08 494 GLY L N 1
ATOM 11902 C CA . GLY B 2 475 ? -16.067 -25.672 -0.078 1.00 7.63 494 GLY L CA 1
ATOM 11903 C C . GLY B 2 475 ? -15.141 -25.316 1.057 1.00 7.24 494 GLY L C 1
ATOM 11904 O O . GLY B 2 475 ? -14.822 -26.151 1.892 1.00 8.80 494 GLY L O 1
ATOM 11908 N N . ASN B 2 476 ? -14.686 -24.062 1.072 1.00 7.03 495 ASN L N 1
ATOM 11909 C CA . ASN B 2 476 ? -13.891 -23.529 2.158 1.00 6.46 495 ASN L CA 1
ATOM 11910 C C . ASN B 2 476 ? -14.292 -22.071 2.283 1.00 6.13 495 ASN L C 1
ATOM 11911 O O . ASN B 2 476 ? -14.586 -21.398 1.287 1.00 7.37 495 ASN L O 1
ATOM 11922 N N . PHE B 2 477 ? -14.337 -21.590 3.512 1.00 6.33 496 PHE L N 1
ATOM 11923 C CA . PHE B 2 477 ? -14.564 -20.174 3.783 1.00 5.81 496 PHE L CA 1
ATOM 11924 C C . PHE B 2 477 ? -13.656 -19.818 4.957 1.00 5.84 496 PHE L C 1
ATOM 11925 O O . PHE B 2 477 ? -13.733 -20.448 6.006 1.00 7.60 496 PHE L O 1
ATOM 11942 N N . GLN B 2 478 ? -12.781 -18.841 4.766 1.00 5.34 497 GLN L N 1
ATOM 11943 C CA . GLN B 2 478 ? -11.827 -18.453 5.789 1.00 5.25 497 GLN L CA 1
ATOM 11944 C C . GLN B 2 478 ? -11.908 -16.956 6.004 1.00 4.99 497 GLN L C 1
ATOM 11945 O O . GLN B 2 478 ? -11.887 -16.171 5.061 1.00 5.95 497 GLN L O 1
ATOM 11959 N N A LEU B 2 479 ? -12.006 -16.573 7.277 0.29 6.11 498 LEU L N 1
ATOM 11960 N N B LEU B 2 479 ? -11.984 -16.581 7.280 0.71 4.28 498 LEU L N 1
ATOM 11961 C CA A LEU B 2 479 ? -11.902 -15.176 7.690 0.29 4.97 498 LEU L CA 1
ATOM 11962 C CA B LEU B 2 479 ? -11.917 -15.182 7.693 0.71 4.82 498 LEU L CA 1
ATOM 11963 C C A LEU B 2 479 ? -10.513 -14.939 8.270 0.29 4.78 498 LEU L C 1
ATOM 11964 C C B LEU B 2 479 ? -10.525 -14.934 8.269 0.71 4.73 498 LEU L C 1
ATOM 11965 O O A LEU B 2 479 ? -10.034 -15.730 9.084 0.29 5.02 498 LEU L O 1
ATOM 11966 O O B LEU B 2 479 ? -10.064 -15.711 9.110 0.71 5.18 498 LEU L O 1
ATOM 11997 N N . VAL B 2 480 ? -9.885 -13.844 7.860 1.00 4.94 499 VAL L N 1
ATOM 11998 C CA . VAL B 2 480 ? -8.612 -13.387 8.434 1.00 4.88 499 VAL L CA 1
ATOM 11999 C C . VAL B 2 480 ? -8.913 -11.955 8.884 1.00 4.69 499 VAL L C 1
ATOM 12000 O O . VAL B 2 480 ? -9.189 -11.093 8.043 1.00 5.12 499 VAL L O 1
ATOM 12013 N N . VAL B 2 481 ? -8.941 -11.716 10.197 1.00 4.80 500 VAL L N 1
ATOM 12014 C CA . VAL B 2 481 ? -9.630 -10.532 10.716 1.00 4.98 500 VAL L CA 1
ATOM 12015 C C . VAL B 2 481 ? -8.590 -9.592 11.336 1.00 4.75 500 VAL L C 1
ATOM 12016 O O . VAL B 2 481 ? -7.524 -10.049 11.758 1.00 5.04 500 VAL L O 1
ATOM 12029 N N . PRO B 2 482 ? -8.859 -8.285 11.426 1.00 5.01 501 PRO L N 1
ATOM 12030 C CA . PRO B 2 482 ? -7.782 -7.382 11.890 1.00 5.06 501 PRO L CA 1
ATOM 12031 C C . PRO B 2 482 ? -7.218 -7.760 13.246 1.00 4.71 501 PRO L C 1
ATOM 12032 O O . PRO B 2 482 ? -6.004 -7.797 13.435 1.00 5.39 501 PRO L O 1
ATOM 12043 N N . SER B 2 483 ? -8.101 -8.061 14.223 1.00 4.71 502 SER L N 1
ATOM 12044 C CA . SER B 2 483 ? -7.605 -8.421 15.538 1.00 4.89 502 SER L CA 1
ATOM 12045 C C . SER B 2 483 ? -6.830 -9.745 15.511 1.00 4.89 502 SER L C 1
ATOM 12046 O O . SER B 2 483 ? -6.032 -9.994 16.411 1.00 5.49 502 SER L O 1
ATOM 12054 N N . THR B 2 484 ? -7.070 -10.604 14.511 1.00 4.88 503 THR L N 1
ATOM 12055 C CA . THR B 2 484 ? -6.237 -11.793 14.364 1.00 5.11 503 THR L CA 1
ATOM 12056 C C . THR B 2 484 ? -4.778 -11.378 14.094 1.00 5.04 503 THR L C 1
ATOM 12057 O O . THR B 2 484 ? -3.843 -11.896 14.715 1.00 5.71 503 THR L O 1
ATOM 12068 N N . TRP B 2 485 ? -4.578 -10.440 13.161 1.00 5.30 504 TRP L N 1
ATOM 12069 C CA . TRP B 2 485 ? -3.244 -9.914 12.891 1.00 5.53 504 TRP L CA 1
ATOM 12070 C C . TRP B 2 485 ? -2.590 -9.342 14.158 1.00 5.75 504 TRP L C 1
ATOM 12071 O O . TRP B 2 485 ? -1.448 -9.654 14.503 1.00 6.39 504 TRP L O 1
ATOM 12092 N N A THR B 2 486 ? -3.330 -8.471 14.843 0.87 5.84 505 THR L N 1
ATOM 12093 N N B THR B 2 486 ? -3.292 -8.422 14.797 0.13 5.78 505 THR L N 1
ATOM 12094 C CA A THR B 2 486 ? -2.744 -7.627 15.876 0.87 6.22 505 THR L CA 1
ATOM 12095 C CA B THR B 2 486 ? -2.704 -7.626 15.869 0.13 6.21 505 THR L CA 1
ATOM 12096 C C A THR B 2 486 ? -2.589 -8.355 17.197 0.87 6.25 505 THR L C 1
ATOM 12097 C C B THR B 2 486 ? -2.594 -8.350 17.217 0.13 6.26 505 THR L C 1
ATOM 12098 O O A THR B 2 486 ? -1.592 -8.127 17.913 0.87 7.14 505 THR L O 1
ATOM 12099 O O B THR B 2 486 ? -1.611 -8.152 17.934 0.13 7.14 505 THR L O 1
ATOM 12120 N N . LEU B 2 487 ? -3.587 -9.178 17.550 1.00 6.16 506 LEU L N 1
ATOM 12121 C CA . LEU B 2 487 ? -3.670 -9.833 18.841 1.00 6.54 506 LEU L CA 1
ATOM 12122 C C . LEU B 2 487 ? -3.531 -11.341 18.794 1.00 6.75 506 LEU L C 1
ATOM 12123 O O . LEU B 2 487 ? -3.588 -11.986 19.845 1.00 7.45 506 LEU L O 1
ATOM 12139 N N . GLY B 2 488 ? -3.321 -11.941 17.625 1.00 6.48 507 GLY L N 1
ATOM 12140 C CA . GLY B 2 488 ? -3.027 -13.350 17.586 1.00 6.33 507 GLY L CA 1
ATOM 12141 C C . GLY B 2 488 ? -1.711 -13.629 18.312 1.00 6.94 507 GLY L C 1
ATOM 12142 O O . GLY B 2 488 ? -0.959 -12.726 18.641 1.00 8.75 507 GLY L O 1
ATOM 12146 N N . PRO B 2 489 ? -1.418 -14.905 18.535 1.00 6.28 508 PRO L N 1
ATOM 12147 C CA . PRO B 2 489 ? -0.212 -15.308 19.267 1.00 6.62 508 PRO L CA 1
ATOM 12148 C C . PRO B 2 489 ? 1.032 -15.271 18.366 1.00 6.42 508 PRO L C 1
ATOM 12149 O O . PRO B 2 489 ? 1.039 -14.781 17.245 1.00 7.00 508 PRO L O 1
ATOM 12160 N N . ARG B 2 490 ? 2.109 -15.864 18.901 1.00 6.69 509 ARG L N 1
ATOM 12161 C CA . ARG B 2 490 ? 3.327 -16.133 18.165 1.00 6.78 509 ARG L CA 1
ATOM 12162 C C . ARG B 2 490 ? 3.078 -17.133 17.024 1.00 6.52 509 ARG L C 1
ATOM 12163 O O . ARG B 2 490 ? 2.140 -17.934 17.069 1.00 7.12 509 ARG L O 1
ATOM 12184 N N . CYS B 2 491 ? 3.949 -17.080 16.023 1.00 6.93 510 CYS L N 1
ATOM 12185 C CA . CYS B 2 491 ? 3.945 -17.951 14.857 1.00 6.85 510 CYS L CA 1
ATOM 12186 C C . CYS B 2 491 ? 4.976 -19.085 15.026 1.00 7.10 510 CYS L C 1
ATOM 12187 O O . CYS B 2 491 ? 5.615 -19.205 16.066 1.00 7.99 510 CYS L O 1
ATOM 12195 N N . ASP B 2 492 ? 5.143 -19.903 13.987 1.00 7.59 511 ASP L N 1
ATOM 12196 C CA . ASP B 2 492 ? 6.124 -20.991 14.069 1.00 8.64 511 ASP L CA 1
ATOM 12197 C C . ASP B 2 492 ? 7.565 -20.551 13.977 1.00 9.53 511 ASP L C 1
ATOM 12198 O O . ASP B 2 492 ? 8.466 -21.387 14.114 1.00 11.85 511 ASP L O 1
ATOM 12207 N N . LYS B 2 493 ? 7.831 -19.257 13.819 1.00 8.91 512 LYS L N 1
ATOM 12208 C CA . LYS B 2 493 ? 9.163 -18.684 13.959 1.00 9.87 512 LYS L CA 1
ATOM 12209 C C . LYS B 2 493 ? 9.315 -18.008 15.329 1.00 10.18 512 LYS L C 1
ATOM 12210 O O . LYS B 2 493 ? 10.315 -17.349 15.599 1.00 11.03 512 LYS L O 1
ATOM 12229 N N . ASN B 2 494 ? 8.306 -18.175 16.194 1.00 9.40 513 ASN L N 1
ATOM 12230 C CA . ASN B 2 494 ? 8.320 -17.657 17.560 1.00 9.36 513 ASN L CA 1
ATOM 12231 C C . ASN B 2 494 ? 8.325 -16.134 17.626 1.00 9.10 513 ASN L C 1
ATOM 12232 O O . ASN B 2 494 ? 8.720 -15.569 18.632 1.00 11.09 513 ASN L O 1
ATOM 12243 N N A LYS B 2 495 ? 7.866 -15.475 16.571 0.51 8.27 514 LYS L N 1
ATOM 12244 N N B LYS B 2 495 ? 7.876 -15.475 16.567 0.49 8.22 514 LYS L N 1
ATOM 12245 C CA A LYS B 2 495 ? 7.822 -14.023 16.556 0.51 8.23 514 LYS L CA 1
ATOM 12246 C CA B LYS B 2 495 ? 7.843 -14.024 16.551 0.49 7.67 514 LYS L CA 1
ATOM 12247 C C A LYS B 2 495 ? 6.619 -13.525 17.357 0.51 7.76 514 LYS L C 1
ATOM 12248 C C B LYS B 2 495 ? 6.633 -13.532 17.357 0.49 7.70 514 LYS L C 1
ATOM 12249 O O A LYS B 2 495 ? 5.479 -13.956 17.118 0.51 7.81 514 LYS L O 1
ATOM 12250 O O B LYS B 2 495 ? 5.504 -13.984 17.124 0.49 7.83 514 LYS L O 1
ATOM 12287 N N . LEU B 2 496 ? 6.859 -12.610 18.286 1.00 8.06 515 LEU L N 1
ATOM 12288 C CA . LEU B 2 496 ? 5.776 -12.014 19.050 1.00 7.55 515 LEU L CA 1
ATOM 12289 C C . LEU B 2 496 ? 4.829 -11.260 18.119 1.00 7.63 515 LEU L C 1
ATOM 12290 O O . LEU B 2 496 ? 5.249 -10.598 17.161 1.00 8.40 515 LEU L O 1
ATOM 12306 N N . SER B 2 497 ? 3.534 -11.332 18.436 1.00 7.10 516 SER L N 1
ATOM 12307 C CA . SER B 2 497 ? 2.581 -10.564 17.690 1.00 7.13 516 SER L CA 1
ATOM 12308 C C . SER B 2 497 ? 2.692 -9.088 18.044 1.00 7.14 516 SER L C 1
ATOM 12309 O O . SER B 2 497 ? 3.337 -8.717 19.017 1.00 7.68 516 SER L O 1
ATOM 12317 N N . PRO B 2 498 ? 2.012 -8.220 17.278 1.00 7.04 517 PRO L N 1
ATOM 12318 C CA . PRO B 2 498 ? 2.133 -6.781 17.569 1.00 7.50 517 PRO L CA 1
ATOM 12319 C C . PRO B 2 498 ? 1.764 -6.435 19.004 1.00 7.13 517 PRO L C 1
ATOM 12320 O O . PRO B 2 498 ? 2.494 -5.692 19.670 1.00 7.76 517 PRO L O 1
ATOM 12331 N N . VAL B 2 499 ? 0.645 -6.944 19.535 1.00 6.83 518 VAL L N 1
ATOM 12332 C CA . VAL B 2 499 ? 0.275 -6.556 20.896 1.00 6.80 518 VAL L CA 1
ATOM 12333 C C . VAL B 2 499 ? 1.318 -7.075 21.900 1.00 7.05 518 VAL L C 1
ATOM 12334 O O . VAL B 2 499 ? 1.676 -6.395 22.850 1.00 7.62 518 VAL L O 1
ATOM 12347 N N . GLU B 2 500 ? 1.805 -8.293 21.695 1.00 7.08 519 GLU L N 1
ATOM 12348 C CA . GLU B 2 500 ? 2.780 -8.878 22.618 1.00 7.03 519 GLU L CA 1
ATOM 12349 C C . GLU B 2 500 ? 4.076 -8.063 22.618 1.00 7.54 519 GLU L C 1
ATOM 12350 O O . GLU B 2 500 ? 4.602 -7.707 23.678 1.00 8.43 519 GLU L O 1
ATOM 12362 N N . ALA B 2 501 ? 4.589 -7.773 21.429 1.00 7.98 520 ALA L N 1
ATOM 12363 C CA . ALA B 2 501 ? 5.821 -7.001 21.307 1.00 8.36 520 ALA L CA 1
ATOM 12364 C C . ALA B 2 501 ? 5.651 -5.599 21.897 1.00 8.24 520 ALA L C 1
ATOM 12365 O O . ALA B 2 501 ? 6.562 -5.082 22.547 1.00 9.53 520 ALA L O 1
ATOM 12372 N N . SER B 2 502 ? 4.483 -4.996 21.683 1.00 7.77 521 SER L N 1
ATOM 12373 C CA . SER B 2 502 ? 4.242 -3.631 22.135 1.00 8.23 521 SER L CA 1
ATOM 12374 C C . SER B 2 502 ? 4.233 -3.497 23.646 1.00 8.05 521 SER L C 1
ATOM 12375 O O . SER B 2 502 ? 4.454 -2.410 24.175 1.00 8.71 521 SER L O 1
ATOM 12383 N N . LEU B 2 503 ? 3.945 -4.595 24.341 1.00 7.81 522 LEU L N 1
ATOM 12384 C CA . LEU B 2 503 ? 3.874 -4.575 25.792 1.00 8.06 522 LEU L CA 1
ATOM 12385 C C . LEU B 2 503 ? 5.253 -4.631 26.436 1.00 8.65 522 LEU L C 1
ATOM 12386 O O . LEU B 2 503 ? 5.392 -4.258 27.607 1.00 9.54 522 LEU L O 1
ATOM 12402 N N . ILE B 2 504 ? 6.277 -5.085 25.728 1.00 9.07 523 ILE L N 1
ATOM 12403 C CA . ILE B 2 504 ? 7.618 -5.128 26.306 1.00 10.02 523 ILE L CA 1
ATOM 12404 C C . ILE B 2 504 ? 8.050 -3.699 26.605 1.00 10.21 523 ILE L C 1
ATOM 12405 O O . ILE B 2 504 ? 7.921 -2.816 25.769 1.00 11.67 523 ILE L O 1
ATOM 12421 N N . GLY B 2 505 ? 8.517 -3.476 27.834 1.00 11.42 524 GLY L N 1
ATOM 12422 C CA . GLY B 2 505 ? 8.915 -2.155 28.264 1.00 12.38 524 GLY L CA 1
ATOM 12423 C C . GLY B 2 505 ? 7.852 -1.380 29.029 1.00 12.60 524 GLY L C 1
ATOM 12424 O O . GLY B 2 505 ? 8.121 -0.281 29.508 1.00 14.99 524 GLY L O 1
ATOM 12428 N N . THR B 2 506 ? 6.645 -1.904 29.143 1.00 11.17 525 THR L N 1
ATOM 12429 C CA . THR B 2 506 ? 5.583 -1.172 29.823 1.00 10.77 525 THR L CA 1
ATOM 12430 C C . THR B 2 506 ? 5.938 -1.040 31.314 1.00 11.16 525 THR L C 1
ATOM 12431 O O . THR B 2 506 ? 6.146 -2.060 31.966 1.00 10.41 525 THR L O 1
ATOM 12442 N N . PRO B 2 507 ? 5.910 0.173 31.875 1.00 12.45 526 PRO L N 1
ATOM 12443 C CA . PRO B 2 507 ? 6.070 0.300 33.318 1.00 12.68 526 PRO L CA 1
ATOM 12444 C C . PRO B 2 507 ? 4.775 -0.074 34.008 1.00 11.54 526 PRO L C 1
ATOM 12445 O O . PRO B 2 507 ? 3.692 0.199 33.523 1.00 13.64 526 PRO L O 1
ATOM 12456 N N . VAL B 2 508 ? 4.909 -0.655 35.203 1.00 11.38 527 VAL L N 1
ATOM 12457 C CA . VAL B 2 508 ? 3.754 -0.982 36.007 1.00 12.50 527 VAL L CA 1
ATOM 12458 C C . VAL B 2 508 ? 3.950 -0.454 37.409 1.00 12.80 527 VAL L C 1
ATOM 12459 O O . VAL B 2 508 ? 4.758 -0.983 38.177 1.00 14.87 527 VAL L O 1
ATOM 12472 N N . ALA B 2 509 ? 3.247 0.608 37.753 1.00 13.27 528 ALA L N 1
ATOM 12473 C CA . ALA B 2 509 ? 3.425 1.244 39.064 1.00 14.60 528 ALA L CA 1
ATOM 12474 C C . ALA B 2 509 ? 2.858 0.414 40.206 1.00 14.18 528 ALA L C 1
ATOM 12475 O O . ALA B 2 509 ? 3.394 0.409 41.316 1.00 17.22 528 ALA L O 1
ATOM 12482 N N . ASP B 2 510 ? 1.733 -0.239 39.944 1.00 13.96 529 ASP L N 1
ATOM 12483 C CA . ASP B 2 510 ? 0.993 -1.013 40.940 1.00 13.43 529 ASP L CA 1
ATOM 12484 C C . ASP B 2 510 ? 0.472 -2.295 40.281 1.00 13.45 529 ASP L C 1
ATOM 12485 O O . ASP B 2 510 ? -0.482 -2.262 39.513 1.00 12.42 529 ASP L O 1
ATOM 12494 N N . ALA B 2 511 ? 1.108 -3.428 40.577 1.00 15.09 530 ALA L N 1
ATOM 12495 C CA . ALA B 2 511 ? 0.766 -4.688 39.930 1.00 15.13 530 ALA L CA 1
ATOM 12496 C C . ALA B 2 511 ? -0.664 -5.167 40.215 1.00 14.44 530 ALA L C 1
ATOM 12497 O O . ALA B 2 511 ? -1.202 -5.937 39.418 1.00 16.01 530 ALA L O 1
ATOM 12504 N N . LYS B 2 512 ? -1.267 -4.708 41.316 1.00 14.81 531 LYS L N 1
ATOM 12505 C CA . LYS B 2 512 ? -2.659 -5.021 41.624 1.00 15.01 531 LYS L CA 1
ATOM 12506 C C . LYS B 2 512 ? -3.634 -4.279 40.732 1.00 14.08 531 LYS L C 1
ATOM 12507 O O . LYS B 2 512 ? -4.805 -4.689 40.620 1.00 16.69 531 LYS L O 1
ATOM 12526 N N . ARG B 2 513 ? -3.171 -3.150 40.175 1.00 12.44 532 ARG L N 1
ATOM 12527 C CA . ARG B 2 513 ? -4.015 -2.257 39.385 1.00 11.44 532 ARG L CA 1
ATOM 12528 C C . ARG B 2 513 ? -3.254 -1.850 38.143 1.00 10.05 532 ARG L C 1
ATOM 12529 O O . ARG B 2 513 ? -2.840 -0.702 37.983 1.00 9.84 532 ARG L O 1
ATOM 12550 N N . PRO B 2 514 ? -3.016 -2.812 37.216 1.00 10.25 533 PRO L N 1
ATOM 12551 C CA . PRO B 2 514 ? -2.045 -2.637 36.118 1.00 10.48 533 PRO L CA 1
ATOM 12552 C C . PRO B 2 514 ? -2.641 -1.849 34.918 1.00 9.61 533 PRO L C 1
ATOM 12553 O O . PRO B 2 514 ? -2.734 -2.362 33.794 1.00 10.43 533 PRO L O 1
ATOM 12564 N N . VAL B 2 515 ? -3.007 -0.615 35.180 1.00 9.30 534 VAL L N 1
ATOM 12565 C CA . VAL B 2 515 ? -3.652 0.194 34.164 1.00 8.76 534 VAL L CA 1
ATOM 12566 C C . VAL B 2 515 ? -2.755 0.410 32.949 1.00 8.13 534 VAL L C 1
ATOM 12567 O O . VAL B 2 515 ? -3.272 0.566 31.843 1.00 8.34 534 VAL L O 1
ATOM 12580 N N . GLU B 2 516 ? -1.436 0.409 33.128 1.00 8.47 535 GLU L N 1
ATOM 12581 C CA . GLU B 2 516 ? -0.547 0.657 32.008 1.00 8.55 535 GLU L CA 1
ATOM 12582 C C . GLU B 2 516 ? -0.692 -0.451 30.941 1.00 8.18 535 GLU L C 1
ATOM 12583 O O . GLU B 2 516 ? -0.606 -0.194 29.745 1.00 8.61 535 GLU L O 1
ATOM 12595 N N . ILE B 2 517 ? -0.852 -1.694 31.393 1.00 8.66 536 ILE L N 1
ATOM 12596 C CA . ILE B 2 517 ? -1.090 -2.795 30.456 1.00 8.70 536 ILE L CA 1
ATOM 12597 C C . ILE B 2 517 ? -2.390 -2.531 29.671 1.00 7.60 536 ILE L C 1
ATOM 12598 O O . ILE B 2 517 ? -2.433 -2.703 28.446 1.00 8.23 536 ILE L O 1
ATOM 12614 N N . LEU B 2 518 ? -3.446 -2.139 30.370 1.00 7.87 537 LEU L N 1
ATOM 12615 C CA . LEU B 2 518 ? -4.716 -1.825 29.724 1.00 7.76 537 LEU L CA 1
ATOM 12616 C C . LEU B 2 518 ? -4.561 -0.702 28.724 1.00 6.74 537 LEU L C 1
ATOM 12617 O O . LEU B 2 518 ? -5.174 -0.755 27.649 1.00 7.03 537 LEU L O 1
ATOM 12633 N N . ARG B 2 519 ? -3.805 0.336 29.042 1.00 7.16 538 ARG L N 1
ATOM 12634 C CA . ARG B 2 519 ? -3.685 1.452 28.125 1.00 7.03 538 ARG L CA 1
ATOM 12635 C C . ARG B 2 519 ? -3.179 1.008 26.766 1.00 6.71 538 ARG L C 1
ATOM 12636 O O . ARG B 2 519 ? -3.711 1.382 25.712 1.00 7.13 538 ARG L O 1
ATOM 12657 N N . THR B 2 520 ? -2.101 0.212 26.776 1.00 6.77 539 THR L N 1
ATOM 12658 C CA . THR B 2 520 ? -1.543 -0.285 25.524 1.00 6.74 539 THR L CA 1
ATOM 12659 C C . THR B 2 520 ? -2.473 -1.270 24.837 1.00 6.13 539 THR L C 1
ATOM 12660 O O . THR B 2 520 ? -2.741 -1.161 23.640 1.00 6.66 539 THR L O 1
ATOM 12671 N N . VAL B 2 521 ? -2.995 -2.255 25.575 1.00 6.27 540 VAL L N 1
ATOM 12672 C CA . VAL B 2 521 ? -3.886 -3.246 24.963 1.00 6.24 540 VAL L CA 1
ATOM 12673 C C . VAL B 2 521 ? -5.108 -2.567 24.341 1.00 5.94 540 VAL L C 1
ATOM 12674 O O . VAL B 2 521 ? -5.466 -2.811 23.182 1.00 6.29 540 VAL L O 1
ATOM 12687 N N . HIS B 2 522 ? -5.737 -1.661 25.091 1.00 5.83 541 HIS L N 1
ATOM 12688 C CA . HIS B 2 522 ? -6.924 -0.959 24.599 1.00 5.61 541 HIS L CA 1
ATOM 12689 C C . HIS B 2 522 ? -6.595 -0.073 23.415 1.00 5.51 541 HIS L C 1
ATOM 12690 O O . HIS B 2 522 ? -7.482 0.188 22.584 1.00 5.78 541 HIS L O 1
ATOM 12704 N N . SER B 2 523 ? -5.349 0.433 23.291 1.00 5.82 542 SER L N 1
ATOM 12705 C CA . SER B 2 523 ? -5.035 1.299 22.165 1.00 5.63 542 SER L CA 1
ATOM 12706 C C . SER B 2 523 ? -5.183 0.571 20.823 1.00 5.72 542 SER L C 1
ATOM 12707 O O . SER B 2 523 ? -5.419 1.241 19.816 1.00 6.14 542 SER L O 1
ATOM 12715 N N . PHE B 2 524 ? -5.046 -0.751 20.817 1.00 5.67 543 PHE L N 1
ATOM 12716 C CA . PHE B 2 524 ? -5.257 -1.548 19.601 1.00 5.87 543 PHE L CA 1
ATOM 12717 C C . PHE B 2 524 ? -6.745 -1.825 19.332 1.00 5.97 543 PHE L C 1
ATOM 12718 O O . PHE B 2 524 ? -7.061 -2.382 18.279 1.00 7.34 543 PHE L O 1
ATOM 12735 N N . ASP B 2 525 ? -7.617 -1.533 20.285 1.00 5.38 544 ASP L N 1
ATOM 12736 C CA . ASP B 2 525 ? -9.065 -1.769 20.146 1.00 5.45 544 ASP L CA 1
ATOM 12737 C C . ASP B 2 525 ? -9.348 -3.241 19.856 1.00 5.03 544 ASP L C 1
ATOM 12738 O O . ASP B 2 525 ? -9.885 -3.604 18.809 1.00 5.35 544 ASP L O 1
ATOM 12747 N N . PRO B 2 526 ? -8.983 -4.131 20.789 1.00 5.12 545 PRO L N 1
ATOM 12748 C CA . PRO B 2 526 ? -9.163 -5.559 20.534 1.00 5.25 545 PRO L CA 1
ATOM 12749 C C . PRO B 2 526 ? -10.602 -5.981 20.337 1.00 4.80 545 PRO L C 1
ATOM 12750 O O . PRO B 2 526 ? -11.510 -5.541 21.040 1.00 5.23 545 PRO L O 1
ATOM 12761 N N . CYS B 2 527 ? -10.778 -6.958 19.441 1.00 4.85 546 CYS L N 1
ATOM 12762 C CA . CYS B 2 527 ? -12.079 -7.535 19.174 1.00 4.67 546 CYS L CA 1
ATOM 12763 C C . CYS B 2 527 ? -11.878 -9.028 19.034 1.00 4.61 546 CYS L C 1
ATOM 12764 O O . CYS B 2 527 ? -11.382 -9.520 18.011 1.00 5.04 546 CYS L O 1
ATOM 12772 N N . ILE B 2 528 ? -12.157 -9.779 20.108 1.00 4.69 547 ILE L N 1
ATOM 12773 C CA . ILE B 2 528 ? -11.742 -11.179 20.173 1.00 4.95 547 ILE L CA 1
ATOM 12774 C C . ILE B 2 528 ? -12.720 -12.103 19.462 1.00 4.69 547 ILE L C 1
ATOM 12775 O O . ILE B 2 528 ? -12.314 -13.148 18.917 1.00 5.32 547 ILE L O 1
ATOM 12791 N N . ALA B 2 529 ? -14.002 -11.751 19.438 1.00 4.73 548 ALA L N 1
ATOM 12792 C CA . ALA B 2 529 ? -14.966 -12.495 18.604 1.00 5.09 548 ALA L CA 1
ATOM 12793 C C . ALA B 2 529 ? -14.527 -12.379 17.140 1.00 4.59 548 ALA L C 1
ATOM 12794 O O . ALA B 2 529 ? -14.536 -13.362 16.399 1.00 4.69 548 ALA L O 1
ATOM 12801 N N . CYS B 2 530 ? -14.134 -11.180 16.729 1.00 4.57 549 CYS L N 1
ATOM 12802 C CA . CYS B 2 530 ? -13.504 -10.982 15.422 1.00 4.53 549 CYS L CA 1
ATOM 12803 C C . CYS B 2 530 ? -12.254 -11.832 15.256 1.00 4.52 549 CYS L C 1
ATOM 12804 O O . CYS B 2 530 ? -12.093 -12.532 14.251 1.00 4.98 549 CYS L O 1
ATOM 12811 N N . GLY B 2 531 ? -11.322 -11.766 16.205 1.00 4.58 550 GLY L N 1
ATOM 12812 C CA . GLY B 2 531 ? -10.035 -12.389 15.973 1.00 5.09 550 GLY L CA 1
ATOM 12813 C C . GLY B 2 531 ? -10.135 -13.902 15.822 1.00 4.83 550 GLY L C 1
ATOM 12814 O O . GLY B 2 531 ? -9.354 -14.482 15.059 1.00 5.25 550 GLY L O 1
ATOM 12818 N N . VAL B 2 532 ? -11.028 -14.533 16.586 1.00 4.89 551 VAL L N 1
ATOM 12819 C CA . VAL B 2 532 ? -11.161 -15.980 16.612 1.00 4.91 551 VAL L CA 1
ATOM 12820 C C . VAL B 2 532 ? -12.257 -16.520 15.681 1.00 4.68 551 VAL L C 1
ATOM 12821 O O . VAL B 2 532 ? -12.069 -17.542 15.016 1.00 5.05 551 VAL L O 1
ATOM 12834 N N . HIS B 2 533 ? -13.435 -15.900 15.705 1.00 4.51 552 HIS L N 1
ATOM 12835 C CA . HIS B 2 533 ? -14.595 -16.407 14.969 1.00 4.73 552 HIS L CA 1
ATOM 12836 C C . HIS B 2 533 ? -14.809 -17.921 15.206 1.00 5.23 552 HIS L C 1
ATOM 12837 O O . HIS B 2 533 ? -14.732 -18.325 16.400 1.00 5.71 552 HIS L O 1
#